Protein 5LC9 (pdb70)

Nearest PDB structures (foldseek):
  5lc9-assembly1_A  TM=1.003E+00  e=2.385E-48  Meiothermus ruber H328
  5o6m-assembly1_A  TM=1.001E+00  e=2.424E-47  Meiothermus ruber H328
  5o6k-assembly1_C  TM=9.969E-01  e=7.536E-45  Meiothermus ruber H328
  3rhf-assembly1_A  TM=9.622E-01  e=7.262E-26  Paenarthrobacter aurescens TC1
  5llb-assembly1_A  TM=9.296E-01  e=1.478E-17  Francisella tularensis subsp. tularensis SCHU S4

Solvent-accessible surface area: 44249 Å² total; per-residue (Å²): 88,136,110,2,89,8,95,73,94,37,179,14,82,12,209,173,36,84,18,75,38,36,70,19,32,179,42,35,124,157,44,1,88,129,29,17,63,99,10,20,124,92,0,27,120,13,2,58,36,0,91,8,40,20,105,49,7,0,1,0,0,0,0,0,10,31,16,0,12,18,40,16,0,0,72,53,0,3,66,22,8,15,19,28,1,8,50,30,8,75,12,51,142,44,18,130,60,23,94,8,38,6,22,2,52,22,0,3,75,60,2,0,68,67,3,26,0,0,0,0,12,62,0,0,1,18,10,0,3,36,14,58,17,72,118,111,37,90,110,134,44,22,88,87,13,7,89,4,0,59,8,16,1,66,4,1,24,47,28,31,8,25,6,2,0,0,0,0,8,1,32,89,78,35,3,110,84,42,11,87,109,24,77,96,46,85,98,71,95,41,48,16,147,140,32,23,90,82,36,42,184,29,14,78,112,18,32,86,0,6,42,15,1,0,79,65,0,4,17,150,56,0,17,2,12,0,0,1,0,16,76,68,38,1,5,10,14,0,0,0,30,12,0,0,106,37,0,84,66,41,85,14,139,55,60,195,87,194,108,2,84,8,127,77,85,37,192,14,64,12,168,188,37,85,19,73,39,34,70,17,32,178,41,34,126,150,45,0,88,120,30,16,61,97,11,19,121,92,0,35,121,19,2,39,29,0,82,7,38,22,106,50,6,0,1,0,0,0,0,1,9,23,15,0,11,19,49,17,0,0,73,52,0,2,68,15,10,7,13,27,0,5,48,25,9,69,12,50,140,45,34,111,74,35,106,1,47,6,21,2,18,18,0,3,60,66,2,0,77,81,2,22,0,0,0,0,14,53,0,0,1,22,12,0,2,35,13,62,18,88,118,109,40,70,106,116,34,19,83,91,13,8,88,3,0,62,8,15,1,65,5,1,25,52,27,30,8,25,7,2,0,0,0,0,9,0,34,82,101,33,1,118,94,42,7,87,113,41,75,88,45,82,88,71,88,65,42,28,175,137,44,21,83,72,28,40,163,36,15,85,113,16,30,80,0,5,41,16,1,0,80,65,0,4,16,134,57,0,10,1,17,0,0,1,0,17,80,68,38,1,5,10,14,0,0,0,36,10,0,1,112,37,0,81,66,47,72,10,127,52,46,100,60,222,95,179,176,5,92,10,116,79,86,41,190,16,71,11,153,166,40,82,20,70,40,40,98,27,35,186,47,30,112,126,36,0,73,127,29,17,61,96,12,19,132,99,0,31,128,16,1,38,28,0,85,7,37,22,102,50,5,0,0,0,0,0,0,0,9,28,17,0,11,19,46,16,0,0,71,52,0,2,67,16,10,11,13,30,1,5,50,26,9,67,14,50,140,48,19,132,59,23,93,10,39,5,22,2,52,22,0,3,74,61,2,0,76,59,2,25,0,0,0,0,13,60,0,0,1,21,12,0,1,40,15,43,4,83,111,111,38,93,125,130,45,23,92,90,13,5,89,4,0,62,8,15,0,64,5,2,25,53,28,33,8,26,6,2,0,0,0,0,10,1,25,88,86,33,1,116,70,34,9,89,113,27,57,99,61,88,96,67,92,52,43,26,172,142,30,20,81,92,35,43,208,50,15,102,86,12,29,93,0,6,44,4,1,0,89,53,0,4,18,130,49,0,11,2,23,0,0,2,0,17,68,67,40,2,5,9,13,0,0,1,38,9,0,1,107,37,1,82,66,43,72,10,126,54,50,211,41,174,110,2,80,8,111,82,96,37,187,16,61,10,176,172,36,83,20,72,38,34,67,43,36,171,53,28,113,125,36,0,75,128,29,16,63,98,11,21,119,95,0,32,121,19,2,37,28,0,83,7,37,32,104,32,5,0,0,0,0,0,0,0,12,32,13,0,11,20,41,13,0,0,106,37,0,2,71,16,10,8,17,30,0,8,50,26,9,72,13,51,144,54,34,144,79,28,109,2,40,6,23,2,21,18,0,3,58,67,2,0,77,94,2,21,0,0,0,0,24,61,0,0,1,29,21,0,2,42,25,46,3,81,96,115,37,76,114,116,40,12,74,97,19,4,87,4,0,61,8,17,0,65,5,1,25,51,28,30,8,25,6,2,0,0,1,0,8,2,34,87,85,34,5,111,89,43,9,89,111,35,79,97,43,111,99,88,125,67,61,27,158,141,38,27,92,112,43,44,195,19,15,100,95,19,32,95,0,6,45,3,1,0,84,47,0,5,17,147,50,0,18,1,7,0,0,1,0,18,71,68,40,0,4,10,23,1,0,0,55,0,0,1,87,30,0,86,66,44,74,10,132,49,46,97,87

Sequence (1027 aa):
MKKYRVQPDGRFELKRFDPDDTSAFEGGKQAALEALAVLNRRLEKLQELLYAEGQHKVLVVLQAMDAGGKDGTIRVVFDGVNPSGVRVASFGVVPTEQELARDYLWRVHQQVPRKGELVIFNRRSHYEDVLVVRVKNLVPQQVWQQKRYRHIREFERMLADEGTTILKFFLHISKDDEQRQRLQERLDNPEKRWKFRMGDLEDRRLWDRYQEAYEAAIRETSTEYAPWYVIPANKNWYRNWLVSHILVETLEGLAMQYPQMKKYRVQPDGRFELKRFDPDDTSAFEGGKQAALEALAVLNRRLEKLQELLYAEGQHKVLVVLQAMDDAGGKDGTIRVVFDGVNPSGVVRVASFGVPTEQELARDYLWRVHQQQVPRKGELVIFNRSHYEDVLVVRVKNLVPQQQVWQKRYRHIREFERMLADEGTTILKFFLHISKDEQRQRLQERLDNPEKRWKFRMGDLEDRRLWDRYQEAYEAAIRETSTEYAPWYVIPANKNWYRNWLVSHILVETLEGLAMQYPQPEMKKYRVQPDGRFELKRFDPDDTSAFEGGKQAALEALAVLNRRLEKLQELLYAEGQHKVLVVLQAMDAGGKDGTIRVVFDGVNPSGVVRVASFGVPTEQELARDYLWRVHQQQVPRKGELVIFNRSHYEDVLVVVRVKNLVPQQVWQKRYRHIREFERMLADEGTTILKFFLHISKDEQRQRLQERRLDNPEKRWKFRMGDLEDRRLWDRYQEAYEAAIRETSTEYAPWYVIPANKNWYRNWLVSHILVETLEGLAMQYPQMKKYRVQPDGRFELKRFDPDDTSAFEGGKQAALEALAVLNRRLEKLQELLYAEGQHKVLVVLQAMDAGGKDGTIRVVFDGVNPSGVVRVASFGVPTEQELARDYLWRVHQQQVPRKGELVIFNRSHYEDVLVVRVKNLVPQQVWQKRYRHIREFERMLADEGTTILKFFLHISKDEQRQRLQERLDNPEKRWKFRMGDLEDRRLWDRYQEAYEAAIRETSTEYAPWYVIPANKNWYRNWLVSHILVETLEGLAMQYPQP

Foldseek 3Di:
DCVQWDELPLPFDPVVDALPDLVVDPDDLVVLVVLLVVLLVLVQVLLVLQQQLQAAFEEEEEAEQVLLQLVVLCCRLNPPRPPVAEEEDEDDDDDPVCVVDPVCVVQVVQGGGGSHHYYYSHGSLVLLAVCVLVVVDPPVPSVVVLVVQQVVLVVCLVRHYQAEYEYRDEDLVLVVVSLVVLCVDPVNVVVDDPVSVVSSVSVVVRSVSVRNSQSSRAYPRHIYGYQSRSPVSSRNSVVSVVVSVSSVVVVGDRDD/DCVQWDELPLPDDPVVDALPDLVVDPDDLVVLVVLLVVLLVLVLVLLVLQQLLQFAFEEEEEAEQVLLQLVVLCCRLCPPRDPVAEEEDEDDDDDPVCVVDPVCVVQVVPGGGGSHHYYYSHGSLVLLAVCVLVVVDPCVPSVVVLVVQQVVLVVCLVRHYQAEYEYRDEDLVLVVVSLVVQCVDPVRVVVDDPCSVVSSVSVVSRSVSVRNSQSSRAYPRHIYGYQSRSPVSSRNSVVSVVVSVSSVVVVRDRDDDD/DCVFWDELPLPFDCVVDALPDLVVDDDDLVVLVVLLVVLLVLVLVLLVLQQQLQAAFEEEEEAEQVLLQLVVLCCRLNPPRDPVAEEEDEDDDDDPVCVVDPVCVVQVVQGGGGSHHYYYSHGSLVLLAVCVLVVVDPPVVSVVVLVVQQVVLVVCLVRHYQAEYEYRDDDLVLVVVSLVVLCVDPVRVVVDDPVSVVSSVSVVVRSVSVRNSQSSRAYPRHIYGYQSRSPVSSSNSVVSVVVSVSSVVVVRDRDD/DVVQWDELPLPFDPVVDALPDLVVDDDPLVVLVVLLVVLLVLVLVLLVLQQLLQFAFEEEEEAEQVLLQLVVLCCRLNPPRDPVAEEEAEDDDDDPVCVVDPVCVVQVVPGGGGSHHYYYSHGSLVLLFVCQLVVVDPCVPSVVVLVVQQVVLVVCLVRHYQAEYEYRDDDLVLNVVSLVVLCVDPVRNVVDDPVSVVCSVSVVSRSVSVRNSQSSRAYPRHIYGYQSRSPVSSSNSVVSVVVSVSSVVVVRDRDDD

Secondary structure (DSSP, 8-state):
-GGGB--TTS---GGGS-TT--TTSSS-HHHHHHHHHHHHHHHHHHHHHHHHH---EEEEEEEESTTSSHHHHHHHHTTTS-TTTEEEEE--SPPHHHHTS-TTHHHHTTPPPTT-EEEEES-GGGGGTHHHHTTSS-HHHHTTHHHHHHHHHHHHHHTTEEEEEEEEE--HHHHHHHHHHHHH-TTTGGG--THHHHHHHTHHHHHHHHHHHHHHH--SSS-EEEEE-SSHHHHHHHHHHHHHHHHHTT------/-GGGB--TTS---GGG--TT--TTSSS-HHHHHHHHHHHHHHHHHHHHHHHHH---EEEEEEEESTTSSHHHHHHHHTTT--TTTEEEEE--S--HHHHTS-TTHHHHTTPPPTT-EEEEES-GGGGGTHHHHTTSS-HHHHHTHHHHHHHHHHHHHHTTEEEEEEEEE--HHHHHHHHHHHHH-TTTGGG--THHHHHHHTHHHHHHHHHHHHHHH--SSS-EEEEE-SSHHHHHHHHHHHHHHHHHHT--------/--TTB--TTS---GGG--TT--TT--SHHHHHHHHHHHHHHHHHHHHHHHHHH---EEEEEEEESTTSSHHHHHHHHTTT--TTTEEEEE--SPPHHHHTS-TTHHHHTT---TT-EEEEES-GGGGGTHHHHTTSS-HHHHHTHHHHHHHHHHHHHHTTEEEEEEEEE--HHHHHHHHHHHHH-TTTGGG--TTHHHHHHTHHHHHHHHHHHHHHH--SSS-EEEEE-SSHHHHHHHHHHHHHHHHHTT------/-TTTB--TTS---GGG--TT--TT--S-HHHHHHHHHHHHHHHHHHHHHHHHH---EEEEEEEESTTSSHHHHHHHHTTT--TTTEEEEE--SPPHHHHTS-TTHHHHTTPPPTT-EEEEES-GGGGGTHHHHTT-S-HHHHTHHHHHHHHHHHHHHHTTEEEEEEEEE--HHHHHHHHHHHHH-TTTGGG--THHHHHHHTHHHHHHHHHHHHHHH--SSS-EEEEE-SSHHHHHHHHHHHHHHHHHHT-------

CATH classification: 3.40.50.300

Structure (mmCIF, N/CA/C/O backbone):
data_5LC9
#
_entry.id   5LC9
#
_cell.length_a   164.783
_cell.length_b   164.783
_cell.length_c   94.983
_cell.angle_alpha   90.00
_cell.angle_beta   90.00
_cell.angle_gamma   90.00
#
_symmetry.space_group_name_H-M   'P 43 21 2'
#
loop_
_entity.id
_entity.type
_entity.pdbx_description
1 polymer 'Polyphosphate:AMP phosphotransferase'
2 non-polymer 'PHOSPHATE ION'
3 non-polymer 'SULFATE ION'
4 water water
#
loop_
_atom_site.group_PDB
_atom_site.id
_atom_site.type_symbol
_atom_site.label_atom_id
_atom_site.label_alt_id
_atom_site.label_comp_id
_atom_site.label_asym_id
_atom_site.label_entity_id
_atom_site.label_seq_id
_atom_site.pdbx_PDB_ins_code
_atom_site.Cartn_x
_atom_site.Cartn_y
_atom_site.Cartn_z
_atom_site.occupancy
_atom_site.B_iso_or_equiv
_atom_site.auth_seq_id
_atom_site.auth_comp_id
_atom_site.auth_asym_id
_atom_site.auth_atom_id
_atom_site.pdbx_PDB_model_num
ATOM 1 N N . MET A 1 21 ? 67.656 -4.971 40.637 1.00 56.01 1 MET A N 1
ATOM 2 C CA . MET A 1 21 ? 66.862 -5.860 39.782 1.00 54.55 1 MET A CA 1
ATOM 3 C C . MET A 1 21 ? 67.304 -5.777 38.306 1.00 57.16 1 MET A C 1
ATOM 4 O O . MET A 1 21 ? 66.685 -6.424 37.458 1.00 54.72 1 MET A O 1
ATOM 9 N N . LYS A 1 22 ? 68.414 -5.016 38.016 1.00 54.70 2 LYS A N 1
ATOM 10 C CA . LYS A 1 22 ? 69.003 -4.795 36.675 1.00 53.02 2 LYS A CA 1
ATOM 11 C C . LYS A 1 22 ? 69.766 -6.033 36.135 1.00 52.03 2 LYS A C 1
ATOM 12 O O . LYS A 1 22 ? 70.185 -6.033 34.974 1.00 50.97 2 LYS A O 1
ATOM 18 N N . LYS A 1 23 ? 69.911 -7.095 36.967 1.00 44.48 3 LYS A N 1
ATOM 19 C CA . LYS A 1 23 ? 70.490 -8.383 36.555 1.00 42.31 3 LYS A CA 1
ATOM 20 C C . LYS A 1 23 ? 69.603 -9.040 35.451 1.00 40.69 3 LYS A C 1
ATOM 21 O O . LYS A 1 23 ? 70.091 -9.860 34.667 1.00 41.92 3 LYS A O 1
ATOM 27 N N . TYR A 1 24 ? 68.318 -8.638 35.376 1.00 30.88 4 TYR A N 1
ATOM 28 C CA . TYR A 1 24 ? 67.365 -9.207 34.411 1.00 27.72 4 TYR A CA 1
ATOM 29 C C . TYR A 1 24 ? 67.307 -8.471 33.078 1.00 29.61 4 TYR A C 1
ATOM 30 O O . TYR A 1 24 ? 66.774 -9.025 32.118 1.00 28.24 4 TYR A O 1
ATOM 39 N N . ARG A 1 25 ? 67.894 -7.257 33.003 1.00 26.46 5 ARG A N 1
ATOM 40 C CA . ARG A 1 25 ? 67.937 -6.493 31.755 1.00 26.57 5 ARG A CA 1
ATOM 41 C C . ARG A 1 25 ? 69.052 -7.069 30.884 1.00 32.00 5 ARG A C 1
ATOM 42 O O . ARG A 1 25 ? 70.193 -7.137 31.325 1.00 32.55 5 ARG A O 1
ATOM 50 N N . VAL A 1 26 ? 68.723 -7.458 29.646 1.00 28.53 6 VAL A N 1
ATOM 51 C CA . VAL A 1 26 ? 69.695 -7.996 28.707 1.00 28.21 6 VAL A CA 1
ATOM 52 C C . VAL A 1 26 ? 70.483 -6.832 28.096 1.00 32.85 6 VAL A C 1
ATOM 53 O O . VAL A 1 26 ? 69.909 -6.014 27.377 1.00 29.66 6 VAL A O 1
ATOM 57 N N . GLN A 1 27 ? 71.790 -6.739 28.422 1.00 32.61 7 GLN A N 1
ATOM 58 C CA . GLN A 1 27 ? 72.672 -5.674 27.911 1.00 34.21 7 GLN A CA 1
ATOM 59 C C . GLN A 1 27 ? 72.821 -5.752 26.403 1.00 38.89 7 GLN A C 1
ATOM 60 O O . GLN A 1 27 ? 72.842 -6.856 25.863 1.00 38.81 7 GLN A O 1
ATOM 66 N N . PRO A 1 28 ? 72.916 -4.599 25.695 1.00 37.97 8 PRO A N 1
ATOM 67 C CA . PRO A 1 28 ? 73.012 -4.646 24.228 1.00 38.90 8 PRO A CA 1
ATOM 68 C C . PRO A 1 28 ? 74.417 -4.939 23.686 1.00 46.72 8 PRO A C 1
ATOM 69 O O . PRO A 1 28 ? 74.894 -4.245 22.785 1.00 48.53 8 PRO A O 1
ATOM 73 N N . ASP A 1 29 ? 75.075 -5.977 24.216 1.00 43.25 9 ASP A N 1
ATOM 74 C CA . ASP A 1 29 ? 76.428 -6.359 23.801 1.00 43.87 9 ASP A CA 1
ATOM 75 C C . ASP A 1 29 ? 76.436 -7.594 22.883 1.00 49.04 9 ASP A C 1
ATOM 76 O O . ASP A 1 29 ? 77.502 -8.063 22.499 1.00 50.66 9 ASP A O 1
ATOM 81 N N . GLY A 1 30 ? 75.247 -8.114 22.565 1.00 46.42 10 GLY A N 1
ATOM 82 C CA . GLY A 1 30 ? 75.061 -9.294 21.721 1.00 46.48 10 GLY A CA 1
ATOM 83 C C . GLY A 1 30 ? 75.736 -10.554 22.243 1.00 51.57 10 GLY A C 1
ATOM 84 O O . GLY A 1 30 ? 76.088 -11.430 21.454 1.00 53.72 10 GLY A O 1
ATOM 85 N N . ARG A 1 31 ? 75.911 -10.661 23.573 1.00 46.41 11 ARG A N 1
ATOM 86 C CA . ARG A 1 31 ? 76.563 -11.790 24.242 1.00 46.65 11 ARG A CA 1
ATOM 87 C C . ARG A 1 31 ? 75.595 -12.582 25.149 1.00 45.86 11 ARG A C 1
ATOM 88 O O . ARG A 1 31 ? 76.040 -13.437 25.914 1.00 45.82 11 ARG A O 1
ATOM 96 N N . PHE A 1 32 ? 74.279 -12.321 25.038 1.00 37.33 12 PHE A N 1
ATOM 97 C CA . PHE A 1 32 ? 73.252 -12.986 25.840 1.00 34.37 12 PHE A CA 1
ATOM 98 C C . PHE A 1 32 ? 73.266 -14.512 25.686 1.00 37.26 12 PHE A C 1
ATOM 99 O O . PHE A 1 32 ? 73.289 -15.028 24.566 1.00 36.65 12 PHE A O 1
ATOM 107 N N . GLU A 1 33 ? 73.211 -15.218 26.814 1.00 33.03 13 GLU A N 1
ATOM 108 C CA . GLU A 1 33 ? 73.122 -16.667 26.871 1.00 33.06 13 GLU A CA 1
ATOM 109 C C . GLU A 1 33 ? 71.956 -16.990 27.810 1.00 36.93 13 GLU A C 1
ATOM 110 O O . GLU A 1 33 ? 72.000 -16.637 29.005 1.00 37.87 13 GLU A O 1
ATOM 116 N N . LEU A 1 34 ? 70.918 -17.643 27.267 1.00 31.80 14 LEU A N 1
ATOM 117 C CA . LEU A 1 34 ? 69.718 -18.034 28.006 1.00 31.10 14 LEU A CA 1
ATOM 118 C C . LEU A 1 34 ? 70.020 -18.987 29.172 1.00 34.15 14 LEU A C 1
ATOM 119 O O . LEU A 1 34 ? 69.347 -18.890 30.199 1.00 32.27 14 LEU A O 1
ATOM 124 N N . LYS A 1 35 ? 71.050 -19.859 29.039 1.00 33.52 15 LYS A N 1
ATOM 125 C CA . LYS A 1 35 ? 71.456 -20.785 30.107 1.00 34.79 15 LYS A CA 1
ATOM 126 C C . LYS A 1 35 ? 71.859 -20.092 31.412 1.00 38.15 15 LYS A C 1
ATOM 127 O O . LYS A 1 35 ? 71.862 -20.735 32.457 1.00 37.35 15 LYS A O 1
ATOM 133 N N . ARG A 1 36 ? 72.168 -18.785 31.357 1.00 34.42 16 ARG A N 1
ATOM 134 C CA . ARG A 1 36 ? 72.570 -17.998 32.532 1.00 35.66 16 ARG A CA 1
ATOM 135 C C . ARG A 1 36 ? 71.370 -17.537 33.362 1.00 36.00 16 ARG A C 1
ATOM 136 O O . ARG A 1 36 ? 71.550 -16.983 34.441 1.00 36.65 16 ARG A O 1
ATOM 144 N N . PHE A 1 37 ? 70.149 -17.776 32.867 1.00 29.38 17 PHE A N 1
ATOM 145 C CA . PHE A 1 37 ? 68.919 -17.417 33.575 1.00 28.17 17 PHE A CA 1
ATOM 146 C C . PHE A 1 37 ? 68.165 -18.675 33.944 1.00 31.78 17 PHE A C 1
ATOM 147 O O . PHE A 1 37 ? 67.826 -19.490 33.075 1.00 34.66 17 PHE A O 1
ATOM 155 N N . ASP A 1 38 ? 67.902 -18.834 35.219 1.00 24.81 18 ASP A N 1
ATOM 156 C CA . ASP A 1 38 ? 67.240 -20.023 35.756 1.00 24.01 18 ASP A CA 1
ATOM 157 C C . ASP A 1 38 ? 65.755 -19.708 35.997 1.00 27.75 18 ASP A C 1
ATOM 158 O O . ASP A 1 38 ? 65.468 -18.804 36.780 1.00 26.93 18 ASP A O 1
ATOM 163 N N . PRO A 1 39 ? 64.801 -20.471 35.385 1.00 25.00 19 PRO A N 1
ATOM 164 C CA . PRO A 1 39 ? 63.364 -20.196 35.602 1.00 23.59 19 PRO A CA 1
ATOM 165 C C . PRO A 1 39 ? 62.901 -20.255 37.062 1.00 28.37 19 PRO A C 1
ATOM 166 O O . PRO A 1 39 ? 61.846 -19.715 37.374 1.00 27.17 19 PRO A O 1
ATOM 170 N N . ASP A 1 40 ? 63.668 -20.926 37.935 1.00 25.91 20 ASP A N 1
ATOM 171 C CA . ASP A 1 40 ? 63.368 -21.068 39.371 1.00 26.44 20 ASP A CA 1
ATOM 172 C C . ASP A 1 40 ? 64.034 -20.022 40.266 1.00 29.39 20 ASP A C 1
ATOM 173 O O . ASP A 1 40 ? 63.864 -20.050 41.479 1.00 29.95 20 ASP A O 1
ATOM 178 N N . ASP A 1 41 ? 64.752 -19.085 39.666 1.00 26.44 21 ASP A N 1
ATOM 179 C CA . ASP A 1 41 ? 65.445 -18.031 40.394 1.00 26.21 21 ASP A CA 1
ATOM 180 C C . ASP A 1 41 ? 64.455 -17.032 41.015 1.00 30.89 21 ASP A C 1
ATOM 181 O O . ASP A 1 41 ? 63.544 -16.554 40.331 1.00 29.47 21 ASP A O 1
ATOM 186 N N . THR A 1 42 ? 64.587 -16.767 42.337 1.00 28.04 22 THR A N 1
ATOM 187 C CA . THR A 1 42 ? 63.727 -15.781 43.010 1.00 27.86 22 THR A CA 1
ATOM 188 C C . THR A 1 42 ? 64.617 -14.825 43.831 1.00 31.26 22 THR A C 1
ATOM 189 O O . THR A 1 42 ? 64.138 -14.187 44.766 1.00 31.68 22 THR A O 1
ATOM 193 N N . SER A 1 43 ? 65.906 -14.717 43.458 1.00 27.59 23 SER A N 1
ATOM 194 C CA . SER A 1 43 ? 66.938 -14.003 44.232 1.00 27.95 23 SER A CA 1
ATOM 195 C C . SER A 1 43 ? 66.761 -12.472 44.387 1.00 32.27 23 SER A C 1
ATOM 196 O O . SER A 1 43 ? 67.349 -11.901 45.316 1.00 34.91 23 SER A O 1
ATOM 199 N N . ALA A 1 44 ? 65.974 -11.807 43.532 1.00 25.08 24 ALA A N 1
ATOM 200 C CA . ALA A 1 44 ? 65.767 -10.356 43.683 1.00 24.82 24 ALA A CA 1
ATOM 201 C C . ALA A 1 44 ? 64.741 -10.044 44.779 1.00 30.23 24 ALA A C 1
ATOM 202 O O . ALA A 1 44 ? 64.631 -8.891 45.184 1.00 32.33 24 ALA A O 1
ATOM 204 N N . PHE A 1 45 ? 63.990 -11.061 45.257 1.00 26.06 25 PHE A N 1
ATOM 205 C CA . PHE A 1 45 ? 63.006 -10.861 46.321 1.00 25.87 25 PHE A CA 1
ATOM 206 C C . PHE A 1 45 ? 63.421 -11.619 47.582 1.00 30.67 25 PHE A C 1
ATOM 207 O O . PHE A 1 45 ? 63.566 -12.848 47.542 1.00 29.62 25 PHE A O 1
ATOM 215 N N . GLU A 1 46 ? 63.690 -10.858 48.667 1.00 28.72 26 GLU A N 1
ATOM 216 C CA . GLU A 1 46 ? 64.127 -11.372 49.956 1.00 29.95 26 GLU A CA 1
ATOM 217 C C . GLU A 1 46 ? 62.915 -11.788 50.779 1.00 37.94 26 GLU A C 1
ATOM 218 O O . GLU A 1 46 ? 62.525 -11.137 51.747 1.00 41.99 26 GLU A O 1
ATOM 224 N N . GLY A 1 47 ? 62.344 -12.897 50.387 1.00 32.43 27 GLY A N 1
ATOM 225 C CA . GLY A 1 47 ? 61.159 -13.458 51.004 1.00 31.12 27 GLY A CA 1
ATOM 226 C C . GLY A 1 47 ? 60.486 -14.420 50.062 1.00 32.78 27 GLY A C 1
ATOM 227 O O . GLY A 1 47 ? 61.034 -14.795 49.017 1.00 31.67 27 GLY A O 1
ATOM 228 N N . GLY A 1 48 ? 59.305 -14.831 50.450 1.00 29.92 28 GLY A N 1
ATOM 229 C CA . GLY A 1 48 ? 58.551 -15.782 49.664 1.00 28.80 28 GLY A CA 1
ATOM 230 C C . GLY A 1 48 ? 57.263 -15.234 49.122 1.00 31.84 28 GLY A C 1
ATOM 231 O O . GLY A 1 48 ? 57.041 -14.021 49.066 1.00 29.65 28 GLY A O 1
ATOM 232 N N . LYS A 1 49 ? 56.396 -16.160 48.786 1.00 28.91 29 LYS A N 1
ATOM 233 C CA . LYS A 1 49 ? 55.108 -15.901 48.175 1.00 29.06 29 LYS A CA 1
ATOM 234 C C . LYS A 1 49 ? 54.238 -14.920 48.962 1.00 32.43 29 LYS A C 1
ATOM 235 O O . LYS A 1 49 ? 53.807 -13.938 48.387 1.00 31.22 29 LYS A O 1
ATOM 241 N N . GLN A 1 50 ? 54.013 -15.150 50.262 1.00 27.92 30 GLN A N 1
ATOM 242 C CA . GLN A 1 50 ? 53.153 -14.262 51.070 1.00 28.83 30 GLN A CA 1
ATOM 243 C C . GLN A 1 50 ? 53.643 -12.809 51.096 1.00 33.44 30 GLN A C 1
ATOM 244 O O . GLN A 1 50 ? 52.850 -11.900 50.857 1.00 33.20 30 GLN A O 1
ATOM 250 N N . ALA A 1 51 ? 54.952 -12.592 51.354 1.00 29.18 31 ALA A N 1
ATOM 251 C CA . ALA A 1 51 ? 55.528 -11.240 51.359 1.00 28.78 31 ALA A CA 1
ATOM 252 C C . ALA A 1 51 ? 55.455 -10.619 49.958 1.00 30.47 31 ALA A C 1
ATOM 253 O O . ALA A 1 51 ? 55.204 -9.414 49.837 1.00 29.88 31 ALA A O 1
ATOM 255 N N . ALA A 1 52 ? 55.656 -11.440 48.896 1.00 25.10 32 ALA A N 1
ATOM 256 C CA . ALA A 1 52 ? 55.610 -10.931 47.527 1.00 24.74 32 ALA A CA 1
ATOM 257 C C . ALA A 1 52 ? 54.204 -10.486 47.110 1.00 29.80 32 ALA A C 1
ATOM 258 O O . ALA A 1 52 ? 54.079 -9.581 46.290 1.00 27.67 32 ALA A O 1
ATOM 260 N N . LEU A 1 53 ? 53.155 -11.122 47.665 1.00 29.50 33 LEU A N 1
ATOM 261 C CA . LEU A 1 53 ? 51.773 -10.754 47.345 1.00 31.16 33 LEU A CA 1
ATOM 262 C C . LEU A 1 53 ? 51.465 -9.367 47.900 1.00 33.32 33 LEU A C 1
ATOM 263 O O . LEU A 1 53 ? 50.807 -8.571 47.226 1.00 32.58 33 LEU A O 1
ATOM 268 N N . GLU A 1 54 ? 51.996 -9.058 49.106 1.00 28.37 34 GLU A N 1
ATOM 269 C CA . GLU A 1 54 ? 51.841 -7.744 49.740 1.00 28.48 34 GLU A CA 1
ATOM 270 C C . GLU A 1 54 ? 52.624 -6.690 48.952 1.00 29.43 34 GLU A C 1
ATOM 271 O O . GLU A 1 54 ? 52.103 -5.619 48.703 1.00 28.14 34 GLU A O 1
ATOM 277 N N . ALA A 1 55 ? 53.874 -7.001 48.569 1.00 26.87 35 ALA A N 1
ATOM 278 C CA . ALA A 1 55 ? 54.733 -6.116 47.771 1.00 26.40 35 ALA A CA 1
ATOM 279 C C . ALA A 1 55 ? 54.078 -5.842 46.393 1.00 27.24 35 ALA A C 1
ATOM 280 O O . ALA A 1 55 ? 54.106 -4.710 45.903 1.00 25.48 35 ALA A O 1
ATOM 282 N N . LEU A 1 56 ? 53.480 -6.877 45.787 1.00 24.29 36 LEU A N 1
ATOM 283 C CA . LEU A 1 56 ? 52.793 -6.753 44.507 1.00 23.64 36 LEU A CA 1
ATOM 284 C C . LEU A 1 56 ? 51.595 -5.820 44.631 1.00 27.17 36 LEU A C 1
ATOM 285 O O . LEU A 1 56 ? 51.424 -4.987 43.750 1.00 24.80 36 LEU A O 1
ATOM 290 N N . ALA A 1 57 ? 50.797 -5.920 45.726 1.00 26.09 37 ALA A N 1
ATOM 291 C CA . ALA A 1 57 ? 49.630 -5.028 45.929 1.00 27.48 37 ALA A CA 1
ATOM 292 C C . ALA A 1 57 ? 50.052 -3.543 45.982 1.00 30.48 37 ALA A C 1
ATOM 293 O O . ALA A 1 57 ? 49.376 -2.689 45.410 1.00 30.31 37 ALA A O 1
ATOM 295 N N . VAL A 1 58 ? 51.184 -3.247 46.649 1.00 26.51 38 VAL A N 1
ATOM 296 C CA . VAL A 1 58 ? 51.744 -1.892 46.743 1.00 26.17 38 VAL A CA 1
ATOM 297 C C . VAL A 1 58 ? 52.180 -1.420 45.321 1.00 29.61 38 VAL A C 1
ATOM 298 O O . VAL A 1 58 ? 51.831 -0.310 44.895 1.00 26.71 38 VAL A O 1
ATOM 302 N N . LEU A 1 59 ? 52.900 -2.288 44.565 1.00 25.82 39 LEU A N 1
ATOM 303 C CA . LEU A 1 59 ? 53.325 -1.927 43.203 1.00 24.82 39 LEU A CA 1
ATOM 304 C C . LEU A 1 59 ? 52.120 -1.721 42.297 1.00 28.15 39 LEU A C 1
ATOM 305 O O . LEU A 1 59 ? 52.132 -0.817 41.455 1.00 28.57 39 LEU A O 1
ATOM 310 N N . ASN A 1 60 ? 51.063 -2.529 42.493 1.00 24.30 40 ASN A N 1
ATOM 311 C CA . ASN A 1 60 ? 49.859 -2.457 41.668 1.00 24.51 40 ASN A CA 1
ATOM 312 C C . ASN A 1 60 ? 49.122 -1.137 41.869 1.00 29.38 40 ASN A C 1
ATOM 313 O O . ASN A 1 60 ? 48.676 -0.525 40.900 1.00 28.63 40 ASN A O 1
ATOM 318 N N . ARG A 1 61 ? 49.033 -0.674 43.115 1.00 28.98 41 ARG A N 1
ATOM 319 C CA . ARG A 1 61 ? 48.436 0.624 43.401 1.00 29.97 41 ARG A CA 1
ATOM 320 C C . ARG A 1 61 ? 49.276 1.755 42.760 1.00 32.47 41 ARG A C 1
ATOM 321 O O . ARG A 1 61 ? 48.696 2.709 42.231 1.00 32.15 41 ARG A O 1
ATOM 329 N N . ARG A 1 62 ? 50.634 1.645 42.807 1.00 28.15 42 ARG A N 1
ATOM 330 C CA . ARG A 1 62 ? 51.536 2.636 42.192 1.00 28.77 42 ARG A CA 1
ATOM 331 C C . ARG A 1 62 ? 51.318 2.649 40.680 1.00 29.80 42 ARG A C 1
ATOM 332 O O . ARG A 1 62 ? 51.273 3.719 40.062 1.00 28.40 42 ARG A O 1
ATOM 340 N N . LEU A 1 63 ? 51.157 1.454 40.088 1.00 25.68 43 LEU A N 1
ATOM 341 C CA . LEU A 1 63 ? 50.903 1.321 38.653 1.00 24.66 43 LEU A CA 1
ATOM 342 C C . LEU A 1 63 ? 49.597 2.016 38.239 1.00 27.99 43 LEU A C 1
ATOM 343 O O . LEU A 1 63 ? 49.564 2.695 37.211 1.00 28.68 43 LEU A O 1
ATOM 348 N N . GLU A 1 64 ? 48.531 1.848 39.029 1.00 26.01 44 GLU A N 1
ATOM 349 C CA . GLU A 1 64 ? 47.243 2.484 38.717 1.00 28.45 44 GLU A CA 1
ATOM 350 C C . GLU A 1 64 ? 47.413 4.000 38.682 1.00 33.32 44 GLU A C 1
ATOM 351 O O . GLU A 1 64 ? 46.944 4.640 37.745 1.00 34.01 44 GLU A O 1
ATOM 357 N N . LYS A 1 65 ? 48.143 4.567 39.666 1.00 31.03 45 LYS A N 1
ATOM 358 C CA . LYS A 1 65 ? 48.383 6.017 39.724 1.00 31.86 45 LYS A CA 1
ATOM 359 C C . LYS A 1 65 ? 49.276 6.507 38.566 1.00 35.42 45 LYS A C 1
ATOM 360 O O . LYS A 1 65 ? 49.026 7.591 38.027 1.00 34.97 45 LYS A O 1
ATOM 366 N N . LEU A 1 66 ? 50.300 5.703 38.182 1.00 32.55 46 LEU A N 1
ATOM 367 C CA . LEU A 1 66 ? 51.201 6.021 37.063 1.00 31.75 46 LEU A CA 1
ATOM 368 C C . LEU A 1 66 ? 50.464 5.995 35.737 1.00 33.82 46 LEU A C 1
ATOM 369 O O . LEU A 1 66 ? 50.734 6.836 34.863 1.00 33.30 46 LEU A O 1
ATOM 374 N N . GLN A 1 67 ? 49.511 5.051 35.585 1.00 28.71 47 GLN A N 1
ATOM 375 C CA . GLN A 1 67 ? 48.679 4.984 34.376 1.00 26.77 47 GLN A CA 1
ATOM 376 C C . GLN A 1 67 ? 47.801 6.232 34.326 1.00 30.72 47 GLN A C 1
ATOM 377 O O . GLN A 1 67 ? 47.598 6.797 33.246 1.00 30.36 47 GLN A O 1
ATOM 383 N N . GLU A 1 68 ? 47.266 6.658 35.499 1.00 28.19 48 GLU A N 1
ATOM 384 C CA . GLU A 1 68 ? 46.404 7.839 35.575 1.00 29.52 48 GLU A CA 1
ATOM 385 C C . GLU A 1 68 ? 47.162 9.085 35.093 1.00 35.02 48 GLU A C 1
ATOM 386 O O . GLU A 1 68 ? 46.621 9.896 34.326 1.00 36.59 48 GLU A O 1
ATOM 392 N N . LEU A 1 69 ? 48.436 9.196 35.498 1.00 32.53 49 LEU A N 1
ATOM 393 C CA . LEU A 1 69 ? 49.362 10.259 35.109 1.00 33.37 49 LEU A CA 1
ATOM 394 C C . LEU A 1 69 ? 49.627 10.163 33.586 1.00 33.63 49 LEU A C 1
ATOM 395 O O . LEU A 1 69 ? 49.574 11.166 32.868 1.00 33.01 49 LEU A O 1
ATOM 400 N N . LEU A 1 70 ? 49.861 8.939 33.096 1.00 27.08 50 LEU A N 1
ATOM 401 C CA . LEU A 1 70 ? 50.153 8.707 31.675 1.00 25.96 50 LEU A CA 1
ATOM 402 C C . LEU A 1 70 ? 49.015 9.184 30.787 1.00 30.40 50 LEU A C 1
ATOM 403 O O . LEU A 1 70 ? 49.256 9.910 29.810 1.00 27.94 50 LEU A O 1
ATOM 408 N N . TYR A 1 71 ? 47.781 8.776 31.134 1.00 28.77 51 TYR A N 1
ATOM 409 C CA . TYR A 1 71 ? 46.584 9.083 30.359 1.00 30.55 51 TYR A CA 1
ATOM 410 C C . TYR A 1 71 ? 46.256 10.581 30.390 1.00 34.61 51 TYR A C 1
ATOM 411 O O . TYR A 1 71 ? 45.949 11.152 29.345 1.00 32.72 51 TYR A O 1
ATOM 420 N N . ALA A 1 72 ? 46.342 11.219 31.576 1.00 32.47 52 ALA A N 1
ATOM 421 C CA . ALA A 1 72 ? 46.038 12.649 31.713 1.00 34.04 52 ALA A CA 1
ATOM 422 C C . ALA A 1 72 ? 47.084 13.519 31.043 1.00 37.21 52 ALA A C 1
ATOM 423 O O . ALA A 1 72 ? 46.713 14.463 30.361 1.00 37.09 52 ALA A O 1
ATOM 425 N N . GLU A 1 73 ? 48.379 13.197 31.209 1.00 33.35 53 GLU A N 1
ATOM 426 C CA . GLU A 1 73 ? 49.452 13.952 30.551 1.00 33.67 53 GLU A CA 1
ATOM 427 C C . GLU A 1 73 ? 49.327 13.820 29.010 1.00 36.74 53 GLU A C 1
ATOM 428 O O . GLU A 1 73 ? 49.553 14.786 28.301 1.00 35.97 53 GLU A O 1
ATOM 434 N N . GLY A 1 74 ? 48.923 12.646 28.531 1.00 32.66 54 GLY A N 1
ATOM 435 C CA . GLY A 1 74 ? 48.676 12.392 27.116 1.00 31.74 54 GLY A CA 1
ATOM 436 C C . GLY A 1 74 ? 49.840 12.627 26.168 1.00 35.49 54 GLY A C 1
ATOM 437 O O . GLY A 1 74 ? 49.624 13.022 25.018 1.00 35.72 54 GLY A O 1
ATOM 438 N N . GLN A 1 75 ? 51.076 12.366 26.614 1.00 30.70 55 GLN A N 1
ATOM 439 C CA . GLN A 1 75 ? 52.240 12.584 25.764 1.00 30.75 55 GLN A CA 1
ATOM 440 C C . GLN A 1 75 ? 53.002 11.305 25.428 1.00 32.88 55 GLN A C 1
ATOM 441 O O . GLN A 1 75 ? 53.295 11.071 24.257 1.00 31.81 55 GLN A O 1
ATOM 447 N N . HIS A 1 76 ? 53.307 10.479 26.443 1.00 28.18 56 HIS A N 1
ATOM 448 C CA . HIS A 1 76 ? 54.060 9.234 26.256 1.00 26.69 56 HIS A CA 1
ATOM 449 C C . HIS A 1 76 ? 53.167 8.108 25.747 1.00 27.92 56 HIS A C 1
ATOM 450 O O . HIS A 1 76 ? 51.956 8.117 25.981 1.00 25.33 56 HIS A O 1
ATOM 457 N N . LYS A 1 77 ? 53.761 7.153 25.005 1.00 24.41 57 LYS A N 1
ATOM 458 C CA . LYS A 1 77 ? 53.082 5.952 24.514 1.00 21.65 57 LYS A CA 1
ATOM 459 C C . LYS A 1 77 ? 53.849 4.826 25.213 1.00 25.86 57 LYS A C 1
ATOM 460 O O . LYS A 1 77 ? 55.078 4.895 25.301 1.00 25.34 57 LYS A O 1
ATOM 466 N N . VAL A 1 78 ? 53.153 3.832 25.772 1.00 21.53 58 VAL A N 1
ATOM 467 C CA . VAL A 1 78 ? 53.849 2.766 26.486 1.00 19.50 58 VAL A CA 1
ATOM 468 C C . VAL A 1 78 ? 53.486 1.433 25.862 1.00 21.86 58 VAL A C 1
ATOM 469 O O . VAL A 1 78 ? 52.303 1.087 25.781 1.00 19.58 58 VAL A O 1
ATOM 473 N N . LEU A 1 79 ? 54.505 0.699 25.420 1.00 18.67 59 LEU A N 1
ATOM 474 C CA . LEU A 1 79 ? 54.322 -0.607 24.808 1.00 17.41 59 LEU A CA 1
ATOM 475 C C . LEU A 1 79 ? 54.981 -1.672 25.660 1.00 20.96 59 LEU A C 1
ATOM 476 O O . LEU A 1 79 ? 56.188 -1.636 25.877 1.00 20.99 59 LEU A O 1
ATOM 481 N N . VAL A 1 80 ? 54.178 -2.642 26.117 1.00 17.23 60 VAL A N 1
ATOM 482 C CA . VAL A 1 80 ? 54.665 -3.772 26.886 1.00 15.95 60 VAL A CA 1
ATOM 483 C C . VAL A 1 80 ? 54.538 -5.007 25.987 1.00 18.81 60 VAL A C 1
ATOM 484 O O . VAL A 1 80 ? 53.441 -5.359 25.594 1.00 18.97 60 VAL A O 1
ATOM 488 N N . VAL A 1 81 ? 55.661 -5.677 25.692 1.00 15.62 61 VAL A N 1
ATOM 489 C CA . VAL A 1 81 ? 55.645 -6.865 24.857 1.00 15.10 61 VAL A CA 1
ATOM 490 C C . VAL A 1 81 ? 55.795 -8.092 25.778 1.00 19.78 61 VAL A C 1
ATOM 491 O O . VAL A 1 81 ? 56.727 -8.155 26.560 1.00 18.35 61 VAL A O 1
ATOM 495 N N . LEU A 1 82 ? 54.912 -9.080 25.626 1.00 17.64 62 LEU A N 1
ATOM 496 C CA . LEU A 1 82 ? 55.017 -10.321 26.380 1.00 18.50 62 LEU A CA 1
ATOM 497 C C . LEU A 1 82 ? 55.280 -11.469 25.420 1.00 21.78 62 LEU A C 1
ATOM 498 O O . LEU A 1 82 ? 54.515 -11.679 24.479 1.00 18.17 62 LEU A O 1
ATOM 503 N N . GLN A 1 83 ? 56.359 -12.217 25.674 1.00 18.63 63 GLN A N 1
ATOM 504 C CA . GLN A 1 83 ? 56.677 -13.420 24.903 1.00 19.40 63 GLN A CA 1
ATOM 505 C C . GLN A 1 83 ? 57.000 -14.501 25.912 1.00 22.46 63 GLN A C 1
ATOM 506 O O . GLN A 1 83 ? 57.522 -14.203 26.981 1.00 21.60 63 GLN A O 1
ATOM 512 N N . ALA A 1 84 ? 56.617 -15.745 25.611 1.00 20.35 64 ALA A N 1
ATOM 513 C CA . ALA A 1 84 ? 56.863 -16.914 26.450 1.00 21.37 64 ALA A CA 1
ATOM 514 C C . ALA A 1 84 ? 56.511 -18.158 25.695 1.00 24.95 64 ALA A C 1
ATOM 515 O O . ALA A 1 84 ? 55.720 -18.109 24.750 1.00 22.41 64 ALA A O 1
ATOM 517 N N . MET A 1 85 ? 57.029 -19.303 26.158 1.00 21.99 65 MET A N 1
ATOM 518 C CA . MET A 1 85 ? 56.621 -20.601 25.632 1.00 22.50 65 MET A CA 1
ATOM 519 C C . MET A 1 85 ? 55.147 -20.755 26.036 1.00 27.67 65 MET A C 1
ATOM 520 O O . MET A 1 85 ? 54.702 -20.073 26.969 1.00 24.63 65 MET A O 1
ATOM 525 N N . ASP A 1 86 ? 54.393 -21.627 25.352 1.00 25.49 66 ASP A N 1
ATOM 526 C CA . ASP A 1 86 ? 53.002 -21.891 25.725 1.00 25.84 66 ASP A CA 1
ATOM 527 C C . ASP A 1 86 ? 52.941 -22.285 27.222 1.00 28.77 66 ASP A C 1
ATOM 528 O O . ASP A 1 86 ? 53.792 -23.054 27.705 1.00 28.57 66 ASP A O 1
ATOM 533 N N . ALA A 1 87 ? 51.945 -21.734 27.948 1.00 25.26 67 ALA A N 1
ATOM 534 C CA . ALA A 1 87 ? 51.736 -21.896 29.408 1.00 24.24 67 ALA A CA 1
ATOM 535 C C . ALA A 1 87 ? 52.799 -21.122 30.242 1.00 25.74 67 ALA A C 1
ATOM 536 O O . ALA A 1 87 ? 52.850 -21.249 31.468 1.00 25.31 67 ALA A O 1
ATOM 538 N N . GLY A 1 88 ? 53.614 -20.306 29.579 1.00 22.61 68 GLY A N 1
ATOM 539 C CA . GLY A 1 88 ? 54.681 -19.516 30.201 1.00 21.28 68 GLY A CA 1
ATOM 540 C C . GLY A 1 88 ? 54.234 -18.321 31.025 1.00 24.51 68 GLY A C 1
ATOM 541 O O . GLY A 1 88 ? 55.068 -17.698 31.701 1.00 22.88 68 GLY A O 1
ATOM 542 N N . GLY A 1 89 ? 52.937 -18.004 30.982 1.00 21.14 69 GLY A N 1
ATOM 543 C CA . GLY A 1 89 ? 52.363 -16.963 31.828 1.00 22.13 69 GLY A CA 1
ATOM 544 C C . GLY A 1 89 ? 51.943 -15.644 31.206 1.00 25.56 69 GLY A C 1
ATOM 545 O O . GLY A 1 89 ? 51.732 -14.678 31.941 1.00 25.15 69 GLY A O 1
ATOM 546 N N . LYS A 1 90 ? 51.794 -15.583 29.871 1.00 21.74 70 LYS A N 1
ATOM 547 C CA . LYS A 1 90 ? 51.388 -14.323 29.205 1.00 20.45 70 LYS A CA 1
ATOM 548 C C . LYS A 1 90 ? 49.995 -13.859 29.675 1.00 25.03 70 LYS A C 1
ATOM 549 O O . LYS A 1 90 ? 49.853 -12.720 30.132 1.00 23.79 70 LYS A O 1
ATOM 555 N N . ASP A 1 91 ? 48.987 -14.752 29.608 1.00 20.78 71 ASP A N 1
ATOM 556 C CA . ASP A 1 91 ? 47.609 -14.430 30.026 1.00 21.16 71 ASP A CA 1
ATOM 557 C C . ASP A 1 91 ? 47.519 -14.047 31.513 1.00 24.17 71 ASP A C 1
ATOM 558 O O . ASP A 1 91 ? 46.848 -13.061 31.860 1.00 22.95 71 ASP A O 1
ATOM 563 N N . GLY A 1 92 ? 48.204 -14.818 32.368 1.00 21.12 72 GLY A N 1
ATOM 564 C CA . GLY A 1 92 ? 48.246 -14.601 33.821 1.00 21.08 72 GLY A CA 1
ATOM 565 C C . GLY A 1 92 ? 48.916 -13.292 34.212 1.00 23.49 72 GLY A C 1
ATOM 566 O O . GLY A 1 92 ? 48.449 -12.606 35.112 1.00 23.29 72 GLY A O 1
ATOM 567 N N . THR A 1 93 ? 50.009 -12.920 33.526 1.00 21.85 73 THR A N 1
ATOM 568 C CA . THR A 1 93 ? 50.726 -11.651 33.767 1.00 21.73 73 THR A CA 1
ATOM 569 C C . THR A 1 93 ? 49.789 -10.475 33.443 1.00 25.50 73 THR A C 1
ATOM 570 O O . THR A 1 93 ? 49.697 -9.551 34.238 1.00 24.68 73 THR A O 1
ATOM 574 N N . ILE A 1 94 ? 49.084 -10.520 32.300 1.00 20.73 74 ILE A N 1
ATOM 575 C CA . ILE A 1 94 ? 48.130 -9.438 31.959 1.00 20.93 74 ILE A CA 1
ATOM 576 C C . ILE A 1 94 ? 47.065 -9.315 33.050 1.00 22.21 74 ILE A C 1
ATOM 577 O O . ILE A 1 94 ? 46.796 -8.222 33.555 1.00 21.46 74 ILE A O 1
ATOM 582 N N . ARG A 1 95 ? 46.464 -10.455 33.410 1.00 19.14 75 ARG A N 1
ATOM 583 C CA . ARG A 1 95 ? 45.392 -10.518 34.388 1.00 21.14 75 ARG A CA 1
ATOM 584 C C . ARG A 1 95 ? 45.807 -9.942 35.740 1.00 24.64 75 ARG A C 1
ATOM 585 O O . ARG A 1 95 ? 45.073 -9.133 36.314 1.00 24.95 75 ARG A O 1
ATOM 593 N N . VAL A 1 96 ? 46.994 -10.341 36.244 1.00 20.95 76 VAL A N 1
ATOM 594 C CA . VAL A 1 96 ? 47.421 -9.946 37.594 1.00 21.28 76 VAL A CA 1
ATOM 595 C C . VAL A 1 96 ? 48.114 -8.577 37.615 1.00 26.10 76 VAL A C 1
ATOM 596 O O . VAL A 1 96 ? 47.763 -7.719 38.431 1.00 26.78 76 VAL A O 1
ATOM 600 N N . VAL A 1 97 ? 49.111 -8.380 36.751 1.00 21.23 77 VAL A N 1
ATOM 601 C CA . VAL A 1 97 ? 49.868 -7.119 36.752 1.00 21.82 77 VAL A CA 1
ATOM 602 C C . VAL A 1 97 ? 48.967 -5.896 36.484 1.00 26.06 77 VAL A C 1
ATOM 603 O O . VAL A 1 97 ? 49.148 -4.861 37.125 1.00 24.83 77 VAL A O 1
ATOM 607 N N . PHE A 1 98 ? 47.988 -6.027 35.573 1.00 24.34 78 PHE A N 1
ATOM 608 C CA . PHE A 1 98 ? 47.141 -4.897 35.203 1.00 23.51 78 PHE A CA 1
ATOM 609 C C . PHE A 1 98 ? 45.792 -4.880 35.919 1.00 27.90 78 PHE A C 1
ATOM 610 O O . PHE A 1 98 ? 44.928 -4.060 35.592 1.00 28.00 78 PHE A O 1
ATOM 618 N N . ASP A 1 99 ? 45.659 -5.702 36.959 1.00 24.84 79 ASP A N 1
ATOM 619 C CA . ASP A 1 99 ? 44.465 -5.778 37.792 1.00 24.56 79 ASP A CA 1
ATOM 620 C C . ASP A 1 99 ? 44.131 -4.385 38.379 1.00 29.98 79 ASP A C 1
ATOM 621 O O . ASP A 1 99 ? 44.936 -3.795 39.109 1.00 30.02 79 ASP A O 1
ATOM 626 N N . GLY A 1 100 ? 42.953 -3.859 38.027 1.00 27.31 80 GLY A N 1
ATOM 627 C CA . GLY A 1 100 ? 42.504 -2.571 38.547 1.00 27.41 80 GLY A CA 1
ATOM 628 C C . GLY A 1 100 ? 42.887 -1.364 37.699 1.00 30.61 80 GLY A C 1
ATOM 629 O O . GLY A 1 100 ? 42.418 -0.263 37.964 1.00 31.16 80 GLY A O 1
ATOM 630 N N . VAL A 1 101 ? 43.777 -1.522 36.725 1.00 26.59 81 VAL A N 1
ATOM 631 C CA . VAL A 1 101 ? 44.198 -0.403 35.871 1.00 26.80 81 VAL A CA 1
ATOM 632 C C . VAL A 1 101 ? 43.001 0.043 35.017 1.00 31.58 81 VAL A C 1
ATOM 633 O O . VAL A 1 101 ? 42.278 -0.799 34.478 1.00 31.15 81 VAL A O 1
ATOM 637 N N . ASN A 1 102 ? 42.760 1.360 34.943 1.00 28.63 82 ASN A N 1
ATOM 638 C CA . ASN A 1 102 ? 41.630 1.892 34.190 1.00 28.61 82 ASN A CA 1
ATOM 639 C C . ASN A 1 102 ? 41.527 1.285 32.758 1.00 29.25 82 ASN A C 1
ATOM 640 O O . ASN A 1 102 ? 42.441 1.470 31.950 1.00 27.69 82 ASN A O 1
ATOM 645 N N . PRO A 1 103 ? 40.407 0.554 32.471 1.00 27.67 83 PRO A N 1
ATOM 646 C CA . PRO A 1 103 ? 40.213 -0.051 31.129 1.00 27.64 83 PRO A CA 1
ATOM 647 C C . PRO A 1 103 ? 40.359 0.934 29.985 1.00 31.44 83 PRO A C 1
ATOM 648 O O . PRO A 1 103 ? 40.695 0.518 28.885 1.00 30.72 83 PRO A O 1
ATOM 652 N N . SER A 1 104 ? 40.041 2.227 30.225 1.00 29.52 84 SER A N 1
ATOM 653 C CA . SER A 1 104 ? 40.128 3.263 29.201 1.00 30.32 84 SER A CA 1
ATOM 654 C C . SER A 1 104 ? 41.560 3.566 28.715 1.00 32.88 84 SER A C 1
ATOM 655 O O . SER A 1 104 ? 41.717 4.096 27.627 1.00 33.35 84 SER A O 1
ATOM 658 N N . GLY A 1 105 ? 42.574 3.297 29.546 1.00 29.19 85 GLY A N 1
ATOM 659 C CA . GLY A 1 105 ? 43.957 3.606 29.183 1.00 28.81 85 GLY A CA 1
ATOM 660 C C . GLY A 1 105 ? 44.866 2.429 28.933 1.00 30.45 85 GLY A C 1
ATOM 661 O O . GLY A 1 105 ? 46.061 2.618 28.669 1.00 29.80 85 GLY A O 1
ATOM 662 N N . VAL A 1 106 ? 44.316 1.209 29.061 1.00 26.16 86 VAL A N 1
ATOM 663 C CA . VAL A 1 106 ? 45.055 -0.038 28.848 1.00 23.99 86 VAL A CA 1
ATOM 664 C C . VAL A 1 106 ? 44.339 -0.887 27.792 1.00 26.93 86 VAL A C 1
ATOM 665 O O . VAL A 1 106 ? 43.125 -1.098 27.864 1.00 27.12 86 VAL A O 1
ATOM 669 N N . ARG A 1 107 ? 45.094 -1.345 26.806 1.00 21.84 87 ARG A N 1
ATOM 670 C CA . ARG A 1 107 ? 44.553 -2.135 25.713 1.00 21.27 87 ARG A CA 1
ATOM 671 C C . ARG A 1 107 ? 45.490 -3.323 25.431 1.00 22.28 87 ARG A C 1
ATOM 672 O O . ARG A 1 107 ? 46.710 -3.179 25.433 1.00 21.62 87 ARG A O 1
ATOM 680 N N . VAL A 1 108 ? 44.904 -4.483 25.185 1.00 18.57 88 VAL A N 1
ATOM 681 C CA . VAL A 1 108 ? 45.678 -5.677 24.839 1.00 17.74 88 VAL A CA 1
ATOM 682 C C . VAL A 1 108 ? 45.510 -5.923 23.348 1.00 21.94 88 VAL A C 1
ATOM 683 O O . VAL A 1 108 ? 44.379 -5.912 22.840 1.00 20.63 88 VAL A O 1
ATOM 687 N N . ALA A 1 109 ? 46.619 -6.193 22.654 1.00 19.49 89 ALA A N 1
ATOM 688 C CA . ALA A 1 109 ? 46.595 -6.623 21.255 1.00 18.91 89 ALA A CA 1
ATOM 689 C C . ALA A 1 109 ? 47.219 -8.017 21.276 1.00 23.80 89 ALA A C 1
ATOM 690 O O . ALA A 1 109 ? 48.356 -8.185 21.717 1.00 22.48 89 ALA A O 1
ATOM 692 N N . SER A 1 110 ? 46.459 -9.026 20.882 1.00 21.02 90 SER A N 1
ATOM 693 C CA . SER A 1 110 ? 46.950 -10.402 20.888 1.00 22.39 90 SER A CA 1
ATOM 694 C C . SER A 1 110 ? 47.240 -10.793 19.452 1.00 26.60 90 SER A C 1
ATOM 695 O O . SER A 1 110 ? 46.446 -10.465 18.581 1.00 29.18 90 SER A O 1
ATOM 698 N N . PHE A 1 111 ? 48.383 -11.430 19.192 1.00 21.34 91 PHE A N 1
ATOM 699 C CA . PHE A 1 111 ? 48.744 -11.793 17.823 1.00 20.86 91 PHE A CA 1
ATOM 700 C C . PHE A 1 111 ? 48.772 -13.307 17.664 1.00 26.59 91 PHE A C 1
ATOM 701 O O . PHE A 1 111 ? 49.654 -13.971 18.220 1.00 26.24 91 PHE A O 1
ATOM 709 N N . GLY A 1 112 ? 47.793 -13.835 16.949 1.00 23.86 92 GLY A N 1
ATOM 710 C CA . GLY A 1 112 ? 47.720 -15.275 16.701 1.00 24.01 92 GLY A CA 1
ATOM 711 C C . GLY A 1 112 ? 48.181 -15.578 15.287 1.00 27.08 92 GLY A C 1
ATOM 712 O O . GLY A 1 112 ? 48.926 -14.786 14.680 1.00 24.91 92 GLY A O 1
ATOM 713 N N . VAL A 1 113 ? 47.734 -16.727 14.767 1.00 24.11 93 VAL A N 1
ATOM 714 C CA A VAL A 1 113 ? 48.041 -17.202 13.413 0.50 24.54 93 VAL A CA 1
ATOM 715 C CA B VAL A 1 113 ? 48.082 -17.183 13.421 0.50 24.92 93 VAL A CA 1
ATOM 716 C C . VAL A 1 113 ? 47.658 -16.113 12.386 1.00 26.67 93 VAL A C 1
ATOM 717 O O . VAL A 1 113 ? 46.509 -15.654 12.402 1.00 25.68 93 VAL A O 1
ATOM 724 N N . PRO A 1 114 ? 48.592 -15.652 11.509 1.00 24.30 94 PRO A N 1
ATOM 725 C CA . PRO A 1 114 ? 48.211 -14.616 10.527 1.00 22.91 94 PRO A CA 1
ATOM 726 C C . PRO A 1 114 ? 47.131 -15.076 9.543 1.00 25.44 94 PRO A C 1
ATOM 727 O O . PRO A 1 114 ? 47.114 -16.231 9.118 1.00 24.81 94 PRO A O 1
ATOM 731 N N . THR A 1 115 ? 46.250 -14.163 9.172 1.00 20.94 95 THR A N 1
ATOM 732 C CA . THR A 1 115 ? 45.209 -14.429 8.186 1.00 21.99 95 THR A CA 1
ATOM 733 C C . THR A 1 115 ? 45.800 -14.169 6.799 1.00 26.49 95 THR A C 1
ATOM 734 O O . THR A 1 115 ? 46.913 -13.629 6.690 1.00 24.70 95 THR A O 1
ATOM 738 N N . GLU A 1 116 ? 45.037 -14.498 5.739 1.00 24.81 96 GLU A N 1
ATOM 739 C CA . GLU A 1 116 ? 45.452 -14.224 4.364 1.00 24.49 96 GLU A CA 1
ATOM 740 C C . GLU A 1 116 ? 45.671 -12.723 4.123 1.00 25.31 96 GLU A C 1
ATOM 741 O O . GLU A 1 116 ? 46.630 -12.355 3.437 1.00 22.45 96 GLU A O 1
ATOM 747 N N . GLN A 1 117 ? 44.819 -11.862 4.708 1.00 24.50 97 GLN A N 1
ATOM 748 C CA . GLN A 1 117 ? 44.939 -10.391 4.571 1.00 23.58 97 GLN A CA 1
ATOM 749 C C . GLN A 1 117 ? 46.249 -9.909 5.209 1.00 24.14 97 GLN A C 1
ATOM 750 O O . GLN A 1 117 ? 46.948 -9.071 4.637 1.00 22.10 97 GLN A O 1
ATOM 756 N N . GLU A 1 118 ? 46.560 -10.428 6.408 1.00 19.70 98 GLU A N 1
ATOM 757 C CA . GLU A 1 118 ? 47.782 -10.047 7.127 1.00 18.71 98 GLU A CA 1
ATOM 758 C C . GLU A 1 118 ? 49.042 -10.528 6.413 1.00 21.22 98 GLU A C 1
ATOM 759 O O . GLU A 1 118 ? 50.037 -9.790 6.337 1.00 21.06 98 GLU A O 1
ATOM 765 N N . LEU A 1 119 ? 48.984 -11.752 5.853 1.00 17.85 99 LEU A N 1
ATOM 766 C CA . LEU A 1 119 ? 50.108 -12.344 5.107 1.00 18.24 99 LEU A CA 1
ATOM 767 C C . LEU A 1 119 ? 50.293 -11.646 3.738 1.00 23.38 99 LEU A C 1
ATOM 768 O O . LEU A 1 119 ? 51.353 -11.782 3.132 1.00 23.85 99 LEU A O 1
ATOM 773 N N . ALA A 1 120 ? 49.260 -10.919 3.250 1.00 19.15 100 ALA A N 1
ATOM 774 C CA . ALA A 1 120 ? 49.328 -10.194 1.975 1.00 19.16 100 ALA A CA 1
ATOM 775 C C . ALA A 1 120 ? 50.178 -8.916 2.082 1.00 19.87 100 ALA A C 1
ATOM 776 O O . ALA A 1 120 ? 50.511 -8.325 1.059 1.00 19.07 100 ALA A O 1
ATOM 778 N N . ARG A 1 121 ? 50.536 -8.489 3.314 1.00 16.95 101 ARG A N 1
ATOM 779 C CA . ARG A 1 121 ? 51.427 -7.338 3.530 1.00 17.32 101 ARG A CA 1
ATOM 780 C C . ARG A 1 121 ? 52.638 -7.855 4.293 1.00 21.65 101 ARG A C 1
ATOM 781 O O . ARG A 1 121 ? 52.604 -9.000 4.768 1.00 22.47 101 ARG A O 1
ATOM 789 N N . ASP A 1 122 ? 53.676 -7.021 4.488 1.00 16.92 102 ASP A N 1
ATOM 790 C CA . ASP A 1 122 ? 54.836 -7.434 5.297 1.00 16.68 102 ASP A CA 1
ATOM 791 C C . ASP A 1 122 ? 54.369 -7.828 6.721 1.00 20.77 102 ASP A C 1
ATOM 792 O O . ASP A 1 122 ? 53.338 -7.329 7.199 1.00 20.71 102 ASP A O 1
ATOM 797 N N . TYR A 1 123 ? 55.150 -8.662 7.415 1.00 16.97 103 TYR A N 1
ATOM 798 C CA . TYR A 1 123 ? 54.811 -9.145 8.777 1.00 15.67 103 TYR A CA 1
ATOM 799 C C . TYR A 1 123 ? 54.657 -8.017 9.805 1.00 18.77 103 TYR A C 1
ATOM 800 O O . TYR A 1 123 ? 53.971 -8.205 10.801 1.00 18.68 103 TYR A O 1
ATOM 809 N N . LEU A 1 124 ? 55.286 -6.849 9.573 1.00 16.28 104 LEU A N 1
ATOM 810 C CA . LEU A 1 124 ? 55.146 -5.746 10.525 1.00 15.26 104 LEU A CA 1
ATOM 811 C C . LEU A 1 124 ? 53.839 -4.948 10.370 1.00 19.38 104 LEU A C 1
ATOM 812 O O . LEU A 1 124 ? 53.461 -4.226 11.296 1.00 19.76 104 LEU A O 1
ATOM 817 N N . TRP A 1 125 ? 53.168 -5.065 9.224 1.00 16.18 105 TRP A N 1
ATOM 818 C CA . TRP A 1 125 ? 51.931 -4.308 8.937 1.00 15.09 105 TRP A CA 1
ATOM 819 C C . TRP A 1 125 ? 50.870 -4.504 10.032 1.00 18.88 105 TRP A C 1
ATOM 820 O O . TRP A 1 125 ? 50.398 -3.522 10.603 1.00 16.41 105 TRP A O 1
ATOM 831 N N . ARG A 1 126 ? 50.525 -5.770 10.360 1.00 16.51 106 ARG A N 1
ATOM 832 C CA . ARG A 1 126 ? 49.471 -6.029 11.361 1.00 16.50 106 ARG A CA 1
ATOM 833 C C . ARG A 1 126 ? 49.907 -5.586 12.760 1.00 18.33 106 ARG A C 1
ATOM 834 O O . ARG A 1 126 ? 49.069 -5.291 13.604 1.00 19.00 106 ARG A O 1
ATOM 842 N N . VAL A 1 127 ? 51.224 -5.566 13.005 1.00 15.28 107 VAL A N 1
ATOM 843 C CA . VAL A 1 127 ? 51.761 -5.202 14.309 1.00 14.73 107 VAL A CA 1
ATOM 844 C C . VAL A 1 127 ? 51.779 -3.697 14.484 1.00 17.99 107 VAL A C 1
ATOM 845 O O . VAL A 1 127 ? 51.343 -3.199 15.520 1.00 16.99 107 VAL A O 1
ATOM 849 N N . HIS A 1 128 ? 52.276 -2.970 13.479 1.00 15.41 108 HIS A N 1
ATOM 850 C CA . HIS A 1 128 ? 52.356 -1.514 13.530 1.00 14.37 108 HIS A CA 1
ATOM 851 C C . HIS A 1 128 ? 50.966 -0.921 13.732 1.00 18.95 108 HIS A C 1
ATOM 852 O O . HIS A 1 128 ? 50.827 0.067 14.442 1.00 17.71 108 HIS A O 1
ATOM 859 N N . GLN A 1 129 ? 49.927 -1.533 13.131 1.00 15.51 109 GLN A N 1
ATOM 860 C CA . GLN A 1 129 ? 48.556 -1.053 13.293 1.00 17.04 109 GLN A CA 1
ATOM 861 C C . GLN A 1 129 ? 48.135 -0.906 14.788 1.00 21.33 109 GLN A C 1
ATOM 862 O O . GLN A 1 129 ? 47.356 -0.021 15.135 1.00 20.70 109 GLN A O 1
ATOM 868 N N . GLN A 1 130 ? 48.621 -1.805 15.634 1.00 17.58 110 GLN A N 1
ATOM 869 C CA . GLN A 1 130 ? 48.236 -1.893 17.048 1.00 17.69 110 GLN A CA 1
ATOM 870 C C . GLN A 1 130 ? 49.073 -1.105 18.043 1.00 21.31 110 GLN A C 1
ATOM 871 O O . GLN A 1 130 ? 48.785 -1.163 19.245 1.00 19.90 110 GLN A O 1
ATOM 877 N N . VAL A 1 131 ? 50.075 -0.355 17.580 1.00 17.46 111 VAL A N 1
ATOM 878 C CA . VAL A 1 131 ? 50.949 0.353 18.525 1.00 16.00 111 VAL A CA 1
ATOM 879 C C . VAL A 1 131 ? 50.189 1.329 19.442 1.00 19.56 111 VAL A C 1
ATOM 880 O O . VAL A 1 131 ? 49.173 1.895 19.032 1.00 20.17 111 VAL A O 1
ATOM 884 N N . PRO A 1 132 ? 50.688 1.595 20.672 1.00 18.93 112 PRO A N 1
ATOM 885 C CA . PRO A 1 132 ? 49.971 2.552 21.532 1.00 18.25 112 PRO A CA 1
ATOM 886 C C . PRO A 1 132 ? 49.998 3.961 20.968 1.00 23.67 112 PRO A C 1
ATOM 887 O O . PRO A 1 132 ? 50.973 4.375 20.326 1.00 23.56 112 PRO A O 1
ATOM 891 N N . ARG A 1 133 ? 48.919 4.688 21.209 1.00 20.35 113 ARG A N 1
ATOM 892 C CA . ARG A 1 133 ? 48.846 6.087 20.887 1.00 22.51 113 ARG A CA 1
ATOM 893 C C . ARG A 1 133 ? 49.284 6.887 22.136 1.00 24.68 113 ARG A C 1
ATOM 894 O O . ARG A 1 133 ? 49.505 6.308 23.204 1.00 23.27 113 ARG A O 1
ATOM 902 N N . LYS A 1 134 ? 49.423 8.214 22.006 1.00 24.14 114 LYS A N 1
ATOM 903 C CA . LYS A 1 134 ? 49.795 9.087 23.116 1.00 24.33 114 LYS A CA 1
ATOM 904 C C . LYS A 1 134 ? 48.793 8.928 24.274 1.00 27.46 114 LYS A C 1
ATOM 905 O O . LYS A 1 134 ? 47.580 8.889 24.040 1.00 25.77 114 LYS A O 1
ATOM 911 N N . GLY A 1 135 ? 49.326 8.763 25.489 1.00 23.19 115 GLY A N 1
ATOM 912 C CA . GLY A 1 135 ? 48.565 8.560 26.722 1.00 22.94 115 GLY A CA 1
ATOM 913 C C . GLY A 1 135 ? 48.069 7.148 26.959 1.00 26.13 115 GLY A C 1
ATOM 914 O O . GLY A 1 135 ? 47.389 6.893 27.957 1.00 25.01 115 GLY A O 1
ATOM 915 N N . GLU A 1 136 ? 48.404 6.210 26.061 1.00 21.61 116 GLU A N 1
ATOM 916 C CA . GLU A 1 136 ? 47.916 4.840 26.142 1.00 21.35 116 GLU A CA 1
ATOM 917 C C . GLU A 1 136 ? 49.007 3.837 26.507 1.00 24.46 116 GLU A C 1
ATOM 918 O O . GLU A 1 136 ? 50.178 3.996 26.124 1.00 21.77 116 GLU A O 1
ATOM 924 N N . LEU A 1 137 ? 48.603 2.783 27.230 1.00 20.91 117 LEU A N 1
ATOM 925 C CA . LEU A 1 137 ? 49.473 1.668 27.563 1.00 20.41 117 LEU A CA 1
ATOM 926 C C . LEU A 1 137 ? 48.936 0.460 26.791 1.00 22.76 117 LEU A C 1
ATOM 927 O O . LEU A 1 137 ? 47.785 0.064 26.975 1.00 22.06 117 LEU A O 1
ATOM 932 N N . VAL A 1 138 ? 49.752 -0.111 25.904 1.00 18.38 118 VAL A N 1
ATOM 933 C CA . VAL A 1 138 ? 49.331 -1.283 25.134 1.00 17.35 118 VAL A CA 1
ATOM 934 C C . VAL A 1 138 ? 50.182 -2.474 25.531 1.00 22.26 118 VAL A C 1
ATOM 935 O O . VAL A 1 138 ? 51.398 -2.346 25.674 1.00 20.71 118 VAL A O 1
ATOM 939 N N . ILE A 1 139 ? 49.531 -3.637 25.681 1.00 19.01 119 ILE A N 1
ATOM 940 C CA . ILE A 1 139 ? 50.227 -4.897 25.928 1.00 17.46 119 ILE A CA 1
ATOM 941 C C . ILE A 1 139 ? 50.106 -5.758 24.669 1.00 20.54 119 ILE A C 1
ATOM 942 O O . ILE A 1 139 ? 48.988 -5.999 24.187 1.00 20.06 119 ILE A O 1
ATOM 947 N N . PHE A 1 140 ? 51.252 -6.214 24.144 1.00 16.29 120 PHE A N 1
ATOM 948 C CA . PHE A 1 140 ? 51.273 -7.147 23.018 1.00 16.75 120 PHE A CA 1
ATOM 949 C C . PHE A 1 140 ? 51.369 -8.544 23.623 1.00 18.15 120 PHE A C 1
ATOM 950 O O . PHE A 1 140 ? 52.398 -8.870 24.226 1.00 18.85 120 PHE A O 1
ATOM 958 N N . ASN A 1 141 ? 50.291 -9.350 23.502 1.00 16.88 121 ASN A N 1
ATOM 959 C CA . ASN A 1 141 ? 50.271 -10.754 23.985 1.00 17.86 121 ASN A CA 1
ATOM 960 C C . ASN A 1 141 ? 50.718 -11.506 22.720 1.00 20.22 121 ASN A C 1
ATOM 961 O O . ASN A 1 141 ? 49.915 -11.764 21.812 1.00 20.45 121 ASN A O 1
ATOM 966 N N . ARG A 1 142 ? 52.029 -11.804 22.658 1.00 17.72 122 ARG A N 1
ATOM 967 C CA A ARG A 1 142 ? 52.777 -12.275 21.478 0.50 18.06 122 ARG A CA 1
ATOM 968 C CA B ARG A 1 142 ? 52.758 -12.291 21.468 0.50 18.20 122 ARG A CA 1
ATOM 969 C C . ARG A 1 142 ? 52.914 -11.010 20.627 1.00 22.05 122 ARG A C 1
ATOM 970 O O . ARG A 1 142 ? 52.319 -9.975 20.978 1.00 19.72 122 ARG A O 1
ATOM 985 N N . SER A 1 143 ? 53.749 -11.017 19.586 1.00 18.66 123 SER A N 1
ATOM 986 C CA . SER A 1 143 ? 54.033 -9.768 18.879 1.00 17.12 123 SER A CA 1
ATOM 987 C C . SER A 1 143 ? 54.734 -10.047 17.563 1.00 19.05 123 SER A C 1
ATOM 988 O O . SER A 1 143 ? 54.723 -11.173 17.075 1.00 19.58 123 SER A O 1
ATOM 991 N N . HIS A 1 144 ? 55.433 -9.029 17.038 1.00 15.46 124 HIS A N 1
ATOM 992 C CA . HIS A 1 144 ? 56.271 -9.142 15.829 1.00 14.84 124 HIS A CA 1
ATOM 993 C C . HIS A 1 144 ? 57.390 -10.168 16.041 1.00 20.83 124 HIS A C 1
ATOM 994 O O . HIS A 1 144 ? 57.927 -10.695 15.059 1.00 20.08 124 HIS A O 1
ATOM 1001 N N . TYR A 1 145 ? 57.727 -10.504 17.326 1.00 16.82 125 TYR A N 1
ATOM 1002 C CA . TYR A 1 145 ? 58.768 -11.526 17.571 1.00 16.09 125 TYR A CA 1
ATOM 1003 C C . TYR A 1 145 ? 58.362 -12.903 17.065 1.00 20.53 125 TYR A C 1
ATOM 1004 O O . TYR A 1 145 ? 59.229 -13.705 16.766 1.00 19.99 125 TYR A O 1
ATOM 1013 N N . GLU A 1 146 ? 57.060 -13.163 16.897 1.00 18.23 126 GLU A N 1
ATOM 1014 C CA . GLU A 1 146 ? 56.618 -14.466 16.376 1.00 19.56 126 GLU A CA 1
ATOM 1015 C C . GLU A 1 146 ? 57.210 -14.714 14.971 1.00 23.33 126 GLU A C 1
ATOM 1016 O O . GLU A 1 146 ? 57.459 -15.863 14.602 1.00 21.95 126 GLU A O 1
ATOM 1022 N N . ASP A 1 147 ? 57.521 -13.620 14.234 1.00 19.60 127 ASP A N 1
ATOM 1023 C CA . ASP A 1 147 ? 58.071 -13.688 12.874 1.00 18.90 127 ASP A CA 1
ATOM 1024 C C . ASP A 1 147 ? 59.571 -14.056 12.823 1.00 21.96 127 ASP A C 1
ATOM 1025 O O . ASP A 1 147 ? 60.118 -14.236 11.736 1.00 22.34 127 ASP A O 1
ATOM 1030 N N . VAL A 1 148 ? 60.201 -14.276 13.997 1.00 20.04 128 VAL A N 1
ATOM 1031 C CA . VAL A 1 148 ? 61.584 -14.813 14.120 1.00 20.11 128 VAL A CA 1
ATOM 1032 C C . VAL A 1 148 ? 61.567 -16.003 15.107 1.00 25.69 128 VAL A C 1
ATOM 1033 O O . VAL A 1 148 ? 62.624 -16.452 15.554 1.00 25.01 128 VAL A O 1
ATOM 1037 N N . LEU A 1 149 ? 60.361 -16.493 15.477 1.00 22.75 129 LEU A N 1
ATOM 1038 C CA . LEU A 1 149 ? 60.229 -17.597 16.449 1.00 22.11 129 LEU A CA 1
ATOM 1039 C C . LEU A 1 149 ? 59.569 -18.794 15.803 1.00 28.19 129 LEU A C 1
ATOM 1040 O O . LEU A 1 149 ? 60.264 -19.588 15.186 1.00 27.46 129 LEU A O 1
ATOM 1045 N N . VAL A 1 150 ? 58.221 -18.904 15.874 1.00 28.66 130 VAL A N 1
ATOM 1046 C CA . VAL A 1 150 ? 57.473 -19.983 15.191 1.00 30.34 130 VAL A CA 1
ATOM 1047 C C . VAL A 1 150 ? 57.862 -20.044 13.691 1.00 32.46 130 VAL A C 1
ATOM 1048 O O . VAL A 1 150 ? 58.042 -21.133 13.141 1.00 32.32 130 VAL A O 1
ATOM 1052 N N . VAL A 1 151 ? 58.110 -18.866 13.072 1.00 28.23 131 VAL A N 1
ATOM 1053 C CA . VAL A 1 151 ? 58.520 -18.761 11.667 1.00 26.27 131 VAL A CA 1
ATOM 1054 C C . VAL A 1 151 ? 59.861 -19.461 11.415 1.00 30.17 131 VAL A C 1
ATOM 1055 O O . VAL A 1 151 ? 59.998 -20.213 10.444 1.00 30.35 131 VAL A O 1
ATOM 1059 N N . ARG A 1 152 ? 60.833 -19.245 12.318 1.00 26.52 132 ARG A N 1
ATOM 1060 C CA . ARG A 1 152 ? 62.152 -19.877 12.216 1.00 26.56 132 ARG A CA 1
ATOM 1061 C C . ARG A 1 152 ? 62.057 -21.393 12.554 1.00 31.30 132 ARG A C 1
ATOM 1062 O O . ARG A 1 152 ? 62.586 -22.230 11.818 1.00 33.21 132 ARG A O 1
ATOM 1070 N N . VAL A 1 153 ? 61.407 -21.734 13.686 1.00 27.11 133 VAL A N 1
ATOM 1071 C CA . VAL A 1 153 ? 61.297 -23.121 14.180 1.00 27.84 133 VAL A CA 1
ATOM 1072 C C . VAL A 1 153 ? 60.602 -24.060 13.168 1.00 35.91 133 VAL A C 1
ATOM 1073 O O . VAL A 1 153 ? 61.113 -25.148 12.895 1.00 38.45 133 VAL A O 1
ATOM 1077 N N . LYS A 1 154 ? 59.458 -23.637 12.630 1.00 33.18 134 LYS A N 1
ATOM 1078 C CA . LYS A 1 154 ? 58.643 -24.406 11.691 1.00 34.43 134 LYS A CA 1
ATOM 1079 C C . LYS A 1 154 ? 59.033 -24.194 10.219 1.00 41.10 134 LYS A C 1
ATOM 1080 O O . LYS A 1 154 ? 58.351 -24.709 9.325 1.00 42.80 134 LYS A O 1
ATOM 1086 N N . ASN A 1 155 ? 60.133 -23.453 9.967 1.00 36.83 135 ASN A N 1
ATOM 1087 C CA . ASN A 1 155 ? 60.668 -23.168 8.625 1.00 37.05 135 ASN A CA 1
ATOM 1088 C C . ASN A 1 155 ? 59.590 -22.621 7.671 1.00 38.40 135 ASN A C 1
ATOM 1089 O O . ASN A 1 155 ? 59.493 -23.069 6.522 1.00 38.35 135 ASN A O 1
ATOM 1094 N N . LEU A 1 156 ? 58.785 -21.657 8.154 1.00 32.42 136 LEU A N 1
ATOM 1095 C CA . LEU A 1 156 ? 57.703 -21.051 7.380 1.00 32.25 136 LEU A CA 1
ATOM 1096 C C . LEU A 1 156 ? 58.232 -20.138 6.265 1.00 39.49 136 LEU A C 1
ATOM 1097 O O . LEU A 1 156 ? 57.525 -19.902 5.276 1.00 40.48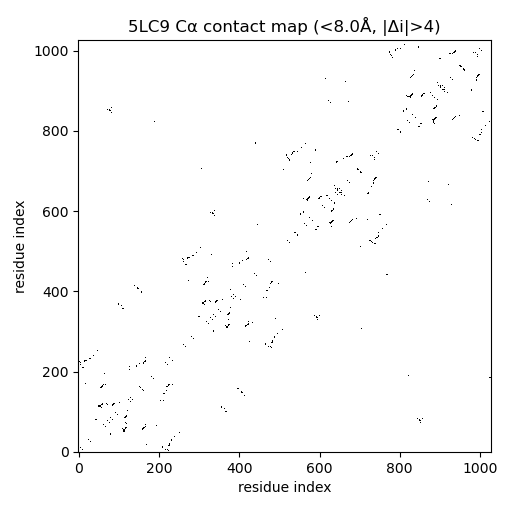 136 LEU A O 1
ATOM 1102 N N . VAL A 1 157 ? 59.475 -19.627 6.432 1.00 35.73 137 VAL A N 1
ATOM 1103 C CA . VAL A 1 157 ? 60.260 -18.855 5.448 1.00 36.00 137 VAL A CA 1
ATOM 1104 C C . VAL A 1 157 ? 61.711 -19.367 5.577 1.00 39.35 137 VAL A C 1
ATOM 1105 O O . VAL A 1 157 ? 62.072 -19.830 6.663 1.00 39.96 137 VAL A O 1
ATOM 1109 N N . PRO A 1 158 ? 62.545 -19.351 4.523 1.00 35.83 138 PRO A N 1
ATOM 1110 C CA . PRO A 1 158 ? 63.940 -19.818 4.685 1.00 36.05 138 PRO A CA 1
ATOM 1111 C C . PRO A 1 158 ? 64.751 -18.922 5.633 1.00 36.99 138 PRO A C 1
ATOM 1112 O O . PRO A 1 158 ? 64.363 -17.774 5.860 1.00 34.29 138 PRO A O 1
ATOM 1116 N N . GLN A 1 159 ? 65.896 -19.434 6.155 1.00 33.49 139 GLN A N 1
ATOM 1117 C CA . GLN A 1 159 ? 66.812 -18.678 7.010 1.00 32.49 139 GLN A CA 1
ATOM 1118 C C . GLN A 1 159 ? 67.219 -17.332 6.384 1.00 35.23 139 GLN A C 1
ATOM 1119 O O . GLN A 1 159 ? 67.256 -16.342 7.089 1.00 33.31 139 GLN A O 1
ATOM 1125 N N . GLN A 1 160 ? 67.523 -17.300 5.072 1.00 34.71 140 GLN A N 1
ATOM 1126 C CA . GLN A 1 160 ? 67.916 -16.077 4.348 1.00 35.27 140 GLN A CA 1
ATOM 1127 C C . GLN A 1 160 ? 66.910 -14.941 4.603 1.00 37.58 140 GLN A C 1
ATOM 1128 O O . GLN A 1 160 ? 67.313 -13.787 4.766 1.00 38.80 140 GLN A O 1
ATOM 1134 N N . VAL A 1 161 ? 65.621 -15.291 4.686 1.00 30.66 141 VAL A N 1
ATOM 1135 C CA . VAL A 1 161 ? 64.530 -14.354 4.943 1.00 27.73 141 VAL A CA 1
ATOM 1136 C C . VAL A 1 161 ? 64.422 -13.955 6.426 1.00 29.14 141 VAL A C 1
ATOM 1137 O O . VAL A 1 161 ? 64.462 -12.755 6.715 1.00 25.97 141 VAL A O 1
ATOM 1141 N N . TRP A 1 162 ? 64.261 -14.933 7.373 1.00 26.23 142 TRP A N 1
ATOM 1142 C CA . TRP A 1 162 ? 64.058 -14.543 8.770 1.00 24.56 142 TRP A CA 1
ATOM 1143 C C . TRP A 1 162 ? 65.300 -13.909 9.415 1.00 25.47 142 TRP A C 1
ATOM 1144 O O . TRP A 1 162 ? 65.128 -13.108 10.325 1.00 24.07 142 TRP A O 1
ATOM 1155 N N . GLN A 1 163 ? 66.533 -14.212 8.931 1.00 23.42 143 GLN A N 1
ATOM 1156 C CA A GLN A 1 163 ? 67.756 -13.628 9.499 0.50 23.58 143 GLN A CA 1
ATOM 1157 C CA B GLN A 1 163 ? 67.758 -13.625 9.502 0.50 23.76 143 GLN A CA 1
ATOM 1158 C C . GLN A 1 163 ? 67.766 -12.106 9.315 1.00 25.55 143 GLN A C 1
ATOM 1159 O O . GLN A 1 163 ? 68.295 -11.386 10.150 1.00 25.73 143 GLN A O 1
ATOM 1170 N N . LYS A 1 164 ? 67.184 -11.613 8.214 1.00 22.74 144 LYS A N 1
ATOM 1171 C CA . LYS A 1 164 ? 67.142 -10.162 7.943 1.00 22.16 144 LYS A CA 1
ATOM 1172 C C . LYS A 1 164 ? 66.198 -9.408 8.880 1.00 22.77 144 LYS A C 1
ATOM 1173 O O . LYS A 1 164 ? 66.299 -8.191 9.012 1.00 20.86 144 LYS A O 1
ATOM 1179 N N . ARG A 1 165 ? 65.258 -10.133 9.497 1.00 19.89 145 ARG A N 1
ATOM 1180 C CA . ARG A 1 165 ? 64.219 -9.555 10.345 1.00 20.03 145 ARG A CA 1
ATOM 1181 C C . ARG A 1 165 ? 64.720 -9.036 11.676 1.00 22.00 145 ARG A C 1
ATOM 1182 O O . ARG A 1 165 ? 64.063 -8.175 12.259 1.00 20.80 145 ARG A O 1
ATOM 1190 N N . TYR A 1 166 ? 65.874 -9.501 12.151 1.00 20.77 146 TYR A N 1
ATOM 1191 C CA . TYR A 1 166 ? 66.406 -8.979 13.426 1.00 21.22 146 TYR A CA 1
ATOM 1192 C C . TYR A 1 166 ? 66.726 -7.472 13.245 1.00 24.14 146 TYR A C 1
ATOM 1193 O O . TYR A 1 166 ? 66.376 -6.663 14.100 1.00 21.82 146 TYR A O 1
ATOM 1202 N N . ARG A 1 167 ? 67.366 -7.111 12.121 1.00 21.07 147 ARG A N 1
ATOM 1203 C CA . ARG A 1 167 ? 67.645 -5.709 11.820 1.00 20.58 147 ARG A CA 1
ATOM 1204 C C . ARG A 1 167 ? 66.325 -4.950 11.626 1.00 21.44 147 ARG A C 1
ATOM 1205 O O . ARG A 1 167 ? 66.181 -3.871 12.192 1.00 21.06 147 ARG A O 1
ATOM 1213 N N . HIS A 1 168 ? 65.348 -5.516 10.874 1.00 19.07 148 HIS A N 1
ATOM 1214 C CA . HIS A 1 168 ? 64.052 -4.821 10.666 1.00 17.23 148 HIS A CA 1
ATOM 1215 C C . HIS A 1 168 ? 63.431 -4.465 12.035 1.00 20.50 148 HIS A C 1
ATOM 1216 O O . HIS A 1 168 ? 62.936 -3.350 12.226 1.00 19.97 148 HIS A O 1
ATOM 1223 N N . ILE A 1 169 ? 63.417 -5.439 12.951 1.00 18.88 149 ILE A N 1
ATOM 1224 C CA . ILE A 1 169 ? 62.843 -5.303 14.302 1.00 17.10 149 ILE A CA 1
ATOM 1225 C C . ILE A 1 169 ? 63.592 -4.236 15.115 1.00 22.10 149 ILE A C 1
ATOM 1226 O O . ILE A 1 169 ? 62.945 -3.350 15.666 1.00 20.74 149 ILE A O 1
ATOM 1231 N N . ARG A 1 170 ? 64.939 -4.296 15.164 1.00 19.92 150 ARG A N 1
ATOM 1232 C CA . ARG A 1 170 ? 65.723 -3.261 15.871 1.00 19.51 150 ARG A CA 1
ATOM 1233 C C . ARG A 1 170 ? 65.381 -1.860 15.350 1.00 21.34 150 ARG A C 1
ATOM 1234 O O . ARG A 1 170 ? 65.231 -0.920 16.133 1.00 21.73 150 ARG A O 1
ATOM 1242 N N . GLU A 1 171 ? 65.263 -1.722 14.026 1.00 17.08 151 GLU A N 1
ATOM 1243 C CA . GLU A 1 171 ? 65.025 -0.429 13.408 1.00 18.23 151 GLU A CA 1
ATOM 1244 C C . GLU A 1 171 ? 63.589 0.067 13.541 1.00 21.39 151 GLU A C 1
ATOM 1245 O O . GLU A 1 171 ? 63.368 1.271 13.633 1.00 22.67 151 GLU A O 1
ATOM 1251 N N . PHE A 1 172 ? 62.627 -0.845 13.544 1.00 18.50 152 PHE A N 1
ATOM 1252 C CA . PHE A 1 172 ? 61.206 -0.515 13.754 1.00 17.71 152 PHE A CA 1
ATOM 1253 C C . PHE A 1 172 ? 61.062 -0.004 15.202 1.00 20.81 152 PHE A C 1
ATOM 1254 O O . PHE A 1 172 ? 60.450 1.042 15.443 1.00 17.79 152 PHE A O 1
ATOM 1262 N N . GLU A 1 173 ? 61.658 -0.729 16.160 1.00 17.37 153 GLU A N 1
ATOM 1263 C CA . GLU A 1 173 ? 61.619 -0.328 17.568 1.00 16.61 153 GLU A CA 1
ATOM 1264 C C . GLU A 1 173 ? 62.384 0.977 17.808 1.00 21.79 153 GLU A C 1
ATOM 1265 O O . GLU A 1 173 ? 61.962 1.780 18.653 1.00 21.94 153 GLU A O 1
ATOM 1271 N N . ARG A 1 174 ? 63.490 1.206 17.057 1.00 19.70 154 ARG A N 1
ATOM 1272 C CA . ARG A 1 174 ? 64.253 2.461 17.190 1.00 20.90 154 ARG A CA 1
ATOM 1273 C C . ARG A 1 174 ? 63.357 3.624 16.763 1.00 23.14 154 ARG A C 1
ATOM 1274 O O . ARG A 1 174 ? 63.297 4.636 17.469 1.00 21.60 154 ARG A O 1
ATOM 1282 N N . MET A 1 175 ? 62.622 3.453 15.645 1.00 18.93 155 MET A N 1
ATOM 1283 C CA . MET A 1 175 ? 61.709 4.481 15.125 1.00 18.56 155 MET A CA 1
ATOM 1284 C C . MET A 1 175 ? 60.627 4.752 16.178 1.00 20.58 155 MET A C 1
ATOM 1285 O O . MET A 1 175 ? 60.426 5.905 16.540 1.00 19.84 155 MET A O 1
ATOM 1290 N N . LEU A 1 176 ? 59.962 3.701 16.704 1.00 18.10 156 LEU A N 1
ATOM 1291 C CA . LEU A 1 176 ? 58.935 3.861 17.745 1.00 18.58 156 LEU A CA 1
ATOM 1292 C C . LEU A 1 176 ? 59.459 4.615 18.953 1.00 22.15 156 LEU A C 1
ATOM 1293 O O . LEU A 1 176 ? 58.797 5.544 19.416 1.00 22.66 156 LEU A O 1
ATOM 1298 N N . ALA A 1 177 ? 60.645 4.226 19.471 1.00 21.68 157 ALA A N 1
ATOM 1299 C CA . ALA A 1 177 ? 61.256 4.876 20.646 1.00 21.31 157 ALA A CA 1
ATOM 1300 C C . ALA A 1 177 ? 61.603 6.317 20.359 1.00 24.16 157 ALA A C 1
AT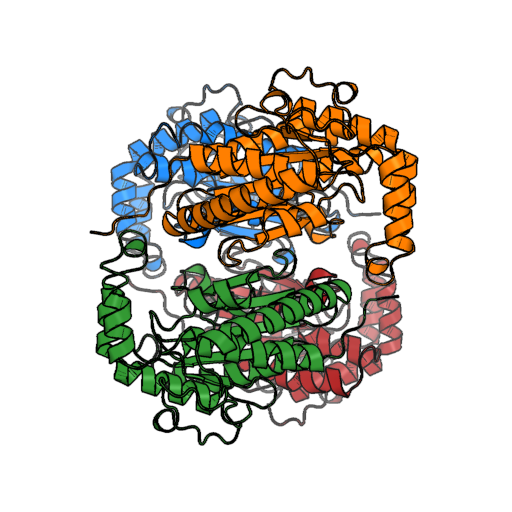OM 1301 O O . ALA A 1 177 ? 61.294 7.185 21.173 1.00 23.79 157 ALA A O 1
ATOM 1303 N N . ASP A 1 178 ? 62.252 6.597 19.206 1.00 20.56 158 ASP A N 1
ATOM 1304 C CA . ASP A 1 178 ? 62.634 7.968 18.843 1.00 21.78 158 ASP A CA 1
ATOM 1305 C C . ASP A 1 178 ? 61.404 8.858 18.763 1.00 25.37 158 ASP A C 1
ATOM 1306 O O . ASP A 1 178 ? 61.461 10.012 19.160 1.00 24.39 158 ASP A O 1
ATOM 1311 N N . GLU A 1 179 ? 60.278 8.288 18.321 1.00 20.58 159 GLU A N 1
ATOM 1312 C CA . GLU A 1 179 ? 59.040 9.040 18.147 1.00 21.40 159 GLU A CA 1
ATOM 1313 C C . GLU A 1 179 ? 58.149 9.080 19.423 1.00 27.50 159 GLU A C 1
ATOM 1314 O O . GLU A 1 179 ? 57.027 9.560 19.350 1.00 27.72 159 GLU A O 1
ATOM 1320 N N . GLY A 1 180 ? 58.659 8.626 20.564 1.00 26.02 160 GLY A N 1
ATOM 1321 C CA . GLY A 1 180 ? 57.937 8.770 21.825 1.00 25.93 160 GLY A CA 1
ATOM 1322 C C . GLY A 1 180 ? 57.396 7.547 22.532 1.00 27.78 160 GLY A C 1
ATOM 1323 O O . GLY A 1 180 ? 56.736 7.708 23.568 1.00 26.30 160 GLY A O 1
ATOM 1324 N N . THR A 1 181 ? 57.679 6.333 22.029 1.00 22.57 161 THR A N 1
ATOM 1325 C CA . THR A 1 181 ? 57.203 5.117 22.705 1.00 20.46 161 THR A CA 1
ATOM 1326 C C . THR A 1 181 ? 58.238 4.556 23.671 1.00 23.06 161 THR A C 1
ATOM 1327 O O . THR A 1 181 ? 59.386 4.328 23.278 1.00 21.35 161 THR A O 1
ATOM 1331 N N . THR A 1 182 ? 57.824 4.317 24.936 1.00 20.17 162 THR A N 1
ATOM 1332 C CA . THR A 1 182 ? 58.641 3.629 25.942 1.00 19.69 162 THR A CA 1
ATOM 1333 C C . THR A 1 182 ? 58.356 2.154 25.712 1.00 22.25 162 THR A C 1
ATOM 1334 O O . THR A 1 182 ? 57.205 1.729 25.815 1.00 20.34 162 THR A O 1
ATOM 1338 N N . ILE A 1 183 ? 59.388 1.375 25.383 1.00 20.59 163 ILE A N 1
ATOM 1339 C CA . ILE A 1 183 ? 59.194 -0.047 25.057 1.00 19.10 163 ILE A CA 1
ATOM 1340 C C . ILE A 1 183 ? 59.787 -0.935 26.139 1.00 22.18 163 ILE A C 1
ATOM 1341 O O . ILE A 1 183 ? 60.953 -0.777 26.472 1.00 22.16 163 ILE A O 1
ATOM 1346 N N . LEU A 1 184 ? 59.002 -1.898 26.629 1.00 19.93 164 LEU A N 1
ATOM 1347 C CA . LEU A 1 184 ? 59.463 -2.890 27.596 1.00 20.61 164 LEU A CA 1
ATOM 1348 C C . LEU A 1 184 ? 59.121 -4.244 27.013 1.00 22.78 164 LEU A C 1
ATOM 1349 O O . LEU A 1 184 ? 57.956 -4.503 26.692 1.00 23.89 164 LEU A O 1
ATOM 1354 N N . LYS A 1 185 ? 60.122 -5.101 26.872 1.00 18.77 165 LYS A N 1
ATOM 1355 C CA . LYS A 1 185 ? 59.918 -6.450 26.346 1.00 18.15 165 LYS A CA 1
ATOM 1356 C C . LYS A 1 185 ? 60.251 -7.455 27.426 1.00 21.54 165 LYS A C 1
ATOM 1357 O O . LYS A 1 185 ? 61.357 -7.439 27.989 1.00 20.38 165 LYS A O 1
ATOM 1363 N N . PHE A 1 186 ? 59.271 -8.298 27.755 1.00 17.66 166 PHE A N 1
ATOM 1364 C CA . PHE A 1 186 ? 59.450 -9.301 28.798 1.00 17.44 166 PHE A CA 1
ATOM 1365 C C . PHE A 1 186 ? 59.415 -10.698 28.231 1.00 22.65 166 PHE A C 1
ATOM 1366 O O . PHE A 1 186 ? 58.438 -11.074 27.578 1.00 22.08 166 PHE A O 1
ATOM 1374 N N . PHE A 1 187 ? 60.475 -11.470 28.487 1.00 19.04 167 PHE A N 1
ATOM 1375 C CA . PHE A 1 187 ? 60.484 -12.881 28.115 1.00 19.42 167 PHE A CA 1
ATOM 1376 C C . PHE A 1 187 ? 60.205 -13.641 29.410 1.00 23.27 167 PHE A C 1
ATOM 1377 O O . PHE A 1 187 ? 61.038 -13.636 30.329 1.00 23.59 167 PHE A O 1
ATOM 1385 N N . LEU A 1 188 ? 59.029 -14.261 29.501 1.00 19.41 168 LEU A N 1
ATOM 1386 C CA . LEU A 1 188 ? 58.626 -15.004 30.700 1.00 20.20 168 LEU A CA 1
ATOM 1387 C C . LEU A 1 188 ? 59.198 -16.392 30.560 1.00 22.94 168 LEU A C 1
ATOM 1388 O O . LEU A 1 188 ? 58.766 -17.176 29.720 1.00 21.19 168 LEU A O 1
ATOM 1393 N N . HIS A 1 189 ? 60.257 -16.648 31.325 1.00 20.48 169 HIS A N 1
ATOM 1394 C CA . HIS A 1 189 ? 61.079 -17.836 31.180 1.00 20.63 169 HIS A CA 1
ATOM 1395 C C . HIS A 1 189 ? 60.701 -18.978 32.135 1.00 24.10 169 HIS A C 1
ATOM 1396 O O . HIS A 1 189 ? 60.942 -18.900 33.337 1.00 23.39 169 HIS A O 1
ATOM 1403 N N . ILE A 1 190 ? 60.126 -20.047 31.581 1.00 21.63 170 ILE A N 1
ATOM 1404 C CA . ILE A 1 190 ? 59.745 -21.240 32.339 1.00 20.88 170 ILE A CA 1
ATOM 1405 C C . ILE A 1 190 ? 60.613 -22.432 31.879 1.00 26.65 170 ILE A C 1
ATOM 1406 O O . ILE A 1 190 ? 61.101 -22.439 30.737 1.00 25.33 170 ILE A O 1
ATOM 1411 N N . SER A 1 191 ? 60.790 -23.429 32.763 1.00 24.05 171 SER A N 1
ATOM 1412 C CA . SER A 1 191 ? 61.563 -24.614 32.432 1.00 24.86 171 SER A CA 1
ATOM 1413 C C . SER A 1 191 ? 60.669 -25.603 31.679 1.00 28.94 171 SER A C 1
ATOM 1414 O O . SER A 1 191 ? 59.444 -25.492 31.727 1.00 26.45 171 SER A O 1
ATOM 1417 N N . LYS A 1 192 ? 61.283 -26.593 31.029 1.00 28.29 172 LYS A N 1
ATOM 1418 C CA . LYS A 1 192 ? 60.581 -27.617 30.262 1.00 28.33 172 LYS A CA 1
ATOM 1419 C C . LYS A 1 192 ? 59.671 -28.440 31.176 1.00 30.36 172 LYS A C 1
ATOM 1420 O O . LYS A 1 192 ? 58.523 -28.698 30.794 1.00 28.83 172 LYS A O 1
ATOM 1426 N N . ASP A 1 193 ? 60.171 -28.824 32.381 1.00 28.31 173 ASP A N 1
ATOM 1427 C CA A ASP A 1 193 ? 59.369 -29.613 33.312 0.50 28.62 173 ASP A CA 1
ATOM 1428 C CA B ASP A 1 193 ? 59.400 -29.601 33.358 0.50 28.99 173 ASP A CA 1
ATOM 1429 C C . ASP A 1 193 ? 58.197 -28.804 33.843 1.00 30.86 173 ASP A C 1
ATOM 1430 O O . ASP A 1 193 ? 57.115 -29.371 34.027 1.00 31.48 173 ASP A O 1
ATOM 1439 N N . GLU A 1 194 ? 58.389 -27.486 34.065 1.00 25.56 174 GLU A N 1
ATOM 1440 C CA . GLU A 1 194 ? 57.285 -26.645 34.524 1.00 25.91 174 GLU A CA 1
ATOM 1441 C C . GLU A 1 194 ? 56.194 -26.597 33.424 1.00 29.15 174 GLU A C 1
ATOM 1442 O O . GLU A 1 194 ? 55.001 -26.723 33.734 1.00 29.27 174 GLU A O 1
ATOM 1448 N N . GLN A 1 195 ? 56.602 -26.452 32.150 1.00 25.73 175 GLN A N 1
ATOM 1449 C CA . GLN A 1 195 ? 55.623 -26.414 31.046 1.00 25.55 175 GLN A CA 1
ATOM 1450 C C . GLN A 1 195 ? 54.816 -27.714 31.025 1.00 30.88 175 GLN A C 1
ATOM 1451 O O . GLN A 1 195 ? 53.594 -27.663 30.893 1.00 30.30 175 GLN A O 1
ATOM 1457 N N . ARG A 1 196 ? 55.499 -28.865 31.199 1.00 29.17 176 ARG A N 1
ATOM 1458 C CA . ARG A 1 196 ? 54.843 -30.174 31.233 1.00 30.36 176 ARG A CA 1
ATOM 1459 C C . ARG A 1 196 ? 53.734 -30.212 32.299 1.00 34.08 176 ARG A C 1
ATOM 1460 O O . ARG A 1 196 ? 52.623 -30.628 31.990 1.00 36.21 176 ARG A O 1
ATOM 1468 N N . GLN A 1 197 ? 54.026 -29.748 33.520 1.00 30.80 177 GLN A N 1
ATOM 1469 C CA . GLN A 1 197 ? 53.072 -29.723 34.639 1.00 31.22 177 GLN A CA 1
ATOM 1470 C C . GLN A 1 197 ? 51.895 -28.798 34.323 1.00 34.31 177 GLN A C 1
ATOM 1471 O O . GLN A 1 197 ? 50.747 -29.142 34.599 1.00 34.37 177 GLN A O 1
ATOM 1477 N N . ARG A 1 198 ? 52.180 -27.633 33.733 1.00 29.72 178 ARG A N 1
ATOM 1478 C CA . ARG A 1 198 ? 51.149 -26.666 33.372 1.00 28.97 178 ARG A CA 1
ATOM 1479 C C . ARG A 1 198 ? 50.236 -27.163 32.261 1.00 32.43 178 ARG A C 1
ATOM 1480 O O . ARG A 1 198 ? 49.031 -26.948 32.340 1.00 32.29 178 ARG A O 1
ATOM 1488 N N . LEU A 1 199 ? 50.794 -27.834 31.245 1.00 29.61 179 LEU A N 1
ATOM 1489 C CA . LEU A 1 199 ? 49.984 -28.367 30.140 1.00 30.26 179 LEU A CA 1
ATOM 1490 C C . LEU A 1 199 ? 49.093 -29.494 30.605 1.00 38.62 179 LEU A C 1
ATOM 1491 O O . LEU A 1 199 ? 47.934 -29.565 30.191 1.00 40.16 179 LEU A O 1
ATOM 1496 N N . GLN A 1 200 ? 49.604 -30.319 31.537 1.00 36.08 180 GLN A N 1
ATOM 1497 C CA . GLN A 1 200 ? 48.847 -31.399 32.157 1.00 39.00 180 GLN A CA 1
ATOM 1498 C C . GLN A 1 200 ? 47.701 -30.816 33.009 1.00 47.29 180 GLN A C 1
ATOM 1499 O O . GLN A 1 200 ? 46.580 -31.321 32.927 1.00 49.67 180 GLN A O 1
ATOM 1505 N N . GLU A 1 201 ? 47.973 -29.749 33.794 1.00 43.39 181 GLU A N 1
ATOM 1506 C CA . GLU A 1 201 ? 46.981 -29.068 34.630 1.00 44.09 181 GLU A CA 1
ATOM 1507 C C . GLU A 1 201 ? 45.886 -28.431 33.748 1.00 50.05 181 GLU A C 1
ATOM 1508 O O . GLU A 1 201 ? 44.710 -28.479 34.110 1.00 50.90 181 GLU A O 1
ATOM 1514 N N . ARG A 1 202 ? 46.278 -27.873 32.586 1.00 46.40 182 ARG A N 1
ATOM 1515 C CA . ARG A 1 202 ? 45.378 -27.261 31.603 1.00 47.60 182 ARG A CA 1
ATOM 1516 C C . ARG A 1 202 ? 44.384 -28.310 31.090 1.00 55.91 182 ARG A C 1
ATOM 1517 O O . ARG A 1 202 ? 43.185 -28.035 31.009 1.00 55.47 182 ARG A O 1
ATOM 1525 N N . LEU A 1 203 ? 44.890 -29.520 30.804 1.00 55.34 183 LEU A N 1
ATOM 1526 C CA . LEU A 1 203 ? 44.126 -30.670 30.333 1.00 57.55 183 LEU A CA 1
ATOM 1527 C C . LEU A 1 203 ? 43.155 -31.187 31.408 1.00 61.63 183 LEU A C 1
ATOM 1528 O O . LEU A 1 203 ? 42.006 -31.495 31.084 1.00 62.39 183 LEU A O 1
ATOM 1533 N N . ASP A 1 204 ? 43.613 -31.269 32.678 1.00 56.50 184 ASP A N 1
ATOM 1534 C CA . ASP A 1 204 ? 42.840 -31.798 33.809 1.00 56.64 184 ASP A CA 1
ATOM 1535 C C . ASP A 1 204 ? 41.843 -30.799 34.439 1.00 58.26 184 ASP A C 1
ATOM 1536 O O . ASP A 1 204 ? 41.015 -31.202 35.258 1.00 58.36 184 ASP A O 1
ATOM 1541 N N . ASN A 1 205 ? 41.912 -29.513 34.058 1.00 51.99 185 ASN A N 1
ATOM 1542 C CA . ASN A 1 205 ? 41.009 -28.489 34.585 1.00 50.51 185 ASN A CA 1
ATOM 1543 C C . ASN A 1 205 ? 39.890 -28.252 33.560 1.00 51.99 185 ASN A C 1
ATOM 1544 O O . ASN A 1 205 ? 40.175 -27.852 32.427 1.00 49.15 185 ASN A O 1
ATOM 1549 N N . PRO A 1 206 ? 38.610 -28.515 33.937 1.00 49.47 186 PRO A N 1
ATOM 1550 C CA . PRO A 1 206 ? 37.506 -28.329 32.975 1.00 49.40 186 PRO A CA 1
ATOM 1551 C C . PRO A 1 206 ? 37.281 -26.867 32.562 1.00 51.10 186 PRO A C 1
ATOM 1552 O O . PRO A 1 206 ? 36.686 -26.626 31.513 1.00 50.87 186 PRO A O 1
ATOM 1556 N N . GLU A 1 207 ? 37.778 -25.904 33.371 1.00 45.41 187 GLU A N 1
ATOM 1557 C CA . GLU A 1 207 ? 37.673 -24.478 33.082 1.00 44.21 187 GLU A CA 1
ATOM 1558 C C . GLU A 1 207 ? 38.904 -23.953 32.305 1.00 47.21 187 GLU A C 1
ATOM 1559 O O . GLU A 1 207 ? 38.929 -22.781 31.919 1.00 46.52 187 GLU A O 1
ATOM 1565 N N . LYS A 1 208 ? 39.902 -24.821 32.050 1.00 43.84 188 LYS A N 1
ATOM 1566 C CA . LYS A 1 208 ? 41.123 -24.443 31.318 1.00 42.95 188 LYS A CA 1
ATOM 1567 C C . LYS A 1 208 ? 41.370 -25.275 30.061 1.00 48.58 188 LYS A C 1
ATOM 1568 O O . LYS A 1 208 ? 42.124 -24.838 29.183 1.00 47.88 188 LYS A O 1
ATOM 1574 N N . ARG A 1 209 ? 40.705 -26.449 29.968 1.00 46.29 189 ARG A N 1
ATOM 1575 C CA . ARG A 1 209 ? 40.781 -27.420 28.866 1.00 47.72 189 ARG A CA 1
ATOM 1576 C C . ARG A 1 209 ? 40.632 -26.777 27.475 1.00 50.91 189 ARG A C 1
ATOM 1577 O O . ARG A 1 209 ? 41.269 -27.225 26.523 1.00 50.82 189 ARG A O 1
ATOM 1585 N N . TRP A 1 210 ? 39.831 -25.708 27.376 1.00 47.00 190 TRP A N 1
ATOM 1586 C CA . TRP A 1 210 ? 39.589 -24.956 26.136 1.00 46.44 190 TRP A CA 1
ATOM 1587 C C . TRP A 1 210 ? 40.857 -24.317 25.537 1.00 53.97 190 TRP A C 1
ATOM 1588 O O . TRP A 1 210 ? 40.896 -24.080 24.327 1.00 54.33 190 TRP A O 1
ATOM 1599 N N . LYS A 1 211 ? 41.861 -23.992 26.384 1.00 52.23 191 LYS A N 1
ATOM 1600 C CA . LYS A 1 211 ? 43.127 -23.378 25.958 1.00 52.54 191 LYS A CA 1
ATOM 1601 C C . LYS A 1 211 ? 44.008 -24.413 25.256 1.00 62.53 191 LYS A C 1
ATOM 1602 O O . LYS A 1 211 ? 44.881 -24.036 24.466 1.00 62.13 191 LYS A O 1
ATOM 1608 N N . PHE A 1 212 ? 43.822 -25.708 25.590 1.00 63.29 192 PHE A N 1
ATOM 1609 C CA . PHE A 1 212 ? 44.620 -26.775 25.008 1.00 65.41 192 PHE A CA 1
ATOM 1610 C C . PHE A 1 212 ? 44.163 -27.161 23.622 1.00 72.75 192 PHE A C 1
ATOM 1611 O O . PHE A 1 212 ? 42.980 -27.414 23.388 1.00 74.11 192 PHE A O 1
ATOM 1619 N N . ARG A 1 213 ? 45.131 -27.194 22.708 1.00 70.24 193 ARG A N 1
ATOM 1620 C CA . ARG A 1 213 ? 45.024 -27.592 21.308 1.00 71.53 193 ARG A CA 1
ATOM 1621 C C . ARG A 1 213 ? 46.039 -28.719 21.074 1.00 77.63 193 ARG A C 1
ATOM 1622 O O . ARG A 1 213 ? 47.047 -28.791 21.785 1.00 76.40 193 ARG A O 1
ATOM 1630 N N . MET A 1 214 ? 45.774 -29.602 20.088 1.00 77.01 194 MET A N 1
ATOM 1631 C CA . MET A 1 214 ? 46.666 -30.722 19.751 1.00 78.42 194 MET A CA 1
ATOM 1632 C C . MET A 1 214 ? 48.040 -30.246 19.271 1.00 80.36 194 MET A C 1
ATOM 1633 O O . MET A 1 214 ? 49.048 -30.888 19.578 1.00 81.06 194 MET A O 1
ATOM 1638 N N . GLY A 1 215 ? 48.057 -29.103 18.579 1.00 73.74 195 GLY A N 1
ATOM 1639 C CA . GLY A 1 215 ? 49.256 -28.453 18.055 1.00 71.71 195 GLY A CA 1
ATOM 1640 C C . GLY A 1 215 ? 50.252 -28.006 19.109 1.00 71.48 195 GLY A C 1
ATOM 1641 O O . GLY A 1 215 ? 51.417 -27.766 18.789 1.00 70.19 195 GLY A O 1
ATOM 1642 N N . ASP A 1 216 ? 49.801 -27.898 20.378 1.00 66.22 196 ASP A N 1
ATOM 1643 C CA . ASP A 1 216 ? 50.643 -27.521 21.515 1.00 64.65 196 ASP A CA 1
ATOM 1644 C C . ASP A 1 216 ? 51.621 -28.651 21.876 1.00 67.26 196 ASP A C 1
ATOM 1645 O O . ASP A 1 216 ? 52.675 -28.383 22.444 1.00 66.25 196 ASP A O 1
ATOM 1650 N N . LEU A 1 217 ? 51.291 -29.909 21.519 1.00 63.46 197 LEU A N 1
ATOM 1651 C CA . LEU A 1 217 ? 52.181 -31.044 21.760 1.00 63.46 197 LEU A CA 1
ATOM 1652 C C . LEU A 1 217 ? 53.330 -31.013 20.755 1.00 63.74 197 LEU A C 1
ATOM 1653 O O . LEU A 1 217 ? 54.465 -31.315 21.119 1.00 64.34 197 LEU A O 1
ATOM 1658 N N . GLU A 1 218 ? 53.043 -30.606 19.505 1.00 57.29 198 GLU A N 1
ATOM 1659 C CA . GLU A 1 218 ? 54.037 -30.462 18.441 1.00 55.84 198 GLU A CA 1
ATOM 1660 C C . GLU A 1 218 ? 54.997 -29.307 18.803 1.00 54.05 198 GLU A C 1
ATOM 1661 O O . GLU A 1 218 ? 56.206 -29.455 18.641 1.00 53.56 198 GLU A O 1
ATOM 1667 N N . ASP A 1 219 ? 54.463 -28.210 19.388 1.00 46.79 199 ASP A N 1
ATOM 1668 C CA . ASP A 1 219 ? 55.263 -27.066 19.836 1.00 44.91 199 ASP A CA 1
ATOM 1669 C C . ASP A 1 219 ? 56.167 -27.451 21.013 1.00 46.73 199 ASP A C 1
ATOM 1670 O O . ASP A 1 219 ? 57.288 -26.955 21.136 1.00 45.72 199 ASP A O 1
ATOM 1675 N N . ARG A 1 220 ? 55.684 -28.364 21.852 1.00 43.80 200 ARG A N 1
ATOM 1676 C CA . ARG A 1 220 ? 56.409 -28.893 23.013 1.00 43.07 200 ARG A CA 1
ATOM 1677 C C . ARG A 1 220 ? 57.546 -29.839 22.541 1.00 45.28 200 ARG A C 1
ATOM 1678 O O . ARG A 1 220 ? 58.652 -29.796 23.085 1.00 43.81 200 ARG A O 1
ATOM 1686 N N . ARG A 1 221 ? 57.288 -30.645 21.489 1.00 41.97 201 ARG A N 1
ATOM 1687 C CA . ARG A 1 221 ? 58.297 -31.543 20.890 1.00 42.44 201 ARG A CA 1
ATOM 1688 C C . ARG A 1 221 ? 59.523 -30.713 20.398 1.00 43.12 201 ARG A C 1
ATOM 1689 O O . ARG A 1 221 ? 60.664 -31.173 20.481 1.00 43.61 201 ARG A O 1
ATOM 1697 N N . LEU A 1 222 ? 59.259 -29.487 19.930 1.00 36.64 202 LEU A N 1
ATOM 1698 C CA . LEU A 1 222 ? 60.227 -28.516 19.415 1.00 35.00 202 LEU A CA 1
ATOM 1699 C C . LEU A 1 222 ? 60.796 -27.561 20.496 1.00 34.64 202 LEU A C 1
ATOM 1700 O O . LEU A 1 222 ? 61.399 -26.549 20.139 1.00 32.39 202 LEU A O 1
ATOM 1705 N N . TRP A 1 223 ? 60.628 -27.892 21.799 1.00 30.38 203 TRP A N 1
ATOM 1706 C CA . TRP A 1 223 ? 61.102 -27.093 22.937 1.00 28.75 203 TRP A CA 1
ATOM 1707 C C . TRP A 1 223 ? 62.510 -26.510 22.711 1.00 30.53 203 TRP A C 1
ATOM 1708 O O . TRP A 1 223 ? 62.671 -25.302 22.748 1.00 28.04 203 TRP A O 1
ATOM 1719 N N . ASP A 1 224 ? 63.511 -27.371 22.481 1.00 28.58 204 ASP A N 1
ATOM 1720 C CA . ASP A 1 224 ? 64.906 -26.961 22.264 1.00 29.57 204 ASP A CA 1
ATOM 1721 C C . ASP A 1 224 ? 65.070 -25.976 21.114 1.00 32.04 204 ASP A C 1
ATOM 1722 O O . ASP A 1 224 ? 65.823 -25.013 21.257 1.00 31.54 204 ASP A O 1
ATOM 1727 N N . ARG A 1 225 ? 64.341 -26.185 19.996 1.00 28.80 205 ARG A N 1
ATOM 1728 C CA . ARG A 1 225 ? 64.421 -25.276 18.850 1.00 27.61 205 ARG A CA 1
ATOM 1729 C C . ARG A 1 225 ? 63.864 -23.906 19.216 1.00 29.38 205 ARG A C 1
ATOM 1730 O O . ARG A 1 225 ? 64.414 -22.890 18.799 1.00 27.15 205 ARG A O 1
ATOM 1738 N N . TYR A 1 226 ? 62.793 -23.875 20.020 1.00 28.43 206 TYR A N 1
ATOM 1739 C CA . TYR A 1 226 ? 62.205 -22.601 20.462 1.00 26.83 206 TYR A CA 1
ATOM 1740 C C . TYR A 1 226 ? 63.132 -21.847 21.400 1.00 28.45 206 TYR A C 1
ATOM 1741 O O . TYR A 1 226 ? 63.206 -20.624 21.303 1.00 27.18 206 TYR A O 1
ATOM 1750 N N . GLN A 1 227 ? 63.804 -22.563 22.323 1.00 25.75 207 GLN A N 1
ATOM 1751 C CA . GLN A 1 227 ? 64.739 -21.948 23.288 1.00 25.92 207 GLN A CA 1
ATOM 1752 C C . GLN A 1 227 ? 65.893 -21.292 22.499 1.00 28.47 207 GLN A C 1
ATOM 1753 O O . GLN A 1 227 ? 66.249 -20.146 22.777 1.00 27.38 207 GLN A O 1
ATOM 1759 N N . GLU A 1 228 ? 66.431 -22.003 21.498 1.00 26.40 208 GLU A N 1
ATOM 1760 C CA . GLU A 1 228 ? 67.479 -21.468 20.615 1.00 27.27 208 GLU A CA 1
ATOM 1761 C C . GLU A 1 228 ? 66.965 -20.215 19.889 1.00 26.50 208 GLU A C 1
ATOM 1762 O O . GLU A 1 228 ? 67.683 -19.210 19.805 1.00 26.51 208 GLU A O 1
ATOM 1768 N N . ALA A 1 229 ? 65.705 -20.267 19.380 1.00 23.20 209 ALA A N 1
ATOM 1769 C CA . ALA A 1 229 ? 65.104 -19.153 18.619 1.00 24.13 209 ALA A CA 1
ATOM 1770 C C . ALA A 1 229 ? 64.917 -17.929 19.531 1.00 26.68 209 ALA A C 1
ATOM 1771 O O . ALA A 1 229 ? 65.171 -16.805 19.117 1.00 25.38 209 ALA A O 1
ATOM 1773 N N . TYR A 1 230 ? 64.526 -18.166 20.787 1.00 22.15 210 TYR A N 1
ATOM 1774 C CA . TYR A 1 230 ? 64.361 -17.099 21.771 1.00 20.91 210 TYR A CA 1
ATOM 1775 C C . TYR A 1 230 ? 65.706 -16.482 22.112 1.00 25.74 210 TYR A C 1
ATOM 1776 O O . TYR A 1 230 ? 65.832 -15.262 22.132 1.00 23.67 210 TYR A O 1
ATOM 1785 N N . GLU A 1 231 ? 66.731 -17.331 22.343 1.00 24.01 211 GLU A N 1
ATOM 1786 C CA . GLU A 1 231 ? 68.044 -16.826 22.687 1.00 24.47 211 GLU A CA 1
ATOM 1787 C C . GLU A 1 231 ? 68.573 -15.928 21.554 1.00 27.13 211 GLU A C 1
ATOM 1788 O O . GLU A 1 231 ? 69.060 -14.826 21.825 1.00 27.77 211 GLU A O 1
ATOM 1794 N N . ALA A 1 232 ? 68.464 -16.389 20.293 1.00 23.87 212 ALA A N 1
ATOM 1795 C CA . ALA A 1 232 ? 68.929 -15.602 19.152 1.00 24.59 212 ALA A CA 1
ATOM 1796 C C . ALA A 1 232 ? 68.136 -14.297 19.020 1.00 28.47 212 ALA A C 1
ATOM 1797 O O . ALA A 1 232 ? 68.758 -13.246 18.847 1.00 27.18 212 ALA A O 1
ATOM 1799 N N . ALA A 1 233 ? 66.767 -14.336 19.180 1.00 24.83 213 ALA A N 1
ATOM 1800 C CA . ALA A 1 233 ? 65.957 -13.115 19.050 1.00 24.54 213 ALA A CA 1
ATOM 1801 C C . ALA A 1 233 ? 66.329 -12.091 20.140 1.00 27.35 213 ALA A C 1
ATOM 1802 O O . ALA A 1 233 ? 66.490 -10.908 19.854 1.00 25.25 213 ALA A O 1
ATOM 1804 N N . ILE A 1 234 ? 66.509 -12.561 21.386 1.00 24.68 214 ILE A N 1
ATOM 1805 C CA . ILE A 1 234 ? 66.838 -11.660 22.495 1.00 22.81 214 ILE A CA 1
ATOM 1806 C C . ILE A 1 234 ? 68.214 -11.052 22.308 1.00 27.71 214 ILE A C 1
ATOM 1807 O O . ILE A 1 234 ? 68.375 -9.848 22.490 1.00 27.11 214 ILE A O 1
ATOM 1812 N N . ARG A 1 235 ? 69.206 -11.884 21.955 1.00 25.26 215 ARG A N 1
ATOM 1813 C CA . ARG A 1 235 ? 70.577 -11.439 21.741 1.00 26.19 215 ARG A CA 1
ATOM 1814 C C . ARG A 1 235 ? 70.618 -10.362 20.634 1.00 30.52 215 ARG A C 1
ATOM 1815 O O . ARG A 1 235 ? 71.305 -9.344 20.763 1.00 30.20 215 ARG A O 1
ATOM 1823 N N . GLU A 1 236 ? 69.861 -10.587 19.557 1.00 25.99 216 GLU A N 1
ATOM 1824 C CA . GLU A 1 236 ? 69.869 -9.683 18.407 1.00 25.72 216 GLU A CA 1
ATOM 1825 C C . GLU A 1 236 ? 69.116 -8.386 18.609 1.00 30.18 216 GLU A C 1
ATOM 1826 O O . GLU A 1 236 ? 69.392 -7.421 17.891 1.00 31.74 216 GLU A O 1
ATOM 1832 N N . THR A 1 237 ? 68.086 -8.379 19.475 1.00 24.81 217 THR A N 1
ATOM 1833 C CA . THR A 1 237 ? 67.188 -7.220 19.552 1.00 22.98 217 THR A CA 1
ATOM 1834 C C . THR A 1 237 ? 67.123 -6.503 20.897 1.00 25.36 217 THR A C 1
ATOM 1835 O O . THR A 1 237 ? 66.395 -5.504 21.012 1.00 24.64 217 THR A O 1
ATOM 1839 N N . SER A 1 238 ? 67.860 -6.981 21.914 1.00 21.79 218 SER A N 1
ATOM 1840 C CA . SER A 1 238 ? 67.846 -6.245 23.174 1.00 21.17 218 SER A CA 1
ATOM 1841 C C . SER A 1 238 ? 68.767 -5.043 22.988 1.00 26.65 218 SER A C 1
ATOM 1842 O O . SER A 1 238 ? 69.970 -5.210 22.762 1.00 28.84 218 SER A O 1
ATOM 1845 N N . THR A 1 239 ? 68.181 -3.831 23.001 1.00 23.22 219 THR A N 1
ATOM 1846 C CA . THR A 1 239 ? 68.923 -2.586 22.784 1.00 23.49 219 THR A CA 1
ATOM 1847 C C . THR A 1 239 ? 68.680 -1.646 23.958 1.00 29.28 219 THR A C 1
ATOM 1848 O O . THR A 1 239 ? 67.849 -1.942 24.817 1.00 26.02 219 THR A O 1
ATOM 1852 N N . GLU A 1 240 ? 69.372 -0.498 23.978 1.00 28.92 220 GLU A N 1
ATOM 1853 C CA . GLU A 1 240 ? 69.213 0.499 25.050 1.00 31.00 220 GLU A CA 1
ATOM 1854 C C . GLU A 1 240 ? 67.814 1.128 24.997 1.00 33.51 220 GLU A C 1
ATOM 1855 O O . GLU A 1 240 ? 67.212 1.355 26.041 1.00 34.14 220 GLU A O 1
ATOM 1861 N N . TYR A 1 241 ? 67.280 1.358 23.784 1.00 27.98 221 TYR A N 1
ATOM 1862 C CA . TYR A 1 241 ? 65.968 1.972 23.590 1.00 26.32 221 TYR A CA 1
ATOM 1863 C C . TYR A 1 241 ? 64.815 0.952 23.649 1.00 28.94 221 TYR A C 1
ATOM 1864 O O . TYR A 1 241 ? 63.654 1.346 23.689 1.00 29.86 221 TYR A O 1
ATOM 1873 N N . ALA A 1 242 ? 65.112 -0.348 23.548 1.00 23.65 222 ALA A N 1
ATOM 1874 C CA . ALA A 1 242 ? 64.065 -1.375 23.602 1.00 21.61 222 ALA A CA 1
ATOM 1875 C C . ALA A 1 242 ? 64.677 -2.616 24.270 1.00 26.08 222 ALA A C 1
ATOM 1876 O O . ALA A 1 242 ? 65.086 -3.582 23.605 1.00 23.49 222 ALA A O 1
ATOM 1878 N N . PRO A 1 243 ? 64.841 -2.559 25.614 1.00 23.55 223 PRO A N 1
ATOM 1879 C CA . PRO A 1 243 ? 65.479 -3.696 26.298 1.00 22.54 223 PRO A CA 1
ATOM 1880 C C . PRO A 1 243 ? 64.580 -4.908 26.442 1.00 24.11 223 PRO A C 1
ATOM 1881 O O . PRO A 1 243 ? 63.353 -4.794 26.546 1.00 22.24 223 PRO A O 1
ATOM 1885 N N . TRP A 1 244 ? 65.207 -6.073 26.464 1.00 21.63 224 TRP A N 1
ATOM 1886 C CA . TRP A 1 244 ? 64.543 -7.314 26.832 1.00 20.00 224 TRP A CA 1
ATOM 1887 C C . TRP A 1 244 ? 64.864 -7.508 28.310 1.00 23.39 224 TRP A C 1
ATOM 1888 O O . TRP A 1 244 ? 65.987 -7.223 28.744 1.00 22.89 224 TRP A O 1
ATOM 1899 N N . TYR A 1 245 ? 63.889 -8.019 29.061 1.00 19.68 225 TYR A N 1
ATOM 1900 C CA . TYR A 1 245 ? 64.028 -8.442 30.444 1.00 20.70 225 TYR A CA 1
ATOM 1901 C C . TYR A 1 245 ? 63.673 -9.908 30.459 1.00 23.28 225 TYR A C 1
ATOM 1902 O O . TYR A 1 245 ? 62.604 -10.286 29.939 1.00 20.70 225 TYR A O 1
ATOM 1911 N N . VAL A 1 246 ? 64.565 -10.730 31.016 1.00 20.49 226 VAL A N 1
ATOM 1912 C CA . VAL A 1 246 ? 64.320 -12.173 31.151 1.00 20.86 226 VAL A CA 1
ATOM 1913 C C . VAL A 1 246 ? 63.743 -12.360 32.538 1.00 24.17 226 VAL A C 1
ATOM 1914 O O . VAL A 1 246 ? 64.385 -12.001 33.530 1.00 25.76 226 VAL A O 1
ATOM 1918 N N . ILE A 1 247 ? 62.510 -12.852 32.598 1.00 19.28 227 ILE A N 1
ATOM 1919 C CA . ILE A 1 247 ? 61.783 -13.013 33.861 1.00 19.53 227 ILE A CA 1
ATOM 1920 C C . ILE A 1 247 ? 61.728 -14.483 34.281 1.00 22.70 227 ILE A C 1
ATOM 1921 O O . ILE A 1 247 ? 60.990 -15.237 33.648 1.00 22.77 227 ILE A O 1
ATOM 1926 N N . PRO A 1 248 ? 62.429 -14.912 35.363 1.00 20.36 228 PRO A N 1
ATOM 1927 C CA . PRO A 1 248 ? 62.251 -16.291 35.860 1.00 21.13 228 PRO A CA 1
ATOM 1928 C C . PRO A 1 248 ? 60.771 -16.437 36.207 1.00 25.97 228 PRO A C 1
ATOM 1929 O O . PRO A 1 248 ? 60.238 -15.617 36.956 1.00 24.92 228 PRO A O 1
ATOM 1933 N N . ALA A 1 249 ? 60.070 -17.366 35.536 1.00 21.93 229 ALA A N 1
ATOM 1934 C CA . ALA A 1 249 ? 58.620 -17.381 35.627 1.00 20.31 229 ALA A CA 1
ATOM 1935 C C . ALA A 1 249 ? 58.006 -18.695 36.063 1.00 23.30 229 ALA A C 1
ATOM 1936 O O . ALA A 1 249 ? 56.790 -18.860 35.948 1.00 21.39 229 ALA A O 1
ATOM 1938 N N . ASN A 1 250 ? 58.812 -19.612 36.636 1.00 22.04 230 ASN A N 1
ATOM 1939 C CA . ASN A 1 250 ? 58.255 -20.854 37.196 1.00 22.77 230 ASN A CA 1
ATOM 1940 C C . ASN A 1 250 ? 57.366 -20.556 38.408 1.00 27.32 230 ASN A C 1
ATOM 1941 O O . ASN A 1 250 ? 56.408 -21.291 38.650 1.00 25.90 230 ASN A O 1
ATOM 1946 N N . LYS A 1 251 ? 57.668 -19.459 39.144 1.00 25.60 231 LYS A N 1
ATOM 1947 C CA . LYS A 1 251 ? 56.869 -19.009 40.295 1.00 25.69 231 LYS A CA 1
ATOM 1948 C C . LYS A 1 251 ? 56.088 -17.798 39.832 1.00 28.19 231 LYS A C 1
ATOM 1949 O O . LYS A 1 251 ? 56.684 -16.751 39.576 1.00 27.37 231 LYS A O 1
ATOM 1955 N N . ASN A 1 252 ? 54.763 -17.945 39.703 1.00 25.31 232 ASN A N 1
ATOM 1956 C CA . ASN A 1 252 ? 53.889 -16.857 39.251 1.00 25.03 232 ASN A CA 1
ATOM 1957 C C . ASN A 1 252 ? 53.957 -15.647 40.170 1.00 26.97 232 ASN A C 1
ATOM 1958 O O . ASN A 1 252 ? 54.016 -14.509 39.688 1.00 24.53 232 ASN A O 1
ATOM 1963 N N . TRP A 1 253 ? 54.035 -15.891 41.481 1.00 23.94 233 TRP A N 1
ATOM 1964 C CA . TRP A 1 253 ? 54.158 -14.786 42.444 1.00 24.62 233 TRP A CA 1
ATOM 1965 C C . TRP A 1 253 ? 55.404 -13.940 42.158 1.00 25.32 233 TRP A C 1
ATOM 1966 O O . TRP A 1 253 ? 55.342 -12.721 42.236 1.00 24.43 233 TRP A O 1
ATOM 1977 N N . TYR A 1 254 ? 56.516 -14.593 41.788 1.00 21.15 234 TYR A N 1
ATOM 1978 C CA . TYR A 1 254 ? 57.769 -13.892 41.507 1.00 21.16 234 TYR A CA 1
ATOM 1979 C C . TYR A 1 254 ? 57.693 -13.173 40.167 1.00 24.50 234 TYR A C 1
ATOM 1980 O O . TYR A 1 254 ? 58.106 -12.011 40.056 1.00 24.52 234 TYR A O 1
ATOM 1989 N N . ARG A 1 255 ? 57.158 -13.867 39.161 1.00 20.48 235 ARG A N 1
ATOM 1990 C CA . ARG A 1 255 ? 56.953 -13.315 37.826 1.00 20.06 235 ARG A CA 1
ATOM 1991 C C . ARG A 1 255 ? 56.122 -12.029 37.893 1.00 23.28 235 ARG A C 1
ATOM 1992 O O . ARG A 1 255 ? 56.526 -10.983 37.358 1.00 22.00 235 ARG A O 1
ATOM 2000 N N . ASN A 1 256 ? 54.971 -12.084 38.578 1.00 21.53 236 ASN A N 1
ATOM 2001 C CA . ASN A 1 256 ? 54.072 -10.928 38.676 1.00 21.65 236 ASN A CA 1
ATOM 2002 C C . ASN A 1 256 ? 54.717 -9.762 39.420 1.00 24.86 236 ASN A C 1
ATOM 2003 O O . ASN A 1 256 ? 54.574 -8.607 38.987 1.00 23.06 236 ASN A O 1
ATOM 2008 N N . TRP A 1 257 ? 55.414 -10.065 40.541 1.00 21.65 237 TRP A N 1
ATOM 2009 C CA . TRP A 1 257 ? 56.093 -9.036 41.325 1.00 21.97 237 TRP A CA 1
ATOM 2010 C C . TRP A 1 257 ? 57.201 -8.359 40.491 1.00 24.17 237 TRP A C 1
ATOM 2011 O O . TRP A 1 257 ? 57.267 -7.133 40.447 1.00 24.23 237 TRP A O 1
ATOM 2022 N N . LEU A 1 258 ? 58.065 -9.155 39.841 1.00 20.56 238 LEU A N 1
ATOM 2023 C CA . LEU A 1 258 ? 59.202 -8.634 39.071 1.00 20.91 238 LEU A CA 1
ATOM 2024 C C . LEU A 1 258 ? 58.776 -7.809 37.862 1.00 23.59 238 LEU A C 1
ATOM 2025 O O . LEU A 1 258 ? 59.339 -6.733 37.633 1.00 22.81 238 LEU A O 1
ATOM 2030 N N . VAL A 1 259 ? 57.773 -8.281 37.121 1.00 20.21 239 VAL A N 1
ATOM 2031 C CA . VAL A 1 259 ? 57.233 -7.536 35.960 1.00 19.56 239 VAL A CA 1
ATOM 2032 C C . VAL A 1 259 ? 56.686 -6.188 36.463 1.00 23.27 239 VAL A C 1
ATOM 2033 O O . VAL A 1 259 ? 57.016 -5.144 35.889 1.00 21.62 239 VAL A O 1
ATOM 2037 N N . SER A 1 260 ? 55.878 -6.221 37.550 1.00 19.74 240 SER A N 1
ATOM 2038 C CA . SER A 1 260 ? 55.285 -4.996 38.118 1.00 19.89 240 SER A CA 1
ATOM 2039 C C . SER A 1 260 ? 56.401 -4.046 38.566 1.00 25.15 240 SER A C 1
ATOM 2040 O O . SER A 1 260 ? 56.326 -2.867 38.267 1.00 24.66 240 SER A O 1
ATOM 2043 N N . HIS A 1 261 ? 57.434 -4.562 39.272 1.00 21.71 241 HIS A N 1
ATOM 2044 C CA . HIS A 1 261 ? 58.561 -3.741 39.731 1.00 23.08 241 HIS A CA 1
ATOM 2045 C C . HIS A 1 261 ? 59.241 -2.994 38.555 1.00 24.73 241 HIS A C 1
ATOM 2046 O O . HIS A 1 261 ? 59.426 -1.777 38.629 1.00 24.79 241 HIS A O 1
ATOM 2053 N N . ILE A 1 262 ? 59.614 -3.723 37.493 1.00 20.45 242 ILE A N 1
ATOM 2054 C CA . ILE A 1 262 ? 60.291 -3.142 36.325 1.00 20.10 242 ILE A CA 1
ATOM 2055 C C . ILE A 1 262 ? 59.396 -2.121 35.633 1.00 24.22 242 ILE A C 1
ATOM 2056 O O . ILE A 1 262 ? 59.859 -1.022 35.305 1.00 24.51 242 ILE A O 1
ATOM 2061 N N . LEU A 1 263 ? 58.105 -2.462 35.433 1.00 22.27 243 LEU A N 1
ATOM 2062 C CA . LEU A 1 263 ? 57.161 -1.559 34.760 1.00 21.92 243 LEU A CA 1
ATOM 2063 C C . LEU A 1 263 ? 56.986 -0.252 35.569 1.00 25.31 243 LEU A C 1
ATOM 2064 O O . LEU A 1 263 ? 57.032 0.844 35.012 1.00 23.59 243 LEU A O 1
ATOM 2069 N N . VAL A 1 264 ? 56.776 -0.376 36.879 1.00 23.63 244 VAL A N 1
ATOM 2070 C CA . VAL A 1 264 ? 56.592 0.795 37.744 1.00 24.23 244 VAL A CA 1
ATOM 2071 C C . VAL A 1 264 ? 57.831 1.689 37.724 1.00 28.01 244 VAL A C 1
ATOM 2072 O O . VAL A 1 264 ? 57.702 2.899 37.564 1.00 28.06 244 VAL A O 1
ATOM 2076 N N . GLU A 1 265 ? 59.018 1.090 37.854 1.00 26.26 245 GLU A N 1
ATOM 2077 C CA . GLU A 1 265 ? 60.282 1.834 37.851 1.00 28.37 245 GLU A CA 1
ATOM 2078 C C . GLU A 1 265 ? 60.460 2.571 36.512 1.00 29.55 245 GLU A C 1
ATOM 2079 O O . GLU A 1 265 ? 60.849 3.730 36.499 1.00 29.77 245 GLU A O 1
ATOM 2085 N N . THR A 1 266 ? 60.120 1.912 35.400 1.00 24.86 246 THR A N 1
ATOM 2086 C CA . THR A 1 266 ? 60.227 2.547 34.094 1.00 25.08 246 THR A CA 1
ATOM 2087 C C . THR A 1 266 ? 59.281 3.748 33.990 1.00 30.89 246 THR A C 1
ATOM 2088 O O . THR A 1 266 ? 59.710 4.819 33.568 1.00 32.55 246 THR A O 1
ATOM 2092 N N . LEU A 1 267 ? 58.007 3.577 34.382 1.00 28.17 247 LEU A N 1
ATOM 2093 C CA . LEU A 1 267 ? 57.014 4.650 34.333 1.00 28.85 247 LEU A CA 1
ATOM 2094 C C . LEU A 1 267 ? 57.380 5.805 35.253 1.00 32.78 247 LEU A C 1
ATOM 2095 O O . LEU A 1 267 ? 57.202 6.961 34.864 1.00 32.19 247 LEU A O 1
ATOM 2100 N N . GLU A 1 268 ? 57.928 5.510 36.456 1.00 29.97 248 GLU A N 1
ATOM 2101 C CA . GLU A 1 268 ? 58.383 6.562 37.390 1.00 30.94 248 GLU A CA 1
ATOM 2102 C C . GLU A 1 268 ? 59.506 7.398 36.755 1.00 37.44 248 GLU A C 1
ATOM 2103 O O . GLU A 1 268 ? 59.513 8.618 36.915 1.00 39.88 248 GLU A O 1
ATOM 2109 N N . GLY A 1 269 ? 60.404 6.744 36.018 1.00 34.26 249 GLY A N 1
ATOM 2110 C CA . GLY A 1 269 ? 61.521 7.399 35.334 1.00 35.58 249 GLY A CA 1
ATOM 2111 C C . GLY A 1 269 ? 61.117 8.383 34.241 1.00 40.29 249 GLY A C 1
ATOM 2112 O O . GLY A 1 269 ? 61.935 9.202 33.806 1.00 42.00 249 GLY A O 1
ATOM 2113 N N . LEU A 1 270 ? 59.852 8.336 33.799 1.00 34.38 250 LEU A N 1
ATOM 2114 C CA . LEU A 1 270 ? 59.350 9.257 32.778 1.00 34.26 250 LEU A CA 1
ATOM 2115 C C . LEU A 1 270 ? 59.048 10.645 33.357 1.00 42.27 250 LEU A C 1
ATOM 2116 O O . LEU A 1 270 ? 58.922 11.604 32.586 1.00 42.64 250 LEU A O 1
ATOM 2121 N N . ALA A 1 271 ? 58.924 10.752 34.697 1.00 39.98 251 ALA A N 1
ATOM 2122 C CA . ALA A 1 271 ? 58.667 12.005 35.433 1.00 41.50 251 ALA A CA 1
ATOM 2123 C C . ALA A 1 271 ? 57.437 12.737 34.884 1.00 43.74 251 ALA A C 1
ATOM 2124 O O . ALA A 1 271 ? 57.501 13.919 34.545 1.00 44.18 251 ALA A O 1
ATOM 2126 N N . MET A 1 272 ? 56.325 12.002 34.746 1.00 38.53 252 MET A N 1
ATOM 2127 C CA . MET A 1 272 ? 55.073 12.527 34.174 1.00 37.06 252 MET A CA 1
ATOM 2128 C C . MET A 1 272 ? 54.382 13.473 35.145 1.00 42.04 252 MET A C 1
ATOM 2129 O O . MET A 1 272 ? 54.616 13.391 36.348 1.00 41.82 252 MET A O 1
ATOM 2134 N N . GLN A 1 273 ? 53.527 14.368 34.650 1.00 38.29 253 GLN A N 1
ATOM 2135 C CA . GLN A 1 273 ? 52.799 15.322 35.498 1.00 40.55 253 GLN A CA 1
ATOM 2136 C C . GLN A 1 273 ? 51.430 15.584 34.909 1.00 44.44 253 GLN A C 1
ATOM 2137 O O . GLN A 1 273 ? 51.279 15.586 33.691 1.00 41.75 253 GLN A O 1
ATOM 2143 N N . TYR A 1 274 ? 50.440 15.822 35.772 1.00 45.19 254 TYR A N 1
ATOM 2144 C CA . TYR A 1 274 ? 49.090 16.194 35.342 1.00 46.87 254 TYR A CA 1
ATOM 2145 C C . TYR A 1 274 ? 49.182 17.550 34.634 1.00 54.85 254 TYR A C 1
ATOM 2146 O O . TYR A 1 274 ? 49.858 18.435 35.160 1.00 57.47 254 TYR A O 1
ATOM 2155 N N . PRO A 1 275 ? 48.527 17.741 33.463 1.00 52.58 255 PRO A N 1
ATOM 2156 C CA . PRO A 1 275 ? 48.615 19.036 32.765 1.00 55.06 255 PRO A CA 1
ATOM 2157 C C . PRO A 1 275 ? 48.149 20.218 33.598 1.00 65.96 255 PRO A C 1
ATOM 2158 O O . PRO A 1 275 ? 47.258 20.077 34.443 1.00 66.54 255 PRO A O 1
ATOM 2162 N N . GLN A 1 276 ? 48.777 21.390 33.336 1.00 66.16 256 GLN A N 1
ATOM 2163 C CA . GLN A 1 276 ? 48.575 22.701 33.968 1.00 99.91 256 GLN A CA 1
ATOM 2164 C C . GLN A 1 276 ? 47.111 23.091 34.118 1.00 131.79 256 GLN A C 1
ATOM 2165 O O . GLN A 1 276 ? 46.728 23.599 35.167 1.00 99.83 256 GLN A O 1
ATOM 2171 N N . MET B 1 21 ? 69.015 6.854 -19.832 1.00 59.74 1 MET B N 1
ATOM 2172 C CA . MET B 1 21 ? 67.925 6.913 -18.861 1.00 58.04 1 MET B CA 1
ATOM 2173 C C . MET B 1 21 ? 68.394 6.666 -17.411 1.00 59.88 1 MET B C 1
ATOM 2174 O O . MET B 1 21 ? 67.675 7.064 -16.492 1.00 58.80 1 MET B O 1
ATOM 2179 N N . LYS B 1 22 ? 69.619 6.057 -17.214 1.00 54.65 2 LYS B N 1
ATOM 2180 C CA . LYS B 1 22 ? 70.255 5.744 -15.902 1.00 52.39 2 LYS B CA 1
ATOM 2181 C C . LYS B 1 22 ? 70.750 7.019 -15.228 1.00 46.79 2 LYS B C 1
ATOM 2182 O O . LYS B 1 22 ? 71.028 7.028 -14.029 1.00 44.24 2 LYS B O 1
ATOM 2188 N N . LYS B 1 23 ? 70.883 8.089 -16.017 1.00 38.61 3 LYS B N 1
ATOM 2189 C CA . LYS B 1 23 ? 71.288 9.414 -15.567 1.00 37.02 3 LYS B CA 1
ATOM 2190 C C . LYS B 1 23 ? 70.312 9.984 -14.520 1.00 34.30 3 LYS B C 1
ATOM 2191 O O . LYS B 1 23 ? 70.724 10.805 -13.715 1.00 36.65 3 LYS B O 1
ATOM 2197 N N . TYR B 1 24 ? 69.058 9.494 -14.485 1.00 25.68 4 TYR B N 1
ATOM 2198 C CA . TYR B 1 24 ? 68.034 9.996 -13.563 1.00 22.83 4 TYR B CA 1
ATOM 2199 C C . TYR B 1 24 ? 67.962 9.255 -12.231 1.00 25.99 4 TYR B C 1
ATOM 2200 O O . TYR B 1 24 ? 67.374 9.787 -11.276 1.00 23.43 4 TYR B O 1
ATOM 2209 N N . ARG B 1 25 ? 68.583 8.067 -12.147 1.00 25.12 5 ARG B N 1
ATOM 2210 C CA . ARG B 1 25 ? 68.618 7.292 -10.900 1.00 24.60 5 ARG B CA 1
ATOM 2211 C C . ARG B 1 25 ? 69.662 7.897 -9.969 1.00 28.34 5 ARG B C 1
ATOM 2212 O O . ARG B 1 25 ? 70.821 8.043 -10.349 1.00 27.33 5 ARG B O 1
ATOM 2220 N N . VAL B 1 26 ? 69.259 8.238 -8.735 1.00 24.48 6 VAL B N 1
ATOM 2221 C CA . VAL B 1 26 ? 70.187 8.819 -7.760 1.00 24.38 6 VAL B CA 1
ATOM 2222 C C . VAL B 1 26 ? 70.993 7.682 -7.113 1.00 30.39 6 VAL B C 1
ATOM 2223 O O . VAL B 1 26 ? 70.411 6.824 -6.435 1.00 29.05 6 VAL B O 1
ATOM 2227 N N . GLN B 1 27 ? 72.313 7.624 -7.389 1.00 28.51 7 GLN B N 1
ATOM 2228 C CA . GLN B 1 27 ? 73.171 6.558 -6.852 1.00 30.85 7 GLN B CA 1
ATOM 2229 C C . GLN B 1 27 ? 73.251 6.628 -5.327 1.00 36.21 7 GLN B C 1
ATOM 2230 O O . GLN B 1 27 ? 73.204 7.725 -4.767 1.00 36.68 7 GLN B O 1
ATOM 2236 N N . PRO B 1 28 ? 73.356 5.482 -4.620 1.00 34.55 8 PRO B N 1
ATOM 2237 C CA . PRO B 1 28 ? 73.399 5.539 -3.147 1.00 35.66 8 PRO B CA 1
ATOM 2238 C C . PRO B 1 28 ? 74.760 5.894 -2.553 1.00 44.57 8 PRO B C 1
ATOM 2239 O O . PRO B 1 28 ? 75.210 5.226 -1.615 1.00 47.11 8 PRO B O 1
ATOM 2243 N N . ASP B 1 29 ? 75.407 6.952 -3.072 1.00 40.43 9 ASP B N 1
ATOM 2244 C CA . ASP B 1 29 ? 76.727 7.389 -2.606 1.00 41.28 9 ASP B CA 1
ATOM 2245 C C . ASP B 1 29 ? 76.663 8.624 -1.681 1.00 48.30 9 ASP B C 1
ATOM 2246 O O . ASP B 1 29 ? 77.704 9.128 -1.264 1.00 48.24 9 ASP B O 1
ATOM 2251 N N . GLY B 1 30 ? 75.445 9.109 -1.410 1.00 46.64 10 GLY B N 1
ATOM 2252 C CA . GLY B 1 30 ? 75.194 10.284 -0.577 1.00 47.09 10 GLY B CA 1
ATOM 2253 C C . GLY B 1 30 ? 75.822 11.572 -1.090 1.00 52.54 10 GLY B C 1
ATOM 2254 O O . GLY B 1 30 ? 76.103 12.468 -0.292 1.00 54.63 10 GLY B O 1
ATOM 2255 N N . ARG B 1 31 ? 76.041 11.681 -2.420 1.00 46.55 11 ARG B N 1
ATOM 2256 C CA . ARG B 1 31 ? 76.678 12.839 -3.057 1.00 46.77 11 ARG B CA 1
ATOM 2257 C C . ARG B 1 31 ? 75.732 13.607 -4.007 1.00 45.73 11 ARG B C 1
ATOM 2258 O O . ARG B 1 31 ? 76.187 14.485 -4.733 1.00 45.95 11 ARG B O 1
ATOM 2266 N N . PHE B 1 32 ? 74.427 13.296 -3.978 1.00 38.00 12 PHE B N 1
ATOM 2267 C CA . PHE B 1 32 ? 73.411 13.928 -4.831 1.00 34.80 12 PHE B CA 1
ATOM 2268 C C . PHE B 1 32 ? 73.361 15.443 -4.697 1.00 36.47 12 PHE B C 1
ATOM 2269 O O . PHE B 1 32 ? 73.312 15.959 -3.584 1.00 34.45 12 PHE B O 1
ATOM 2277 N N . GLU B 1 33 ? 73.319 16.142 -5.848 1.00 32.81 13 GLU B N 1
ATOM 2278 C CA . GLU B 1 33 ? 73.186 17.590 -5.927 1.00 32.58 13 GLU B CA 1
ATOM 2279 C C . GLU B 1 33 ? 72.039 17.897 -6.876 1.00 35.53 13 GLU B C 1
ATOM 2280 O O . GLU B 1 33 ? 72.123 17.566 -8.072 1.00 34.80 13 GLU B O 1
ATOM 2286 N N . LEU B 1 34 ? 70.963 18.508 -6.350 1.00 31.10 14 LEU B N 1
ATOM 2287 C CA . LEU B 1 34 ? 69.768 18.858 -7.133 1.00 30.74 14 LEU B CA 1
ATOM 2288 C C . LEU B 1 34 ? 70.060 19.826 -8.273 1.00 34.24 14 LEU B C 1
ATOM 2289 O O . LEU B 1 34 ? 69.406 19.746 -9.320 1.00 32.43 14 LEU B O 1
ATOM 2294 N N . LYS B 1 35 ? 71.054 20.725 -8.089 1.00 33.13 15 LYS B N 1
ATOM 2295 C CA . LYS B 1 35 ? 71.442 21.714 -9.123 1.00 33.86 15 LYS B CA 1
ATOM 2296 C C . LYS B 1 35 ? 71.905 21.075 -10.438 1.00 37.94 15 LYS B C 1
ATOM 2297 O O . LYS B 1 35 ? 71.887 21.738 -11.471 1.00 38.14 15 LYS B O 1
ATOM 2303 N N . ARG B 1 36 ? 72.296 19.790 -10.399 1.00 34.00 16 ARG B N 1
ATOM 2304 C CA . ARG B 1 36 ? 72.758 19.057 -11.587 1.00 34.57 16 ARG B CA 1
ATOM 2305 C C . ARG B 1 36 ? 71.597 18.569 -12.470 1.00 36.49 16 ARG B C 1
ATOM 2306 O O . ARG B 1 36 ? 71.841 18.049 -13.556 1.00 37.43 16 ARG B O 1
ATOM 2314 N N . PHE B 1 37 ? 7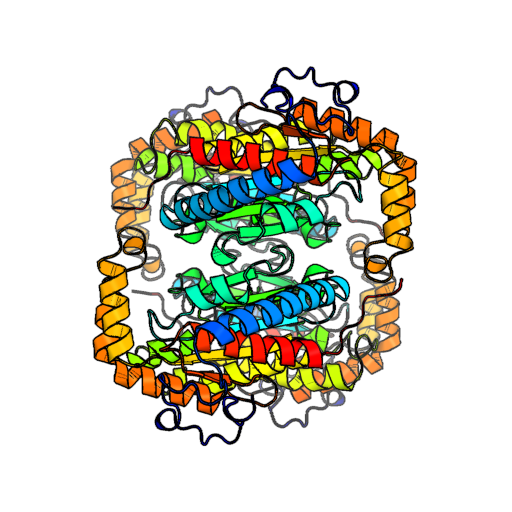0.348 18.722 -11.998 1.00 29.07 17 PHE B N 1
ATOM 2315 C CA . PHE B 1 37 ? 69.168 18.320 -12.759 1.00 28.26 17 PHE B CA 1
ATOM 2316 C C . PHE B 1 37 ? 68.382 19.558 -13.159 1.00 31.48 17 PHE B C 1
ATOM 2317 O O . PHE B 1 37 ? 67.967 20.343 -12.301 1.00 33.23 17 PHE B O 1
ATOM 2325 N N . ASP B 1 38 ? 68.196 19.735 -14.459 1.00 25.08 18 ASP B N 1
ATOM 2326 C CA . ASP B 1 38 ? 67.475 20.868 -15.032 1.00 23.81 18 ASP B CA 1
ATOM 2327 C C . ASP B 1 38 ? 66.006 20.450 -15.312 1.00 26.15 18 ASP B C 1
ATOM 2328 O O . ASP B 1 38 ? 65.788 19.531 -16.108 1.00 24.89 18 ASP B O 1
ATOM 2333 N N . PRO B 1 39 ? 64.990 21.136 -14.710 1.00 22.63 19 PRO B N 1
ATOM 2334 C CA . PRO B 1 39 ? 63.575 20.819 -15.022 1.00 22.21 19 PRO B CA 1
ATOM 2335 C C . PRO B 1 39 ? 63.181 20.830 -16.507 1.00 25.67 19 PRO B C 1
ATOM 2336 O O . PRO B 1 39 ? 62.207 20.185 -16.882 1.00 25.41 19 PRO B O 1
ATOM 2340 N N . ASP B 1 40 ? 63.931 21.559 -17.342 1.00 24.47 20 ASP B N 1
ATOM 2341 C CA . ASP B 1 40 ? 63.664 21.659 -18.796 1.00 24.95 20 ASP B CA 1
ATOM 2342 C C . ASP B 1 40 ? 64.416 20.641 -19.650 1.00 28.73 20 ASP B C 1
ATOM 2343 O O . ASP B 1 40 ? 64.247 20.631 -20.875 1.00 28.61 20 ASP B O 1
ATOM 2348 N N . ASP B 1 41 ? 65.192 19.767 -19.014 1.00 24.74 21 ASP B N 1
ATOM 2349 C CA . ASP B 1 41 ? 65.965 18.726 -19.699 1.00 24.98 21 ASP B CA 1
ATOM 2350 C C . ASP B 1 41 ? 65.044 17.653 -20.330 1.00 29.60 21 ASP B C 1
ATOM 2351 O O . ASP B 1 41 ? 64.166 17.126 -19.649 1.00 29.22 21 ASP B O 1
ATOM 2356 N N . THR B 1 42 ? 65.207 17.386 -21.654 1.00 23.25 22 THR B N 1
ATOM 2357 C CA . THR B 1 42 ? 64.422 16.340 -22.323 1.00 21.41 22 THR B CA 1
ATOM 2358 C C . THR B 1 42 ? 65.378 15.416 -23.111 1.00 27.23 22 THR B C 1
ATOM 2359 O O . THR B 1 42 ? 64.954 14.743 -24.061 1.00 27.37 22 THR B O 1
ATOM 2363 N N . SER B 1 43 ? 66.657 15.373 -22.702 1.00 25.42 23 SER B N 1
ATOM 2364 C CA . SER B 1 43 ? 67.745 14.696 -23.445 1.00 26.24 23 SER B CA 1
ATOM 2365 C C . SER B 1 43 ? 67.634 13.163 -23.580 1.00 29.80 23 SER B C 1
ATOM 2366 O O . SER B 1 43 ? 68.254 12.623 -24.489 1.00 30.89 23 SER B O 1
ATOM 2369 N N . ALA B 1 44 ? 66.824 12.469 -22.745 1.00 25.33 24 ALA B N 1
ATOM 2370 C CA . ALA B 1 44 ? 66.683 11.011 -22.889 1.00 25.20 24 ALA B CA 1
ATOM 2371 C C . ALA B 1 44 ? 65.708 10.640 -24.033 1.00 27.87 24 ALA B C 1
ATOM 2372 O O . ALA B 1 44 ? 65.650 9.478 -24.422 1.00 26.63 24 ALA B O 1
ATOM 2374 N N . PHE B 1 45 ? 64.945 11.619 -24.559 1.00 24.31 25 PHE B N 1
ATOM 2375 C CA . PHE B 1 45 ? 63.988 11.383 -25.636 1.00 23.92 25 PHE B CA 1
ATOM 2376 C C . PHE B 1 45 ? 64.383 12.159 -26.886 1.00 27.67 25 PHE B C 1
ATOM 2377 O O . PHE B 1 45 ? 64.514 13.386 -26.848 1.00 25.73 25 PHE B O 1
ATOM 2385 N N . GLU B 1 46 ? 64.648 11.414 -27.971 1.00 26.10 26 GLU B N 1
ATOM 2386 C CA . GLU B 1 46 ? 65.092 11.969 -29.248 1.00 27.43 26 GLU B CA 1
ATOM 2387 C C . GLU B 1 46 ? 63.880 12.371 -30.063 1.00 33.57 26 GLU B C 1
ATOM 2388 O O . GLU B 1 46 ? 63.518 11.714 -31.044 1.00 37.08 26 GLU B O 1
ATOM 2394 N N . GLY B 1 47 ? 63.258 13.455 -29.635 1.00 27.94 27 GLY B N 1
ATOM 2395 C CA . GLY B 1 47 ? 62.057 13.985 -30.265 1.00 28.39 27 GLY B CA 1
ATOM 2396 C C . GLY B 1 47 ? 61.305 14.924 -29.349 1.00 29.50 27 GLY B C 1
ATOM 2397 O O . GLY B 1 47 ? 61.822 15.338 -28.306 1.00 28.19 27 GLY B O 1
ATOM 2398 N N . GLY B 1 48 ? 60.097 15.270 -29.750 1.00 26.33 28 GLY B N 1
ATOM 2399 C CA . GLY B 1 48 ? 59.268 16.183 -28.969 1.00 26.32 28 GLY B CA 1
ATOM 2400 C C . GLY B 1 48 ? 57.965 15.559 -28.543 1.00 27.76 28 GLY B C 1
ATOM 2401 O O . GLY B 1 48 ? 57.834 14.333 -28.552 1.00 25.18 28 GLY B O 1
ATOM 2402 N N . LYS B 1 49 ? 57.002 16.421 -28.177 1.00 24.83 29 LYS B N 1
ATOM 2403 C CA . LYS B 1 49 ? 55.680 16.087 -27.672 1.00 24.78 29 LYS B CA 1
ATOM 2404 C C . LYS B 1 49 ? 54.949 15.063 -28.525 1.00 28.04 29 LYS B C 1
ATOM 2405 O O . LYS B 1 49 ? 54.515 14.044 -27.997 1.00 26.23 29 LYS B O 1
ATOM 2411 N N . GLN B 1 50 ? 54.828 15.311 -29.837 1.00 24.07 30 GLN B N 1
ATOM 2412 C CA . GLN B 1 50 ? 54.068 14.402 -30.698 1.00 25.59 30 GLN B CA 1
ATOM 2413 C C . GLN B 1 50 ? 54.627 12.973 -30.716 1.00 30.78 30 GLN B C 1
ATOM 2414 O O . GLN B 1 50 ? 53.857 12.039 -30.492 1.00 30.61 30 GLN B O 1
ATOM 2420 N N . ALA B 1 51 ? 55.960 12.809 -30.919 1.00 26.78 31 ALA B N 1
ATOM 2421 C CA . ALA B 1 51 ? 56.602 11.498 -30.919 1.00 26.34 31 ALA B CA 1
ATOM 2422 C C . ALA B 1 51 ? 56.513 10.872 -29.524 1.00 27.80 31 ALA B C 1
ATOM 2423 O O . ALA B 1 51 ? 56.317 9.663 -29.417 1.00 28.56 31 ALA B O 1
ATOM 2425 N N . ALA B 1 52 ? 56.656 11.687 -28.459 1.00 22.65 32 ALA B N 1
ATOM 2426 C CA . ALA B 1 52 ? 56.595 11.169 -27.086 1.00 22.14 32 ALA B CA 1
ATOM 2427 C C . ALA B 1 52 ? 55.200 10.654 -26.717 1.00 27.94 32 ALA B C 1
ATOM 2428 O O . ALA B 1 52 ? 55.107 9.722 -25.925 1.00 27.16 32 ALA B O 1
ATOM 2430 N N . LEU B 1 53 ? 54.127 11.245 -27.303 1.00 26.78 33 LEU B N 1
ATOM 2431 C CA . LEU B 1 53 ? 52.760 10.801 -27.043 1.00 28.01 33 LEU B CA 1
ATOM 2432 C C . LEU B 1 53 ? 52.557 9.396 -27.588 1.00 29.05 33 LEU B C 1
ATOM 2433 O O . LEU B 1 53 ? 51.937 8.570 -26.914 1.00 26.15 33 LEU B O 1
ATOM 2438 N N . GLU B 1 54 ? 53.110 9.120 -28.788 1.00 24.16 34 GLU B N 1
ATOM 2439 C CA . GLU B 1 54 ? 53.041 7.807 -29.430 1.00 24.02 34 GLU B CA 1
ATOM 2440 C C . GLU B 1 54 ? 53.875 6.789 -28.631 1.00 27.46 34 GLU B C 1
ATOM 2441 O O . GLU B 1 54 ? 53.410 5.671 -28.412 1.00 26.21 34 GLU B O 1
ATOM 2447 N N . ALA B 1 55 ? 55.112 7.179 -28.207 1.00 23.18 35 ALA B N 1
ATOM 2448 C CA . ALA B 1 55 ? 55.986 6.317 -27.406 1.00 22.48 35 ALA B CA 1
ATOM 2449 C C . ALA B 1 55 ? 55.329 5.990 -26.050 1.00 23.23 35 ALA B C 1
ATOM 2450 O O . ALA B 1 55 ? 55.422 4.864 -25.559 1.00 21.06 35 ALA B O 1
ATOM 2452 N N . LEU B 1 56 ? 54.664 6.985 -25.458 1.00 20.78 36 LEU B N 1
ATOM 2453 C CA . LEU B 1 56 ? 53.951 6.829 -24.176 1.00 18.56 36 LEU B CA 1
ATOM 2454 C C . LEU B 1 56 ? 52.812 5.830 -24.345 1.00 22.39 36 LEU B C 1
ATOM 2455 O O . LEU B 1 56 ? 52.650 4.993 -23.468 1.00 20.26 36 LEU B O 1
ATOM 2460 N N . ALA B 1 57 ? 52.042 5.892 -25.470 1.00 20.51 37 ALA B N 1
ATOM 2461 C CA . ALA B 1 57 ? 50.930 4.953 -25.685 1.00 22.58 37 ALA B CA 1
ATOM 2462 C C . ALA B 1 57 ? 51.420 3.495 -25.741 1.00 26.06 37 ALA B C 1
ATOM 2463 O O . ALA B 1 57 ? 50.762 2.604 -25.204 1.00 24.87 37 ALA B O 1
ATOM 2465 N N . VAL B 1 58 ? 52.587 3.260 -26.361 1.00 21.45 38 VAL B N 1
ATOM 2466 C CA . VAL B 1 58 ? 53.200 1.929 -26.461 1.00 20.58 38 VAL B CA 1
ATOM 2467 C C . VAL B 1 58 ? 53.619 1.454 -25.039 1.00 22.82 38 VAL B C 1
ATOM 2468 O O . VAL B 1 58 ? 53.312 0.324 -24.653 1.00 22.10 38 VAL B O 1
ATOM 2472 N N . LEU B 1 59 ? 54.269 2.327 -24.262 1.00 19.60 39 LEU B N 1
ATOM 2473 C CA . LEU B 1 59 ? 54.656 2.000 -22.875 1.00 19.22 39 LEU B CA 1
ATOM 2474 C C . LEU B 1 59 ? 53.426 1.751 -22.006 1.00 23.61 39 LEU B C 1
ATOM 2475 O O . LEU B 1 59 ? 53.422 0.840 -21.173 1.00 23.08 39 LEU B O 1
ATOM 2480 N N . ASN B 1 60 ? 52.380 2.572 -22.206 1.00 20.12 40 ASN B N 1
ATOM 2481 C CA . ASN B 1 60 ? 51.144 2.449 -21.432 1.00 20.36 40 ASN B CA 1
ATOM 2482 C C . ASN B 1 60 ? 50.471 1.075 -21.677 1.00 22.23 40 ASN B C 1
ATOM 2483 O O . ASN B 1 60 ? 50.072 0.417 -20.731 1.00 20.26 40 ASN B O 1
ATOM 2488 N N . ARG B 1 61 ? 50.436 0.607 -22.928 1.00 20.94 41 ARG B N 1
ATOM 2489 C CA . ARG B 1 61 ? 49.860 -0.706 -23.230 1.00 21.26 41 ARG B CA 1
ATOM 2490 C C . ARG B 1 61 ? 50.707 -1.807 -22.567 1.00 23.49 41 ARG B C 1
ATOM 2491 O O . ARG B 1 61 ? 50.141 -2.767 -22.045 1.00 22.40 41 ARG B O 1
ATOM 2499 N N . ARG B 1 62 ? 52.060 -1.663 -22.582 1.00 20.31 42 ARG B N 1
ATOM 2500 C CA . ARG B 1 62 ? 52.964 -2.610 -21.904 1.00 20.24 42 ARG B CA 1
ATOM 2501 C C . ARG B 1 62 ? 52.688 -2.618 -20.390 1.00 22.98 42 ARG B C 1
ATOM 2502 O O . ARG B 1 62 ? 52.685 -3.692 -19.769 1.00 21.05 42 ARG B O 1
ATOM 2510 N N . LEU B 1 63 ? 52.459 -1.426 -19.802 1.00 18.59 43 LEU B N 1
ATOM 2511 C CA . LEU B 1 63 ? 52.163 -1.309 -18.370 1.00 17.81 43 LEU B CA 1
ATOM 2512 C C . LEU B 1 63 ? 50.848 -2.013 -18.013 1.00 21.68 43 LEU B C 1
ATOM 2513 O O . LEU B 1 63 ? 50.768 -2.696 -16.995 1.00 19.41 43 LEU B O 1
ATOM 2518 N N . GLU B 1 64 ? 49.809 -1.830 -18.853 1.00 20.34 44 GLU B N 1
ATOM 2519 C CA . GLU B 1 64 ? 48.524 -2.498 -18.654 1.00 20.29 44 GLU B CA 1
ATOM 2520 C C . GLU B 1 64 ? 48.697 -4.015 -18.600 1.00 23.21 44 GLU B C 1
ATOM 2521 O O . GLU B 1 64 ? 48.149 -4.641 -17.692 1.00 22.61 44 GLU B O 1
ATOM 2527 N N . LYS B 1 65 ? 49.498 -4.590 -19.511 1.00 21.36 45 LYS B N 1
ATOM 2528 C CA . LYS B 1 65 ? 49.776 -6.042 -19.533 1.00 21.62 45 LYS B CA 1
ATOM 2529 C C . LYS B 1 65 ? 50.616 -6.482 -18.318 1.00 23.89 45 LYS B C 1
ATOM 2530 O O . LYS B 1 65 ? 50.365 -7.544 -17.749 1.00 22.84 45 LYS B O 1
ATOM 2536 N N . LEU B 1 66 ? 51.627 -5.689 -17.931 1.00 19.86 46 LEU B N 1
ATOM 2537 C CA . LEU B 1 66 ? 52.450 -6.002 -16.746 1.00 20.30 46 LEU B CA 1
ATOM 2538 C C . LEU B 1 66 ? 51.613 -5.955 -15.472 1.00 21.85 46 LEU B C 1
ATOM 2539 O O . LEU B 1 66 ? 51.825 -6.774 -14.581 1.00 20.31 46 LEU B O 1
ATOM 2544 N N . GLN B 1 67 ? 50.636 -5.023 -15.381 1.00 19.59 47 GLN B N 1
ATOM 2545 C CA . GLN B 1 67 ? 49.786 -4.975 -14.182 1.00 19.25 47 GLN B CA 1
ATOM 2546 C C . GLN B 1 67 ? 48.911 -6.244 -14.109 1.00 21.41 47 GLN B C 1
ATOM 2547 O O . GLN B 1 67 ? 48.742 -6.808 -13.032 1.00 20.00 47 GLN B O 1
ATOM 2553 N N . GLU B 1 68 ? 48.335 -6.670 -15.243 1.00 19.05 48 GLU B N 1
ATOM 2554 C CA . GLU B 1 68 ? 47.482 -7.862 -15.266 1.00 19.56 48 GLU B CA 1
ATOM 2555 C C . GLU B 1 68 ? 48.279 -9.104 -14.797 1.00 23.76 48 GLU B C 1
ATOM 2556 O O . GLU B 1 68 ? 47.771 -9.921 -14.044 1.00 23.70 48 GLU B O 1
ATOM 2562 N N . LEU B 1 69 ? 49.541 -9.168 -15.175 1.00 19.06 49 LEU B N 1
ATOM 2563 C CA . LEU B 1 69 ? 50.488 -10.213 -14.793 1.00 20.37 49 LEU B CA 1
ATOM 2564 C C . LEU B 1 69 ? 50.870 -10.107 -13.298 1.00 21.75 49 LEU B C 1
ATOM 2565 O O . LEU B 1 69 ? 50.871 -11.115 -12.595 1.00 20.00 49 LEU B O 1
ATOM 2570 N N . LEU B 1 70 ? 51.172 -8.896 -12.820 1.00 16.22 50 LEU B N 1
ATOM 2571 C CA . LEU B 1 70 ? 51.458 -8.661 -11.395 1.00 17.25 50 LEU B CA 1
ATOM 2572 C C . LEU B 1 70 ? 50.303 -9.193 -10.527 1.00 20.37 50 LEU B C 1
ATOM 2573 O O . LEU B 1 70 ? 50.523 -9.903 -9.536 1.00 19.97 50 LEU B O 1
ATOM 2578 N N . TYR B 1 71 ? 49.069 -8.849 -10.915 1.00 19.52 51 TYR B N 1
ATOM 2579 C CA . TYR B 1 71 ? 47.858 -9.245 -10.214 1.00 19.04 51 TYR B CA 1
ATOM 2580 C C . TYR B 1 71 ? 47.636 -10.762 -10.271 1.00 22.26 51 TYR B C 1
ATOM 2581 O O . TYR B 1 71 ? 47.336 -11.364 -9.236 1.00 21.69 51 TYR B O 1
ATOM 2590 N N . ALA B 1 72 ? 47.789 -11.383 -11.467 1.00 19.94 52 ALA B N 1
ATOM 2591 C CA . ALA B 1 72 ? 47.621 -12.834 -11.671 1.00 19.88 52 ALA B CA 1
ATOM 2592 C C . ALA B 1 72 ? 48.643 -13.629 -10.857 1.00 24.43 52 ALA B C 1
ATOM 2593 O O . ALA B 1 72 ? 48.274 -14.608 -10.201 1.00 23.97 52 ALA B O 1
ATOM 2595 N N . GLU B 1 73 ? 49.934 -13.226 -10.917 1.00 20.06 53 GLU B N 1
ATOM 2596 C CA . GLU B 1 73 ? 50.988 -13.922 -10.176 1.00 20.78 53 GLU B CA 1
ATOM 2597 C C . GLU B 1 73 ? 50.757 -13.782 -8.644 1.00 22.62 53 GLU B C 1
ATOM 2598 O O . GLU B 1 73 ? 50.964 -14.732 -7.895 1.00 20.90 53 GLU B O 1
ATOM 2604 N N . GLY B 1 74 ? 50.268 -12.627 -8.221 1.00 20.30 54 GLY B N 1
ATOM 2605 C CA . GLY B 1 74 ? 49.902 -12.367 -6.828 1.00 20.78 54 GLY B CA 1
ATOM 2606 C C . GLY B 1 74 ? 50.999 -12.543 -5.805 1.00 24.83 54 GLY B C 1
ATOM 2607 O O . GLY B 1 74 ? 50.713 -12.940 -4.685 1.00 24.50 54 GLY B O 1
ATOM 2608 N N . GLN B 1 75 ? 52.257 -12.255 -6.171 1.00 22.01 55 GLN B N 1
ATOM 2609 C CA . GLN B 1 75 ? 53.388 -12.396 -5.256 1.00 22.18 55 GLN B CA 1
ATOM 2610 C C . GLN B 1 75 ? 54.068 -11.078 -4.940 1.00 26.05 55 GLN B C 1
ATOM 2611 O O . GLN B 1 75 ? 54.275 -10.791 -3.766 1.00 25.56 55 GLN B O 1
ATOM 2617 N N . HIS B 1 76 ? 54.415 -10.289 -5.960 1.00 20.24 56 HIS B N 1
ATOM 2618 C CA . HIS B 1 76 ? 55.102 -9.006 -5.792 1.00 20.58 56 HIS B CA 1
ATOM 2619 C C . HIS B 1 76 ? 54.129 -7.918 -5.324 1.00 20.93 56 HIS B C 1
ATOM 2620 O O . HIS B 1 76 ? 52.929 -7.982 -5.596 1.00 19.43 56 HIS B O 1
ATOM 2627 N N . LYS B 1 77 ? 54.644 -6.943 -4.590 1.00 18.82 57 LYS B N 1
ATOM 2628 C CA . LYS B 1 77 ? 53.906 -5.747 -4.145 1.00 17.86 57 LYS B CA 1
ATOM 2629 C C . LYS B 1 77 ? 54.690 -4.598 -4.836 1.00 21.02 57 LYS B C 1
ATOM 2630 O O . LYS B 1 77 ? 55.920 -4.653 -4.906 1.00 19.59 57 LYS B O 1
ATOM 2636 N N . VAL B 1 78 ? 53.992 -3.620 -5.408 1.00 16.71 58 VAL B N 1
ATOM 2637 C CA . VAL B 1 78 ? 54.702 -2.538 -6.103 1.00 15.42 58 VAL B CA 1
ATOM 2638 C C . VAL B 1 78 ? 54.283 -1.207 -5.499 1.00 17.80 58 VAL B C 1
ATOM 2639 O O . VAL B 1 78 ? 53.106 -0.882 -5.490 1.00 15.74 58 VAL B O 1
ATOM 2643 N N . LEU B 1 79 ? 55.269 -0.432 -5.030 1.00 15.35 59 LEU B N 1
ATOM 2644 C CA . LEU B 1 79 ? 55.001 0.879 -4.443 1.00 14.41 59 LEU B CA 1
ATOM 2645 C C . LEU B 1 79 ? 55.653 1.950 -5.256 1.00 18.45 59 LEU B C 1
ATOM 2646 O O . LEU B 1 79 ? 56.880 1.953 -5.419 1.00 17.10 59 LEU B O 1
ATOM 2651 N N . VAL B 1 80 ? 54.836 2.882 -5.756 1.00 15.64 60 VAL B N 1
ATOM 2652 C CA . VAL B 1 80 ? 55.315 4.031 -6.515 1.00 15.33 60 VAL B CA 1
ATOM 2653 C C . VAL B 1 80 ? 55.088 5.270 -5.639 1.00 17.94 60 VAL B C 1
ATOM 2654 O O . VAL B 1 80 ? 53.960 5.564 -5.288 1.00 17.66 60 VAL B O 1
ATOM 2658 N N . VAL B 1 81 ? 56.153 5.982 -5.290 1.00 15.35 61 VAL B N 1
ATOM 2659 C CA . VAL B 1 81 ? 56.047 7.175 -4.462 1.00 14.47 61 VAL B CA 1
ATOM 2660 C C . VAL B 1 81 ? 56.190 8.395 -5.381 1.00 19.79 61 VAL B C 1
ATOM 2661 O O . VAL B 1 81 ? 57.155 8.480 -6.128 1.00 18.88 61 VAL B O 1
ATOM 2665 N N . LEU B 1 82 ? 55.277 9.363 -5.261 1.00 17.12 62 LEU B N 1
ATOM 2666 C CA . LEU B 1 82 ? 55.349 10.606 -6.025 1.00 16.87 62 LEU B CA 1
ATOM 2667 C C . LEU B 1 82 ? 55.510 11.773 -5.065 1.00 20.87 62 LEU B C 1
ATOM 2668 O O . LEU B 1 82 ? 54.679 11.957 -4.158 1.00 17.65 62 LEU B O 1
ATOM 2673 N N . GLN B 1 83 ? 56.593 12.540 -5.248 1.00 18.54 63 GLN B N 1
ATOM 2674 C CA . GLN B 1 83 ? 56.831 13.759 -4.473 1.00 18.95 63 GLN B CA 1
ATOM 2675 C C . GLN B 1 83 ? 57.137 14.857 -5.485 1.00 21.59 63 GLN B C 1
ATOM 2676 O O . GLN B 1 83 ? 57.704 14.588 -6.547 1.00 20.76 63 GLN B O 1
ATOM 2682 N N . ALA B 1 84 ? 56.705 16.083 -5.185 1.00 18.74 64 ALA B N 1
ATOM 2683 C CA . ALA B 1 84 ? 56.935 17.258 -6.027 1.00 18.75 64 ALA B CA 1
ATOM 2684 C C . ALA B 1 84 ? 56.488 18.493 -5.274 1.00 22.47 64 ALA B C 1
ATOM 2685 O O . ALA B 1 84 ? 55.671 18.405 -4.359 1.00 21.25 64 ALA B O 1
ATOM 2687 N N . MET B 1 85 ? 56.948 19.652 -5.726 1.00 20.90 65 MET B N 1
ATOM 2688 C CA . MET B 1 85 ? 56.454 20.926 -5.203 1.00 22.14 65 MET B CA 1
ATOM 2689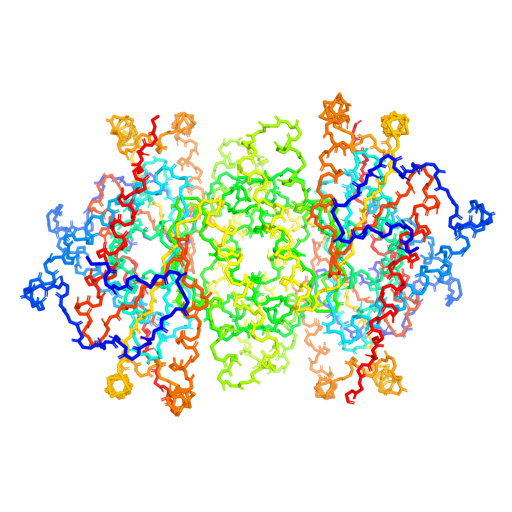 C C . MET B 1 85 ? 55.007 21.018 -5.678 1.00 27.16 65 MET B C 1
ATOM 2690 O O . MET B 1 85 ? 54.641 20.302 -6.623 1.00 26.69 65 MET B O 1
ATOM 2695 N N . ASP B 1 86 ? 54.181 21.877 -5.038 1.00 24.56 66 ASP B N 1
ATOM 2696 C CA A ASP B 1 86 ? 52.792 22.101 -5.450 0.50 24.02 66 ASP B CA 1
ATOM 2697 C CA B ASP B 1 86 ? 52.793 22.061 -5.478 0.50 24.14 66 ASP B CA 1
ATOM 2698 C C . ASP B 1 86 ? 52.761 22.419 -6.956 1.00 27.76 66 ASP B C 1
ATOM 2699 O O . ASP B 1 86 ? 53.601 23.208 -7.429 1.00 26.12 66 ASP B O 1
ATOM 2708 N N . ALA B 1 87 ? 51.820 21.786 -7.717 1.00 24.56 67 ALA B N 1
ATOM 2709 C CA . ALA B 1 87 ? 51.651 21.932 -9.177 1.00 24.96 67 ALA B CA 1
ATOM 2710 C C . ALA B 1 87 ? 52.770 21.231 -9.978 1.00 26.66 67 ALA B C 1
ATOM 2711 O O . ALA B 1 87 ? 52.803 21.340 -11.203 1.00 26.40 67 ALA B O 1
ATOM 2713 N N . GLY B 1 88 ? 53.628 20.475 -9.286 1.00 22.36 68 GLY B N 1
ATOM 2714 C CA . GLY B 1 88 ? 54.754 19.746 -9.869 1.00 21.22 68 GLY B CA 1
ATOM 2715 C C . GLY B 1 88 ? 54.404 18.535 -10.720 1.00 25.35 68 GLY B C 1
ATOM 2716 O O . GLY B 1 88 ? 55.295 17.961 -11.357 1.00 22.65 68 GLY B O 1
ATOM 2717 N N . GLY B 1 89 ? 53.127 18.136 -10.719 1.00 22.16 69 GLY B N 1
ATOM 2718 C CA . GLY B 1 89 ? 52.620 17.086 -11.597 1.00 22.24 69 GLY B CA 1
ATOM 2719 C C . GLY B 1 89 ? 52.225 15.760 -10.988 1.00 24.37 69 GLY B C 1
ATOM 2720 O O . GLY B 1 89 ? 52.061 14.793 -11.728 1.00 23.78 69 GLY B O 1
ATOM 2721 N N . LYS B 1 90 ? 52.051 15.690 -9.661 1.00 20.99 70 LYS B N 1
ATOM 2722 C CA . LYS B 1 90 ? 51.659 14.429 -9.000 1.00 19.71 70 LYS B CA 1
ATOM 2723 C C . LYS B 1 90 ? 50.305 13.910 -9.519 1.00 21.36 70 LYS B C 1
ATOM 2724 O O . LYS B 1 90 ? 50.223 12.759 -9.967 1.00 19.14 70 LYS B O 1
ATOM 2730 N N . ASP B 1 91 ? 49.266 14.766 -9.518 1.00 20.58 71 ASP B N 1
ATOM 2731 C CA . ASP B 1 91 ? 47.918 14.365 -9.971 1.00 20.58 71 ASP B CA 1
ATOM 2732 C C . ASP B 1 91 ? 47.900 13.952 -11.446 1.00 23.48 71 ASP B C 1
ATOM 2733 O O . ASP B 1 91 ? 47.292 12.927 -11.788 1.00 23.11 71 ASP B O 1
ATOM 2738 N N . GLY B 1 92 ? 48.563 14.751 -12.292 1.00 21.02 72 GLY B N 1
ATOM 2739 C CA . GLY B 1 92 ? 48.662 14.518 -13.736 1.00 19.51 72 GLY B CA 1
ATOM 2740 C C . GLY B 1 92 ? 49.415 13.239 -14.091 1.00 22.09 72 GLY B C 1
ATOM 2741 O O . GLY B 1 92 ? 49.036 12.531 -15.024 1.00 20.13 72 GLY B O 1
ATOM 2742 N N . THR B 1 93 ? 50.497 12.920 -13.345 1.00 18.69 73 THR B N 1
ATOM 2743 C CA . THR B 1 93 ? 51.285 11.704 -13.563 1.00 17.72 73 THR B CA 1
ATOM 2744 C C . THR B 1 93 ? 50.404 10.483 -13.269 1.00 20.35 73 THR B C 1
ATOM 2745 O O . THR B 1 93 ? 50.409 9.546 -14.053 1.00 19.91 73 THR B O 1
ATOM 2749 N N . ILE B 1 94 ? 49.645 10.501 -12.155 1.00 17.28 74 ILE B N 1
ATOM 2750 C CA . ILE B 1 94 ? 48.753 9.370 -11.834 1.00 16.68 74 ILE B CA 1
ATOM 2751 C C . ILE B 1 94 ? 47.728 9.197 -12.970 1.00 20.51 74 ILE B C 1
ATOM 2752 O O . ILE B 1 94 ? 47.543 8.093 -13.481 1.00 19.62 74 ILE B O 1
ATOM 2757 N N . ARG B 1 95 ? 47.079 10.299 -13.349 1.00 17.32 75 ARG B N 1
ATOM 2758 C CA . ARG B 1 95 ? 46.055 10.292 -14.392 1.00 18.38 75 ARG B CA 1
ATOM 2759 C C . ARG B 1 95 ? 46.577 9.748 -15.722 1.00 21.63 75 ARG B C 1
ATOM 2760 O O . ARG B 1 95 ? 45.914 8.925 -16.348 1.00 21.02 75 ARG B O 1
ATOM 2768 N N . VAL B 1 96 ? 47.757 10.205 -16.173 1.00 19.16 76 VAL B N 1
ATOM 2769 C CA . VAL B 1 96 ? 48.254 9.824 -17.502 1.00 18.61 76 VAL B CA 1
ATOM 2770 C C . VAL B 1 96 ? 48.993 8.491 -17.485 1.00 21.42 76 VAL B C 1
ATOM 2771 O O . VAL B 1 96 ? 48.715 7.623 -18.323 1.00 20.30 76 VAL B O 1
ATOM 2775 N N . VAL B 1 97 ? 49.977 8.342 -16.602 1.00 17.47 77 VAL B N 1
ATOM 2776 C CA . VAL B 1 97 ? 50.777 7.116 -16.555 1.00 17.62 77 VAL B CA 1
ATOM 2777 C C . VAL B 1 97 ? 49.915 5.864 -16.311 1.00 20.56 77 VAL B C 1
ATOM 2778 O O . VAL B 1 97 ? 50.151 4.834 -16.943 1.00 20.59 77 VAL B O 1
ATOM 2782 N N . PHE B 1 98 ? 48.895 5.968 -15.456 1.00 17.44 78 PHE B N 1
ATOM 2783 C CA . PHE B 1 98 ? 48.070 4.799 -15.111 1.00 17.65 78 PHE B CA 1
ATOM 2784 C C . PHE B 1 98 ? 46.753 4.743 -15.894 1.00 22.48 78 PHE B C 1
ATOM 2785 O O . PHE B 1 98 ? 45.884 3.934 -15.595 1.00 20.86 78 PHE B O 1
ATOM 2793 N N . ASP B 1 99 ? 46.643 5.563 -16.948 1.00 20.25 79 ASP B N 1
ATOM 2794 C CA . ASP B 1 99 ? 45.462 5.588 -17.827 1.00 21.06 79 ASP B CA 1
ATOM 2795 C C . ASP B 1 99 ? 45.231 4.189 -18.418 1.00 24.28 79 ASP B C 1
ATOM 2796 O O . ASP B 1 99 ? 46.101 3.648 -19.098 1.00 23.51 79 ASP B O 1
ATOM 2801 N N . GLY B 1 100 ? 44.059 3.621 -18.129 1.00 21.36 80 GLY B N 1
ATOM 2802 C CA . GLY B 1 100 ? 43.663 2.313 -18.631 1.00 21.64 80 GLY B CA 1
ATOM 2803 C C . GLY B 1 100 ? 44.138 1.132 -17.805 1.00 25.41 80 GLY B C 1
ATOM 2804 O O . GLY B 1 100 ? 43.780 -0.009 -18.103 1.00 25.79 80 GLY B O 1
ATOM 2805 N N . VAL B 1 101 ? 44.955 1.377 -16.769 1.00 21.49 81 VAL B N 1
ATOM 2806 C CA . VAL B 1 101 ? 45.431 0.289 -15.910 1.00 21.39 81 VAL B CA 1
ATOM 2807 C C . VAL B 1 101 ? 44.260 -0.159 -15.043 1.00 24.95 81 VAL B C 1
ATOM 2808 O O . VAL B 1 101 ? 43.538 0.679 -14.504 1.00 26.25 81 VAL B O 1
ATOM 2812 N N . ASN B 1 102 ? 44.006 -1.471 -14.999 1.00 21.63 82 ASN B N 1
ATOM 2813 C CA . ASN B 1 102 ? 42.872 -2.052 -14.306 1.00 21.13 82 ASN B CA 1
ATOM 2814 C C . ASN B 1 102 ? 42.727 -1.546 -12.844 1.00 23.44 82 ASN B C 1
ATOM 2815 O O . ASN B 1 102 ? 43.629 -1.777 -12.050 1.00 21.31 82 ASN B O 1
ATOM 2820 N N . PRO B 1 103 ? 41.590 -0.875 -12.499 1.00 21.43 83 PRO B N 1
ATOM 2821 C CA . PRO B 1 103 ? 41.385 -0.374 -11.122 1.00 21.55 83 PRO B CA 1
ATOM 2822 C C . PRO B 1 103 ? 41.455 -1.472 -10.062 1.00 24.24 83 PRO B C 1
ATOM 2823 O O . PRO B 1 103 ? 41.730 -1.186 -8.899 1.00 22.90 83 PRO B O 1
ATOM 2827 N N . SER B 1 104 ? 41.187 -2.746 -10.457 1.00 21.01 84 SER B N 1
ATOM 2828 C CA . SER B 1 104 ? 41.260 -3.859 -9.515 1.00 21.42 84 SER B CA 1
ATOM 2829 C C . SER B 1 104 ? 42.666 -4.054 -8.938 1.00 25.57 84 SER B C 1
ATOM 2830 O O . SER B 1 104 ? 42.792 -4.624 -7.869 1.00 27.19 84 SER B O 1
ATOM 2833 N N . GLY B 1 105 ? 43.697 -3.661 -9.672 1.00 21.33 85 GLY B N 1
ATOM 2834 C CA . GLY B 1 105 ? 45.068 -3.863 -9.209 1.00 20.76 85 GLY B CA 1
ATOM 2835 C C . GLY B 1 105 ? 45.876 -2.603 -8.943 1.00 23.20 85 GLY B C 1
ATOM 2836 O O . GLY B 1 105 ? 47.059 -2.698 -8.617 1.00 22.21 85 GLY B O 1
ATOM 2837 N N . VAL B 1 106 ? 45.265 -1.419 -9.086 1.00 18.97 86 VAL B N 1
ATOM 2838 C CA A VAL B 1 106 ? 45.929 -0.120 -8.864 0.50 17.73 86 VAL B CA 1
ATOM 2839 C CA B VAL B 1 106 ? 45.948 -0.138 -8.858 0.50 17.38 86 VAL B CA 1
ATOM 2840 C C . VAL B 1 106 ? 45.150 0.709 -7.860 1.00 21.94 86 VAL B C 1
ATOM 2841 O O . VAL B 1 106 ? 43.942 0.858 -8.002 1.00 21.97 86 VAL B O 1
ATOM 2848 N N . ARG B 1 107 ? 45.845 1.227 -6.832 1.00 17.86 87 ARG B N 1
ATOM 2849 C CA . ARG B 1 107 ? 45.239 2.019 -5.772 1.00 17.33 87 ARG B CA 1
ATOM 2850 C C . ARG B 1 107 ? 46.114 3.227 -5.454 1.00 20.08 87 ARG B C 1
ATOM 2851 O O . ARG B 1 107 ? 47.333 3.115 -5.391 1.00 20.89 87 ARG B O 1
ATOM 2859 N N . VAL B 1 108 ? 45.493 4.351 -5.211 1.00 16.62 88 VAL B N 1
ATOM 2860 C CA . VAL B 1 108 ? 46.207 5.568 -4.833 1.00 16.77 88 VAL B CA 1
ATOM 2861 C C . VAL B 1 108 ? 45.956 5.822 -3.345 1.00 19.29 88 VAL B C 1
ATOM 2862 O O . VAL B 1 108 ? 44.813 5.753 -2.886 1.00 16.82 88 VAL B O 1
ATOM 2866 N N . ALA B 1 109 ? 47.015 6.144 -2.605 1.00 16.45 89 ALA B N 1
ATOM 2867 C CA . ALA B 1 109 ? 46.893 6.576 -1.208 1.00 17.55 89 ALA B CA 1
ATOM 2868 C C . ALA B 1 109 ? 47.472 7.992 -1.200 1.00 21.06 89 ALA B C 1
ATOM 2869 O O . ALA B 1 109 ? 48.620 8.188 -1.593 1.00 20.04 89 ALA B O 1
ATOM 2871 N N . SER B 1 110 ? 46.662 8.979 -0.861 1.00 19.49 90 SER B N 1
ATOM 2872 C CA . SER B 1 110 ? 47.110 10.377 -0.823 1.00 21.82 90 SER B CA 1
ATOM 2873 C C . SER B 1 110 ? 47.322 10.762 0.634 1.00 27.53 90 SER B C 1
ATOM 2874 O O . SER B 1 110 ? 46.521 10.394 1.497 1.00 29.66 90 SER B O 1
ATOM 2877 N N . PHE B 1 111 ? 48.413 11.456 0.924 1.00 22.91 91 PHE B N 1
ATOM 2878 C CA . PHE B 1 111 ? 48.714 11.833 2.308 1.00 22.24 91 PHE B CA 1
ATOM 2879 C C . PHE B 1 111 ? 48.690 13.344 2.443 1.00 31.46 91 PHE B C 1
ATOM 2880 O O . PHE B 1 111 ? 49.554 14.036 1.881 1.00 32.03 91 PHE B O 1
ATOM 2888 N N . GLY B 1 112 ? 47.677 13.845 3.144 1.00 27.97 92 GLY B N 1
ATOM 2889 C CA . GLY B 1 112 ? 47.549 15.281 3.375 1.00 28.10 92 GLY B CA 1
ATOM 2890 C C . GLY B 1 112 ? 47.955 15.611 4.794 1.00 33.29 92 GLY B C 1
ATOM 2891 O O . GLY B 1 112 ? 48.712 14.862 5.427 1.00 32.63 92 GLY B O 1
ATOM 2892 N N . VAL B 1 113 ? 47.439 16.731 5.300 1.00 29.71 93 VAL B N 1
ATOM 2893 C CA . VAL B 1 113 ? 47.689 17.208 6.663 1.00 31.03 93 VAL B CA 1
ATOM 2894 C C . VAL B 1 113 ? 47.316 16.113 7.692 1.00 32.21 93 VAL B C 1
ATOM 2895 O O . VAL B 1 113 ? 46.200 15.595 7.644 1.00 30.74 93 VAL B O 1
ATOM 2899 N N . PRO B 1 114 ? 48.236 15.702 8.594 1.00 30.49 94 PRO B N 1
ATOM 2900 C CA . PRO B 1 114 ? 47.877 14.655 9.572 1.00 29.81 94 PRO B CA 1
ATOM 2901 C C . PRO B 1 114 ? 46.753 15.064 10.516 1.00 35.15 94 PRO B C 1
ATOM 2902 O O . PRO B 1 114 ? 46.684 16.222 10.955 1.00 35.42 94 PRO B O 1
ATOM 2906 N N . THR B 1 115 ? 45.881 14.110 10.842 1.00 30.17 95 THR B N 1
ATOM 2907 C CA . THR B 1 115 ? 44.793 14.344 11.784 1.00 30.52 95 THR B CA 1
ATOM 2908 C C . THR B 1 115 ? 45.351 14.140 13.206 1.00 34.43 95 THR B C 1
ATOM 2909 O O . THR B 1 115 ? 46.493 13.676 13.356 1.00 31.39 95 THR B O 1
ATOM 2913 N N . GLU B 1 116 ? 44.535 14.424 14.236 1.00 33.23 96 GLU B N 1
ATOM 2914 C CA . GLU B 1 116 ? 44.926 14.221 15.636 1.00 32.96 96 GLU B CA 1
ATOM 2915 C C . GLU B 1 116 ? 45.186 12.725 15.906 1.00 35.52 96 GLU B C 1
ATOM 2916 O O . GLU B 1 116 ? 46.146 12.410 16.599 1.00 34.00 96 GLU B O 1
ATOM 2922 N N . GLN B 1 117 ? 44.367 11.811 15.335 1.00 33.03 97 GLN B N 1
ATOM 2923 C CA . GLN B 1 117 ? 44.551 10.367 15.489 1.00 32.86 97 GLN B CA 1
ATOM 2924 C C . GLN B 1 117 ? 45.896 9.920 14.880 1.00 33.17 97 GLN B C 1
ATOM 2925 O O . GLN B 1 117 ? 46.596 9.092 15.465 1.00 32.12 97 GLN B O 1
ATOM 2931 N N . GLU B 1 118 ? 46.242 10.460 13.703 1.00 27.10 98 GLU B N 1
ATOM 2932 C CA . GLU B 1 118 ? 47.492 10.106 13.021 1.00 24.48 98 GLU B CA 1
ATOM 2933 C C . GLU B 1 118 ? 48.688 10.639 13.777 1.00 28.08 98 GLU B C 1
ATOM 2934 O O . GLU B 1 118 ? 49.680 9.922 13.905 1.00 25.31 98 GLU B O 1
ATOM 2940 N N . LEU B 1 119 ? 48.581 11.886 14.313 1.00 25.25 99 LEU B N 1
ATOM 2941 C CA . LEU B 1 119 ? 49.642 12.514 15.110 1.00 26.25 99 LEU B CA 1
ATOM 2942 C C . LEU B 1 119 ? 49.818 11.841 16.476 1.00 30.14 99 LEU B C 1
ATOM 2943 O O . LEU B 1 119 ? 50.861 12.023 17.104 1.00 30.87 99 LEU B O 1
ATOM 2948 N N . ALA B 1 120 ? 48.816 11.067 16.928 1.00 25.29 100 ALA B N 1
ATOM 2949 C CA . ALA B 1 120 ? 48.863 10.365 18.223 1.00 26.71 100 ALA B CA 1
ATOM 2950 C C . ALA B 1 120 ? 49.723 9.093 18.146 1.00 28.34 100 ALA B C 1
ATOM 2951 O O . ALA B 1 120 ? 50.041 8.528 19.179 1.00 26.76 100 ALA B O 1
ATOM 2953 N N . ARG B 1 121 ? 50.120 8.664 16.921 1.00 25.67 101 ARG B N 1
ATOM 2954 C CA . ARG B 1 121 ? 51.018 7.524 16.710 1.00 23.37 101 ARG B CA 1
ATOM 2955 C C . ARG B 1 121 ? 52.230 8.072 15.977 1.00 27.01 101 ARG B C 1
ATOM 2956 O O . ARG B 1 121 ? 52.202 9.218 15.527 1.00 29.18 101 ARG B O 1
ATOM 2964 N N . ASP B 1 122 ? 53.289 7.271 15.819 1.00 23.50 102 ASP B N 1
ATOM 2965 C CA . ASP B 1 122 ? 54.472 7.703 15.061 1.00 22.04 102 ASP B CA 1
ATOM 2966 C C . ASP B 1 122 ? 54.034 8.084 13.622 1.00 23.90 102 ASP B C 1
ATOM 2967 O O . ASP B 1 122 ? 53.040 7.547 13.103 1.00 22.26 102 ASP B O 1
ATOM 2972 N N . TYR B 1 123 ? 54.799 8.951 12.964 1.00 20.21 103 TYR B N 1
ATOM 2973 C CA . TYR B 1 123 ? 54.494 9.418 11.602 1.00 19.67 103 TYR B CA 1
ATOM 2974 C C . TYR B 1 123 ? 54.414 8.276 10.559 1.00 21.55 103 TYR B C 1
ATOM 2975 O O . TYR B 1 123 ? 53.767 8.450 9.540 1.00 20.43 103 TYR B O 1
ATOM 2984 N N . LEU B 1 124 ? 55.056 7.115 10.822 1.00 19.92 104 LEU B N 1
ATOM 2985 C CA . LEU B 1 124 ? 54.991 6.006 9.861 1.00 18.79 104 LEU B CA 1
ATOM 2986 C C . LEU B 1 124 ? 53.709 5.165 9.975 1.00 22.80 104 LEU B C 1
ATOM 2987 O O . LEU B 1 124 ? 53.385 4.422 9.052 1.00 22.12 104 LEU B O 1
ATOM 2992 N N . TRP B 1 125 ? 52.987 5.284 11.087 1.00 20.41 105 TRP B N 1
ATOM 2993 C CA . TRP B 1 125 ? 51.762 4.510 11.322 1.00 18.95 105 TRP B CA 1
ATOM 2994 C C . TRP B 1 125 ? 50.744 4.655 10.181 1.00 20.36 105 TRP B C 1
ATOM 2995 O O . TRP B 1 125 ? 50.318 3.656 9.612 1.00 18.31 105 TRP B O 1
ATOM 3006 N N . ARG B 1 126 ? 50.369 5.887 9.841 1.00 17.14 106 ARG B N 1
ATOM 3007 C CA . ARG B 1 126 ? 49.361 6.117 8.794 1.00 17.49 106 ARG B CA 1
ATOM 3008 C C . ARG B 1 126 ? 49.868 5.703 7.414 1.00 18.92 106 ARG B C 1
ATOM 3009 O O . ARG B 1 126 ? 49.087 5.380 6.529 1.00 17.99 106 ARG B O 1
ATOM 3017 N N . VAL B 1 127 ? 51.195 5.719 7.229 1.00 16.02 107 VAL B N 1
ATOM 3018 C CA . VAL B 1 127 ? 51.794 5.365 5.947 1.00 15.47 107 VAL B CA 1
ATOM 3019 C C . VAL B 1 127 ? 51.854 3.866 5.779 1.00 18.46 107 VAL B C 1
ATOM 3020 O O . VAL B 1 127 ? 51.506 3.364 4.712 1.00 16.55 107 VAL B O 1
ATOM 3024 N N . HIS B 1 128 ? 52.336 3.149 6.813 1.00 17.39 108 HIS B N 1
ATOM 3025 C CA . HIS B 1 128 ? 52.480 1.707 6.760 1.00 15.71 108 HIS B CA 1
ATOM 3026 C C . HIS B 1 128 ? 51.110 1.067 6.496 1.00 19.24 108 HIS B C 1
ATOM 3027 O O . HIS B 1 128 ? 51.057 0.090 5.784 1.00 17.59 108 HIS B O 1
ATOM 3034 N N . GLN B 1 129 ? 50.010 1.630 7.066 1.00 17.65 109 GLN B N 1
ATOM 3035 C CA A GLN B 1 129 ? 48.640 1.148 6.853 0.50 17.25 109 GLN B CA 1
ATOM 3036 C CA B GLN B 1 129 ? 48.662 1.098 6.847 0.50 17.45 109 GLN B CA 1
ATOM 3037 C C . GLN B 1 129 ? 48.328 0.952 5.346 1.00 19.97 109 GLN B C 1
ATOM 3038 O O . GLN B 1 129 ? 47.621 0.017 4.972 1.00 19.59 109 GLN B O 1
ATOM 3049 N N . GLN B 1 130 ? 48.830 1.856 4.507 1.00 15.05 110 GLN B N 1
ATOM 3050 C CA . GLN B 1 130 ? 48.522 1.936 3.075 1.00 14.60 110 GLN B CA 1
ATOM 3051 C C . GLN B 1 130 ? 49.443 1.206 2.113 1.00 19.81 110 GLN B C 1
ATOM 3052 O O . GLN B 1 130 ? 49.194 1.246 0.915 1.00 17.20 110 GLN B O 1
ATOM 3058 N N . VAL B 1 131 ? 50.446 0.477 2.614 1.00 16.02 111 VAL B N 1
ATOM 3059 C CA . VAL B 1 131 ? 51.379 -0.182 1.706 1.00 14.52 111 VAL B CA 1
ATOM 3060 C C . VAL B 1 131 ? 50.695 -1.173 0.761 1.00 16.93 111 VAL B C 1
ATOM 3061 O O . VAL B 1 131 ? 49.669 -1.751 1.132 1.00 17.22 111 VAL B O 1
ATOM 3065 N N . PRO B 1 132 ? 51.247 -1.414 -0.448 1.00 16.01 112 PRO B N 1
ATOM 3066 C CA . PRO B 1 132 ? 50.595 -2.400 -1.340 1.00 16.11 112 PRO B CA 1
ATOM 3067 C C . PRO B 1 132 ? 50.614 -3.799 -0.771 1.00 19.57 112 PRO B C 1
ATOM 3068 O O . PRO B 1 132 ? 51.581 -4.194 -0.119 1.00 19.81 112 PRO B O 1
ATOM 3072 N N . ARG B 1 133 ? 49.551 -4.543 -1.028 1.00 16.09 113 ARG B N 1
ATOM 3073 C CA . ARG B 1 133 ? 49.471 -5.952 -0.692 1.00 16.52 113 ARG B CA 1
ATOM 3074 C C . ARG B 1 133 ? 50.003 -6.766 -1.918 1.00 19.84 113 ARG B C 1
ATOM 3075 O O . ARG B 1 133 ? 50.278 -6.198 -2.981 1.00 16.82 113 ARG B O 1
ATOM 3083 N N . LYS B 1 134 ? 50.157 -8.080 -1.756 1.00 17.36 114 LYS B N 1
ATOM 3084 C CA . LYS B 1 134 ? 50.627 -8.959 -2.847 1.00 18.39 114 LYS B CA 1
ATOM 3085 C C . LYS B 1 134 ? 49.698 -8.847 -4.060 1.00 21.29 114 LYS B C 1
ATOM 3086 O O . LYS B 1 134 ? 48.469 -8.825 -3.899 1.00 21.54 114 LYS B O 1
ATOM 3092 N N . GLY B 1 135 ? 50.300 -8.684 -5.230 1.00 18.73 115 GLY B N 1
ATOM 3093 C CA . GLY B 1 135 ? 49.605 -8.532 -6.509 1.00 18.37 115 GLY B CA 1
ATOM 3094 C C . GLY B 1 135 ? 49.061 -7.142 -6.789 1.00 21.22 115 GLY B C 1
ATOM 3095 O O . GLY B 1 135 ? 48.430 -6.916 -7.832 1.00 19.97 115 GLY B O 1
ATOM 3096 N N . GLU B 1 136 ? 49.346 -6.175 -5.900 1.00 15.72 116 GLU B N 1
ATOM 3097 C CA . GLU B 1 136 ? 48.816 -4.815 -6.015 1.00 14.32 116 GLU B CA 1
ATOM 3098 C C . GLU B 1 136 ? 49.903 -3.783 -6.332 1.00 19.73 116 GLU B C 1
ATOM 3099 O O . GLU B 1 136 ? 51.046 -3.895 -5.878 1.00 18.13 116 GLU B O 1
ATOM 3105 N N . LEU B 1 137 ? 49.509 -2.743 -7.078 1.00 15.35 117 LEU B N 1
ATOM 3106 C CA . LEU B 1 137 ? 50.358 -1.602 -7.380 1.00 16.30 117 LEU B CA 1
ATOM 3107 C C . LEU B 1 137 ? 49.751 -0.404 -6.651 1.00 20.31 117 LEU B C 1
ATOM 3108 O O . LEU B 1 137 ? 48.592 -0.056 -6.888 1.00 19.79 117 LEU B O 1
ATOM 3113 N N . VAL B 1 138 ? 50.512 0.199 -5.725 1.00 16.68 118 VAL B N 1
ATOM 3114 C CA . VAL B 1 138 ? 50.002 1.357 -4.985 1.00 15.61 118 VAL B CA 1
ATOM 3115 C C . VAL B 1 138 ? 50.830 2.569 -5.347 1.00 19.93 118 VAL B C 1
ATOM 3116 O O . VAL B 1 138 ? 52.064 2.481 -5.430 1.00 18.79 118 VAL B O 1
ATOM 3120 N N . ILE B 1 139 ? 50.144 3.704 -5.554 1.00 16.31 119 ILE B N 1
ATOM 3121 C CA . ILE B 1 139 ? 50.802 4.983 -5.758 1.00 15.52 119 ILE B CA 1
ATOM 3122 C C . ILE B 1 139 ? 50.594 5.847 -4.499 1.00 19.73 119 ILE B C 1
ATOM 3123 O O . ILE B 1 139 ? 49.445 6.057 -4.068 1.00 18.50 119 ILE B O 1
ATOM 3128 N N . PHE B 1 140 ? 51.707 6.349 -3.918 1.00 13.92 120 PHE B N 1
ATOM 3129 C CA . PHE B 1 140 ? 51.621 7.278 -2.797 1.00 14.51 120 PHE B CA 1
ATOM 3130 C C . PHE B 1 140 ? 51.681 8.679 -3.414 1.00 19.60 120 PHE B C 1
ATOM 3131 O O . PHE B 1 140 ? 52.713 9.051 -3.965 1.00 18.96 120 PHE B O 1
ATOM 3139 N N . ASN B 1 141 ? 50.578 9.424 -3.341 1.00 17.73 121 ASN B N 1
ATOM 3140 C CA . ASN B 1 141 ? 50.513 10.820 -3.794 1.00 19.13 121 ASN B CA 1
ATOM 3141 C C . ASN B 1 141 ? 50.875 11.628 -2.535 1.00 20.98 121 ASN B C 1
ATOM 3142 O O . ASN B 1 141 ? 50.038 11.852 -1.664 1.00 20.86 121 ASN B O 1
ATOM 3147 N N . ARG B 1 142 ? 52.155 11.990 -2.415 1.00 18.05 122 ARG B N 1
ATOM 3148 C CA . ARG B 1 142 ? 52.805 12.485 -1.186 1.00 18.97 122 ARG B CA 1
ATOM 3149 C C . ARG B 1 142 ? 52.980 11.215 -0.339 1.00 23.26 122 ARG B C 1
ATOM 3150 O O . ARG B 1 142 ? 52.442 10.172 -0.705 1.00 20.19 122 ARG B O 1
ATOM 3158 N N . SER B 1 143 ? 53.763 11.259 0.745 1.00 20.51 123 SER B N 1
ATOM 3159 C CA . SER B 1 143 ? 54.099 10.017 1.445 1.00 19.12 123 SER B CA 1
ATOM 3160 C C . SER B 1 143 ? 54.736 10.332 2.793 1.00 22.59 123 SER B C 1
ATOM 3161 O O . SER B 1 143 ? 54.662 11.464 3.270 1.00 20.84 123 SER B O 1
ATOM 3164 N N . HIS B 1 144 ? 55.441 9.337 3.352 1.00 17.39 124 HIS B N 1
ATOM 3165 C CA . HIS B 1 144 ? 56.218 9.470 4.576 1.00 17.54 124 HIS B CA 1
ATOM 3166 C C . HIS B 1 144 ? 57.322 10.545 4.415 1.00 23.06 124 HIS B C 1
ATOM 3167 O O . HIS B 1 144 ? 57.795 11.078 5.419 1.00 23.04 124 HIS B O 1
ATOM 3174 N N . TYR B 1 145 ? 57.709 10.892 3.159 1.00 19.35 125 TYR B N 1
ATOM 3175 C CA . TYR B 1 145 ? 58.717 11.945 2.939 1.00 18.63 125 TYR B CA 1
ATOM 3176 C C . TYR B 1 145 ? 58.253 13.299 3.414 1.00 22.65 125 TYR B C 1
ATOM 3177 O O . TYR B 1 145 ? 59.095 14.127 3.741 1.00 21.92 125 TYR B O 1
ATOM 3186 N N . GLU B 1 146 ? 56.930 13.520 3.531 1.00 20.47 126 GLU B N 1
ATOM 3187 C CA . GLU B 1 146 ? 56.425 14.804 4.043 1.00 21.64 126 GLU B CA 1
ATOM 3188 C C . GLU B 1 146 ? 56.955 15.067 5.471 1.00 26.24 126 GLU B C 1
ATOM 3189 O O . GLU B 1 146 ? 57.167 16.218 5.847 1.00 24.47 126 GLU B O 1
ATOM 3195 N N . ASP B 1 147 ? 57.249 13.996 6.221 1.00 22.54 127 ASP B N 1
ATOM 3196 C CA . ASP B 1 147 ? 57.744 14.092 7.597 1.00 22.96 127 ASP B CA 1
ATOM 3197 C C . ASP B 1 147 ? 59.241 14.498 7.705 1.00 25.68 127 ASP B C 1
ATOM 3198 O O . ASP B 1 147 ? 59.757 14.634 8.813 1.00 25.42 127 ASP B O 1
ATOM 3203 N N . VAL B 1 148 ? 59.913 14.744 6.558 1.00 22.01 128 VAL B N 1
ATOM 3204 C CA . VAL B 1 148 ? 61.282 15.304 6.498 1.00 21.77 128 VAL B CA 1
ATOM 3205 C C . VAL B 1 148 ? 61.278 16.490 5.498 1.00 26.57 128 VAL B C 1
ATOM 3206 O O . VAL B 1 148 ? 62.342 16.983 5.105 1.00 26.99 128 VAL B O 1
ATOM 3210 N N . LEU B 1 149 ? 60.078 16.929 5.078 1.00 21.80 129 LEU B N 1
ATOM 3211 C CA . LEU B 1 149 ? 59.931 18.036 4.118 1.00 22.54 129 LEU B CA 1
ATOM 3212 C C . LEU B 1 149 ? 59.236 19.221 4.762 1.00 28.72 129 LEU B C 1
ATOM 3213 O O . LEU B 1 149 ? 59.906 20.062 5.342 1.00 28.17 129 LEU B O 1
ATOM 3218 N N . VAL B 1 150 ? 57.894 19.280 4.690 1.00 28.10 130 VAL B N 1
ATOM 3219 C CA . VAL B 1 150 ? 57.106 20.338 5.346 1.00 28.62 130 VAL B CA 1
ATOM 3220 C C . VAL B 1 150 ? 57.459 20.394 6.836 1.00 31.31 130 VAL B C 1
ATOM 3221 O O . VAL B 1 150 ? 57.587 21.477 7.397 1.00 28.67 130 VAL B O 1
ATOM 3225 N N . VAL B 1 151 ? 57.737 19.227 7.460 1.00 29.01 131 VAL B N 1
ATOM 3226 C CA . VAL B 1 151 ? 58.117 19.201 8.869 1.00 28.34 131 VAL B CA 1
ATOM 3227 C C . VAL B 1 151 ? 59.448 19.944 9.123 1.00 31.72 131 VAL B C 1
ATOM 3228 O O . VAL B 1 151 ? 59.569 20.679 10.114 1.00 32.16 131 VAL B O 1
ATOM 3232 N N . ARG B 1 152 ? 60.433 19.745 8.237 1.00 27.49 132 ARG B N 1
ATOM 3233 C CA . ARG B 1 152 ? 61.751 20.380 8.320 1.00 28.67 132 ARG B CA 1
ATOM 3234 C C . ARG B 1 152 ? 61.641 21.893 8.002 1.00 32.33 132 ARG B C 1
ATOM 3235 O O . ARG B 1 152 ? 62.226 22.704 8.716 1.00 34.26 132 ARG B O 1
ATOM 3243 N N . VAL B 1 153 ? 60.931 22.245 6.907 1.00 27.84 133 VAL B N 1
ATOM 3244 C CA . VAL B 1 153 ? 60.774 23.632 6.428 1.00 28.32 133 VAL B CA 1
ATOM 3245 C C . VAL B 1 153 ? 60.010 24.512 7.449 1.00 34.98 133 VAL B C 1
ATOM 3246 O O . VAL B 1 153 ? 60.449 25.634 7.753 1.00 34.49 133 VAL B O 1
ATOM 3250 N N . LYS B 1 154 ? 58.873 24.000 7.964 1.00 32.68 134 LYS B N 1
ATOM 3251 C CA . LYS B 1 154 ? 58.008 24.732 8.899 1.00 35.23 134 LYS B CA 1
ATOM 3252 C C . LYS B 1 154 ? 58.374 24.518 10.381 1.00 42.83 134 LYS B C 1
ATOM 3253 O O . LYS B 1 154 ? 57.670 25.022 11.272 1.00 44.28 134 LYS B O 1
ATOM 3259 N N . ASN B 1 155 ? 59.493 23.799 10.638 1.00 39.47 135 ASN B N 1
ATOM 3260 C CA . ASN B 1 155 ? 60.019 23.482 11.974 1.00 40.75 135 ASN B CA 1
ATOM 3261 C C . ASN B 1 155 ? 58.922 22.902 12.893 1.00 43.91 135 ASN B C 1
ATOM 3262 O O . ASN B 1 155 ? 58.769 23.346 14.029 1.00 44.81 135 ASN B O 1
ATOM 3267 N N . LEU B 1 156 ? 58.153 21.928 12.378 1.00 38.52 136 LEU B N 1
ATOM 3268 C CA . LEU B 1 156 ? 57.050 21.304 13.110 1.00 39.47 136 LEU B CA 1
ATOM 3269 C C . LEU B 1 156 ? 57.540 20.413 14.265 1.00 45.63 136 LEU B C 1
ATOM 3270 O O . LEU B 1 156 ? 56.788 20.187 15.222 1.00 47.31 136 LEU B O 1
ATOM 3275 N N . VAL B 1 157 ? 58.817 19.955 14.185 1.00 40.22 137 VAL B N 1
ATOM 3276 C CA . VAL B 1 157 ? 59.569 19.209 15.218 1.00 40.32 137 VAL B CA 1
ATOM 3277 C C . VAL B 1 157 ? 61.038 19.733 15.122 1.00 44.58 137 VAL B C 1
ATOM 3278 O O . VAL B 1 157 ? 61.415 20.190 14.036 1.00 44.03 137 VAL B O 1
ATOM 3282 N N . PRO B 1 158 ? 61.886 19.704 16.186 1.00 40.87 138 PRO B N 1
ATOM 3283 C CA . PRO B 1 158 ? 63.269 20.209 16.026 1.00 40.77 138 PRO B CA 1
ATOM 3284 C C . PRO B 1 158 ? 64.162 19.341 15.134 1.00 41.51 138 PRO B C 1
ATOM 3285 O O . PRO B 1 158 ? 63.870 18.149 14.948 1.00 39.25 138 PRO B O 1
ATOM 3289 N N . GLN B 1 159 ? 65.262 19.944 14.593 1.00 37.88 139 GLN B N 1
ATOM 3290 C CA A GLN B 1 159 ? 66.250 19.253 13.750 0.50 36.46 139 GLN B CA 1
ATOM 3291 C CA B GLN B 1 159 ? 66.274 19.275 13.764 0.50 36.97 139 GLN B CA 1
ATOM 3292 C C . GLN B 1 159 ? 66.622 17.924 14.418 1.00 41.42 139 GLN B C 1
ATOM 3293 O O . GLN B 1 159 ? 66.741 16.917 13.728 1.00 41.42 139 GLN B O 1
ATOM 3304 N N . GLN B 1 160 ? 66.754 17.918 15.776 1.00 38.30 140 GLN B N 1
ATOM 3305 C CA . GLN B 1 160 ? 67.071 16.751 16.622 1.00 38.32 140 GLN B CA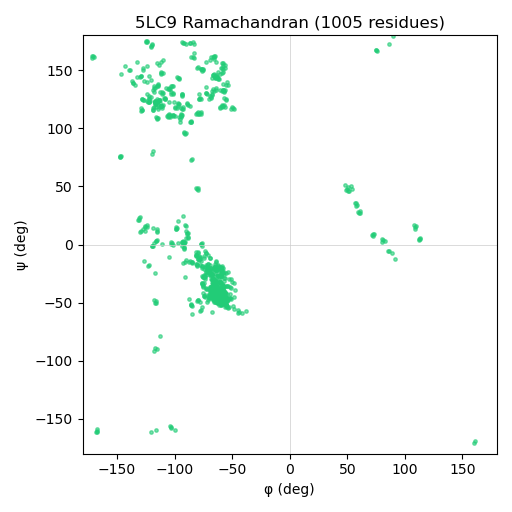 1
ATOM 3306 C C . GLN B 1 160 ? 66.137 15.554 16.327 1.00 40.80 140 GLN B C 1
ATOM 3307 O O . GLN B 1 160 ? 66.623 14.441 16.106 1.00 41.22 140 GLN B O 1
ATOM 3313 N N . VAL B 1 161 ? 64.815 15.812 16.246 1.00 34.71 141 VAL B N 1
ATOM 3314 C CA . VAL B 1 161 ? 63.788 14.812 15.957 1.00 32.31 141 VAL B CA 1
ATOM 3315 C C . VAL B 1 161 ? 63.732 14.438 14.443 1.00 32.43 141 VAL B C 1
ATOM 3316 O O . VAL B 1 161 ? 63.886 13.261 14.118 1.00 28.79 141 VAL B O 1
ATOM 3320 N N . TRP B 1 162 ? 63.541 15.401 13.515 1.00 29.88 142 TRP B N 1
ATOM 3321 C CA . TRP B 1 162 ? 63.399 14.990 12.111 1.00 27.22 142 TRP B CA 1
ATOM 3322 C C . TRP B 1 162 ? 64.699 14.467 11.471 1.00 28.85 142 TRP B C 1
ATOM 3323 O O . TRP B 1 162 ? 64.595 13.661 10.551 1.00 25.27 142 TRP B O 1
ATOM 3334 N N . GLN B 1 163 ? 65.913 14.827 11.982 1.00 26.52 143 GLN B N 1
ATOM 3335 C CA . GLN B 1 163 ? 67.159 14.304 11.377 1.00 27.29 143 GLN B CA 1
ATOM 3336 C C . GLN B 1 163 ? 67.285 12.775 11.560 1.00 29.04 143 GLN B C 1
ATOM 3337 O O . GLN B 1 163 ? 67.865 12.081 10.716 1.00 28.50 143 GLN B O 1
ATOM 3343 N N . LYS B 1 164 ? 66.704 12.246 12.648 1.00 24.30 144 LYS B N 1
ATOM 3344 C CA . LYS B 1 164 ? 66.709 10.808 12.922 1.00 23.16 144 LYS B CA 1
ATOM 3345 C C . LYS B 1 164 ? 65.831 10.028 11.938 1.00 24.95 144 LYS B C 1
ATOM 3346 O O . LYS B 1 164 ? 65.989 8.811 11.794 1.00 23.21 144 LYS B O 1
ATOM 3352 N N . ARG B 1 165 ? 64.899 10.723 11.275 1.00 22.21 145 ARG B N 1
ATOM 3353 C CA . ARG B 1 165 ? 63.924 10.110 10.367 1.00 21.38 145 ARG B CA 1
ATOM 3354 C C . ARG B 1 165 ? 64.510 9.624 9.041 1.00 25.24 145 ARG B C 1
ATOM 3355 O O . ARG B 1 165 ? 63.904 8.752 8.432 1.00 22.73 145 ARG B O 1
ATOM 3363 N N . TYR B 1 166 ? 65.705 10.119 8.618 1.00 22.22 146 TYR B N 1
ATOM 3364 C CA . TYR B 1 166 ? 66.319 9.616 7.377 1.00 22.58 146 TYR B CA 1
ATOM 3365 C C . TYR B 1 166 ? 66.685 8.136 7.571 1.00 24.23 146 TYR B C 1
ATOM 3366 O O . TYR B 1 166 ? 66.392 7.307 6.710 1.00 22.06 146 TYR B O 1
ATOM 3375 N N . ARG B 1 167 ? 67.231 7.797 8.749 1.00 22.36 147 ARG B N 1
ATOM 3376 C CA . ARG B 1 167 ? 67.520 6.402 9.053 1.00 22.08 147 ARG B CA 1
ATOM 3377 C C . ARG B 1 167 ? 66.216 5.603 9.160 1.00 22.88 147 ARG B C 1
ATOM 3378 O O . ARG B 1 167 ? 66.152 4.514 8.604 1.00 21.10 147 ARG B O 1
ATOM 3386 N N . HIS B 1 168 ? 65.191 6.123 9.876 1.00 19.96 148 HIS B N 1
ATOM 3387 C CA . HIS B 1 168 ? 63.933 5.379 10.047 1.00 18.61 148 HIS B CA 1
ATOM 3388 C C . HIS B 1 168 ? 63.374 5.019 8.656 1.00 21.14 148 HIS B C 1
ATOM 3389 O O . HIS B 1 168 ? 62.919 3.898 8.447 1.00 19.06 148 HIS B O 1
ATOM 3396 N N . ILE B 1 169 ? 63.377 6.004 7.731 1.00 18.54 149 ILE B N 1
ATOM 3397 C CA . ILE B 1 169 ? 62.857 5.827 6.361 1.00 17.92 149 ILE B CA 1
ATOM 3398 C C . ILE B 1 169 ? 63.669 4.792 5.585 1.00 21.29 149 ILE B C 1
ATOM 3399 O O . ILE B 1 169 ? 63.076 3.885 4.997 1.00 21.69 149 ILE B O 1
ATOM 3404 N N . ARG B 1 170 ? 65.014 4.895 5.601 1.00 19.99 150 ARG B N 1
ATOM 3405 C CA . ARG B 1 170 ? 65.859 3.892 4.908 1.00 20.86 150 ARG B CA 1
ATOM 3406 C C . ARG B 1 170 ? 65.542 2.470 5.421 1.00 21.34 150 ARG B C 1
ATOM 3407 O O . ARG B 1 170 ? 65.455 1.523 4.636 1.00 20.35 150 ARG B O 1
ATOM 3415 N N . GLU B 1 171 ? 65.370 2.336 6.724 1.00 17.65 151 GLU B N 1
ATOM 3416 C CA . GLU B 1 171 ? 65.144 1.036 7.351 1.00 17.03 151 GLU B CA 1
ATOM 3417 C C . GLU B 1 171 ? 63.736 0.491 7.165 1.00 20.10 151 GLU B C 1
ATOM 3418 O O . GLU B 1 171 ? 63.559 -0.730 7.071 1.00 19.06 151 GLU B O 1
ATOM 3424 N N . PHE B 1 172 ? 62.741 1.378 7.132 1.00 17.64 152 PHE B N 1
ATOM 3425 C CA . PHE B 1 172 ? 61.349 0.994 6.866 1.00 17.72 152 PHE B CA 1
ATOM 3426 C C . PHE B 1 172 ? 61.272 0.484 5.412 1.00 19.93 152 PHE B C 1
ATOM 3427 O O . PHE B 1 172 ? 60.700 -0.579 5.141 1.00 17.68 152 PHE B O 1
ATOM 3435 N N . GLU B 1 173 ? 61.892 1.226 4.472 1.00 16.81 153 GLU B N 1
ATOM 3436 C CA . GLU B 1 173 ? 61.919 0.817 3.073 1.00 16.10 153 GLU B CA 1
ATOM 3437 C C . GLU B 1 173 ? 62.748 -0.467 2.870 1.00 19.67 153 GLU B C 1
ATOM 3438 O O . GLU B 1 173 ? 62.401 -1.288 2.025 1.00 20.05 153 GLU B O 1
ATOM 3444 N N . ARG B 1 174 ? 63.826 -0.649 3.656 1.00 18.14 154 ARG B N 1
ATOM 3445 C CA . ARG B 1 174 ? 64.617 -1.893 3.567 1.00 17.96 154 ARG B CA 1
ATOM 3446 C C . ARG B 1 174 ? 63.734 -3.091 3.970 1.00 20.32 154 ARG B C 1
ATOM 3447 O O . ARG B 1 174 ? 63.724 -4.105 3.273 1.00 18.34 154 ARG B O 1
ATOM 3455 N N . MET B 1 175 ? 62.961 -2.948 5.063 1.00 18.24 155 MET B N 1
ATOM 3456 C CA . MET B 1 175 ? 62.048 -3.990 5.536 1.00 16.78 155 MET B CA 1
ATOM 3457 C C . MET B 1 175 ? 61.018 -4.300 4.442 1.00 20.03 155 MET B C 1
ATOM 3458 O O . MET B 1 175 ? 60.844 -5.463 4.088 1.00 18.62 155 MET B O 1
ATOM 3463 N N . LEU B 1 176 ? 60.362 -3.269 3.880 1.00 17.16 156 LEU B N 1
ATOM 3464 C CA . LEU B 1 176 ? 59.380 -3.452 2.809 1.00 16.44 156 LEU B CA 1
ATOM 3465 C C . LEU B 1 176 ? 59.979 -4.200 1.623 1.00 16.91 156 LEU B C 1
ATOM 3466 O O . LEU B 1 176 ? 59.361 -5.148 1.139 1.00 15.80 156 LEU B O 1
ATOM 3471 N N . ALA B 1 177 ? 61.165 -3.787 1.163 1.00 17.99 157 ALA B N 1
ATOM 3472 C CA . ALA B 1 177 ? 61.844 -4.404 -0.001 1.00 17.64 157 ALA B CA 1
ATOM 3473 C C . ALA B 1 177 ? 62.233 -5.841 0.298 1.00 21.03 157 ALA B C 1
ATOM 3474 O O . ALA B 1 177 ? 61.939 -6.717 -0.501 1.00 18.85 157 ALA B O 1
ATOM 3476 N N . ASP B 1 178 ? 62.843 -6.096 1.468 1.00 17.90 158 ASP B N 1
ATOM 3477 C CA . ASP B 1 178 ? 63.221 -7.473 1.865 1.00 17.89 158 ASP B CA 1
ATOM 3478 C C . ASP B 1 178 ? 62.009 -8.389 1.893 1.00 22.40 158 ASP B C 1
ATOM 3479 O O . ASP B 1 178 ? 62.112 -9.555 1.531 1.00 21.45 158 ASP B O 1
ATOM 3484 N N . GLU B 1 179 ? 60.847 -7.846 2.297 1.00 18.05 159 GLU B N 1
ATOM 3485 C CA . GLU B 1 179 ? 59.642 -8.635 2.422 1.00 17.19 159 GLU B CA 1
ATOM 3486 C C . GLU B 1 179 ? 58.805 -8.724 1.115 1.00 20.84 159 GLU B C 1
ATOM 3487 O O . GLU B 1 179 ? 57.697 -9.273 1.140 1.00 20.89 159 GLU B O 1
ATOM 3493 N N . GLY B 1 180 ? 59.343 -8.259 0.000 1.00 18.85 160 GLY B N 1
ATOM 3494 C CA . GLY B 1 180 ? 58.683 -8.414 -1.292 1.00 17.68 160 GLY B CA 1
ATOM 3495 C C . GLY B 1 180 ? 58.162 -7.184 -2.007 1.00 21.63 160 GLY B C 1
ATOM 3496 O O . GLY B 1 180 ? 57.529 -7.336 -3.045 1.00 21.28 160 GLY B O 1
ATOM 3497 N N . THR B 1 181 ? 58.392 -5.972 -1.497 1.00 16.72 161 THR B N 1
ATOM 3498 C CA . THR B 1 181 ? 57.914 -4.773 -2.208 1.00 16.85 161 THR B CA 1
ATOM 3499 C C . THR B 1 181 ? 58.985 -4.184 -3.142 1.00 18.90 161 THR B C 1
ATOM 3500 O O . THR B 1 181 ? 60.108 -3.937 -2.706 1.00 18.22 161 THR B O 1
ATOM 3504 N N . THR B 1 182 ? 58.628 -3.944 -4.409 1.00 15.82 162 THR B N 1
ATOM 3505 C CA . THR B 1 182 ? 59.505 -3.235 -5.373 1.00 15.04 162 THR B CA 1
ATOM 3506 C C . THR B 1 182 ? 59.152 -1.770 -5.183 1.00 18.81 162 THR B C 1
ATOM 3507 O O . THR B 1 182 ? 57.990 -1.388 -5.337 1.00 18.34 162 THR B O 1
ATOM 3511 N N . ILE B 1 183 ? 60.126 -0.948 -4.820 1.00 16.91 163 ILE B N 1
ATOM 3512 C CA . ILE B 1 183 ? 59.856 0.471 -4.521 1.00 15.25 163 ILE B CA 1
ATOM 3513 C C . ILE B 1 183 ? 60.466 1.381 -5.569 1.00 18.29 163 ILE B C 1
ATOM 3514 O O . ILE B 1 183 ? 61.650 1.251 -5.849 1.00 18.47 163 ILE B O 1
ATOM 3519 N N . LEU B 1 184 ? 59.683 2.341 -6.087 1.00 15.74 164 LEU B N 1
ATOM 3520 C CA . LEU B 1 184 ? 60.145 3.353 -7.037 1.00 16.51 164 LEU B CA 1
ATOM 3521 C C . LEU B 1 184 ? 59.725 4.675 -6.476 1.00 19.58 164 LEU B C 1
ATOM 3522 O O . LEU B 1 184 ? 58.544 4.894 -6.211 1.00 21.01 164 LEU B O 1
ATOM 3527 N N . LYS B 1 185 ? 60.673 5.580 -6.311 1.00 16.73 165 LYS B N 1
ATOM 3528 C CA . LYS B 1 185 ? 60.384 6.922 -5.795 1.00 14.87 165 LYS B CA 1
ATOM 3529 C C . LYS B 1 185 ? 60.731 7.937 -6.860 1.00 19.43 165 LYS B C 1
ATOM 3530 O O . LYS B 1 185 ? 61.863 7.960 -7.364 1.00 19.82 165 LYS B O 1
ATOM 3536 N N . PHE B 1 186 ? 59.735 8.750 -7.231 1.00 15.73 166 PHE B N 1
ATOM 3537 C CA . PHE B 1 186 ? 59.920 9.756 -8.268 1.00 15.79 166 PHE B CA 1
ATOM 3538 C C . PHE B 1 186 ? 59.793 11.151 -7.699 1.00 18.66 166 PHE B C 1
ATOM 3539 O O . PHE B 1 186 ? 58.762 11.480 -7.105 1.00 19.10 166 PHE B O 1
ATOM 3547 N N . PHE B 1 187 ? 60.832 11.964 -7.890 1.00 16.44 167 PHE B N 1
ATOM 3548 C CA . PHE B 1 187 ? 60.781 13.383 -7.554 1.00 16.99 167 PHE B CA 1
ATOM 3549 C C . PHE B 1 187 ? 60.511 14.115 -8.861 1.00 21.16 167 PHE B C 1
ATOM 3550 O O . PHE B 1 187 ? 61.376 14.139 -9.749 1.00 22.28 167 PHE B O 1
ATOM 3558 N N . LEU B 1 188 ? 59.307 14.688 -8.994 1.00 17.45 168 LEU B N 1
ATOM 3559 C CA . LEU B 1 188 ? 58.914 15.409 -10.218 1.00 17.78 168 LEU B CA 1
ATOM 3560 C C . LEU B 1 188 ? 59.424 16.826 -10.060 1.00 22.47 168 LEU B C 1
ATOM 3561 O O . LEU B 1 188 ? 58.929 17.595 -9.228 1.00 22.37 168 LEU B O 1
ATOM 3566 N N . HIS B 1 189 ? 60.479 17.130 -10.789 1.00 19.51 169 HIS B N 1
ATOM 3567 C CA . HIS B 1 189 ? 61.247 18.361 -10.624 1.00 19.81 169 HIS B CA 1
ATOM 3568 C C . HIS B 1 189 ? 60.845 19.493 -11.573 1.00 22.90 169 HIS B C 1
ATOM 3569 O O . HIS B 1 189 ? 61.113 19.438 -12.774 1.00 21.06 169 HIS B O 1
ATOM 3576 N N . ILE B 1 190 ? 60.175 20.527 -11.017 1.00 19.64 170 ILE B N 1
ATOM 3577 C CA . ILE B 1 190 ? 59.802 21.711 -11.815 1.00 19.87 170 ILE B CA 1
ATOM 3578 C C . ILE B 1 190 ? 60.588 22.940 -11.367 1.00 23.50 170 ILE B C 1
ATOM 3579 O O . ILE B 1 190 ? 61.019 22.978 -10.217 1.00 23.01 170 ILE B O 1
ATOM 3584 N N . SER B 1 191 ? 60.732 23.941 -12.240 1.00 21.58 171 SER B N 1
ATOM 3585 C CA . SER B 1 191 ? 61.430 25.197 -11.893 1.00 21.61 171 SER B CA 1
ATOM 3586 C C . SER B 1 191 ? 60.434 26.114 -11.169 1.00 26.59 171 SER B C 1
ATOM 3587 O O . SER B 1 191 ? 59.219 25.914 -11.274 1.00 23.47 171 SER B O 1
ATOM 3590 N N . LYS B 1 192 ? 60.947 27.106 -10.434 1.00 26.02 172 LYS B N 1
ATOM 3591 C CA . LYS B 1 192 ? 60.140 28.081 -9.688 1.00 26.31 172 LYS B CA 1
ATOM 3592 C C . LYS B 1 192 ? 59.227 28.881 -10.647 1.00 28.09 172 LYS B C 1
ATOM 3593 O O . LYS B 1 192 ? 58.067 29.125 -10.313 1.00 26.24 172 LYS B O 1
ATOM 3599 N N . ASP B 1 193 ? 59.734 29.267 -11.836 1.00 27.76 173 ASP B N 1
ATOM 3600 C CA . ASP B 1 193 ? 58.950 30.020 -12.836 1.00 28.11 173 ASP B CA 1
ATOM 3601 C C . ASP B 1 193 ? 57.818 29.157 -13.432 1.00 29.58 173 ASP B C 1
ATOM 3602 O O . ASP B 1 193 ? 56.710 29.654 -13.673 1.00 28.86 173 ASP B O 1
ATOM 3607 N N . GLU B 1 194 ? 58.092 27.861 -13.637 1.00 25.36 174 GLU B N 1
ATOM 3608 C CA . GLU B 1 194 ? 57.076 26.927 -14.132 1.00 25.22 174 GLU B CA 1
ATOM 3609 C C . GLU B 1 194 ? 55.944 26.800 -13.089 1.00 27.43 174 GLU B C 1
ATOM 3610 O O . GLU B 1 194 ? 54.771 26.816 -13.459 1.00 27.19 174 GLU B O 1
ATOM 3616 N N . GLN B 1 195 ? 56.297 26.703 -11.806 1.00 24.04 175 GLN B N 1
ATOM 3617 C CA . GLN B 1 195 ? 55.298 26.610 -10.733 1.00 23.99 175 GLN B CA 1
ATOM 3618 C C . GLN B 1 195 ? 54.395 27.873 -10.753 1.00 29.78 175 GLN B C 1
ATOM 3619 O O . GLN B 1 195 ? 53.174 27.747 -10.665 1.00 28.08 175 GLN B O 1
ATOM 3625 N N . ARG B 1 196 ? 55.006 29.064 -10.915 1.00 27.91 176 ARG B N 1
ATOM 3626 C CA . ARG B 1 196 ? 54.262 30.324 -10.978 1.00 29.83 176 ARG B CA 1
ATOM 3627 C C . ARG B 1 196 ? 53.185 30.291 -12.090 1.00 34.66 176 ARG B C 1
ATOM 3628 O O . ARG B 1 196 ? 52.034 30.637 -11.832 1.00 35.51 176 ARG B O 1
ATOM 3636 N N . GLN B 1 197 ? 53.556 29.831 -13.299 1.00 30.77 177 GLN B N 1
ATOM 3637 C CA . GLN B 1 197 ? 52.641 29.749 -14.451 1.00 30.15 177 GLN B CA 1
ATOM 3638 C C . GLN B 1 197 ? 51.506 28.760 -14.176 1.00 34.27 177 GLN B C 1
ATOM 3639 O O . GLN B 1 197 ? 50.348 29.038 -14.487 1.00 33.43 177 GLN B O 1
ATOM 3645 N N . ARG B 1 198 ? 51.849 27.612 -13.570 1.00 30.11 178 ARG B N 1
ATOM 3646 C CA . ARG B 1 198 ? 50.884 26.578 -13.238 1.00 30.15 178 ARG B CA 1
ATOM 3647 C C . ARG B 1 198 ? 49.902 26.996 -12.165 1.00 35.82 178 ARG B C 1
ATOM 3648 O O . ARG B 1 198 ? 48.713 26.673 -12.278 1.00 35.61 178 ARG B O 1
ATOM 3656 N N . LEU B 1 199 ? 50.379 27.704 -11.126 1.00 32.99 179 LEU B N 1
ATOM 3657 C CA . LEU B 1 199 ? 49.500 28.155 -10.031 1.00 32.22 179 LEU B CA 1
ATOM 3658 C C . LEU B 1 199 ? 48.536 29.210 -10.536 1.00 39.80 179 LEU B C 1
ATOM 3659 O O . LEU B 1 199 ? 47.366 29.202 -10.150 1.00 40.11 179 LEU B O 1
ATOM 3664 N N . GLN B 1 200 ? 49.013 30.064 -11.453 1.00 37.49 180 GLN B N 1
ATOM 3665 C CA . GLN B 1 200 ? 48.193 31.085 -12.094 1.00 40.29 180 GLN B CA 1
ATOM 3666 C C . GLN B 1 200 ? 47.109 30.422 -12.969 1.00 46.57 180 GLN B C 1
ATOM 3667 O O . GLN B 1 200 ? 45.949 30.833 -12.909 1.00 47.52 180 GLN B O 1
ATOM 3673 N N . GLU B 1 201 ? 47.487 29.383 -13.742 1.00 42.70 181 GLU B N 1
ATOM 3674 C CA . GLU B 1 201 ? 46.571 28.628 -14.600 1.00 42.82 181 GLU B CA 1
ATOM 3675 C C . GLU B 1 201 ? 45.505 27.902 -13.745 1.00 48.21 181 GLU B C 1
ATOM 3676 O O . GLU B 1 201 ? 44.334 27.848 -14.131 1.00 48.12 181 GLU B O 1
ATOM 3682 N N . ARG B 1 202 ? 45.919 27.367 -12.574 1.00 45.30 182 ARG B N 1
ATOM 3683 C CA . ARG B 1 202 ? 45.045 26.673 -11.623 1.00 45.42 182 ARG B CA 1
ATOM 3684 C C . ARG B 1 202 ? 43.954 27.634 -11.132 1.00 53.58 182 ARG B C 1
ATOM 3685 O O . ARG B 1 202 ? 42.779 27.263 -11.083 1.00 54.06 182 ARG B O 1
ATOM 3693 N N . LEU B 1 203 ? 44.354 28.879 -10.829 1.00 52.82 183 LEU B N 1
ATOM 3694 C CA . LEU B 1 203 ? 43.483 29.956 -10.374 1.00 54.68 183 LEU B CA 1
ATOM 3695 C C . LEU B 1 203 ? 42.495 30.393 -11.472 1.00 59.97 183 LEU B C 1
ATOM 3696 O O . LEU B 1 203 ? 41.317 30.594 -11.178 1.00 61.50 183 LEU B O 1
ATOM 3701 N N . ASP B 1 204 ? 42.974 30.526 -12.726 1.00 55.50 184 ASP B N 1
ATOM 3702 C CA . ASP B 1 204 ? 42.192 30.996 -13.878 1.00 55.36 184 ASP B CA 1
ATOM 3703 C C . ASP B 1 204 ? 41.297 29.918 -14.538 1.00 57.90 184 ASP B C 1
ATOM 3704 O O . ASP B 1 204 ? 40.471 30.261 -15.381 1.00 58.39 184 ASP B O 1
ATOM 3709 N N . ASN B 1 205 ? 41.453 28.641 -14.163 1.00 53.02 185 ASN B N 1
ATOM 3710 C CA . ASN B 1 205 ? 40.656 27.543 -14.708 1.00 52.26 185 ASN B CA 1
ATOM 3711 C C . ASN B 1 205 ? 39.513 27.225 -13.734 1.00 54.83 185 ASN B C 1
ATOM 3712 O O . ASN B 1 205 ? 39.778 26.841 -12.586 1.00 52.14 185 ASN B O 1
ATOM 3717 N N . PRO B 1 206 ? 38.235 27.402 -14.178 1.00 51.80 186 PRO B N 1
ATOM 3718 C CA . PRO B 1 206 ? 37.095 27.140 -13.274 1.00 51.69 186 PRO B CA 1
ATOM 3719 C C . PRO B 1 206 ? 36.942 25.674 -12.873 1.00 53.60 186 PRO B C 1
ATOM 3720 O O . PRO B 1 206 ? 36.305 25.394 -11.856 1.00 52.38 186 PRO B O 1
ATOM 3724 N N . GLU B 1 207 ? 37.544 24.747 -13.651 1.00 48.82 187 GLU B N 1
ATOM 3725 C CA . GLU B 1 207 ? 37.505 23.314 -13.362 1.00 47.89 187 GLU B CA 1
ATOM 3726 C C . GLU B 1 207 ? 38.710 22.856 -12.512 1.00 49.43 187 GLU B C 1
ATOM 3727 O O . GLU B 1 207 ? 38.781 21.686 -12.133 1.00 48.11 187 GLU B O 1
ATOM 3733 N N . LYS B 1 208 ? 39.633 23.774 -12.185 1.00 45.81 188 LYS B N 1
ATOM 3734 C CA . LYS B 1 208 ? 40.816 23.440 -11.394 1.00 4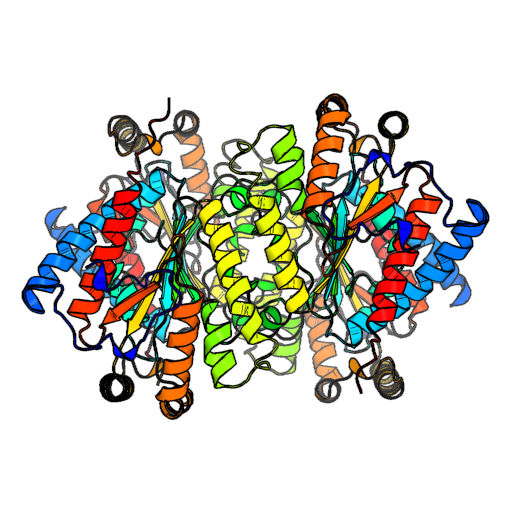4.73 188 LYS B CA 1
ATOM 3735 C C . LYS B 1 208 ? 41.017 24.326 -10.160 1.00 49.04 188 LYS B C 1
ATOM 3736 O O . LYS B 1 208 ? 41.772 23.929 -9.268 1.00 48.29 188 LYS B O 1
ATOM 3742 N N . ARG B 1 209 ? 40.312 25.479 -10.068 1.00 45.79 189 ARG B N 1
ATOM 3743 C CA . ARG B 1 209 ? 40.440 26.411 -8.929 1.00 46.26 189 ARG B CA 1
ATOM 3744 C C . ARG B 1 209 ? 40.077 25.795 -7.557 1.00 49.45 189 ARG B C 1
ATOM 3745 O O . ARG B 1 209 ? 40.547 26.290 -6.532 1.00 49.04 189 ARG B O 1
ATOM 3753 N N . TRP B 1 210 ? 39.305 24.690 -7.543 1.00 45.37 190 TRP B N 1
ATOM 3754 C CA . TRP B 1 210 ? 38.937 23.957 -6.321 1.00 44.46 190 TRP B CA 1
ATOM 3755 C C . TRP B 1 210 ? 40.204 23.376 -5.645 1.00 51.85 190 TRP B C 1
ATOM 3756 O O . TRP B 1 210 ? 40.219 23.174 -4.432 1.00 52.46 190 TRP B O 1
ATOM 3767 N N . LYS B 1 211 ? 41.255 23.101 -6.454 1.00 50.25 191 LYS B N 1
ATOM 3768 C CA . LYS B 1 211 ? 42.556 22.564 -6.032 1.00 50.23 191 LYS B CA 1
ATOM 3769 C C . LYS B 1 211 ? 43.387 23.654 -5.384 1.00 57.10 191 LYS B C 1
ATOM 3770 O O . LYS B 1 211 ? 44.285 23.342 -4.602 1.00 56.40 191 LYS B O 1
ATOM 3776 N N . PHE B 1 212 ? 43.144 24.922 -5.773 1.00 56.63 192 PHE B N 1
ATOM 3777 C CA . PHE B 1 212 ? 43.896 26.060 -5.261 1.00 58.42 192 PHE B CA 1
ATOM 3778 C C . PHE B 1 212 ? 43.596 26.367 -3.804 1.00 65.01 192 PHE B C 1
ATOM 3779 O O . PHE B 1 212 ? 42.436 26.583 -3.439 1.00 65.71 192 PHE B O 1
ATOM 3787 N N . ARG B 1 213 ? 44.658 26.416 -2.983 1.00 62.60 193 ARG B N 1
ATOM 3788 C CA . ARG B 1 213 ? 44.564 26.798 -1.575 1.00 64.01 193 ARG B CA 1
ATOM 3789 C C . ARG B 1 213 ? 45.481 27.993 -1.339 1.00 68.93 193 ARG B C 1
ATOM 3790 O O . ARG B 1 213 ? 46.532 28.081 -1.978 1.00 67.89 193 ARG B O 1
ATOM 3798 N N . MET B 1 214 ? 45.080 28.918 -0.444 1.00 67.20 194 MET B N 1
ATOM 3799 C CA . MET B 1 214 ? 45.861 30.116 -0.109 1.00 67.71 194 MET B CA 1
ATOM 3800 C C . MET B 1 214 ? 47.217 29.769 0.505 1.00 66.85 194 MET B C 1
ATOM 3801 O O . MET B 1 214 ? 48.197 30.471 0.243 1.00 67.14 194 MET B O 1
ATOM 3806 N N . GLY B 1 215 ? 47.260 28.665 1.260 1.00 58.73 195 GLY B N 1
ATOM 3807 C CA . GLY B 1 215 ? 48.455 28.134 1.916 1.00 56.44 195 GLY B CA 1
ATOM 3808 C C . GLY B 1 215 ? 49.567 27.712 0.973 1.00 55.33 195 GLY B C 1
ATOM 3809 O O . GLY B 1 215 ? 50.719 27.605 1.393 1.00 53.15 195 GLY B O 1
ATOM 3810 N N . ASP B 1 216 ? 49.231 27.478 -0.314 1.00 50.94 196 ASP B N 1
ATOM 3811 C CA . ASP B 1 216 ? 50.184 27.118 -1.362 1.00 50.28 196 ASP B CA 1
ATOM 3812 C C . ASP B 1 216 ? 51.105 28.303 -1.719 1.00 51.48 196 ASP B C 1
ATOM 3813 O O . ASP B 1 216 ? 52.216 28.091 -2.204 1.00 50.81 196 ASP B O 1
ATOM 3818 N N . LEU B 1 217 ? 50.653 29.539 -1.470 1.00 47.15 197 LEU B N 1
ATOM 3819 C CA . LEU B 1 217 ? 51.458 30.731 -1.711 1.00 47.28 197 LEU B CA 1
ATOM 3820 C C . LEU B 1 217 ? 52.542 30.859 -0.613 1.00 46.79 197 LEU B C 1
ATOM 3821 O O . LEU B 1 217 ? 53.656 31.291 -0.915 1.00 45.29 197 LEU B O 1
ATOM 3826 N N . GLU B 1 218 ? 52.240 30.419 0.631 1.00 41.14 198 GLU B N 1
ATOM 3827 C CA . GLU B 1 218 ? 53.217 30.374 1.734 1.00 40.35 198 GLU B CA 1
ATOM 3828 C C . GLU B 1 218 ? 54.323 29.324 1.439 1.00 41.03 198 GLU B C 1
ATOM 3829 O O . GLU B 1 218 ? 55.500 29.637 1.591 1.00 39.96 198 GLU B O 1
ATOM 3835 N N . ASP B 1 219 ? 53.947 28.110 0.979 1.00 35.83 199 ASP B N 1
ATOM 3836 C CA . ASP B 1 219 ? 54.920 27.069 0.574 1.00 34.38 199 ASP B CA 1
ATOM 3837 C C . ASP B 1 219 ? 55.789 27.561 -0.601 1.00 37.43 199 ASP B C 1
ATOM 3838 O O . ASP B 1 219 ? 56.986 27.267 -0.650 1.00 35.58 199 ASP B O 1
ATOM 3843 N N . ARG B 1 220 ? 55.189 28.346 -1.513 1.00 34.82 200 ARG B N 1
ATOM 3844 C CA . ARG B 1 220 ? 55.893 28.948 -2.655 1.00 34.32 200 ARG B CA 1
ATOM 3845 C C . ARG B 1 220 ? 56.927 29.992 -2.172 1.00 37.92 200 ARG B C 1
ATOM 3846 O O . ARG B 1 220 ? 58.043 30.018 -2.689 1.00 36.50 200 ARG B O 1
ATOM 3854 N N . ARG B 1 221 ? 56.568 30.821 -1.164 1.00 35.27 201 ARG B N 1
ATOM 3855 C CA . ARG B 1 221 ? 57.475 31.814 -0.576 1.00 35.36 201 ARG B CA 1
ATOM 3856 C C . ARG B 1 221 ? 58.755 31.120 -0.030 1.00 36.24 201 ARG B C 1
ATOM 3857 O O . ARG B 1 221 ? 59.846 31.684 -0.116 1.00 34.92 201 ARG B O 1
ATOM 3865 N N . LEU B 1 222 ? 58.618 29.865 0.439 1.00 30.88 202 LEU B N 1
ATOM 3866 C CA . LEU B 1 222 ? 59.704 29.070 1.005 1.00 29.61 202 LEU B CA 1
ATOM 3867 C C . LEU B 1 222 ? 60.343 28.093 0.009 1.00 31.51 202 LEU B C 1
ATOM 3868 O O . LEU B 1 222 ? 61.059 27.171 0.407 1.00 28.92 202 LEU B O 1
ATOM 3873 N N . TRP B 1 223 ? 60.156 28.365 -1.301 1.00 28.66 203 TRP B N 1
ATOM 3874 C CA . TRP B 1 223 ? 60.680 27.559 -2.402 1.00 27.45 203 TRP B CA 1
ATOM 3875 C C . TRP B 1 223 ? 62.092 27.015 -2.126 1.00 29.94 203 TRP B C 1
ATOM 3876 O O . TRP B 1 223 ? 62.298 25.815 -2.174 1.00 28.45 203 TRP B O 1
ATOM 3887 N N . ASP B 1 224 ? 63.057 27.907 -1.847 1.00 27.07 204 ASP B N 1
ATOM 3888 C CA . ASP B 1 224 ? 64.460 27.536 -1.596 1.00 27.63 204 ASP B CA 1
ATOM 3889 C C . ASP B 1 224 ? 64.641 26.563 -0.452 1.00 32.02 204 ASP B C 1
ATOM 3890 O O . ASP B 1 224 ? 65.441 25.631 -0.569 1.00 31.95 204 ASP B O 1
ATOM 3895 N N . ARG B 1 225 ? 63.878 26.753 0.639 1.00 28.18 205 ARG B N 1
ATOM 3896 C CA . ARG B 1 225 ? 63.939 25.856 1.803 1.00 27.68 205 ARG B CA 1
ATOM 3897 C C . ARG B 1 225 ? 63.439 24.465 1.431 1.00 29.24 205 ARG B C 1
ATOM 3898 O O . ARG B 1 225 ? 64.016 23.469 1.869 1.00 27.30 205 ARG B O 1
ATOM 3906 N N . TYR B 1 226 ? 62.393 24.393 0.598 1.00 26.97 206 TYR B N 1
ATOM 3907 C CA . TYR B 1 226 ? 61.860 23.099 0.149 1.00 25.99 206 TYR B CA 1
ATOM 3908 C C . TYR B 1 226 ? 62.825 22.374 -0.775 1.00 26.90 206 TYR B C 1
ATOM 3909 O O . TYR B 1 226 ? 62.943 21.165 -0.687 1.00 24.82 206 TYR B O 1
ATOM 3918 N N . GLN B 1 227 ? 63.506 23.108 -1.679 1.00 25.83 207 GLN B N 1
ATOM 3919 C CA . GLN B 1 227 ? 64.480 22.525 -2.617 1.00 25.39 207 GLN B CA 1
ATOM 3920 C C . GLN B 1 227 ? 65.640 21.922 -1.790 1.00 28.25 207 GLN B C 1
ATOM 3921 O O . GLN B 1 227 ? 66.053 20.796 -2.045 1.00 27.26 207 GLN B O 1
ATOM 3927 N N . GLU B 1 228 ? 66.113 22.647 -0.754 1.00 26.82 208 GLU B N 1
ATOM 3928 C CA . GLU B 1 228 ? 67.163 22.144 0.151 1.00 26.62 208 GLU B CA 1
ATOM 3929 C C . GLU B 1 228 ? 66.671 20.875 0.882 1.00 28.25 208 GLU B C 1
ATOM 3930 O O . GLU B 1 228 ? 67.434 19.906 1.022 1.00 26.51 208 GLU B O 1
ATOM 3936 N N . ALA B 1 229 ? 65.397 20.880 1.329 1.00 24.03 209 ALA B N 1
ATOM 3937 C CA . ALA B 1 229 ? 64.807 19.752 2.070 1.00 23.38 209 ALA B CA 1
ATOM 3938 C C . ALA B 1 229 ? 64.698 18.521 1.152 1.00 25.21 209 ALA B C 1
ATOM 3939 O O . ALA B 1 229 ? 64.974 17.386 1.584 1.00 24.30 209 ALA B O 1
ATOM 3941 N N . TYR B 1 230 ? 64.340 18.750 -0.118 1.00 21.56 210 TYR B N 1
ATOM 3942 C CA . TYR B 1 230 ? 64.257 17.680 -1.104 1.00 21.77 210 TYR B CA 1
ATOM 3943 C C . TYR B 1 230 ? 65.636 17.111 -1.399 1.00 24.47 210 TYR B C 1
ATOM 3944 O O . TYR B 1 230 ? 65.820 15.901 -1.376 1.00 23.49 210 TYR B O 1
ATOM 3953 N N . GLU B 1 231 ? 66.622 17.992 -1.596 1.00 23.19 211 GLU B N 1
ATOM 3954 C CA . GLU B 1 231 ? 67.979 17.548 -1.864 1.00 24.24 211 GLU B CA 1
ATOM 3955 C C . GLU B 1 231 ? 68.506 16.670 -0.710 1.00 26.94 211 GLU B C 1
ATOM 3956 O O . GLU B 1 231 ? 69.038 15.590 -0.958 1.00 26.48 211 GLU B O 1
ATOM 3962 N N . ALA B 1 232 ? 68.329 17.115 0.527 1.00 25.03 212 ALA B N 1
ATOM 3963 C CA . ALA B 1 232 ? 68.781 16.362 1.691 1.00 25.54 212 ALA B CA 1
ATOM 3964 C C . ALA B 1 232 ? 68.031 15.025 1.803 1.00 27.69 212 ALA B C 1
ATOM 3965 O O . ALA B 1 232 ? 68.683 13.994 1.991 1.00 25.24 212 ALA B O 1
ATOM 3967 N N . ALA B 1 233 ? 66.685 15.024 1.627 1.00 23.24 213 ALA B N 1
ATOM 3968 C CA . ALA B 1 233 ? 65.905 13.774 1.740 1.00 23.33 213 ALA B CA 1
ATOM 3969 C C . ALA B 1 233 ? 66.330 12.756 0.664 1.00 25.54 213 ALA B C 1
ATOM 3970 O O . ALA B 1 233 ? 66.510 11.581 0.977 1.00 23.90 213 ALA B O 1
ATOM 3972 N N . ILE B 1 234 ? 66.533 13.213 -0.576 1.00 20.62 214 ILE B N 1
ATOM 3973 C CA . ILE B 1 234 ? 66.908 12.299 -1.670 1.00 20.06 214 ILE B CA 1
ATOM 3974 C C . ILE B 1 234 ? 68.341 11.761 -1.439 1.00 23.81 214 ILE B C 1
ATOM 3975 O O . ILE B 1 234 ? 68.592 10.568 -1.575 1.00 22.56 214 ILE B O 1
ATOM 3980 N N . ARG B 1 235 ? 69.265 12.642 -1.070 1.00 23.19 215 ARG B N 1
ATOM 3981 C CA . ARG B 1 235 ? 70.642 12.265 -0.786 1.00 24.76 215 ARG B CA 1
ATOM 3982 C C . ARG B 1 235 ? 70.695 11.177 0.334 1.00 28.17 215 ARG B C 1
ATOM 3983 O O . ARG B 1 235 ? 71.418 10.186 0.213 1.00 27.07 215 ARG B O 1
ATOM 3991 N N . GLU B 1 236 ? 69.903 11.354 1.391 1.00 24.66 216 GLU B N 1
ATOM 3992 C CA . GLU B 1 236 ? 69.884 10.444 2.549 1.00 24.75 216 GLU B CA 1
ATOM 3993 C C . GLU B 1 236 ? 69.168 9.132 2.314 1.00 27.11 216 GLU B C 1
ATOM 3994 O O . GLU B 1 236 ? 69.421 8.168 3.030 1.00 27.21 216 GLU B O 1
ATOM 4000 N N . THR B 1 237 ? 68.182 9.113 1.407 1.00 22.64 217 THR B N 1
ATOM 4001 C CA . THR B 1 237 ? 67.328 7.921 1.295 1.00 21.67 217 THR B CA 1
ATOM 4002 C C . THR B 1 237 ? 67.358 7.218 -0.059 1.00 23.24 217 THR B C 1
ATOM 4003 O O . THR B 1 237 ? 66.676 6.209 -0.204 1.00 23.41 217 THR B O 1
ATOM 4007 N N . SER B 1 238 ? 68.116 7.724 -1.056 1.00 19.96 218 SER B N 1
ATOM 4008 C CA . SER B 1 238 ? 68.174 6.973 -2.303 1.00 19.67 218 SER B CA 1
ATOM 4009 C C . SER B 1 238 ? 69.120 5.785 -2.062 1.00 24.53 218 SER B C 1
ATOM 4010 O O . SER B 1 238 ? 70.299 5.977 -1.794 1.00 25.49 218 SER B O 1
ATOM 4013 N N . THR B 1 239 ? 68.578 4.567 -2.097 1.00 22.73 219 THR B N 1
ATOM 4014 C CA . THR B 1 239 ? 69.356 3.349 -1.845 1.00 23.77 219 THR B CA 1
ATOM 4015 C C . THR B 1 239 ? 69.189 2.390 -3.027 1.00 27.40 219 THR B C 1
ATOM 4016 O O . THR B 1 239 ? 68.388 2.648 -3.922 1.00 23.76 219 THR B O 1
ATOM 4020 N N . GLU B 1 240 ? 69.914 1.264 -3.004 1.00 27.45 220 GLU B N 1
ATOM 4021 C CA . GLU B 1 240 ? 69.834 0.257 -4.077 1.00 28.99 220 GLU B CA 1
ATOM 4022 C C . GLU B 1 240 ? 68.447 -0.406 -4.094 1.00 29.39 220 GLU B C 1
ATOM 4023 O O . GLU B 1 240 ? 67.900 -0.664 -5.161 1.00 28.47 220 GLU B O 1
ATOM 4029 N N . TYR B 1 241 ? 67.862 -0.649 -2.905 1.00 24.08 221 TYR B N 1
ATOM 4030 C CA . TYR B 1 241 ? 66.574 -1.309 -2.773 1.00 22.65 221 TYR B CA 1
ATOM 4031 C C . TYR B 1 241 ? 65.397 -0.319 -2.873 1.00 25.36 221 TYR B C 1
ATOM 4032 O O . TYR B 1 241 ? 64.256 -0.750 -2.968 1.00 26.47 221 TYR B O 1
ATOM 4041 N N . ALA B 1 242 ? 65.650 0.977 -2.764 1.00 19.61 222 ALA B N 1
ATOM 4042 C CA . ALA B 1 242 ? 64.587 1.991 -2.858 1.00 18.65 222 ALA B CA 1
ATOM 4043 C C . ALA B 1 242 ? 65.194 3.243 -3.516 1.00 24.49 222 ALA B C 1
ATOM 4044 O O . ALA B 1 242 ? 65.532 4.230 -2.835 1.00 22.30 222 ALA B O 1
ATOM 4046 N N . PRO B 1 243 ? 65.394 3.197 -4.857 1.00 21.88 223 PRO B N 1
ATOM 4047 C CA . PRO B 1 243 ? 66.029 4.342 -5.524 1.00 21.70 223 PRO B CA 1
ATOM 4048 C C . PRO B 1 243 ? 65.096 5.525 -5.711 1.00 22.90 223 PRO B C 1
ATOM 4049 O O . PRO B 1 243 ? 63.883 5.367 -5.870 1.00 20.42 223 PRO B O 1
ATOM 4053 N N . TRP B 1 244 ? 65.684 6.710 -5.724 1.00 20.55 224 TRP B N 1
ATOM 4054 C CA . TRP B 1 244 ? 64.988 7.925 -6.100 1.00 19.09 224 TRP B CA 1
ATOM 4055 C C . TRP B 1 244 ? 65.359 8.150 -7.558 1.00 21.28 224 TRP B C 1
ATOM 4056 O O . TRP B 1 244 ? 66.511 7.916 -7.952 1.00 20.85 224 TRP B O 1
ATOM 4067 N N . TYR B 1 245 ? 64.400 8.656 -8.333 1.00 18.63 225 TYR B N 1
ATOM 4068 C CA . TYR B 1 245 ? 64.591 9.079 -9.723 1.00 18.81 225 TYR B CA 1
ATOM 4069 C C . TYR B 1 245 ? 64.181 10.542 -9.761 1.00 22.06 225 TYR B C 1
ATOM 4070 O O . TYR B 1 245 ? 63.083 10.887 -9.299 1.00 20.77 225 TYR B O 1
ATOM 4079 N N . VAL B 1 246 ? 65.053 11.392 -10.289 1.00 19.26 226 VAL B N 1
ATOM 4080 C CA . VAL B 1 246 ? 64.746 12.822 -10.459 1.00 19.17 226 VAL B CA 1
ATOM 4081 C C . VAL B 1 246 ? 64.199 12.988 -11.862 1.00 21.66 226 VAL B C 1
ATOM 4082 O O . VAL B 1 246 ? 64.891 12.667 -12.834 1.00 21.52 226 VAL B O 1
ATOM 4086 N N . ILE B 1 247 ? 62.936 13.409 -11.965 1.00 17.62 227 ILE B N 1
ATOM 4087 C CA . ILE B 1 247 ? 62.254 13.535 -13.256 1.00 16.83 227 ILE B CA 1
ATOM 4088 C C . ILE B 1 247 ? 62.149 15.008 -13.680 1.00 21.40 227 ILE B C 1
ATOM 4089 O O . ILE B 1 247 ? 61.364 15.730 -13.050 1.00 18.62 227 ILE B O 1
ATOM 4094 N N . PRO B 1 248 ? 62.886 15.471 -14.726 1.00 21.09 228 PRO B N 1
ATOM 4095 C CA . PRO B 1 248 ? 62.673 16.853 -15.237 1.00 20.62 228 PRO B CA 1
ATOM 4096 C C . PRO B 1 248 ? 61.207 16.932 -15.655 1.00 23.21 228 PRO B C 1
ATOM 4097 O O . PRO B 1 248 ? 60.739 16.078 -16.414 1.00 21.27 228 PRO B O 1
ATOM 4101 N N . ALA B 1 249 ? 60.440 17.816 -15.019 1.00 19.02 229 ALA B N 1
ATOM 4102 C CA . ALA B 1 249 ? 58.992 17.763 -15.161 1.00 17.76 229 ALA B CA 1
ATOM 4103 C C . ALA B 1 249 ? 58.325 19.049 -15.621 1.00 22.30 229 ALA B C 1
ATOM 4104 O O . ALA B 1 249 ? 57.091 19.157 -15.553 1.00 20.78 229 ALA B O 1
ATOM 4106 N N . ASN B 1 250 ? 59.109 20.014 -16.154 1.00 20.14 230 ASN B N 1
ATOM 4107 C CA . ASN B 1 250 ? 58.499 21.224 -16.719 1.00 20.53 230 ASN B CA 1
ATOM 4108 C C . ASN B 1 250 ? 57.676 20.876 -17.970 1.00 24.46 230 ASN B C 1
ATOM 4109 O O . ASN B 1 250 ? 56.699 21.551 -18.257 1.00 23.14 230 ASN B O 1
ATOM 4114 N N . LYS B 1 251 ? 58.061 19.803 -18.695 1.00 22.66 231 LYS B N 1
ATOM 4115 C CA . LYS B 1 251 ? 57.329 19.345 -19.872 1.00 22.26 231 LYS B CA 1
ATOM 4116 C C . LYS B 1 251 ? 56.592 18.083 -19.447 1.00 26.08 231 LYS B C 1
ATOM 4117 O O . LYS B 1 251 ? 57.217 17.068 -19.138 1.00 23.94 231 LYS B O 1
ATOM 4123 N N . ASN B 1 252 ? 55.252 18.151 -19.380 1.00 23.36 232 ASN B N 1
ATOM 4124 C CA . ASN B 1 252 ? 54.425 17.014 -18.954 1.00 22.32 232 ASN B CA 1
ATOM 4125 C C . ASN B 1 252 ? 54.596 15.804 -19.847 1.00 23.91 232 ASN B C 1
ATOM 4126 O O . ASN B 1 252 ? 54.682 14.684 -19.346 1.00 21.67 232 ASN B O 1
ATOM 4131 N N . TRP B 1 253 ? 54.719 16.035 -21.160 1.00 20.43 233 TRP B N 1
ATOM 4132 C CA . TRP B 1 253 ? 54.917 14.948 -22.108 1.00 20.75 233 TRP B CA 1
ATOM 4133 C C . TRP B 1 253 ? 56.179 14.152 -21.772 1.00 22.76 233 TRP B C 1
ATOM 4134 O O . TRP B 1 253 ? 56.165 12.924 -21.845 1.00 21.86 233 TRP B O 1
ATOM 4145 N N . TYR B 1 254 ? 57.252 14.856 -21.360 1.00 18.23 234 TYR B N 1
ATOM 4146 C CA . TYR B 1 254 ? 58.512 14.201 -21.035 1.00 18.70 234 TYR B CA 1
ATOM 4147 C C . TYR B 1 254 ? 58.419 13.481 -19.703 1.00 21.71 234 TYR B C 1
ATOM 4148 O O . TYR B 1 254 ? 58.869 12.340 -19.582 1.00 21.40 234 TYR B O 1
ATOM 4157 N N . ARG B 1 255 ? 57.822 14.152 -18.714 1.00 18.56 235 ARG B N 1
ATOM 4158 C CA . ARG B 1 255 ? 57.595 13.609 -17.375 1.00 17.65 235 ARG B CA 1
ATOM 4159 C C . ARG B 1 255 ? 56.818 12.283 -17.473 1.00 20.41 235 ARG B C 1
ATOM 4160 O O . ARG B 1 255 ? 57.258 11.267 -16.919 1.00 17.72 235 ARG B O 1
ATOM 4168 N N . ASN B 1 256 ? 55.696 12.286 -18.208 1.00 17.97 236 ASN B N 1
ATOM 4169 C CA . ASN B 1 256 ? 54.847 11.075 -18.335 1.00 18.13 236 ASN B CA 1
ATOM 4170 C C . ASN B 1 256 ? 55.565 9.946 -19.038 1.00 20.47 236 ASN B C 1
ATOM 4171 O O . ASN B 1 256 ? 55.463 8.797 -18.614 1.00 20.38 236 ASN B O 1
ATOM 4176 N N . TRP B 1 257 ? 56.273 10.268 -20.133 1.00 18.21 237 TRP B N 1
ATOM 4177 C CA . TRP B 1 257 ? 57.024 9.273 -20.894 1.00 18.60 237 TRP B CA 1
ATOM 4178 C C . TRP B 1 257 ? 58.141 8.652 -20.024 1.00 19.54 237 TRP B C 1
ATOM 4179 O O . TRP B 1 257 ? 58.267 7.437 -19.989 1.00 18.35 237 TRP B O 1
ATOM 4190 N N . LEU B 1 258 ? 58.950 9.492 -19.333 1.00 16.66 238 LEU B N 1
ATOM 4191 C CA . LEU B 1 258 ? 60.081 9.020 -18.534 1.00 17.14 238 LEU B CA 1
ATOM 4192 C C . LEU B 1 258 ? 59.649 8.174 -17.325 1.00 19.53 238 LEU B C 1
ATOM 4193 O O . LEU B 1 258 ? 60.242 7.132 -17.087 1.00 18.08 238 LEU B O 1
ATOM 4198 N N . VAL B 1 259 ? 58.622 8.609 -16.575 1.00 17.55 239 VAL B N 1
ATOM 4199 C CA . VAL B 1 259 ? 58.108 7.813 -15.445 1.00 16.64 239 VAL B CA 1
ATOM 4200 C C . VAL B 1 259 ? 57.593 6.458 -15.995 1.00 19.09 239 VAL B C 1
ATOM 4201 O O . VAL B 1 259 ? 57.901 5.409 -15.422 1.00 18.34 239 VAL B O 1
ATOM 4205 N N . SER B 1 260 ? 56.831 6.478 -17.116 1.00 17.26 240 SER B N 1
ATOM 4206 C CA . SER B 1 260 ? 56.306 5.218 -17.714 1.00 16.36 240 SER B CA 1
ATOM 4207 C C . SER B 1 260 ? 57.462 4.290 -18.116 1.00 20.86 240 SER B C 1
ATOM 4208 O O . SER B 1 260 ? 57.407 3.098 -17.828 1.00 20.42 240 SER B O 1
ATOM 4211 N N . HIS B 1 261 ? 58.493 4.836 -18.796 1.00 17.49 241 HIS B N 1
ATOM 4212 C CA . HIS B 1 261 ? 59.677 4.069 -19.214 1.00 19.23 241 HIS B CA 1
ATOM 4213 C C . HIS B 1 261 ? 60.348 3.367 -17.999 1.00 21.30 241 HIS B C 1
ATOM 4214 O O . HIS B 1 261 ? 60.599 2.170 -18.052 1.00 20.07 241 HIS B O 1
ATOM 4221 N N . ILE B 1 262 ? 60.650 4.124 -16.930 1.00 16.44 242 ILE B N 1
ATOM 4222 C CA . ILE B 1 262 ? 61.307 3.586 -15.726 1.00 16.42 242 ILE B CA 1
ATOM 4223 C C . ILE B 1 262 ? 60.440 2.533 -15.046 1.00 20.37 242 ILE B C 1
ATOM 4224 O O . ILE B 1 262 ? 60.955 1.468 -14.677 1.00 19.75 242 ILE B O 1
ATOM 4229 N N . LEU B 1 263 ? 59.124 2.813 -14.909 1.00 16.45 243 LEU B N 1
ATOM 4230 C CA . LEU B 1 263 ? 58.213 1.871 -14.268 1.00 16.55 243 LEU B CA 1
ATOM 4231 C C . LEU B 1 263 ? 58.126 0.553 -15.064 1.00 19.42 243 LEU B C 1
ATOM 4232 O O . LEU B 1 263 ? 58.197 -0.542 -14.476 1.00 18.69 243 LEU B O 1
ATOM 4237 N N . VAL B 1 264 ? 57.929 0.653 -16.373 1.00 16.47 244 VAL B N 1
ATOM 4238 C CA . VAL B 1 264 ? 57.824 -0.522 -17.240 1.00 16.14 244 VAL B CA 1
ATOM 4239 C C . VAL B 1 264 ? 59.096 -1.355 -17.175 1.00 20.47 244 VAL B C 1
ATOM 4240 O O . VAL B 1 264 ? 59.014 -2.563 -17.003 1.00 21.62 244 VAL B O 1
ATOM 4244 N N . GLU B 1 265 ? 60.252 -0.715 -17.293 1.00 19.36 245 GLU B N 1
ATOM 4245 C CA . GLU B 1 265 ? 61.555 -1.396 -17.237 1.00 21.06 245 GLU B CA 1
ATOM 4246 C C . GLU B 1 265 ? 61.713 -2.126 -15.906 1.00 21.76 245 GLU B C 1
ATOM 4247 O O . GLU B 1 265 ? 62.149 -3.280 -15.878 1.00 19.97 245 GLU B O 1
ATOM 4253 N N . THR B 1 266 ? 61.329 -1.478 -14.811 1.00 20.16 246 THR B N 1
ATOM 4254 C CA . THR B 1 266 ? 61.421 -2.109 -13.492 1.00 18.60 246 THR B CA 1
ATOM 4255 C C . THR B 1 266 ? 60.519 -3.353 -13.400 1.00 22.20 246 THR B C 1
ATOM 4256 O O . THR B 1 266 ? 60.967 -4.409 -12.963 1.00 22.40 246 THR B O 1
ATOM 4260 N N . LEU B 1 267 ? 59.264 -3.230 -13.818 1.00 20.03 247 LEU B N 1
ATOM 4261 C CA . LEU B 1 267 ? 58.315 -4.346 -13.773 1.00 20.07 247 LEU B CA 1
ATOM 4262 C C . LEU B 1 267 ? 58.744 -5.490 -14.696 1.00 22.60 247 LEU B C 1
ATOM 4263 O O . LEU B 1 267 ? 58.591 -6.663 -14.329 1.00 22.25 247 LEU B O 1
ATOM 4268 N N . GLU B 1 268 ? 59.300 -5.158 -15.879 1.00 20.63 248 GLU B N 1
ATOM 4269 C CA . GLU B 1 268 ? 59.794 -6.193 -16.808 1.00 22.42 248 GLU B CA 1
ATOM 4270 C C . GLU B 1 268 ? 60.960 -6.973 -16.181 1.00 26.60 248 GLU B C 1
ATOM 4271 O O . GLU B 1 268 ? 61.055 -8.180 -16.375 1.00 23.97 248 GLU B O 1
ATOM 4277 N N . GLY B 1 269 ? 61.799 -6.291 -15.392 1.00 24.34 249 GLY B N 1
ATOM 4278 C CA . GLY B 1 269 ? 62.930 -6.913 -14.701 1.00 24.65 249 GLY B CA 1
ATOM 4279 C C . GLY B 1 269 ? 62.531 -7.945 -13.650 1.00 27.54 249 GLY B C 1
ATOM 4280 O O . GLY B 1 269 ? 63.347 -8.781 -13.266 1.00 27.09 249 GLY B O 1
ATOM 4281 N N . LEU B 1 270 ? 61.258 -7.946 -13.217 1.00 23.27 250 LEU B N 1
ATOM 4282 C CA . LEU B 1 270 ? 60.764 -8.918 -12.229 1.00 22.73 250 LEU B CA 1
ATOM 4283 C C . LEU B 1 270 ? 60.541 -10.299 -12.858 1.00 27.97 250 LEU B C 1
ATOM 4284 O O . LEU B 1 270 ? 60.492 -11.278 -12.131 1.00 28.50 250 LEU B O 1
ATOM 4289 N N . ALA B 1 271 ? 60.395 -10.362 -14.217 1.00 24.65 251 ALA B N 1
ATOM 4290 C CA . ALA B 1 271 ? 60.159 -11.556 -15.046 1.00 24.67 251 ALA B CA 1
ATOM 4291 C C . ALA B 1 271 ? 59.012 -12.411 -14.438 1.00 28.16 251 ALA B C 1
ATOM 4292 O O . ALA B 1 271 ? 59.154 -13.610 -14.238 1.00 26.52 251 ALA B O 1
ATOM 4294 N N . MET B 1 272 ? 57.879 -11.765 -14.158 1.00 23.83 252 MET B N 1
ATOM 4295 C CA . MET B 1 272 ? 56.686 -12.391 -13.564 1.00 23.76 252 MET B CA 1
ATOM 4296 C C . MET B 1 272 ? 56.108 -13.430 -14.490 1.00 27.61 252 MET B C 1
ATOM 4297 O O . MET B 1 272 ? 56.186 -13.274 -15.707 1.00 25.28 252 MET B O 1
ATOM 4302 N N . GLN B 1 273 ? 55.605 -14.535 -13.925 1.00 27.72 253 GLN B N 1
ATOM 4303 C CA . GLN B 1 273 ? 55.018 -15.624 -14.722 1.00 29.21 253 GLN B CA 1
ATOM 4304 C C . GLN B 1 273 ? 53.566 -15.836 -14.304 1.00 33.00 253 GLN B C 1
ATOM 4305 O O . GLN B 1 273 ? 53.256 -15.750 -13.107 1.00 31.74 253 GLN B O 1
ATOM 4311 N N . TYR B 1 274 ? 52.678 -16.112 -15.279 1.00 30.51 254 TYR B N 1
ATOM 4312 C CA . TYR B 1 274 ? 51.284 -16.412 -14.969 1.00 31.06 254 TYR B CA 1
ATOM 4313 C C . TYR B 1 274 ? 51.279 -17.755 -14.229 1.00 35.22 254 TYR B C 1
ATOM 4314 O O . TYR B 1 274 ? 51.932 -18.690 -14.708 1.00 36.47 254 TYR B O 1
ATOM 4323 N N . PRO B 1 275 ? 50.609 -17.888 -13.055 1.00 31.01 255 PRO B N 1
ATOM 4324 C CA . PRO B 1 275 ? 50.596 -19.203 -12.381 1.00 31.19 255 PRO B CA 1
ATOM 4325 C C . PRO B 1 275 ? 49.954 -20.281 -13.253 1.00 35.55 255 PRO B C 1
ATOM 4326 O O . PRO B 1 275 ? 49.032 -20.019 -14.055 1.00 34.67 255 PRO B O 1
ATOM 4330 N N . GLN B 1 276 ? 50.450 -21.486 -13.112 1.00 34.35 256 GLN B N 1
ATOM 4331 C CA . GLN B 1 276 ? 49.894 -22.629 -13.821 1.00 37.72 256 GLN B CA 1
ATOM 4332 C C . GLN B 1 276 ? 49.387 -23.652 -12.781 1.00 49.61 256 GLN B C 1
ATOM 4333 O O . GLN B 1 276 ? 50.120 -24.582 -12.462 1.00 51.08 256 GLN B O 1
ATOM 4339 N N . PRO B 1 277 ? 48.164 -23.445 -12.195 1.00 50.50 257 PRO B N 1
ATOM 4340 C CA . PRO B 1 277 ? 47.636 -24.419 -11.204 1.00 52.19 257 PRO B CA 1
ATOM 4341 C C . PRO B 1 277 ? 47.591 -25.852 -11.722 1.00 57.51 257 PRO B C 1
ATOM 4342 O O . PRO B 1 277 ? 47.289 -26.074 -12.898 1.00 56.71 257 PRO B O 1
ATOM 4346 N N . GLU B 1 278 ? 47.941 -26.810 -10.848 1.00 56.31 258 GLU B N 1
ATOM 4347 C CA . GLU B 1 278 ? 47.977 -28.243 -11.152 1.00 95.33 258 GLU B CA 1
ATOM 4348 C C . GLU B 1 278 ? 46.663 -28.904 -10.765 1.00 109.90 258 GLU B C 1
ATOM 4349 O O . GLU B 1 278 ? 45.614 -28.517 -11.276 1.00 68.52 258 GLU B O 1
ATOM 4355 N N . MET C 1 21 ? 16.007 2.696 -21.242 1.00 72.89 1 MET C N 1
ATOM 4356 C CA . MET C 1 21 ? 16.478 1.416 -20.705 1.00 71.56 1 MET C CA 1
ATOM 4357 C C . MET C 1 21 ? 15.988 1.269 -19.252 1.00 73.76 1 MET C C 1
ATOM 4358 O O . MET C 1 21 ? 16.785 1.309 -18.308 1.00 72.83 1 MET C O 1
ATOM 4363 N N . LYS C 1 22 ? 14.646 1.143 -19.090 1.00 68.97 2 LYS C N 1
ATOM 4364 C CA . LYS C 1 22 ? 13.954 1.031 -17.793 1.00 66.93 2 LYS C CA 1
ATOM 4365 C C . LYS C 1 22 ? 13.476 -0.404 -17.501 1.00 65.26 2 LYS C C 1
ATOM 4366 O O . LYS C 1 22 ? 13.085 -0.705 -16.371 1.00 63.31 2 LYS C O 1
ATOM 4372 N N . LYS C 1 23 ? 13.538 -1.287 -18.518 1.00 58.62 3 LYS C N 1
ATOM 4373 C CA . LYS C 1 23 ? 13.140 -2.700 -18.444 1.00 56.72 3 LYS C CA 1
ATOM 4374 C C . LYS C 1 23 ? 14.085 -3.523 -17.537 1.00 53.20 3 LYS C C 1
ATOM 4375 O O . LYS C 1 23 ? 13.706 -4.597 -17.060 1.00 54.36 3 LYS C O 1
ATOM 4381 N N . TYR C 1 24 ? 15.304 -3.017 -17.302 1.00 41.77 4 TYR C N 1
ATOM 4382 C CA . TYR C 1 24 ? 16.328 -3.708 -16.522 1.00 37.24 4 TYR C CA 1
ATOM 4383 C C . TYR C 1 24 ? 16.339 -3.355 -15.030 1.00 36.78 4 TYR C C 1
ATOM 4384 O O . TYR C 1 24 ? 16.923 -4.102 -14.239 1.00 33.53 4 TYR C O 1
ATOM 4393 N N . ARG C 1 25 ? 15.667 -2.257 -14.644 1.00 31.66 5 ARG C N 1
ATOM 4394 C CA . ARG C 1 25 ? 15.574 -1.883 -13.242 1.00 31.63 5 ARG C CA 1
ATOM 4395 C C . ARG C 1 25 ? 14.509 -2.762 -12.591 1.00 35.66 5 ARG C C 1
ATOM 4396 O O . ARG C 1 25 ? 13.383 -2.804 -13.073 1.00 35.32 5 ARG C O 1
ATOM 4404 N N . VAL C 1 26 ? 14.868 -3.465 -11.512 1.00 30.33 6 VAL C N 1
ATOM 4405 C CA . VAL C 1 26 ? 13.935 -4.329 -10.796 1.00 29.28 6 VAL C CA 1
ATOM 4406 C C . VAL C 1 26 ? 13.070 -3.432 -9.876 1.00 34.59 6 VAL C C 1
ATOM 4407 O O . VAL C 1 26 ? 13.586 -2.785 -8.957 1.00 32.27 6 VAL C O 1
ATOM 4411 N N . GLN C 1 27 ? 11.770 -3.354 -10.170 1.00 34.96 7 GLN C N 1
ATOM 4412 C CA . GLN C 1 27 ? 10.824 -2.534 -9.402 1.00 37.00 7 GLN C CA 1
ATOM 4413 C C . GLN C 1 27 ? 10.693 -3.055 -7.973 1.00 42.48 7 GLN C C 1
ATOM 4414 O O . GLN C 1 27 ? 10.765 -4.271 -7.774 1.00 41.91 7 GLN C O 1
ATOM 4420 N N . PRO C 1 28 ? 10.526 -2.173 -6.961 1.00 42.01 8 PRO C N 1
ATOM 4421 C CA . PRO C 1 28 ? 10.444 -2.663 -5.575 1.00 42.88 8 PRO C CA 1
ATOM 4422 C C . PRO C 1 28 ? 9.091 -3.236 -5.166 1.00 50.58 8 PRO C C 1
ATOM 4423 O O . PRO C 1 28 ? 8.606 -2.923 -4.083 1.00 52.96 8 PRO C O 1
ATOM 4427 N N . ASP C 1 29 ? 8.501 -4.101 -5.998 1.00 47.73 9 ASP C N 1
ATOM 4428 C CA . ASP C 1 29 ? 7.195 -4.706 -5.729 1.00 48.62 9 ASP C CA 1
ATOM 4429 C C . ASP C 1 29 ? 7.291 -6.153 -5.199 1.00 53.63 9 ASP C C 1
ATOM 4430 O O . ASP C 1 29 ? 6.270 -6.789 -4.961 1.00 55.23 9 ASP C O 1
ATOM 4435 N N . GLY C 1 30 ? 8.515 -6.659 -5.057 1.00 50.79 10 GLY C N 1
ATOM 4436 C CA . GLY C 1 30 ? 8.788 -8.018 -4.591 1.00 50.95 10 GLY C CA 1
ATOM 4437 C C . GLY C 1 30 ? 8.210 -9.113 -5.470 1.00 55.14 10 GLY C C 1
ATOM 4438 O O . GLY C 1 30 ? 7.932 -10.209 -4.977 1.00 56.57 10 GLY C O 1
ATOM 4439 N N . ARG C 1 31 ? 8.034 -8.830 -6.780 1.00 50.10 11 ARG C N 1
ATOM 4440 C CA . ARG C 1 31 ? 7.453 -9.760 -7.757 1.00 49.96 11 ARG C CA 1
ATOM 4441 C C . ARG C 1 31 ? 8.462 -10.178 -8.841 1.00 50.77 11 ARG C C 1
ATOM 4442 O O . ARG C 1 31 ? 8.074 -10.766 -9.850 1.00 51.77 11 ARG C O 1
ATOM 4450 N N . PHE C 1 32 ? 9.758 -9.891 -8.625 1.00 43.35 12 PHE C N 1
ATOM 4451 C CA . PHE C 1 32 ? 10.824 -10.217 -9.573 1.00 40.79 12 PHE C CA 1
ATOM 4452 C C . PHE C 1 32 ? 10.913 -11.714 -9.876 1.00 45.42 12 PHE C C 1
ATOM 4453 O O . PHE C 1 32 ? 10.928 -12.534 -8.954 1.00 45.07 12 PHE C O 1
ATOM 4461 N N . GLU C 1 33 ? 11.000 -12.052 -11.165 1.00 42.04 13 GLU C N 1
ATOM 4462 C CA . GLU C 1 33 ? 11.171 -13.420 -11.642 1.00 43.41 13 GLU C CA 1
ATOM 4463 C C . GLU C 1 33 ? 12.352 -13.414 -12.597 1.00 48.54 13 GLU C C 1
ATOM 4464 O O . GLU C 1 33 ? 12.284 -12.760 -13.642 1.00 50.45 13 GLU C O 1
ATOM 4470 N N . LEU C 1 34 ? 13.434 -14.119 -12.238 1.00 41.99 14 LEU C N 1
ATOM 4471 C CA . LEU C 1 34 ? 14.640 -14.199 -13.047 1.00 40.75 14 LEU C CA 1
ATOM 4472 C C . LEU C 1 34 ? 14.404 -14.821 -14.441 1.00 45.51 14 LEU C C 1
ATOM 4473 O O . LEU C 1 34 ? 15.059 -14.416 -15.403 1.00 45.40 14 LEU C O 1
ATOM 4478 N N . LYS C 1 35 ? 13.449 -15.768 -14.552 1.00 43.52 15 LYS C N 1
ATOM 4479 C CA . LYS C 1 35 ? 13.101 -16.430 -15.826 1.00 44.54 15 LYS C CA 1
ATOM 4480 C C . LYS C 1 35 ? 12.622 -15.454 -16.926 1.00 50.85 15 LYS C C 1
ATOM 4481 O O . LYS C 1 35 ? 12.686 -15.799 -18.110 1.00 51.05 15 LYS C O 1
ATOM 4487 N N . ARG C 1 36 ? 12.153 -14.257 -16.539 1.00 48.57 16 ARG C N 1
ATOM 4488 C CA . ARG C 1 36 ? 11.677 -13.232 -17.473 1.00 50.08 16 ARG C CA 1
ATOM 4489 C C . ARG C 1 36 ? 12.833 -12.495 -18.167 1.00 53.39 16 ARG C C 1
ATOM 4490 O O . ARG C 1 36 ? 12.591 -11.800 -19.156 1.00 54.89 16 ARG C O 1
ATOM 4498 N N . PHE C 1 37 ? 14.080 -12.642 -17.653 1.00 46.84 17 PHE C N 1
ATOM 4499 C CA . PHE C 1 37 ? 15.283 -12.003 -18.194 1.00 44.94 17 PHE C CA 1
ATOM 4500 C C . PHE C 1 37 ? 16.123 -13.014 -18.951 1.00 47.03 17 PHE C C 1
ATOM 4501 O O . PHE C 1 37 ? 16.544 -14.033 -18.392 1.00 47.70 17 PHE C O 1
ATOM 4509 N N . ASP C 1 38 ? 16.368 -12.710 -20.226 1.00 39.71 18 ASP C N 1
ATOM 4510 C CA . ASP C 1 38 ? 17.118 -13.551 -21.134 1.00 38.45 18 ASP C CA 1
ATOM 4511 C C . ASP C 1 38 ? 18.569 -13.049 -21.187 1.00 39.29 18 ASP C C 1
ATOM 4512 O O . ASP C 1 38 ? 18.802 -11.901 -21.592 1.00 37.13 18 ASP C O 1
ATOM 4517 N N . PRO C 1 39 ? 19.559 -13.914 -20.837 1.00 36.22 19 PRO C N 1
ATOM 4518 C CA . PRO C 1 39 ? 20.976 -13.481 -20.884 1.00 34.98 19 PRO C CA 1
ATOM 4519 C C . PRO C 1 39 ? 21.469 -13.036 -22.260 1.00 38.29 19 PRO C C 1
ATOM 4520 O O . PRO C 1 39 ? 22.483 -12.352 -22.338 1.00 35.97 19 PRO C O 1
ATOM 4524 N N . ASP C 1 40 ? 20.763 -13.452 -23.347 1.00 35.50 20 ASP C N 1
ATOM 4525 C CA . ASP C 1 40 ? 21.102 -13.116 -24.736 1.00 36.41 20 ASP C CA 1
ATOM 4526 C C . ASP C 1 40 ? 20.372 -11.880 -25.278 1.00 41.49 20 ASP C C 1
ATOM 4527 O O . ASP C 1 40 ? 20.564 -11.512 -26.436 1.00 39.79 20 ASP C O 1
ATOM 4532 N N . ASP C 1 41 ? 19.557 -11.237 -24.437 1.00 40.79 21 ASP C N 1
ATOM 4533 C CA . ASP C 1 41 ? 18.775 -10.052 -24.809 1.00 42.41 21 ASP C CA 1
ATOM 4534 C C . ASP C 1 41 ? 19.663 -8.850 -25.086 1.00 45.40 21 ASP C C 1
ATOM 4535 O O . ASP C 1 41 ? 20.514 -8.523 -24.271 1.00 44.31 21 ASP C O 1
ATOM 4540 N N . THR C 1 42 ? 19.473 -8.203 -26.234 1.00 42.75 22 THR C N 1
ATOM 4541 C CA . THR C 1 42 ? 20.250 -7.003 -26.592 1.00 43.72 22 THR C CA 1
ATOM 4542 C C . THR C 1 42 ? 19.295 -5.898 -27.085 1.00 48.62 22 THR C C 1
ATOM 4543 O O . THR C 1 42 ? 19.722 -4.966 -27.769 1.00 48.84 22 THR C O 1
ATOM 4547 N N . SER C 1 43 ? 18.011 -6.001 -26.717 1.00 45.56 23 SER C N 1
ATOM 4548 C CA . SER C 1 43 ? 16.924 -5.158 -27.241 1.00 46.99 23 SER C CA 1
ATOM 4549 C C . SER C 1 43 ? 17.009 -3.642 -26.932 1.00 50.54 23 SER C C 1
ATOM 4550 O O . SER C 1 43 ? 16.387 -2.868 -27.664 1.00 51.30 23 SER C O 1
ATOM 4553 N N . ALA C 1 44 ? 17.764 -3.213 -25.897 1.00 43.74 24 ALA C N 1
ATOM 4554 C CA . ALA C 1 44 ? 17.892 -1.775 -25.608 1.00 43.13 24 ALA C CA 1
ATOM 4555 C C . ALA C 1 44 ? 18.880 -1.062 -26.562 1.00 47.61 24 ALA C C 1
ATOM 4556 O O . ALA C 1 44 ? 18.913 0.169 -26.599 1.00 48.01 24 ALA C O 1
ATOM 4558 N N . PHE C 1 45 ? 19.666 -1.826 -27.336 1.00 43.39 25 PHE C N 1
ATOM 4559 C CA . PHE C 1 45 ? 20.633 -1.257 -28.279 1.00 44.07 25 PHE C CA 1
ATOM 4560 C C . PHE C 1 45 ? 20.324 -1.753 -29.702 1.00 54.65 25 PHE C C 1
ATOM 4561 O O . PHE C 1 45 ? 20.303 -2.956 -29.918 1.00 54.72 25 PHE C O 1
ATOM 4569 N N . GLU C 1 46 ? 20.104 -0.871 -30.688 1.00 56.25 26 GLU C N 1
ATOM 4570 C CA . GLU C 1 46 ? 19.727 -1.406 -32.005 1.00 58.58 26 GLU C CA 1
ATOM 4571 C C . GLU C 1 46 ? 20.874 -1.713 -33.011 1.00 63.00 26 GLU C C 1
ATOM 4572 O O . GLU C 1 46 ? 20.682 -2.570 -33.881 1.00 66.14 26 GLU C O 1
ATOM 4578 N N . GLY C 1 47 ? 22.002 -1.016 -32.922 1.00 56.16 27 GLY C N 1
ATOM 4579 C CA . GLY C 1 47 ? 23.082 -1.116 -33.902 1.00 55.80 27 GLY C CA 1
ATOM 4580 C C . GLY C 1 47 ? 24.045 -2.289 -34.014 1.00 58.23 27 GLY C C 1
ATOM 4581 O O . GLY C 1 47 ? 24.823 -2.315 -34.969 1.00 58.40 27 GLY C O 1
ATOM 4582 N N . GLY C 1 48 ? 24.054 -3.227 -33.064 1.00 53.43 28 GLY C N 1
ATOM 4583 C CA . GLY C 1 48 ? 25.010 -4.344 -33.089 1.00 52.40 28 GLY C CA 1
ATOM 4584 C C . GLY C 1 48 ? 26.343 -4.004 -32.434 1.00 54.58 28 GLY C C 1
ATOM 4585 O O . GLY C 1 48 ? 26.554 -2.840 -32.083 1.00 53.62 28 GLY C O 1
ATOM 4586 N N . LYS C 1 49 ? 27.261 -5.018 -32.267 1.00 50.67 29 LYS C N 1
ATOM 4587 C CA . LYS C 1 49 ? 28.577 -4.931 -31.604 1.00 49.31 29 LYS C CA 1
ATOM 4588 C C . LYS C 1 49 ? 29.405 -3.704 -31.998 1.00 53.78 29 LYS C C 1
ATOM 4589 O O . LYS C 1 49 ? 29.784 -2.941 -31.115 1.00 52.62 29 LYS C O 1
ATOM 4595 N N . GLN C 1 50 ? 29.671 -3.496 -33.298 1.00 50.98 30 GLN C N 1
ATOM 4596 C CA . GLN C 1 50 ? 30.503 -2.375 -33.744 1.00 50.81 30 GLN C CA 1
ATOM 4597 C C . GLN C 1 50 ? 29.949 -1.007 -33.338 1.00 54.09 30 GLN C C 1
ATOM 4598 O O . GLN C 1 50 ? 30.708 -0.199 -32.804 1.00 54.06 30 GLN C O 1
ATOM 4604 N N . ALA C 1 51 ? 28.641 -0.766 -33.528 1.00 49.59 31 ALA C N 1
ATOM 4605 C CA . ALA C 1 51 ? 28.013 0.495 -33.119 1.00 48.30 31 ALA C CA 1
ATOM 4606 C C . ALA C 1 51 ? 28.068 0.651 -31.588 1.00 49.70 31 ALA C C 1
ATOM 4607 O O . ALA C 1 51 ? 28.273 1.765 -31.106 1.00 48.49 31 ALA C O 1
ATOM 4609 N N . ALA C 1 52 ? 27.893 -0.461 -30.832 1.00 45.20 32 ALA C N 1
ATOM 4610 C CA . ALA C 1 52 ? 27.937 -0.443 -29.361 1.00 43.26 32 ALA C CA 1
ATOM 4611 C C . ALA C 1 52 ? 29.308 -0.079 -28.825 1.00 46.76 32 ALA C C 1
ATOM 4612 O O . ALA C 1 52 ? 29.388 0.557 -27.774 1.00 44.93 32 ALA C O 1
ATOM 4614 N N . LEU C 1 53 ? 30.383 -0.478 -29.530 1.00 44.54 33 LEU C N 1
ATOM 4615 C CA . LEU C 1 53 ? 31.751 -0.166 -29.110 1.00 44.36 33 LEU C CA 1
ATOM 4616 C C . LEU C 1 53 ? 31.990 1.341 -29.190 1.00 45.30 33 LEU C C 1
ATOM 4617 O O . LEU C 1 53 ? 32.609 1.906 -28.288 1.00 42.68 33 LEU C O 1
ATOM 4622 N N . GLU C 1 54 ? 31.454 1.992 -30.243 1.00 41.28 34 GLU C N 1
ATOM 4623 C CA . GLU C 1 54 ? 31.557 3.443 -30.445 1.00 40.32 34 GLU C CA 1
ATOM 4624 C C . GLU C 1 54 ? 30.716 4.176 -29.399 1.00 41.32 34 GLU C C 1
ATOM 4625 O O . GLU C 1 54 ? 31.178 5.166 -28.832 1.00 38.53 34 GLU C O 1
ATOM 4631 N N . ALA C 1 55 ? 29.485 3.690 -29.133 1.00 38.18 35 ALA C N 1
ATOM 4632 C CA . ALA C 1 55 ? 28.582 4.267 -28.121 1.00 36.20 35 ALA C CA 1
ATOM 4633 C C . ALA C 1 55 ? 29.232 4.143 -26.729 1.00 37.61 35 ALA C C 1
ATOM 4634 O O . ALA C 1 55 ? 29.152 5.073 -25.920 1.00 35.21 35 ALA C O 1
ATOM 4636 N N . LEU C 1 56 ? 29.893 3.003 -26.471 1.00 32.02 36 LEU C N 1
ATOM 4637 C CA . LEU C 1 56 ? 30.575 2.759 -25.202 1.00 29.95 36 LEU C CA 1
ATOM 4638 C C . LEU C 1 56 ? 31.735 3.753 -25.027 1.00 32.97 36 LEU C C 1
ATOM 4639 O O . LEU C 1 56 ? 31.888 4.289 -23.938 1.00 31.51 36 LEU C O 1
ATOM 4644 N N . ALA C 1 57 ? 32.522 4.020 -26.089 1.00 32.64 37 ALA C N 1
ATOM 4645 C CA . ALA C 1 57 ? 33.647 4.971 -26.011 1.00 32.83 37 ALA C CA 1
ATOM 4646 C C . ALA C 1 57 ? 33.179 6.388 -25.623 1.00 36.92 37 ALA C C 1
ATOM 4647 O O . ALA C 1 57 ? 33.825 7.050 -24.809 1.00 35.88 37 ALA C O 1
ATOM 4649 N N . VAL C 1 58 ? 32.027 6.819 -26.164 1.00 33.32 38 VAL C N 1
ATOM 4650 C CA . VAL C 1 58 ? 31.406 8.112 -25.862 1.00 32.51 38 VAL C CA 1
ATOM 4651 C C . VAL C 1 58 ? 30.950 8.123 -24.379 1.00 33.51 38 VAL C C 1
ATOM 4652 O O . VAL C 1 58 ? 31.241 9.082 -23.655 1.00 32.88 38 VAL C O 1
ATOM 4656 N N . LEU C 1 59 ? 30.259 7.056 -23.928 1.00 29.16 39 LEU C N 1
ATOM 4657 C CA . LEU C 1 59 ? 29.835 6.962 -22.512 1.00 28.17 39 LEU C CA 1
ATOM 4658 C C . LEU C 1 59 ? 31.043 6.946 -21.583 1.00 31.34 39 LEU C C 1
ATOM 4659 O O . LEU C 1 59 ? 31.016 7.577 -20.513 1.00 29.61 39 LEU C O 1
ATOM 4664 N N . ASN C 1 60 ? 32.114 6.250 -22.005 1.00 27.09 40 ASN C N 1
ATOM 4665 C CA . ASN C 1 60 ? 33.333 6.138 -21.200 1.00 26.81 40 ASN C CA 1
ATOM 4666 C C . ASN C 1 60 ? 33.974 7.510 -20.968 1.00 31.01 40 ASN C C 1
ATOM 4667 O O . ASN C 1 60 ? 34.305 7.837 -19.830 1.00 29.89 40 ASN C O 1
ATOM 4672 N N . ARG C 1 61 ? 34.064 8.331 -22.022 1.00 29.56 41 ARG C N 1
ATOM 4673 C CA . ARG C 1 61 ? 34.597 9.687 -21.913 1.00 31.16 41 ARG C CA 1
ATOM 4674 C C . ARG C 1 61 ? 33.717 10.553 -20.982 1.00 34.26 41 ARG C C 1
ATOM 4675 O O . ARG C 1 61 ? 34.255 11.322 -20.191 1.00 33.39 41 ARG C O 1
ATOM 4683 N N . ARG C 1 62 ? 32.378 10.399 -21.058 1.00 31.84 42 ARG C N 1
ATOM 4684 C CA . ARG C 1 62 ? 31.438 11.114 -20.183 1.00 30.81 42 ARG C CA 1
ATOM 4685 C C . ARG C 1 62 ? 31.674 10.676 -18.725 1.00 32.16 42 ARG C C 1
ATOM 4686 O O . ARG C 1 62 ? 31.701 11.516 -17.820 1.00 29.91 42 ARG C O 1
ATOM 4694 N N . LEU C 1 63 ? 31.853 9.359 -18.505 1.00 27.69 43 LEU C N 1
ATOM 4695 C CA . LEU C 1 63 ? 32.144 8.811 -17.185 1.00 26.46 43 LEU C CA 1
ATOM 4696 C C . LEU C 1 63 ? 33.441 9.362 -16.582 1.00 29.68 43 LEU C C 1
ATOM 4697 O O . LEU C 1 63 ? 33.490 9.660 -15.376 1.00 28.76 43 LEU C O 1
ATOM 4702 N N . GLU C 1 64 ? 34.491 9.481 -17.404 1.00 27.74 44 GLU C N 1
ATOM 4703 C CA . GLU C 1 64 ? 35.770 10.045 -16.948 1.00 27.75 44 GLU C CA 1
ATOM 4704 C C . GLU C 1 64 ? 35.569 11.479 -16.431 1.00 30.99 44 GLU C C 1
ATOM 4705 O O . GLU C 1 64 ? 36.085 11.821 -15.364 1.00 28.49 44 GLU C O 1
ATOM 4711 N N . LYS C 1 65 ? 34.799 12.303 -17.174 1.00 29.27 45 LYS C N 1
ATOM 4712 C CA . LYS C 1 65 ? 34.510 13.694 -16.785 1.00 29.88 45 LYS C CA 1
ATOM 4713 C C . LYS C 1 65 ? 33.601 13.782 -15.551 1.00 34.08 45 LYS C C 1
ATOM 4714 O O . LYS C 1 65 ? 33.803 14.645 -14.696 1.00 33.15 45 LYS C O 1
ATOM 4720 N N . LEU C 1 66 ? 32.595 12.890 -15.451 1.00 30.22 46 LEU C N 1
ATOM 4721 C CA . LEU C 1 66 ? 31.722 12.857 -14.276 1.00 28.21 46 LEU C CA 1
ATOM 4722 C C . LEU C 1 66 ? 32.503 12.440 -13.016 1.00 30.79 46 LEU C C 1
ATOM 4723 O O . LEU C 1 66 ? 32.230 12.969 -11.938 1.00 28.43 46 LEU C O 1
ATOM 4728 N N . GLN C 1 67 ? 33.484 11.508 -13.145 1.00 28.32 47 GLN C N 1
ATOM 4729 C CA . GLN C 1 67 ? 34.278 11.106 -11.981 1.00 27.29 47 GLN C CA 1
ATOM 4730 C C . GLN C 1 67 ? 35.136 12.280 -11.514 1.00 31.83 47 GLN C C 1
ATOM 4731 O O . GLN C 1 67 ? 35.269 12.487 -10.304 1.00 29.07 47 GLN C O 1
ATOM 4737 N N . GLU C 1 68 ? 35.746 13.040 -12.469 1.00 29.46 48 GLU C N 1
ATOM 4738 C CA . GLU C 1 68 ? 36.600 14.180 -12.086 1.00 30.21 48 GLU C CA 1
ATOM 4739 C C . GLU C 1 68 ? 35.797 15.217 -11.302 1.00 33.31 48 GLU C C 1
ATOM 4740 O O . GLU C 1 68 ? 36.273 15.764 -10.309 1.00 33.71 48 GLU C O 1
ATOM 4746 N N . LEU C 1 69 ? 34.547 15.400 -11.700 1.00 29.70 49 LEU C N 1
ATOM 4747 C CA . LEU C 1 69 ? 33.588 16.301 -11.078 1.00 29.70 49 LEU C CA 1
ATOM 4748 C C . LEU C 1 69 ? 33.152 15.763 -9.698 1.00 31.16 49 LEU C C 1
ATOM 4749 O O . LEU C 1 69 ? 33.110 16.531 -8.746 1.00 30.41 49 LEU C O 1
ATOM 4754 N N . LEU C 1 70 ? 32.849 14.457 -9.593 1.00 26.46 50 LEU C N 1
ATOM 4755 C CA . LEU C 1 70 ? 32.497 13.808 -8.322 1.00 24.52 50 LEU C CA 1
ATOM 4756 C C . LEU C 1 70 ? 33.596 14.064 -7.286 1.00 28.46 50 LEU C C 1
ATOM 4757 O O . LEU C 1 70 ? 33.316 14.466 -6.148 1.00 27.57 50 LEU C O 1
ATOM 4762 N N . TYR C 1 71 ? 34.848 13.832 -7.700 1.00 25.38 51 TYR C N 1
ATOM 4763 C CA . TYR C 1 71 ? 36.021 14.004 -6.851 1.00 25.74 51 TYR C CA 1
ATOM 4764 C C . TYR C 1 71 ? 36.241 15.460 -6.437 1.00 29.16 51 TYR C C 1
ATOM 4765 O O . TYR C 1 71 ? 36.480 15.716 -5.249 1.00 26.57 51 TYR C O 1
ATOM 4774 N N . ALA C 1 72 ? 36.144 16.405 -7.409 1.00 28.15 52 ALA C N 1
ATOM 4775 C CA . ALA C 1 72 ? 36.335 17.837 -7.173 1.00 29.16 52 ALA C CA 1
ATOM 4776 C C . ALA C 1 72 ? 35.265 18.391 -6.228 1.00 31.53 52 ALA C C 1
ATOM 4777 O O . ALA C 1 72 ? 35.587 19.121 -5.288 1.00 30.17 52 ALA C O 1
ATOM 4779 N N . GLU C 1 73 ? 33.990 18.062 -6.483 1.00 28.12 53 GLU C N 1
ATOM 4780 C CA . GLU C 1 73 ? 32.883 18.508 -5.634 1.00 27.62 53 GLU C CA 1
ATOM 4781 C C . GLU C 1 73 ? 33.020 17.953 -4.195 1.00 30.37 53 GLU C C 1
ATOM 4782 O O . GLU C 1 73 ? 32.745 18.669 -3.230 1.00 29.70 53 GLU C O 1
ATOM 4788 N N . GLY C 1 74 ? 33.478 16.712 -4.081 1.00 27.79 54 GLY C N 1
ATOM 4789 C CA . GLY C 1 74 ? 33.720 16.058 -2.797 1.00 27.08 54 GLY C CA 1
ATOM 4790 C C . GLY C 1 74 ? 32.546 15.956 -1.848 1.00 31.23 54 GLY C C 1
ATOM 4791 O O . GLY C 1 74 ? 32.739 16.043 -0.625 1.00 30.93 54 GLY C O 1
ATOM 4792 N N . GLN C 1 75 ? 31.326 15.748 -2.380 1.00 26.63 55 GLN C N 1
ATOM 4793 C CA . GLN C 1 75 ? 30.143 15.652 -1.534 1.00 27.82 55 GLN C CA 1
ATOM 4794 C C . GLN C 1 75 ? 29.437 14.299 -1.623 1.00 31.78 55 GLN C C 1
ATOM 4795 O O . GLN C 1 75 ? 29.114 13.713 -0.586 1.00 30.88 55 GLN C O 1
ATOM 4801 N N . HIS C 1 76 ? 29.208 13.797 -2.852 1.00 25.85 56 HIS C N 1
ATOM 4802 C CA . HIS C 1 76 ? 28.521 12.522 -3.065 1.00 25.22 56 HIS C CA 1
ATOM 4803 C C . HIS C 1 76 ? 29.438 11.336 -2.862 1.00 27.86 56 HIS C C 1
ATOM 4804 O O . HIS C 1 76 ? 30.645 11.466 -3.023 1.00 27.38 56 HIS C O 1
ATOM 4811 N N . LYS C 1 77 ? 28.862 10.179 -2.465 1.00 24.69 57 LYS C N 1
ATOM 4812 C CA . LYS C 1 77 ? 29.594 8.925 -2.326 1.00 21.93 57 LYS C CA 1
ATOM 4813 C C . LYS C 1 77 ? 28.900 8.007 -3.333 1.00 27.29 57 LYS C C 1
ATOM 4814 O O . LYS C 1 77 ? 27.665 8.022 -3.408 1.00 25.99 57 LYS C O 1
ATOM 4820 N N . VAL C 1 78 ? 29.668 7.273 -4.161 1.00 22.09 58 VAL C N 1
ATOM 4821 C CA . VAL C 1 78 ? 29.035 6.417 -5.178 1.00 20.97 58 VAL C CA 1
ATOM 4822 C C . VAL C 1 78 ? 29.467 4.981 -4.979 1.00 24.12 58 VAL C C 1
ATOM 4823 O O . VAL C 1 78 ? 30.661 4.694 -5.014 1.00 23.15 58 VAL C O 1
ATOM 4827 N N . LEU C 1 79 ? 28.488 4.089 -4.784 1.00 20.77 59 LEU C N 1
ATOM 4828 C CA . LEU C 1 79 ? 28.768 2.660 -4.586 1.00 20.20 59 LEU C CA 1
ATOM 4829 C C . LEU C 1 79 ? 28.173 1.847 -5.724 1.00 23.96 59 LEU C C 1
ATOM 4830 O O . LEU C 1 79 ? 26.952 1.869 -5.940 1.00 22.94 59 LEU C O 1
ATOM 4835 N N . VAL C 1 80 ? 29.043 1.106 -6.427 1.00 21.04 60 VAL C N 1
ATOM 4836 C CA . VAL C 1 80 ? 28.637 0.225 -7.522 1.00 21.04 60 VAL C CA 1
ATOM 4837 C C . VAL C 1 80 ? 28.855 -1.205 -7.056 1.00 25.06 60 VAL C C 1
ATOM 4838 O O . VAL C 1 80 ? 29.984 -1.584 -6.766 1.00 24.26 60 VAL C O 1
ATOM 4842 N N . VAL C 1 81 ? 27.779 -1.994 -6.972 1.00 21.28 61 VAL C N 1
ATOM 4843 C CA . VAL C 1 81 ? 27.882 -3.385 -6.543 1.00 20.27 61 VAL C CA 1
ATOM 4844 C C . VAL C 1 81 ? 27.813 -4.293 -7.785 1.00 23.72 61 VAL C C 1
ATOM 4845 O O . VAL C 1 81 ? 26.888 -4.163 -8.579 1.00 22.52 61 VAL C O 1
ATOM 4849 N N . LEU C 1 82 ? 28.763 -5.229 -7.919 1.00 20.43 62 LEU C N 1
ATOM 4850 C CA . LEU C 1 82 ? 28.751 -6.192 -9.019 1.00 21.03 62 LEU C CA 1
ATOM 4851 C C . LEU C 1 82 ? 28.592 -7.593 -8.442 1.00 25.07 62 LEU C C 1
ATOM 4852 O O . LEU C 1 82 ? 29.405 -8.018 -7.615 1.00 23.75 62 LEU C O 1
ATOM 4857 N N . GLN C 1 83 ? 27.550 -8.302 -8.894 1.00 21.92 63 GLN C N 1
ATOM 4858 C CA . GLN C 1 83 ? 27.316 -9.694 -8.519 1.00 22.49 63 GLN C CA 1
ATOM 4859 C C . GLN C 1 83 ? 27.080 -10.466 -9.810 1.00 27.66 63 GLN C C 1
ATOM 4860 O O . GLN C 1 83 ? 26.506 -9.923 -10.745 1.00 27.15 63 GLN C O 1
ATOM 4866 N N . ALA C 1 84 ? 27.558 -11.721 -9.869 1.00 25.16 64 ALA C N 1
ATOM 4867 C CA . ALA C 1 84 ? 27.385 -12.608 -11.010 1.00 25.41 64 ALA C CA 1
ATOM 4868 C C . ALA C 1 84 ? 27.854 -13.991 -10.631 1.00 29.12 64 ALA C C 1
ATOM 4869 O O . ALA C 1 84 ? 28.685 -14.136 -9.727 1.00 25.97 64 ALA C O 1
ATOM 4871 N N . MET C 1 85 ? 27.436 -15.000 -11.411 1.00 26.29 65 MET C N 1
ATOM 4872 C CA . MET C 1 85 ? 27.954 -16.356 -11.256 1.00 26.62 65 MET C CA 1
ATOM 4873 C C . MET C 1 85 ? 29.437 -16.271 -11.657 1.00 31.46 65 MET C C 1
ATOM 4874 O O . MET C 1 85 ? 29.833 -15.302 -12.329 1.00 28.68 65 MET C O 1
ATOM 4879 N N . ASP C 1 86 ? 30.265 -17.265 -11.255 1.00 29.58 66 ASP C N 1
ATOM 4880 C CA . ASP C 1 86 ? 31.669 -17.273 -11.675 1.00 29.24 66 ASP C CA 1
ATOM 4881 C C . ASP C 1 86 ? 31.734 -17.208 -13.210 1.00 31.30 66 ASP C C 1
ATOM 4882 O O . ASP C 1 86 ? 30.919 -17.852 -13.895 1.00 31.14 66 ASP C O 1
ATOM 4887 N N . ALA C 1 87 ? 32.663 -16.385 -13.748 1.00 27.25 67 ALA C N 1
ATOM 4888 C CA . ALA C 1 87 ? 32.849 -16.112 -15.188 1.00 27.82 67 ALA C CA 1
ATOM 4889 C C . ALA C 1 87 ? 31.731 -15.238 -15.795 1.00 30.62 67 ALA C C 1
ATOM 4890 O O . ALA C 1 87 ? 31.720 -14.994 -17.004 1.00 30.71 67 ALA C O 1
ATOM 4892 N N . GLY C 1 88 ? 30.871 -14.703 -14.939 1.00 27.05 68 GLY C N 1
ATOM 4893 C CA . GLY C 1 88 ? 29.747 -13.851 -15.321 1.00 25.96 68 GLY C CA 1
ATOM 4894 C C . GLY C 1 88 ? 30.077 -12.445 -15.775 1.00 26.86 68 GLY C C 1
ATOM 4895 O O . GLY C 1 88 ? 29.181 -11.718 -16.206 1.00 25.95 68 GLY C O 1
ATOM 4896 N N . GLY C 1 89 ? 31.338 -12.046 -15.647 1.00 24.82 69 GLY C N 1
ATOM 4897 C CA . GLY C 1 89 ? 31.822 -10.764 -16.151 1.00 24.15 69 GLY C CA 1
ATOM 4898 C C . GLY C 1 89 ? 32.181 -9.674 -15.166 1.00 26.80 69 GLY C C 1
ATOM 4899 O O . GLY C 1 89 ? 32.332 -8.531 -15.587 1.00 26.59 69 GLY C O 1
ATOM 4900 N N . LYS C 1 90 ? 32.307 -9.984 -13.854 1.00 23.51 70 LYS C N 1
ATOM 4901 C CA . LYS C 1 90 ? 32.644 -8.953 -12.840 1.00 22.03 70 LYS C CA 1
ATOM 4902 C C . LYS C 1 90 ? 33.990 -8.273 -13.133 1.00 26.01 70 LYS C C 1
ATOM 4903 O O . LYS C 1 90 ? 34.035 -7.046 -13.230 1.00 25.49 70 LYS C O 1
ATOM 4909 N N . ASP C 1 91 ? 35.066 -9.069 -13.329 1.00 23.39 71 ASP C N 1
ATOM 4910 C CA . ASP C 1 91 ? 36.406 -8.518 -13.591 1.00 24.83 71 ASP C CA 1
ATOM 4911 C C . ASP C 1 91 ? 36.458 -7.721 -14.902 1.00 29.05 71 ASP C C 1
ATOM 4912 O O . ASP C 1 91 ? 37.047 -6.632 -14.923 1.00 26.39 71 ASP C O 1
ATOM 4917 N N . GLY C 1 92 ? 35.821 -8.254 -15.961 1.00 26.76 72 GLY C N 1
ATOM 4918 C CA . GLY C 1 92 ? 35.760 -7.628 -17.285 1.00 26.52 72 GLY C CA 1
ATOM 4919 C C . GLY C 1 92 ? 34.984 -6.316 -17.291 1.00 27.04 72 GLY C C 1
ATOM 4920 O O . GLY C 1 92 ? 35.383 -5.359 -17.954 1.00 25.47 72 GLY C O 1
ATOM 4921 N N . THR C 1 93 ? 33.878 -6.246 -16.532 1.00 23.04 73 THR C N 1
ATOM 4922 C CA . THR C 1 93 ? 33.065 -5.023 -16.409 1.00 22.67 73 THR C CA 1
ATOM 4923 C C . THR C 1 93 ? 33.900 -3.918 -15.750 1.00 26.61 73 THR C C 1
ATOM 4924 O O . THR C 1 93 ? 33.908 -2.794 -16.246 1.00 27.13 73 THR C O 1
ATOM 4928 N N . ILE C 1 94 ? 34.617 -4.238 -14.668 1.00 23.91 74 ILE C N 1
ATOM 4929 C CA . ILE C 1 94 ? 35.490 -3.252 -13.999 1.00 22.54 74 ILE C CA 1
ATOM 4930 C C . ILE C 1 94 ? 36.536 -2.750 -15.004 1.00 25.79 74 ILE C C 1
ATOM 4931 O O . ILE C 1 94 ? 36.712 -1.545 -15.169 1.00 26.71 74 ILE C O 1
ATOM 4936 N N . ARG C 1 95 ? 37.223 -3.684 -15.660 1.00 22.91 75 ARG C N 1
ATOM 4937 C CA . ARG C 1 95 ? 38.289 -3.376 -16.604 1.00 24.01 75 ARG C CA 1
ATOM 4938 C C . ARG C 1 95 ? 37.811 -2.474 -17.747 1.00 27.59 75 ARG C C 1
ATOM 4939 O O . ARG C 1 95 ? 38.476 -1.498 -18.071 1.00 26.23 75 ARG C O 1
ATOM 4947 N N . VAL C 1 96 ? 36.648 -2.780 -18.345 1.00 25.60 76 VAL C N 1
ATOM 4948 C CA . VAL C 1 96 ? 36.181 -2.038 -19.531 1.00 25.29 76 VAL C CA 1
ATOM 4949 C C . VAL C 1 96 ? 35.417 -0.771 -19.161 1.00 27.91 76 VAL C C 1
ATOM 4950 O O . VAL C 1 96 ? 35.714 0.306 -19.690 1.00 26.37 76 VAL C O 1
ATOM 4954 N N . VAL C 1 97 ? 34.408 -0.892 -18.293 1.00 26.20 77 VAL C N 1
ATOM 4955 C CA . VAL C 1 97 ? 33.581 0.262 -17.921 1.00 26.78 77 VAL C CA 1
ATOM 4956 C C . VAL C 1 97 ? 34.412 1.398 -17.295 1.00 28.01 77 VAL C C 1
ATOM 4957 O O . VAL C 1 97 ? 34.177 2.566 -17.609 1.00 26.94 77 VAL C O 1
ATOM 4961 N N . PHE C 1 98 ? 35.386 1.060 -16.444 1.00 25.19 78 PHE C N 1
ATOM 4962 C CA . PHE C 1 98 ? 36.173 2.088 -15.742 1.00 24.30 78 PHE C CA 1
ATOM 4963 C C . PHE C 1 98 ? 37.513 2.384 -16.414 1.00 28.63 78 PHE C C 1
ATOM 4964 O O . PHE C 1 98 ? 38.364 3.069 -15.843 1.00 27.76 78 PHE C O 1
ATOM 4972 N N . ASP C 1 99 ? 37.667 1.922 -17.669 1.00 25.29 79 ASP C N 1
ATOM 4973 C CA . ASP C 1 99 ? 38.885 2.151 -18.444 1.00 26.24 79 ASP C CA 1
ATOM 4974 C C . ASP C 1 99 ? 39.129 3.665 -18.582 1.00 30.97 79 ASP C C 1
ATOM 4975 O O . ASP C 1 99 ? 38.274 4.383 -19.121 1.00 30.24 79 ASP C O 1
ATOM 4980 N N . GLY C 1 100 ? 40.274 4.132 -18.074 1.00 26.87 80 GLY C N 1
ATOM 4981 C CA . GLY C 1 100 ? 40.655 5.536 -18.191 1.00 26.99 80 GLY C CA 1
ATOM 4982 C C . GLY C 1 100 ? 40.164 6.419 -17.066 1.00 30.74 80 GLY C C 1
ATOM 4983 O O . GLY C 1 100 ? 40.576 7.574 -16.967 1.00 29.83 80 GLY C O 1
ATOM 4984 N N . VAL C 1 101 ? 39.321 5.881 -16.177 1.00 26.54 81 VAL C N 1
ATOM 4985 C CA . VAL C 1 101 ? 38.807 6.659 -15.049 1.00 26.86 81 VAL C CA 1
ATOM 4986 C C . VAL C 1 101 ? 39.955 6.857 -14.037 1.00 31.31 81 VAL C C 1
ATOM 4987 O O . VAL C 1 101 ? 40.670 5.909 -13.740 1.00 31.40 81 VAL C O 1
ATOM 4991 N N . ASN C 1 102 ? 40.188 8.101 -13.610 1.00 29.22 82 ASN C N 1
ATOM 4992 C CA . ASN C 1 102 ? 41.284 8.444 -12.697 1.00 28.76 82 ASN C CA 1
ATOM 4993 C C . ASN C 1 102 ? 41.352 7.527 -11.445 1.00 29.11 82 ASN C C 1
ATOM 4994 O O . ASN C 1 102 ? 40.428 7.521 -10.650 1.00 26.54 82 ASN C O 1
ATOM 4999 N N . PRO C 1 103 ? 42.471 6.773 -11.278 1.00 27.34 83 PRO C N 1
ATOM 5000 C CA . PRO C 1 103 ? 42.621 5.892 -10.105 1.00 25.31 83 PRO C CA 1
ATOM 5001 C C . PRO C 1 103 ? 42.506 6.622 -8.759 1.00 25.24 83 PRO C C 1
ATOM 5002 O O . PRO C 1 103 ? 42.183 6.010 -7.747 1.00 22.18 83 PRO C O 1
ATOM 5006 N N . SER C 1 104 ? 42.806 7.920 -8.742 1.00 22.06 84 SER C N 1
ATOM 5007 C CA . SER C 1 104 ? 42.702 8.693 -7.498 1.00 23.54 84 SER C CA 1
ATOM 5008 C C . SER C 1 104 ? 41.267 8.733 -6.951 1.00 28.65 84 SER C C 1
ATOM 5009 O O . SER C 1 104 ? 41.108 8.917 -5.743 1.00 28.11 84 SER C O 1
ATOM 5012 N N . GLY C 1 105 ? 40.252 8.591 -7.809 1.00 26.93 85 GLY C N 1
ATOM 5013 C CA . GLY C 1 105 ? 38.867 8.653 -7.334 1.00 27.74 85 GLY C CA 1
ATOM 5014 C C . GLY C 1 105 ? 38.032 7.399 -7.477 1.00 31.19 85 GLY C C 1
ATOM 5015 O O . GLY C 1 105 ? 36.832 7.416 -7.166 1.00 30.15 85 GLY C O 1
ATOM 5016 N N . VAL C 1 106 ? 38.663 6.303 -7.971 1.00 24.73 86 VAL C N 1
ATOM 5017 C CA A VAL C 1 106 ? 37.990 5.016 -8.158 0.50 23.06 86 VAL C CA 1
ATOM 5018 C CA B VAL C 1 106 ? 37.974 5.031 -8.150 0.50 23.00 86 VAL C CA 1
ATOM 5019 C C . VAL C 1 106 ? 38.743 3.937 -7.388 1.00 25.95 86 VAL C C 1
ATOM 5020 O O . VAL C 1 106 ? 39.962 3.835 -7.514 1.00 24.73 86 VAL C O 1
ATOM 5027 N N . ARG C 1 107 ? 38.019 3.168 -6.565 1.00 21.57 87 ARG C N 1
ATOM 5028 C CA . ARG C 1 107 ? 38.603 2.117 -5.748 1.00 21.82 87 ARG C CA 1
ATOM 5029 C C . ARG C 1 107 ? 37.757 0.855 -5.850 1.00 25.86 87 ARG C C 1
ATOM 5030 O O . ARG C 1 107 ? 36.528 0.921 -5.825 1.00 25.76 87 ARG C O 1
ATOM 5038 N N . VAL C 1 108 ? 38.422 -0.293 -5.971 1.00 22.53 88 VAL C N 1
ATOM 5039 C CA . VAL C 1 108 ? 37.737 -1.575 -6.004 1.00 20.53 88 VAL C CA 1
ATOM 5040 C C . VAL C 1 108 ? 37.933 -2.251 -4.638 1.00 23.72 88 VAL C C 1
ATOM 5041 O O . VAL C 1 108 ? 39.064 -2.330 -4.143 1.00 22.04 88 VAL C O 1
ATOM 5045 N N . ALA C 1 109 ? 36.846 -2.794 -4.072 1.00 21.00 89 ALA C N 1
ATOM 5046 C CA . ALA C 1 109 ? 36.915 -3.603 -2.854 1.00 20.67 89 ALA C CA 1
ATOM 5047 C C . ALA C 1 109 ? 36.380 -4.967 -3.294 1.00 25.03 89 ALA C C 1
ATOM 5048 O O . ALA C 1 109 ? 35.246 -5.058 -3.767 1.00 25.23 89 ALA C O 1
ATOM 5050 N N . SER C 1 110 ? 37.217 -6.003 -3.250 1.00 22.55 90 SER C N 1
ATOM 5051 C CA . SER C 1 110 ? 36.807 -7.346 -3.643 1.00 25.12 90 SER C CA 1
ATOM 5052 C C . SER C 1 110 ? 36.554 -8.132 -2.369 1.00 32.23 90 SER C C 1
ATOM 5053 O O . SER C 1 110 ? 37.328 -8.021 -1.423 1.00 35.35 90 SER C O 1
ATOM 5056 N N . PHE C 1 111 ? 35.465 -8.899 -2.323 1.00 25.63 91 PHE C N 1
ATOM 5057 C CA . PHE C 1 111 ? 35.136 -9.664 -1.123 1.00 24.03 91 PHE C CA 1
ATOM 5058 C C . PHE C 1 111 ? 35.216 -11.149 -1.425 1.00 30.15 91 PHE C C 1
ATOM 5059 O O . PHE C 1 111 ? 34.405 -11.670 -2.193 1.00 29.31 91 PHE C O 1
ATOM 5067 N N . GLY C 1 112 ? 36.241 -11.788 -0.879 1.00 26.84 92 GLY C N 1
ATOM 5068 C CA . GLY C 1 112 ? 36.457 -13.218 -1.033 1.00 27.03 92 GLY C CA 1
ATOM 5069 C C . GLY C 1 112 ? 36.052 -13.939 0.230 1.00 32.63 92 GLY C C 1
ATOM 5070 O O . GLY C 1 112 ? 35.258 -13.428 1.025 1.00 30.37 92 GLY C O 1
ATOM 5071 N N . VAL C 1 113 ? 36.595 -15.142 0.408 1.00 31.40 93 VAL C N 1
ATOM 5072 C CA . VAL C 1 113 ? 36.352 -16.013 1.559 1.00 31.76 93 VAL C CA 1
ATOM 5073 C C . VAL C 1 113 ? 36.689 -15.240 2.864 1.00 31.52 93 VAL C C 1
ATOM 5074 O O . VAL C 1 113 ? 37.803 -14.705 2.987 1.00 28.46 93 VAL C O 1
ATOM 5078 N N . PRO C 1 114 ? 35.732 -15.130 3.817 1.00 28.43 94 PRO C N 1
ATOM 5079 C CA . PRO C 1 114 ? 36.023 -14.388 5.069 1.00 26.86 94 PRO C CA 1
ATOM 5080 C C . PRO C 1 114 ? 37.152 -15.004 5.891 1.00 29.18 94 PRO C C 1
ATOM 5081 O O . PRO C 1 114 ? 37.285 -16.228 5.961 1.00 28.46 94 PRO C O 1
ATOM 5085 N N . THR C 1 115 ? 37.960 -14.149 6.516 1.00 24.52 95 THR C N 1
ATOM 5086 C CA . THR C 1 115 ? 39.054 -14.601 7.375 1.00 25.13 95 THR C CA 1
ATOM 5087 C C . THR C 1 115 ? 38.468 -14.808 8.776 1.00 30.21 95 THR C C 1
ATOM 5088 O O . THR C 1 115 ? 37.313 -14.434 9.029 1.00 27.77 95 THR C O 1
ATOM 5092 N N . GLU C 1 116 ? 39.283 -15.350 9.701 1.00 29.65 96 GLU C N 1
ATOM 5093 C CA . GLU C 1 116 ? 38.874 -15.530 11.102 1.00 29.41 96 GLU C CA 1
ATOM 5094 C C . GLU C 1 116 ? 38.533 -14.196 11.769 1.00 30.56 96 GLU C C 1
ATOM 5095 O O . GLU C 1 116 ? 37.552 -14.119 12.502 1.00 28.96 96 GLU C O 1
ATOM 5101 N N . GLN C 1 117 ? 39.295 -13.125 11.459 1.00 28.16 97 GLN C N 1
ATOM 5102 C CA . GLN C 1 117 ? 39.040 -11.779 12.007 1.00 26.83 97 GLN C CA 1
ATOM 5103 C C . GLN C 1 117 ? 37.681 -11.261 11.532 1.00 27.40 97 GLN C C 1
ATOM 5104 O O . GLN C 1 117 ? 36.923 -10.692 12.322 1.00 25.82 97 GLN C O 1
ATOM 5110 N N . GLU C 1 118 ? 37.388 -11.435 10.225 1.00 22.91 98 GLU C N 1
ATOM 5111 C CA . GLU C 1 118 ? 36.135 -10.958 9.647 1.00 21.17 98 GLU C CA 1
ATOM 5112 C C . GLU C 1 118 ? 34.933 -11.743 10.182 1.00 25.96 98 GLU C C 1
ATOM 5113 O O . GLU C 1 118 ? 33.879 -11.152 10.454 1.00 25.35 98 GLU C O 1
ATOM 5119 N N . LEU C 1 119 ? 35.102 -13.066 10.357 1.00 24.13 99 LEU C N 1
ATOM 5120 C CA . LEU C 1 119 ? 34.056 -13.948 10.894 1.00 24.24 99 LEU C CA 1
ATOM 5121 C C . LEU C 1 119 ? 33.835 -13.698 12.395 1.00 27.88 99 LEU C C 1
ATOM 5122 O O . LEU C 1 119 ? 32.799 -14.096 12.921 1.00 28.42 99 LEU C O 1
ATOM 5127 N N . ALA C 1 120 ? 34.793 -13.031 13.079 1.00 22.86 100 ALA C N 1
ATOM 5128 C CA . ALA C 1 120 ? 34.672 -12.752 14.514 1.00 22.21 100 ALA C CA 1
ATOM 5129 C C . ALA C 1 120 ? 33.724 -11.568 14.778 1.00 24.50 100 ALA C C 1
ATOM 5130 O O . ALA C 1 120 ? 33.342 -11.341 15.923 1.00 24.74 100 ALA C O 1
ATOM 5132 N N . ARG C 1 121 ? 33.343 -10.823 13.721 1.00 22.06 101 ARG C N 1
ATOM 5133 C CA . ARG C 1 121 ? 32.360 -9.717 13.808 1.00 22.32 101 ARG C CA 1
ATOM 5134 C C . ARG C 1 121 ? 31.187 -10.081 12.894 1.00 25.59 101 ARG C C 1
ATOM 5135 O O . ARG C 1 121 ? 31.274 -11.068 12.159 1.00 24.45 101 ARG C O 1
ATOM 5143 N N . ASP C 1 122 ? 30.095 -9.310 12.929 1.00 20.99 102 ASP C N 1
ATOM 5144 C CA . ASP C 1 122 ? 28.953 -9.561 12.041 1.00 20.08 102 ASP C CA 1
ATOM 5145 C C . ASP C 1 122 ? 29.420 -9.487 10.570 1.00 23.48 102 ASP C C 1
ATOM 5146 O O . ASP C 1 122 ? 30.408 -8.806 10.273 1.00 23.52 102 ASP C O 1
ATOM 5151 N N . TYR C 1 123 ? 28.695 -10.137 9.659 1.00 20.86 103 TYR C N 1
ATOM 5152 C CA . TYR C 1 123 ? 29.055 -10.185 8.231 1.00 20.70 103 TYR C CA 1
ATOM 5153 C C . TYR C 1 123 ? 29.114 -8.803 7.573 1.00 24.33 103 TYR C C 1
ATOM 5154 O O . TYR C 1 123 ? 29.805 -8.646 6.573 1.00 23.74 103 TYR C O 1
ATOM 5163 N N . LEU C 1 124 ? 28.393 -7.794 8.123 1.00 20.27 104 LEU C N 1
ATOM 5164 C CA . LEU C 1 124 ? 28.440 -6.444 7.543 1.00 18.08 104 LEU C CA 1
ATOM 5165 C C . LEU C 1 124 ? 29.682 -5.625 7.965 1.00 22.71 104 LEU C C 1
ATOM 5166 O O . LEU C 1 124 ? 29.994 -4.628 7.328 1.00 21.53 104 LEU C O 1
ATOM 5171 N N . TRP C 1 125 ? 30.376 -6.032 9.030 1.00 19.88 105 TRP C N 1
ATOM 5172 C CA . TRP C 1 125 ? 31.555 -5.301 9.538 1.00 19.45 105 TRP C CA 1
ATOM 5173 C C . TRP C 1 125 ? 32.628 -5.102 8.447 1.00 21.10 105 TRP C C 1
ATOM 5174 O O . TRP C 1 125 ? 33.041 -3.985 8.197 1.00 19.01 105 TRP C O 1
ATOM 5185 N N . ARG C 1 126 ? 33.047 -6.177 7.774 1.00 18.39 106 ARG C N 1
ATOM 5186 C CA . ARG C 1 126 ? 34.096 -6.050 6.740 1.00 18.37 106 ARG C CA 1
ATOM 5187 C C . ARG C 1 126 ? 33.617 -5.263 5.528 1.00 21.96 106 ARG C C 1
ATOM 5188 O O . ARG C 1 126 ? 34.420 -4.678 4.811 1.00 21.06 106 ARG C O 1
ATOM 5196 N N . VAL C 1 127 ? 32.297 -5.250 5.292 1.00 19.48 107 VAL C N 1
ATOM 5197 C CA . VAL C 1 127 ? 31.713 -4.577 4.147 1.00 17.74 107 VAL C CA 1
ATOM 5198 C C . VAL C 1 127 ? 31.600 -3.092 4.431 1.00 19.80 107 VAL C C 1
ATOM 5199 O O . VAL C 1 127 ? 31.984 -2.278 3.589 1.00 18.03 107 VAL C O 1
ATOM 5203 N N . HIS C 1 128 ? 31.060 -2.731 5.597 1.00 17.03 108 HIS C N 1
ATOM 5204 C CA . HIS C 1 128 ? 30.873 -1.342 5.979 1.00 17.11 108 HIS C CA 1
ATOM 5205 C C . HIS C 1 128 ? 32.198 -0.621 5.967 1.00 20.61 108 HIS C C 1
ATOM 5206 O O . HIS C 1 128 ? 32.246 0.518 5.550 1.00 20.00 108 HIS C O 1
ATOM 5213 N N . GLN C 1 129 ? 33.288 -1.311 6.352 1.00 19.90 109 GLN C N 1
ATOM 5214 C CA A GLN C 1 129 ? 34.623 -0.717 6.367 0.50 19.50 109 GLN C CA 1
ATOM 5215 C CA B GLN C 1 129 ? 34.645 -0.745 6.357 0.50 19.82 109 GLN C CA 1
ATOM 5216 C C . GLN C 1 129 ? 35.007 -0.099 5.006 1.00 23.05 109 GLN C C 1
ATOM 5217 O O . GLN C 1 129 ? 35.677 0.924 4.976 1.00 21.58 109 GLN C O 1
ATOM 5228 N N . GLN C 1 130 ? 34.579 -0.735 3.895 1.00 19.34 110 GLN C N 1
ATOM 5229 C CA . GLN C 1 130 ? 34.935 -0.400 2.523 1.00 19.00 110 GLN C CA 1
ATOM 5230 C C . GLN C 1 130 ? 34.039 0.554 1.792 1.00 21.97 110 GLN C C 1
ATOM 5231 O O . GLN C 1 130 ? 34.333 0.864 0.641 1.00 22.17 110 GLN C O 1
ATOM 5237 N N . VAL C 1 131 ? 32.980 1.068 2.426 1.00 18.29 111 VAL C N 1
ATOM 5238 C CA . VAL C 1 131 ? 32.062 1.964 1.728 1.00 17.78 111 VAL C CA 1
ATOM 5239 C C . VAL C 1 131 ? 32.771 3.213 1.170 1.00 22.87 111 VAL C C 1
ATOM 5240 O O . VAL C 1 131 ? 33.754 3.688 1.769 1.00 20.77 111 VAL C O 1
ATOM 5244 N N . PRO C 1 132 ? 32.259 3.798 0.061 1.00 19.08 112 PRO C N 1
ATOM 5245 C CA . PRO C 1 132 ? 32.910 5.003 -0.465 1.00 17.66 112 PRO C CA 1
ATOM 5246 C C . PRO C 1 132 ? 32.785 6.175 0.482 1.00 22.36 112 PRO C C 1
ATOM 5247 O O . PRO C 1 132 ? 31.767 6.345 1.173 1.00 20.93 112 PRO C O 1
ATOM 5251 N N . ARG C 1 133 ? 33.825 6.995 0.501 1.00 19.69 113 ARG C N 1
ATOM 5252 C CA . ARG C 1 133 ? 33.815 8.224 1.260 1.00 20.18 113 ARG C CA 1
ATOM 5253 C C . ARG C 1 133 ? 33.361 9.336 0.294 1.00 24.80 113 ARG C C 1
ATOM 5254 O O . ARG C 1 133 ? 33.187 9.093 -0.908 1.00 25.34 113 ARG C O 1
ATOM 5262 N N . LYS C 1 134 ? 33.166 10.554 0.817 1.00 21.71 114 LYS C N 1
ATOM 5263 C CA . LYS C 1 134 ? 32.755 11.697 0.003 1.00 22.36 114 LYS C CA 1
ATOM 5264 C C . LYS C 1 134 ? 33.759 11.931 -1.135 1.00 26.09 114 LYS C C 1
ATOM 5265 O O . LYS C 1 134 ? 34.974 11.880 -0.905 1.00 25.28 114 LYS C O 1
ATOM 5271 N N . GLY C 1 135 ? 33.240 12.091 -2.354 1.00 23.36 115 GLY C N 1
ATOM 5272 C CA . GLY C 1 135 ? 34.036 12.321 -3.564 1.00 23.77 115 GLY C CA 1
ATOM 5273 C C . GLY C 1 135 ? 34.612 11.080 -4.204 1.00 26.86 115 GLY C C 1
ATOM 5274 O O . GLY C 1 135 ? 35.309 11.176 -5.212 1.00 26.89 115 GLY C O 1
ATOM 5275 N N . GLU C 1 136 ? 34.303 9.905 -3.651 1.00 24.00 116 GLU C N 1
ATOM 5276 C CA . GLU C 1 136 ? 34.853 8.642 -4.127 1.00 23.55 116 GLU C CA 1
ATOM 5277 C C . GLU C 1 136 ? 33.815 7.731 -4.794 1.00 26.06 116 GLU C C 1
ATOM 5278 O O . GLU C 1 136 ? 32.640 7.698 -4.396 1.00 23.93 116 GLU C O 1
ATOM 5284 N N . LEU C 1 137 ? 34.286 6.947 -5.784 1.00 21.25 117 LEU C N 1
ATOM 5285 C CA . LEU C 1 137 ? 33.475 5.947 -6.452 1.00 20.92 117 LEU C CA 1
ATOM 5286 C C . LEU C 1 137 ? 34.082 4.609 -6.076 1.00 23.81 117 LEU C C 1
ATOM 5287 O O . LEU C 1 137 ? 35.254 4.360 -6.363 1.00 21.62 117 LEU C O 1
ATOM 5292 N N . VAL C 1 138 ? 33.298 3.749 -5.399 1.00 20.36 118 VAL C N 1
ATOM 5293 C CA . VAL C 1 138 ? 33.801 2.428 -5.003 1.00 18.44 118 VAL C CA 1
ATOM 5294 C C . VAL C 1 138 ? 33.018 1.359 -5.743 1.00 24.83 118 VAL C C 1
ATOM 5295 O O . VAL C 1 138 ? 31.784 1.455 -5.854 1.00 24.01 118 VAL C O 1
ATOM 5299 N N . ILE C 1 139 ? 33.744 0.350 -6.249 1.00 20.48 119 ILE C N 1
ATOM 5300 C CA . ILE C 1 139 ? 33.144 -0.814 -6.873 1.00 20.32 119 ILE C CA 1
ATOM 5301 C C . ILE C 1 139 ? 33.327 -2.002 -5.922 1.00 23.42 119 ILE C C 1
ATOM 5302 O O . ILE C 1 139 ? 34.453 -2.304 -5.524 1.00 22.85 119 ILE C O 1
ATOM 5307 N N . PHE C 1 140 ? 32.209 -2.672 -5.561 1.00 20.74 120 PHE C N 1
ATOM 5308 C CA . PHE C 1 140 ? 32.269 -3.891 -4.771 1.00 19.90 120 PHE C CA 1
ATOM 5309 C C . PHE C 1 140 ? 32.266 -5.048 -5.777 1.00 23.81 120 PHE C C 1
ATOM 5310 O O . PHE C 1 140 ? 31.264 -5.254 -6.480 1.00 23.60 120 PHE C O 1
ATOM 5318 N N . ASN C 1 141 ? 33.397 -5.766 -5.883 1.00 21.40 121 ASN C N 1
ATOM 5319 C CA . ASN C 1 141 ? 33.517 -6.950 -6.740 1.00 21.77 121 ASN C CA 1
ATOM 5320 C C . ASN C 1 141 ? 33.143 -8.099 -5.785 1.00 25.31 121 ASN C C 1
ATOM 5321 O O . ASN C 1 141 ? 33.965 -8.552 -4.986 1.00 23.94 121 ASN C O 1
ATOM 5326 N N . ARG C 1 142 ? 31.864 -8.508 -5.826 1.00 23.25 122 ARG C N 1
ATOM 5327 C CA . ARG C 1 142 ? 31.204 -9.362 -4.821 1.00 23.46 122 ARG C CA 1
ATOM 5328 C C . ARG C 1 142 ? 30.963 -8.401 -3.648 1.00 25.05 122 ARG C C 1
ATOM 5329 O O . ARG C 1 142 ? 31.468 -7.268 -3.674 1.00 23.26 122 ARG C O 1
ATOM 5337 N N . SER C 1 143 ? 30.137 -8.772 -2.666 1.00 21.52 123 SER C N 1
ATOM 5338 C CA . SER C 1 143 ? 29.738 -7.794 -1.647 1.00 19.37 123 SER C CA 1
ATOM 5339 C C . SER C 1 143 ? 29.067 -8.492 -0.492 1.00 21.57 123 SER C C 1
ATOM 5340 O O . SER C 1 143 ? 29.160 -9.715 -0.366 1.00 21.79 123 SER C O 1
ATOM 5343 N N . HIS C 1 144 ? 28.308 -7.725 0.308 1.00 18.59 124 HIS C N 1
ATOM 5344 C CA . HIS C 1 144 ? 27.489 -8.245 1.408 1.00 18.13 124 HIS C CA 1
ATOM 5345 C C . HIS C 1 144 ? 26.442 -9.261 0.894 1.00 24.33 124 HIS C C 1
ATOM 5346 O O . HIS C 1 144 ? 25.961 -10.091 1.676 1.00 25.40 124 HIS C O 1
ATOM 5353 N N . TYR C 1 145 ? 26.116 -9.237 -0.425 1.00 21.59 125 TYR C N 1
ATOM 5354 C CA . TYR C 1 145 ? 25.154 -10.199 -0.985 1.00 20.40 125 TYR C CA 1
ATOM 5355 C C . TYR C 1 145 ? 25.664 -11.626 -0.910 1.00 23.93 125 TYR C C 1
ATOM 5356 O O . TYR C 1 145 ? 24.852 -12.535 -0.860 1.00 24.10 125 TYR C O 1
ATOM 5365 N N . GLU C 1 146 ? 26.989 -11.832 -0.804 1.00 21.94 126 GLU C N 1
ATOM 5366 C CA . GLU C 1 146 ? 27.546 -13.190 -0.668 1.00 23.23 126 GLU C CA 1
ATOM 5367 C C . GLU C 1 146 ? 27.002 -13.877 0.599 1.00 25.59 126 GLU C C 1
ATOM 5368 O O . GLU C 1 146 ? 26.831 -15.095 0.610 1.00 25.92 126 GLU C O 1
ATOM 5374 N N . ASP C 1 147 ? 26.639 -13.075 1.618 1.00 21.74 127 ASP C N 1
ATOM 5375 C CA . ASP C 1 147 ? 26.121 -13.577 2.882 1.00 22.01 127 ASP C CA 1
ATOM 5376 C C . ASP C 1 147 ? 24.645 -14.060 2.802 1.00 26.33 127 ASP C C 1
ATOM 5377 O O . ASP C 1 147 ? 24.112 -14.580 3.787 1.00 26.39 127 ASP C O 1
ATOM 5382 N N . VAL C 1 148 ? 24.006 -13.949 1.615 1.00 24.65 128 VAL C N 1
ATOM 5383 C CA . VAL C 1 148 ? 22.663 -14.525 1.335 1.00 24.65 128 VAL C CA 1
ATOM 5384 C C . VAL C 1 148 ? 22.751 -15.415 0.073 1.00 29.06 128 VAL C C 1
ATOM 5385 O O . VAL C 1 148 ? 21.735 -15.823 -0.477 1.00 28.76 128 VAL C O 1
ATOM 5389 N N . LEU C 1 149 ? 23.974 -15.707 -0.375 1.00 26.85 129 LEU C N 1
ATOM 5390 C CA . LEU C 1 149 ? 24.170 -16.505 -1.591 1.00 28.08 129 LEU C CA 1
ATOM 5391 C C . LEU C 1 149 ? 24.880 -17.798 -1.269 1.00 35.29 129 LEU C C 1
ATOM 5392 O O . LEU C 1 149 ? 24.196 -18.785 -0.981 1.00 32.90 129 LEU C O 1
ATOM 5397 N N . VAL C 1 150 ? 26.251 -17.793 -1.298 1.00 38.45 130 VAL C N 1
ATOM 5398 C CA A VAL C 1 150 ? 27.072 -18.975 -0.982 0.50 39.80 130 VAL C CA 1
ATOM 5399 C CA B VAL C 1 150 ? 27.063 -18.974 -0.988 0.50 39.20 130 VAL C CA 1
ATOM 5400 C C . VAL C 1 150 ? 26.625 -19.535 0.367 1.00 44.61 130 VAL C C 1
ATOM 5401 O O . VAL C 1 150 ? 26.489 -20.746 0.530 1.00 45.21 130 VAL C O 1
ATOM 5408 N N . VAL C 1 151 ? 26.325 -18.641 1.308 1.00 42.20 131 VAL C N 1
ATOM 5409 C CA . VAL C 1 151 ? 25.862 -18.948 2.648 1.00 41.01 131 VAL C CA 1
ATOM 5410 C C . VAL C 1 151 ? 24.562 -19.767 2.614 1.00 44.75 131 VAL C C 1
ATOM 5411 O O . VAL C 1 151 ? 24.479 -20.802 3.278 1.00 45.55 131 VAL C O 1
ATOM 5415 N N . ARG C 1 152 ? 23.570 -19.321 1.816 1.00 39.88 132 ARG C N 1
ATOM 5416 C CA . ARG C 1 152 ? 22.268 -19.984 1.633 1.00 39.78 132 ARG C CA 1
ATOM 5417 C C . ARG C 1 152 ? 22.386 -21.309 0.850 1.00 45.43 132 ARG C C 1
ATOM 5418 O O . ARG C 1 152 ? 21.742 -22.292 1.219 1.00 46.68 132 ARG C O 1
ATOM 5426 N N . VAL C 1 153 ? 23.169 -21.318 -0.249 1.00 42.16 133 VAL C N 1
ATOM 5427 C CA . VAL C 1 153 ? 23.361 -22.479 -1.138 1.00 42.74 133 VAL C CA 1
ATOM 5428 C C . VAL C 1 153 ? 24.095 -23.635 -0.427 1.00 51.60 133 VAL C C 1
ATOM 5429 O O . VAL C 1 153 ? 23.634 -24.776 -0.488 1.00 51.57 133 VAL C O 1
ATOM 5433 N N . LYS C 1 154 ? 25.226 -23.328 0.238 1.00 51.66 134 LYS C N 1
ATOM 5434 C CA . LYS C 1 154 ? 26.078 -24.302 0.933 1.00 53.73 134 LYS C CA 1
ATOM 5435 C C . LYS C 1 154 ? 25.679 -24.562 2.391 1.00 62.33 134 LYS C C 1
ATOM 5436 O O . LYS C 1 154 ? 26.382 -25.295 3.093 1.00 63.52 134 LYS C O 1
ATOM 5442 N N . ASN C 1 155 ? 24.543 -23.979 2.837 1.00 60.68 135 ASN C N 1
ATOM 5443 C CA . ASN C 1 155 ? 23.986 -24.088 4.196 1.00 61.13 135 ASN C CA 1
ATOM 5444 C C . ASN C 1 155 ? 25.052 -23.810 5.276 1.00 63.98 135 ASN C C 1
ATOM 5445 O O . ASN C 1 155 ? 25.186 -24.574 6.233 1.00 64.79 135 ASN C O 1
ATOM 5450 N N . LEU C 1 156 ? 25.819 -22.720 5.103 1.00 58.75 136 LEU C N 1
ATOM 5451 C CA . LEU C 1 156 ? 26.886 -22.335 6.034 1.00 58.78 136 LEU C CA 1
ATOM 5452 C C . LEU C 1 156 ? 26.337 -21.829 7.384 1.00 65.02 136 LEU C C 1
ATOM 5453 O O . LEU C 1 156 ? 27.044 -21.875 8.395 1.00 65.69 136 LEU C O 1
ATOM 5458 N N . VAL C 1 157 ? 25.070 -21.354 7.383 1.00 60.70 137 VAL C N 1
ATOM 5459 C CA . VAL C 1 157 ? 24.276 -20.926 8.541 1.00 59.65 137 VAL C CA 1
ATOM 5460 C C . VAL C 1 157 ? 22.837 -21.468 8.295 1.00 61.22 137 VAL C C 1
ATOM 5461 O O . VAL C 1 157 ? 22.476 -21.608 7.122 1.00 60.34 137 VAL C O 1
ATOM 5465 N N . PRO C 1 158 ? 21.996 -21.807 9.320 1.00 56.65 138 PRO C N 1
ATOM 5466 C CA . PRO C 1 158 ? 20.625 -22.292 9.018 1.00 56.08 138 PRO C CA 1
ATOM 5467 C C . PRO C 1 158 ? 19.727 -21.229 8.364 1.00 55.68 138 PRO C C 1
ATOM 5468 O O . PRO C 1 158 ? 20.030 -20.038 8.457 1.00 54.26 138 PRO C O 1
ATOM 5472 N N . GLN C 1 159 ? 18.622 -21.664 7.710 1.00 50.30 139 GLN C N 1
ATOM 5473 C CA . GLN C 1 159 ? 17.664 -20.808 6.984 1.00 47.99 139 GLN C CA 1
ATOM 5474 C C . GLN C 1 159 ? 17.206 -19.596 7.792 1.00 49.90 139 GLN C C 1
ATOM 5475 O O . GLN C 1 159 ? 17.184 -18.495 7.257 1.00 48.39 139 GLN C O 1
ATOM 5481 N N . GLN C 1 160 ? 16.866 -19.815 9.073 1.00 46.24 140 GLN C N 1
ATOM 5482 C CA . GLN C 1 160 ? 16.426 -18.832 10.067 1.00 45.69 140 GLN C CA 1
ATOM 5483 C C . GLN C 1 160 ? 17.428 -17.671 10.120 1.00 48.60 140 GLN C C 1
ATOM 5484 O O . GLN C 1 160 ? 17.023 -16.505 10.043 1.00 49.20 140 GLN C O 1
ATOM 5490 N N . VAL C 1 161 ? 18.738 -17.997 10.161 1.00 41.41 141 VAL C N 1
ATOM 5491 C CA . VAL C 1 161 ? 19.798 -17.001 10.205 1.00 39.21 141 VAL C CA 1
ATOM 5492 C C . VAL C 1 161 ? 19.888 -16.185 8.890 1.00 42.27 141 VAL C C 1
ATOM 5493 O O . VAL C 1 161 ? 19.769 -14.960 8.960 1.00 41.34 141 VAL C O 1
ATOM 5497 N N . TRP C 1 162 ? 20.100 -16.829 7.703 1.00 37.82 142 TRP C N 1
ATOM 5498 C CA . TRP C 1 162 ? 20.247 -16.060 6.456 1.00 34.96 142 TRP C CA 1
ATOM 5499 C C . TRP C 1 162 ? 18.955 -15.369 5.992 1.00 35.31 142 TRP C C 1
ATOM 5500 O O . TRP C 1 162 ? 19.051 -14.365 5.300 1.00 32.09 142 TRP C O 1
ATOM 5511 N N . GLN C 1 163 ? 17.754 -15.871 6.378 1.00 32.70 143 GLN C N 1
ATOM 5512 C CA . GLN C 1 163 ? 16.490 -15.241 5.982 1.00 31.73 143 GLN C CA 1
ATOM 5513 C C . GLN C 1 163 ? 16.344 -13.848 6.623 1.00 32.01 143 GLN C C 1
ATOM 5514 O O . GLN C 1 163 ? 15.762 -12.953 6.009 1.00 31.74 143 GLN C O 1
ATOM 5520 N N . LYS C 1 164 ? 16.915 -13.644 7.815 1.00 25.83 144 LYS C N 1
ATOM 5521 C CA . LYS C 1 164 ? 16.832 -12.345 8.511 1.00 24.36 144 LYS C CA 1
ATOM 5522 C C . LYS C 1 164 ? 17.727 -11.288 7.851 1.00 25.57 144 LYS C C 1
ATOM 5523 O O . LYS C 1 164 ? 17.548 -10.091 8.076 1.00 23.95 144 LYS C O 1
ATOM 5529 N N . ARG C 1 165 ? 18.706 -11.735 7.054 1.00 22.30 145 ARG C N 1
ATOM 5530 C CA . ARG C 1 165 ? 19.696 -10.850 6.423 1.00 21.44 145 ARG C CA 1
ATOM 5531 C C . ARG C 1 165 ? 19.144 -10.013 5.298 1.00 26.17 145 ARG C C 1
ATOM 5532 O O . ARG C 1 165 ? 19.710 -8.959 5.020 1.00 24.05 145 ARG C O 1
ATOM 5540 N N . TYR C 1 166 ? 18.035 -10.429 4.676 1.00 23.83 146 TYR C N 1
ATOM 5541 C CA . TYR C 1 166 ? 17.425 -9.620 3.626 1.00 23.93 146 TYR C CA 1
ATOM 5542 C C . TYR C 1 166 ? 16.997 -8.264 4.231 1.00 24.87 146 TYR C C 1
ATOM 5543 O O . TYR C 1 166 ? 17.277 -7.227 3.649 1.00 23.99 146 TYR C O 1
ATOM 5552 N N . ARG C 1 167 ? 16.348 -8.275 5.404 1.00 21.51 147 ARG C N 1
ATOM 5553 C CA . ARG C 1 167 ? 15.971 -7.028 6.099 1.00 20.79 147 ARG C CA 1
ATOM 5554 C C . ARG C 1 167 ? 17.227 -6.255 6.512 1.00 23.71 147 ARG C C 1
ATOM 5555 O O . ARG C 1 167 ? 17.275 -5.042 6.294 1.00 23.26 147 ARG C O 1
ATOM 5563 N N . HIS C 1 168 ? 18.251 -6.937 7.094 1.00 20.55 148 HIS C N 1
ATOM 5564 C CA . HIS C 1 168 ? 19.497 -6.230 7.504 1.00 20.09 148 HIS C CA 1
ATOM 5565 C C . HIS C 1 168 ? 20.065 -5.454 6.304 1.00 22.32 148 HIS C C 1
ATOM 5566 O O . HIS C 1 168 ? 20.469 -4.297 6.438 1.00 20.15 148 HIS C O 1
ATOM 5573 N N . ILE C 1 169 ? 20.121 -6.114 5.139 1.00 19.15 149 ILE C N 1
ATOM 5574 C CA . ILE C 1 169 ? 20.669 -5.520 3.902 1.00 18.36 149 ILE C CA 1
ATOM 5575 C C . ILE C 1 169 ? 19.840 -4.316 3.435 1.00 21.68 149 ILE C C 1
ATOM 5576 O O . ILE C 1 169 ? 20.408 -3.259 3.165 1.00 21.15 149 ILE C O 1
ATOM 5581 N N . ARG C 1 170 ? 18.516 -4.451 3.365 1.00 21.99 150 ARG C N 1
ATOM 5582 C CA . ARG C 1 170 ? 17.653 -3.325 2.947 1.00 21.37 150 ARG C CA 1
ATOM 5583 C C . ARG C 1 170 ? 17.903 -2.116 3.867 1.00 25.33 150 ARG C C 1
ATOM 5584 O O . ARG C 1 170 ? 17.956 -0.984 3.398 1.00 24.72 150 ARG C O 1
ATOM 5592 N N . GLU C 1 171 ? 18.012 -2.372 5.185 1.00 21.03 151 GLU C N 1
ATOM 5593 C CA . GLU C 1 171 ? 18.152 -1.321 6.178 1.00 19.74 151 GLU C CA 1
ATOM 5594 C C . GLU C 1 171 ? 19.538 -0.698 6.208 1.00 24.65 151 GLU C C 1
ATOM 5595 O O . GLU C 1 171 ? 19.667 0.511 6.454 1.00 23.60 151 GLU C O 1
ATOM 5601 N N . PHE C 1 172 ? 20.572 -1.507 5.954 1.00 20.48 152 PHE C N 1
ATOM 5602 C CA . PHE C 1 172 ? 21.957 -1.010 5.867 1.00 18.97 152 PHE C CA 1
ATOM 5603 C C . PHE C 1 172 ? 22.044 -0.076 4.648 1.00 20.05 152 PHE C C 1
ATOM 5604 O O . PHE C 1 172 ? 22.570 1.026 4.741 1.00 19.41 152 PHE C O 1
ATOM 5612 N N . GLU C 1 173 ? 21.497 -0.517 3.504 1.00 19.05 153 GLU C N 1
ATOM 5613 C CA . GLU C 1 173 ? 21.504 0.299 2.279 1.00 19.03 153 GLU C CA 1
ATOM 5614 C C . GLU C 1 173 ? 20.630 1.544 2.424 1.00 22.65 153 GLU C C 1
ATOM 5615 O O . GLU C 1 173 ? 20.967 2.594 1.868 1.00 21.84 153 GLU C O 1
ATOM 5621 N N . ARG C 1 174 ? 19.517 1.447 3.177 1.00 20.54 154 ARG C N 1
ATOM 5622 C CA . ARG C 1 174 ? 18.672 2.617 3.430 1.00 21.38 154 ARG C CA 1
ATOM 5623 C C . ARG C 1 174 ? 19.473 3.676 4.194 1.00 24.83 154 ARG C C 1
ATOM 5624 O O . ARG C 1 174 ? 19.442 4.855 3.831 1.00 23.95 154 ARG C O 1
ATOM 5632 N N . MET C 1 175 ? 20.213 3.236 5.225 1.00 20.29 155 MET C N 1
ATOM 5633 C CA . MET C 1 175 ? 21.045 4.133 6.039 1.00 20.55 155 MET C CA 1
ATOM 5634 C C . MET C 1 175 ? 22.113 4.784 5.143 1.00 23.53 155 MET C C 1
ATOM 5635 O O . MET C 1 175 ? 22.248 6.000 5.183 1.00 23.22 155 MET C O 1
ATOM 5640 N N . LEU C 1 176 ? 22.834 3.987 4.308 1.00 20.00 156 LEU C N 1
ATOM 5641 C CA . LEU C 1 176 ? 23.857 4.528 3.400 1.00 18.68 156 LEU C CA 1
ATOM 5642 C C . LEU C 1 176 ? 23.259 5.575 2.444 1.00 23.77 156 LEU C C 1
ATOM 5643 O O . LEU C 1 176 ? 23.832 6.645 2.265 1.00 22.72 156 LEU C O 1
ATOM 5648 N N . ALA C 1 177 ? 22.108 5.269 1.830 1.00 21.65 157 ALA C N 1
ATOM 5649 C CA . ALA C 1 177 ? 21.470 6.183 0.882 1.00 21.56 157 ALA C CA 1
ATOM 5650 C C . ALA C 1 177 ? 20.992 7.458 1.581 1.00 25.81 157 ALA C C 1
ATOM 5651 O O . ALA C 1 177 ? 21.251 8.548 1.093 1.00 25.23 157 ALA C O 1
ATOM 5653 N N . ASP C 1 178 ? 20.326 7.320 2.747 1.00 23.82 158 ASP C N 1
ATOM 5654 C CA . ASP C 1 178 ? 19.855 8.481 3.524 1.00 23.39 158 ASP C CA 1
ATOM 5655 C C . ASP C 1 178 ? 21.011 9.396 3.875 1.00 26.42 158 ASP C C 1
ATOM 5656 O O . ASP C 1 178 ? 20.849 10.614 3.869 1.00 27.04 158 ASP C O 1
ATOM 5661 N N . GLU C 1 179 ? 22.182 8.807 4.144 1.00 22.54 159 GLU C N 1
ATOM 5662 C CA . GLU C 1 179 ? 23.367 9.556 4.563 1.00 22.65 159 GLU C CA 1
ATOM 5663 C C . GLU C 1 179 ? 24.268 10.022 3.400 1.00 26.92 159 GLU C C 1
ATOM 5664 O O . GLU C 1 179 ? 25.367 10.512 3.657 1.00 26.09 159 GLU C O 1
ATOM 5670 N N . GLY C 1 180 ? 23.795 9.921 2.155 1.00 25.06 160 GLY C N 1
ATOM 5671 C CA . GLY C 1 180 ? 24.526 10.485 1.020 1.00 24.78 160 GLY C CA 1
ATOM 5672 C C . GLY C 1 180 ? 25.156 9.590 -0.029 1.00 27.45 160 GLY C C 1
ATOM 5673 O O . GLY C 1 180 ? 25.838 10.101 -0.930 1.00 26.07 160 GLY C O 1
ATOM 5674 N N . THR C 1 181 ? 24.948 8.258 0.073 1.00 22.96 161 THR C N 1
ATOM 5675 C CA . THR C 1 181 ? 25.508 7.333 -0.926 1.00 21.54 161 THR C CA 1
ATOM 5676 C C . THR C 1 181 ? 24.518 7.027 -2.042 1.00 24.35 161 THR C C 1
ATOM 5677 O O . THR C 1 181 ? 23.384 6.638 -1.769 1.00 23.68 161 THR C O 1
ATOM 5681 N N . THR C 1 182 ? 24.961 7.176 -3.312 1.00 21.54 162 THR C N 1
ATOM 5682 C CA . THR C 1 182 ? 24.184 6.777 -4.490 1.00 22.07 162 THR C CA 1
ATOM 5683 C C . THR C 1 182 ? 24.560 5.315 -4.715 1.00 25.09 162 THR C C 1
ATOM 5684 O O . THR C 1 182 ? 25.735 5.015 -4.921 1.00 23.95 162 THR C O 1
ATOM 5688 N N . ILE C 1 183 ? 23.571 4.414 -4.660 1.00 19.23 163 ILE C N 1
ATOM 5689 C CA . ILE C 1 183 ? 23.850 2.976 -4.784 1.00 18.62 163 ILE C CA 1
ATOM 5690 C C . ILE C 1 183 ? 23.329 2.407 -6.088 1.00 23.62 163 ILE C C 1
ATOM 5691 O O . ILE C 1 183 ? 22.138 2.544 -6.380 1.00 22.96 163 ILE C O 1
ATOM 5696 N N . LEU C 1 184 ? 24.185 1.669 -6.811 1.00 21.20 164 LEU C N 1
ATOM 5697 C CA . LEU C 1 184 ? 23.789 0.953 -8.027 1.00 22.09 164 LEU C CA 1
ATOM 5698 C C . LEU C 1 184 ? 24.223 -0.482 -7.866 1.00 23.83 164 LEU C C 1
ATOM 5699 O O . LEU C 1 184 ? 25.398 -0.731 -7.614 1.00 25.18 164 LEU C O 1
ATOM 5704 N N . LYS C 1 185 ? 23.304 -1.418 -8.001 1.00 20.01 165 LYS C N 1
ATOM 5705 C CA . LYS C 1 185 ? 23.619 -2.837 -7.899 1.00 20.60 165 LYS C CA 1
ATOM 5706 C C . LYS C 1 185 ? 23.341 -3.520 -9.220 1.00 24.17 165 LYS C C 1
ATOM 5707 O O . LYS C 1 185 ? 22.230 -3.429 -9.740 1.00 24.77 165 LYS C O 1
ATOM 5713 N N . PHE C 1 186 ? 24.375 -4.169 -9.801 1.00 19.38 166 PHE C N 1
ATOM 5714 C CA . PHE C 1 186 ? 24.253 -4.838 -11.095 1.00 20.05 166 PHE C CA 1
ATOM 5715 C C . PHE C 1 186 ? 24.386 -6.341 -10.954 1.00 24.76 166 PHE C C 1
ATOM 5716 O O . PHE C 1 186 ? 25.415 -6.817 -10.450 1.00 23.73 166 PHE C O 1
ATOM 5724 N N . PHE C 1 187 ? 23.375 -7.089 -11.434 1.00 23.40 167 PHE C N 1
ATOM 5725 C CA . PHE C 1 187 ? 23.470 -8.549 -11.508 1.00 24.03 167 PHE C CA 1
ATOM 5726 C C . PHE C 1 187 ? 23.790 -8.876 -12.957 1.00 27.42 167 PHE C C 1
ATOM 5727 O O . PHE C 1 187 ? 22.957 -8.650 -13.846 1.00 27.95 167 PHE C O 1
ATOM 5735 N N . LEU C 1 188 ? 25.007 -9.376 -13.207 1.00 24.64 168 LEU C N 1
ATOM 5736 C CA . LEU C 1 188 ? 25.444 -9.704 -14.571 1.00 24.08 168 LEU C CA 1
ATOM 5737 C C . LEU C 1 188 ? 24.967 -11.105 -14.850 1.00 29.67 168 LEU C C 1
ATOM 5738 O O . LEU C 1 188 ? 25.473 -12.084 -14.296 1.00 28.36 168 LEU C O 1
ATOM 5743 N N . HIS C 1 189 ? 23.918 -11.190 -15.676 1.00 27.77 169 HIS C N 1
ATOM 5744 C CA . HIS C 1 189 ? 23.171 -12.406 -15.919 1.00 28.32 169 HIS C CA 1
ATOM 5745 C C . HIS C 1 189 ? 23.637 -13.194 -17.132 1.00 31.93 169 HIS C C 1
ATOM 5746 O O . HIS C 1 189 ? 23.442 -12.776 -18.276 1.00 30.43 169 HIS C O 1
ATOM 5753 N N . ILE C 1 190 ? 24.256 -14.365 -16.852 1.00 28.12 170 ILE C N 1
ATOM 5754 C CA . ILE C 1 190 ? 24.726 -15.277 -17.898 1.00 26.86 170 ILE C CA 1
ATOM 5755 C C . ILE C 1 190 ? 23.965 -16.613 -17.858 1.00 30.11 170 ILE C C 1
ATOM 5756 O O . ILE C 1 190 ? 23.435 -16.987 -16.806 1.00 30.93 170 ILE C O 1
ATOM 5761 N N . SER C 1 191 ? 23.909 -17.329 -18.991 1.00 29.01 171 SER C N 1
ATOM 5762 C CA . SER C 1 191 ? 23.242 -18.627 -19.044 1.00 29.03 171 SER C CA 1
ATOM 5763 C C . SER C 1 191 ? 24.222 -19.722 -18.563 1.00 35.13 171 SER C C 1
ATOM 5764 O O . SER C 1 191 ? 25.443 -19.496 -18.535 1.00 33.30 171 SER C O 1
ATOM 5767 N N . LYS C 1 192 ? 23.684 -20.899 -18.173 1.00 34.44 172 LYS C N 1
ATOM 5768 C CA . LYS C 1 192 ? 24.478 -22.051 -17.723 1.00 34.42 172 LYS C CA 1
ATOM 5769 C C . LYS C 1 192 ? 25.482 -22.505 -18.807 1.00 37.72 172 LYS C C 1
ATOM 5770 O O . LYS C 1 192 ? 26.648 -22.789 -18.488 1.00 35.85 172 LYS C O 1
ATOM 5776 N N . ASP C 1 193 ? 25.038 -22.533 -20.073 1.00 36.44 173 ASP C N 1
ATOM 5777 C CA . ASP C 1 193 ? 25.881 -22.950 -21.191 1.00 37.61 173 ASP C CA 1
ATOM 5778 C C . ASP C 1 193 ? 26.981 -21.931 -21.476 1.00 39.38 173 ASP C C 1
ATOM 5779 O O . ASP C 1 193 ? 28.105 -22.330 -21.792 1.00 36.49 173 ASP C O 1
ATOM 5784 N N . GLU C 1 194 ? 26.675 -20.622 -21.321 1.00 35.46 174 GLU C N 1
ATOM 5785 C CA . GLU C 1 194 ? 27.680 -19.565 -21.485 1.00 34.74 174 GLU C CA 1
ATOM 5786 C C . GLU C 1 194 ? 28.770 -19.708 -20.408 1.00 34.54 174 GLU C C 1
ATOM 5787 O O . GLU C 1 194 ? 29.951 -19.590 -20.729 1.00 33.36 174 GLU C O 1
ATOM 5793 N N . GLN C 1 195 ? 28.381 -20.027 -19.168 1.00 30.67 175 GLN C N 1
ATOM 5794 C CA . GLN C 1 195 ? 29.358 -20.215 -18.086 1.00 30.49 175 GLN C CA 1
ATOM 5795 C C . GLN C 1 195 ? 30.287 -21.387 -18.423 1.00 35.37 175 GLN C C 1
ATOM 5796 O O . GLN C 1 195 ? 31.510 -21.274 -18.261 1.00 32.63 175 GLN C O 1
ATOM 5802 N N . ARG C 1 196 ? 29.708 -22.497 -18.944 1.00 33.39 176 ARG C N 1
ATOM 5803 C CA . ARG C 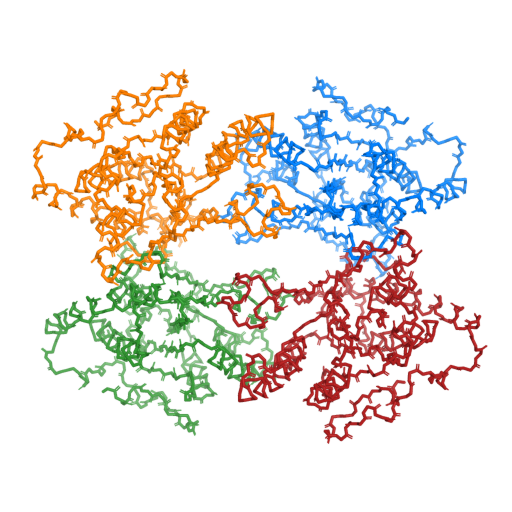1 196 ? 30.486 -23.675 -19.325 1.00 33.65 176 ARG C CA 1
ATOM 5804 C C . ARG C 1 196 ? 31.573 -23.306 -20.330 1.00 37.37 176 ARG C C 1
ATOM 5805 O O . ARG C 1 196 ? 32.720 -23.691 -20.123 1.00 36.92 176 ARG C O 1
ATOM 5813 N N . GLN C 1 197 ? 31.220 -22.546 -21.393 1.00 34.08 177 GLN C N 1
ATOM 5814 C CA . GLN C 1 197 ? 32.148 -22.109 -22.438 1.00 35.42 177 GLN C CA 1
ATOM 5815 C C . GLN C 1 197 ? 33.234 -21.210 -21.858 1.00 35.55 177 GLN C C 1
ATOM 5816 O O . GLN C 1 197 ? 34.399 -21.357 -22.208 1.00 35.34 177 GLN C O 1
ATOM 5822 N N . ARG C 1 198 ? 32.858 -20.294 -20.975 1.00 30.48 178 ARG C N 1
ATOM 5823 C CA . ARG C 1 198 ? 33.799 -19.372 -20.348 1.00 29.41 178 ARG C CA 1
ATOM 5824 C C . ARG C 1 198 ? 34.785 -20.070 -19.401 1.00 34.81 178 ARG C C 1
ATOM 5825 O O . ARG C 1 198 ? 35.972 -19.729 -19.408 1.00 33.96 178 ARG C O 1
ATOM 5833 N N . LEU C 1 199 ? 34.310 -21.062 -18.622 1.00 32.06 179 LEU C N 1
ATOM 5834 C CA . LEU C 1 199 ? 35.194 -21.796 -17.709 1.00 31.45 179 LEU C CA 1
ATOM 5835 C C . LEU C 1 199 ? 36.174 -22.652 -18.496 1.00 36.37 179 LEU C C 1
ATOM 5836 O O . LEU C 1 199 ? 37.345 -22.742 -18.124 1.00 35.60 179 LEU C O 1
ATOM 5841 N N . GLN C 1 200 ? 35.705 -23.224 -19.626 1.00 33.60 180 GLN C N 1
ATOM 5842 C CA . GLN C 1 200 ? 36.526 -24.007 -20.540 1.00 35.11 180 GLN C CA 1
ATOM 5843 C C . GLN C 1 200 ? 37.587 -23.110 -21.181 1.00 38.51 180 GLN C C 1
ATOM 5844 O O . GLN C 1 200 ? 38.734 -23.523 -21.259 1.00 38.15 180 GLN C O 1
ATOM 5850 N N . GLU C 1 201 ? 37.205 -21.883 -21.623 1.00 35.07 181 GLU C N 1
ATOM 5851 C CA . GLU C 1 201 ? 38.107 -20.888 -22.251 1.00 35.79 181 GLU C CA 1
ATOM 5852 C C . GLU C 1 201 ? 39.181 -20.462 -21.223 1.00 39.42 181 GLU C C 1
ATOM 5853 O O . GLU C 1 201 ? 40.349 -20.312 -21.587 1.00 38.43 181 GLU C O 1
ATOM 5859 N N . ARG C 1 202 ? 38.776 -20.291 -19.939 1.00 36.07 182 ARG C N 1
ATOM 5860 C CA A ARG C 1 202 ? 39.667 -19.929 -18.833 0.50 36.15 182 ARG C CA 1
ATOM 5861 C CA B ARG C 1 202 ? 39.659 -19.928 -18.823 0.50 36.68 182 ARG C CA 1
ATOM 5862 C C . ARG C 1 202 ? 40.744 -21.011 -18.668 1.00 43.98 182 ARG C C 1
ATOM 5863 O O . ARG C 1 202 ? 41.918 -20.691 -18.523 1.00 44.22 182 ARG C O 1
ATOM 5878 N N . LEU C 1 203 ? 40.343 -22.289 -18.741 1.00 45.19 183 LEU C N 1
ATOM 5879 C CA . LEU C 1 203 ? 41.220 -23.458 -18.645 1.00 47.34 183 LEU C CA 1
ATOM 5880 C C . LEU C 1 203 ? 42.181 -23.562 -19.841 1.00 48.29 183 LEU C C 1
ATOM 5881 O O . LEU C 1 203 ? 43.354 -23.859 -19.645 1.00 47.54 183 LEU C O 1
ATOM 5886 N N . ASP C 1 204 ? 41.686 -23.301 -21.066 1.00 44.41 184 ASP C N 1
ATOM 5887 C CA . ASP C 1 204 ? 42.446 -23.405 -22.322 1.00 44.90 184 ASP C CA 1
ATOM 5888 C C . ASP C 1 204 ? 43.337 -22.182 -22.651 1.00 48.16 184 ASP C C 1
ATOM 5889 O O . ASP C 1 204 ? 44.147 -22.246 -23.578 1.00 50.27 184 ASP C O 1
ATOM 5894 N N . ASN C 1 205 ? 43.202 -21.086 -21.897 1.00 41.27 185 ASN C N 1
ATOM 5895 C CA . ASN C 1 205 ? 44.021 -19.891 -22.076 1.00 39.29 185 ASN C CA 1
ATOM 5896 C C . ASN C 1 205 ? 45.142 -19.918 -21.023 1.00 40.16 185 ASN C C 1
ATOM 5897 O O . ASN C 1 205 ? 44.850 -19.909 -19.818 1.00 37.05 185 ASN C O 1
ATOM 5902 N N . PRO C 1 206 ? 46.431 -19.981 -21.454 1.00 36.99 186 PRO C N 1
ATOM 5903 C CA . PRO C 1 206 ? 47.527 -20.053 -20.476 1.00 36.39 186 PRO C CA 1
ATOM 5904 C C . PRO C 1 206 ? 47.668 -18.806 -19.606 1.00 38.80 186 PRO C C 1
ATOM 5905 O O . PRO C 1 206 ? 48.262 -18.877 -18.529 1.00 39.73 186 PRO C O 1
ATOM 5909 N N . GLU C 1 207 ? 47.090 -17.673 -20.060 1.00 33.48 187 GLU C N 1
ATOM 5910 C CA . GLU C 1 207 ? 47.116 -16.388 -19.348 1.00 32.17 187 GLU C CA 1
ATOM 5911 C C . GLU C 1 207 ? 45.877 -16.202 -18.460 1.00 34.64 187 GLU C C 1
ATOM 5912 O O . GLU C 1 207 ? 45.777 -15.210 -17.745 1.00 32.34 187 GLU C O 1
ATOM 5918 N N . LYS C 1 208 ? 44.952 -17.180 -18.472 1.00 32.09 188 LYS C N 1
ATOM 5919 C CA . LYS C 1 208 ? 43.733 -17.118 -17.659 1.00 31.01 188 LYS C CA 1
ATOM 5920 C C . LYS C 1 208 ? 43.556 -18.306 -16.704 1.00 35.35 188 LYS C C 1
ATOM 5921 O O . LYS C 1 208 ? 42.798 -18.193 -15.731 1.00 35.03 188 LYS C O 1
ATOM 5927 N N . ARG C 1 209 ? 44.256 -19.422 -16.954 1.00 32.67 189 ARG C N 1
ATOM 5928 C CA . ARG C 1 209 ? 44.179 -20.653 -16.158 1.00 33.67 189 ARG C CA 1
ATOM 5929 C C . ARG C 1 209 ? 44.337 -20.418 -14.654 1.00 38.06 189 ARG C C 1
ATOM 5930 O O . ARG C 1 209 ? 43.647 -21.077 -13.874 1.00 38.72 189 ARG C O 1
ATOM 5938 N N . TRP C 1 210 ? 45.137 -19.392 -14.261 1.00 33.19 190 TRP C N 1
ATOM 5939 C CA . TRP C 1 210 ? 45.363 -18.999 -12.866 1.00 31.73 190 TRP C CA 1
ATOM 5940 C C . TRP C 1 210 ? 44.081 -18.665 -12.116 1.00 36.60 190 TRP C C 1
ATOM 5941 O O . TRP C 1 210 ? 44.049 -18.787 -10.901 1.00 35.96 190 TRP C O 1
ATOM 5952 N N . LYS C 1 211 ? 43.045 -18.192 -12.825 1.00 36.78 191 LYS C N 1
ATOM 5953 C CA . LYS C 1 211 ? 41.759 -17.824 -12.225 1.00 38.40 191 LYS C CA 1
ATOM 5954 C C . LYS C 1 211 ? 40.948 -19.070 -11.828 1.00 50.87 191 LYS C C 1
ATOM 5955 O O . LYS C 1 211 ? 40.093 -18.986 -10.939 1.00 50.02 191 LYS C O 1
ATOM 5961 N N . PHE C 1 212 ? 41.172 -20.197 -12.536 1.00 54.55 192 PHE C N 1
ATOM 5962 C CA . PHE C 1 212 ? 40.451 -21.452 -12.314 1.00 57.68 192 PHE C CA 1
ATOM 5963 C C . PHE C 1 212 ? 40.852 -22.156 -11.036 1.00 65.87 192 PHE C C 1
ATOM 5964 O O . PHE C 1 212 ? 42.038 -22.281 -10.741 1.00 65.93 192 PHE C O 1
ATOM 5972 N N . ARG C 1 213 ? 39.843 -22.645 -10.299 1.00 66.03 193 ARG C N 1
ATOM 5973 C CA . ARG C 1 213 ? 39.979 -23.431 -9.068 1.00 67.97 193 ARG C CA 1
ATOM 5974 C C . ARG C 1 213 ? 39.055 -24.665 -9.152 1.00 75.47 193 ARG C C 1
ATOM 5975 O O . ARG C 1 213 ? 38.091 -24.659 -9.925 1.00 74.46 193 ARG C O 1
ATOM 5983 N N . MET C 1 214 ? 39.363 -25.730 -8.380 1.00 75.21 194 MET C N 1
ATOM 5984 C CA . MET C 1 214 ? 38.554 -26.960 -8.365 1.00 76.39 194 MET C CA 1
ATOM 5985 C C . MET C 1 214 ? 37.195 -26.733 -7.704 1.00 78.89 194 MET C C 1
ATOM 5986 O O . MET C 1 214 ? 36.226 -27.417 -8.043 1.00 79.34 194 MET C O 1
ATOM 5991 N N . GLY C 1 215 ? 37.139 -25.748 -6.804 1.00 73.42 195 GLY C N 1
ATOM 5992 C CA . GLY C 1 215 ? 35.922 -25.325 -6.121 1.00 72.10 195 GLY C CA 1
ATOM 5993 C C . GLY C 1 215 ? 34.911 -24.670 -7.047 1.00 73.96 195 GLY C C 1
ATOM 5994 O O . GLY C 1 215 ? 33.720 -24.639 -6.728 1.00 73.63 195 GLY C O 1
ATOM 5995 N N . ASP C 1 216 ? 35.371 -24.151 -8.209 1.00 68.94 196 ASP C N 1
ATOM 5996 C CA . ASP C 1 216 ? 34.518 -23.516 -9.218 1.00 68.09 196 ASP C CA 1
ATOM 5997 C C . ASP C 1 216 ? 33.604 -24.539 -9.917 1.00 70.17 196 ASP C C 1
ATOM 5998 O O . ASP C 1 216 ? 32.523 -24.173 -10.391 1.00 69.43 196 ASP C O 1
ATOM 6003 N N . LEU C 1 217 ? 34.036 -25.818 -9.957 1.00 65.76 197 LEU C N 1
ATOM 6004 C CA . LEU C 1 217 ? 33.276 -26.927 -10.540 1.00 66.08 197 LEU C CA 1
ATOM 6005 C C . LEU C 1 217 ? 32.126 -27.331 -9.606 1.00 67.43 197 LEU C C 1
ATOM 6006 O O . LEU C 1 217 ? 31.111 -27.845 -10.079 1.00 66.90 197 LEU C O 1
ATOM 6011 N N . GLU C 1 218 ? 32.303 -27.105 -8.282 1.00 62.23 198 GLU C N 1
ATOM 6012 C CA . GLU C 1 218 ? 31.322 -27.390 -7.225 1.00 61.58 198 GLU C CA 1
ATOM 6013 C C . GLU C 1 218 ? 30.213 -26.335 -7.250 1.00 61.22 198 GLU C C 1
ATOM 6014 O O . GLU C 1 218 ? 29.038 -26.680 -7.119 1.00 60.02 198 GLU C O 1
ATOM 6020 N N . ASP C 1 219 ? 30.592 -25.050 -7.446 1.00 56.25 199 ASP C N 1
ATOM 6021 C CA . ASP C 1 219 ? 29.658 -23.928 -7.571 1.00 54.99 199 ASP C CA 1
ATOM 6022 C C . ASP C 1 219 ? 28.838 -24.077 -8.856 1.00 59.49 199 ASP C C 1
ATOM 6023 O O . ASP C 1 219 ? 27.669 -23.687 -8.883 1.00 60.45 199 ASP C O 1
ATOM 6028 N N . ARG C 1 220 ? 29.447 -24.682 -9.908 1.00 54.61 200 ARG C N 1
ATOM 6029 C CA . ARG C 1 220 ? 28.816 -24.959 -11.200 1.00 52.99 200 ARG C CA 1
ATOM 6030 C C . ARG C 1 220 ? 27.745 -26.060 -11.050 1.00 56.14 200 ARG C C 1
ATOM 6031 O O . ARG C 1 220 ? 26.677 -25.960 -11.661 1.00 56.75 200 ARG C O 1
ATOM 6039 N N . ARG C 1 221 ? 28.019 -27.087 -10.220 1.00 51.67 201 ARG C N 1
ATOM 6040 C CA . ARG C 1 221 ? 27.085 -28.190 -9.922 1.00 52.00 201 ARG C CA 1
ATOM 6041 C C . ARG C 1 221 ? 25.805 -27.666 -9.198 1.00 53.37 201 ARG C C 1
ATOM 6042 O O . ARG C 1 221 ? 24.726 -28.219 -9.393 1.00 53.71 201 ARG C O 1
ATOM 6050 N N . LEU C 1 222 ? 25.942 -26.597 -8.371 1.00 47.51 202 LEU C N 1
ATOM 6051 C CA . LEU C 1 222 ? 24.828 -25.961 -7.641 1.00 46.15 202 LEU C CA 1
ATOM 6052 C C . LEU C 1 222 ? 24.207 -24.764 -8.438 1.00 45.52 202 LEU C C 1
ATOM 6053 O O . LEU C 1 222 ? 23.612 -23.875 -7.827 1.00 43.91 202 LEU C O 1
ATOM 6058 N N . TRP C 1 223 ? 24.336 -24.755 -9.789 1.00 39.40 203 TRP C N 1
ATOM 6059 C CA . TRP C 1 223 ? 23.817 -23.686 -10.663 1.00 36.89 203 TRP C CA 1
ATOM 6060 C C . TRP C 1 223 ? 22.389 -23.268 -10.304 1.00 40.07 203 TRP C C 1
ATOM 6061 O O . TRP C 1 223 ? 22.155 -22.093 -10.006 1.00 37.60 203 TRP C O 1
ATOM 6072 N N . ASP C 1 224 ? 21.436 -24.228 -10.339 1.00 37.38 204 ASP C N 1
ATOM 6073 C CA . ASP C 1 224 ? 20.026 -23.979 -10.049 1.00 36.79 204 ASP C CA 1
ATOM 6074 C C . ASP C 1 224 ? 19.792 -23.371 -8.675 1.00 38.46 204 ASP C C 1
ATOM 6075 O O . ASP C 1 224 ? 18.989 -22.450 -8.557 1.00 37.42 204 ASP C O 1
ATOM 6080 N N . ARG C 1 225 ? 20.510 -23.862 -7.647 1.00 35.21 205 ARG C N 1
ATOM 6081 C CA . ARG C 1 225 ? 20.387 -23.344 -6.278 1.00 33.28 205 ARG C CA 1
ATOM 6082 C C . ARG C 1 225 ? 20.869 -21.896 -6.228 1.00 35.47 205 ARG C C 1
ATOM 6083 O O . ARG C 1 225 ? 20.255 -21.084 -5.544 1.00 35.72 205 ARG C O 1
ATOM 6091 N N . TYR C 1 226 ? 21.953 -21.568 -6.958 1.00 31.98 206 TYR C N 1
ATOM 6092 C CA . TYR C 1 226 ? 22.472 -20.199 -7.001 1.00 30.94 206 TYR C CA 1
ATOM 6093 C C . TYR C 1 226 ? 21.510 -19.245 -7.704 1.00 31.49 206 TYR C C 1
ATOM 6094 O O . TYR C 1 226 ? 21.382 -18.105 -7.275 1.00 29.76 206 TYR C O 1
ATOM 6103 N N . GLN C 1 227 ? 20.879 -19.692 -8.805 1.00 30.23 207 GLN C N 1
ATOM 6104 C CA . GLN C 1 227 ? 19.914 -18.871 -9.552 1.00 29.37 207 GLN C CA 1
ATOM 6105 C C . GLN C 1 227 ? 18.713 -18.559 -8.635 1.00 32.54 207 GLN C C 1
ATOM 6106 O O . GLN C 1 227 ? 18.270 -17.416 -8.581 1.00 32.27 207 GLN C O 1
ATOM 6112 N N . GLU C 1 228 ? 18.230 -19.558 -7.878 1.00 29.61 208 GLU C N 1
ATOM 6113 C CA . GLU C 1 228 ? 17.140 -19.362 -6.914 1.00 29.13 208 GLU C CA 1
ATOM 6114 C C . GLU C 1 228 ? 17.586 -18.354 -5.826 1.00 32.60 208 GLU C C 1
ATOM 6115 O O . GLU C 1 228 ? 16.808 -17.483 -5.449 1.00 31.61 208 GLU C O 1
ATOM 6121 N N . ALA C 1 229 ? 18.840 -18.472 -5.338 1.00 29.97 209 ALA C N 1
ATOM 6122 C CA . ALA C 1 229 ? 19.389 -17.584 -4.297 1.00 28.08 209 ALA C CA 1
ATOM 6123 C C . ALA C 1 229 ? 19.497 -16.147 -4.814 1.00 29.20 209 ALA C C 1
ATOM 6124 O O . ALA C 1 229 ? 19.202 -15.200 -4.080 1.00 28.42 209 ALA C O 1
ATOM 6126 N N . TYR C 1 230 ? 19.891 -15.989 -6.085 1.00 25.48 210 TYR C N 1
ATOM 6127 C CA . TYR C 1 230 ? 19.986 -14.683 -6.732 1.00 24.24 210 TYR C CA 1
ATOM 6128 C C . TYR C 1 230 ? 18.625 -14.071 -6.905 1.00 30.07 210 TYR C C 1
ATOM 6129 O O . TYR C 1 230 ? 18.428 -12.898 -6.573 1.00 30.13 210 TYR C O 1
ATOM 6138 N N . GLU C 1 231 ? 17.662 -14.870 -7.393 1.00 27.00 211 GLU C N 1
ATOM 6139 C CA . GLU C 1 231 ? 16.306 -14.384 -7.584 1.00 26.03 211 GLU C CA 1
ATOM 6140 C C . GLU C 1 231 ? 15.731 -13.882 -6.246 1.00 30.98 211 GLU C C 1
ATOM 6141 O O . GLU C 1 231 ? 15.158 -12.794 -6.199 1.00 30.10 211 GLU C O 1
ATOM 6147 N N . ALA C 1 232 ? 15.867 -14.679 -5.171 1.00 29.34 212 ALA C N 1
ATOM 6148 C CA . ALA C 1 232 ? 15.362 -14.299 -3.856 1.00 28.25 212 ALA C CA 1
ATOM 6149 C C . ALA C 1 232 ? 16.062 -13.041 -3.344 1.00 30.44 212 ALA C C 1
ATOM 6150 O O . ALA C 1 232 ? 15.372 -12.134 -2.909 1.00 29.68 212 ALA C O 1
ATOM 6152 N N . ALA C 1 233 ? 17.411 -12.940 -3.463 1.00 27.32 213 ALA C N 1
ATOM 6153 C CA . ALA C 1 233 ? 18.143 -11.754 -3.005 1.00 25.22 213 ALA C CA 1
ATOM 6154 C C . ALA C 1 233 ? 17.687 -10.483 -3.734 1.00 28.08 213 ALA C C 1
ATOM 6155 O O . ALA C 1 233 ? 17.434 -9.466 -3.086 1.00 26.90 213 ALA C O 1
ATOM 6157 N N . ILE C 1 234 ? 17.568 -10.534 -5.065 1.00 24.84 214 ILE C N 1
ATOM 6158 C CA . ILE C 1 234 ? 17.155 -9.370 -5.853 1.00 24.06 214 ILE C CA 1
ATOM 6159 C C . ILE C 1 234 ? 15.724 -8.951 -5.538 1.00 28.92 214 ILE C C 1
ATOM 6160 O O . ILE C 1 234 ? 15.455 -7.759 -5.343 1.00 28.94 214 ILE C O 1
ATOM 6165 N N . ARG C 1 235 ? 14.809 -9.933 -5.467 1.00 26.83 215 ARG C N 1
ATOM 6166 C CA . ARG C 1 235 ? 13.401 -9.697 -5.127 1.00 28.52 215 ARG C CA 1
ATOM 6167 C C . ARG C 1 235 ? 13.272 -9.012 -3.735 1.00 32.84 215 ARG C C 1
ATOM 6168 O O . ARG C 1 235 ? 12.516 -8.053 -3.575 1.00 33.14 215 ARG C O 1
ATOM 6176 N N . GLU C 1 236 ? 14.038 -9.487 -2.751 1.00 28.10 216 GLU C N 1
ATOM 6177 C CA . GLU C 1 236 ? 13.995 -8.970 -1.374 1.00 27.23 216 GLU C CA 1
ATOM 6178 C C . GLU C 1 236 ? 14.662 -7.613 -1.191 1.00 29.78 216 GLU C C 1
ATOM 6179 O O . GLU C 1 236 ? 14.325 -6.895 -0.250 1.00 29.83 216 GLU C O 1
ATOM 6185 N N . THR C 1 237 ? 15.660 -7.283 -2.020 1.00 25.06 217 THR C N 1
ATOM 6186 C CA . THR C 1 237 ? 16.458 -6.087 -1.746 1.00 23.97 217 THR C CA 1
ATOM 6187 C C . THR C 1 237 ? 16.444 -5.004 -2.831 1.00 27.08 217 THR C C 1
ATOM 6188 O O . THR C 1 237 ? 17.093 -3.966 -2.642 1.00 24.10 217 THR C O 1
ATOM 6192 N N . SER C 1 238 ? 15.744 -5.220 -3.956 1.00 25.60 218 SER C N 1
ATOM 6193 C CA . SER C 1 238 ? 15.680 -4.139 -4.937 1.00 25.94 218 SER C CA 1
ATOM 6194 C C . SER C 1 238 ? 14.682 -3.108 -4.411 1.00 30.81 218 SER C C 1
ATOM 6195 O O . SER C 1 238 ? 13.495 -3.410 -4.265 1.00 29.42 218 SER C O 1
ATOM 6198 N N . THR C 1 239 ? 15.188 -1.922 -4.044 1.00 28.37 219 THR C N 1
ATOM 6199 C CA . THR C 1 239 ? 14.361 -0.849 -3.486 1.00 27.87 219 THR C CA 1
ATOM 6200 C C . THR C 1 239 ? 14.539 0.413 -4.325 1.00 32.54 219 THR C C 1
ATOM 6201 O O . THR C 1 239 ? 15.384 0.442 -5.214 1.00 31.21 219 THR C O 1
ATOM 6205 N N . GLU C 1 240 ? 13.775 1.470 -4.018 1.00 32.24 220 GLU C N 1
ATOM 6206 C CA . GLU C 1 240 ? 13.844 2.751 -4.720 1.00 33.32 220 GLU C CA 1
ATOM 6207 C C . GLU C 1 240 ? 15.194 3.420 -4.482 1.00 33.58 220 GLU C C 1
ATOM 6208 O O . GLU C 1 240 ? 15.762 3.987 -5.409 1.00 33.63 220 GLU C O 1
ATOM 6214 N N . TYR C 1 241 ? 15.727 3.317 -3.249 1.00 28.03 221 TYR C N 1
ATOM 6215 C CA . TYR C 1 241 ? 17.003 3.928 -2.862 1.00 26.41 221 TYR C CA 1
ATOM 6216 C C . TYR C 1 241 ? 18.210 3.065 -3.215 1.00 29.39 221 TYR C C 1
ATOM 6217 O O . TYR C 1 241 ? 19.330 3.542 -3.136 1.00 30.41 221 TYR C O 1
ATOM 6226 N N . ALA C 1 242 ? 18.008 1.778 -3.518 1.00 24.68 222 ALA C N 1
ATOM 6227 C CA . ALA C 1 242 ? 19.116 0.887 -3.861 1.00 23.18 222 ALA C CA 1
ATOM 6228 C C . ALA C 1 242 ? 18.585 -0.138 -4.882 1.00 27.55 222 ALA C C 1
ATOM 6229 O O . ALA C 1 242 ? 18.277 -1.288 -4.533 1.00 25.55 222 ALA C O 1
ATOM 6231 N N . PRO C 1 243 ? 18.410 0.297 -6.149 1.00 26.26 223 PRO C N 1
ATOM 6232 C CA . PRO C 1 243 ? 17.846 -0.621 -7.155 1.00 26.89 223 PRO C CA 1
ATOM 6233 C C . PRO C 1 243 ? 18.823 -1.675 -7.647 1.00 28.08 223 PRO C C 1
ATOM 6234 O O . PRO C 1 243 ? 20.040 -1.460 -7.688 1.00 26.06 223 PRO C O 1
ATOM 6238 N N . TRP C 1 244 ? 18.265 -2.821 -8.032 1.00 24.73 224 TRP C N 1
ATOM 6239 C CA . TRP C 1 244 ? 19.016 -3.863 -8.721 1.00 23.91 224 TRP C CA 1
ATOM 6240 C C . TRP C 1 244 ? 18.721 -3.657 -10.190 1.00 27.81 224 TRP C C 1
ATOM 6241 O O . TRP C 1 244 ? 17.586 -3.345 -10.556 1.00 28.18 224 TRP C O 1
ATOM 6252 N N . TYR C 1 245 ? 19.729 -3.877 -11.031 1.00 25.49 225 TYR C N 1
ATOM 6253 C CA . TYR C 1 245 ? 19.605 -3.869 -12.483 1.00 25.45 225 TYR C CA 1
ATOM 6254 C C . TYR C 1 245 ? 20.072 -5.244 -12.941 1.00 28.34 225 TYR C C 1
ATOM 6255 O O . TYR C 1 245 ? 21.170 -5.671 -12.561 1.00 27.30 225 TYR C O 1
ATOM 6264 N N . VAL C 1 246 ? 19.227 -5.953 -13.708 1.00 25.94 226 VAL C N 1
ATOM 6265 C CA . VAL C 1 246 ? 19.569 -7.262 -14.258 1.00 26.48 226 VAL C CA 1
ATOM 6266 C C . VAL C 1 246 ? 20.151 -6.974 -15.636 1.00 31.19 226 VAL C C 1
ATOM 6267 O O . VAL C 1 246 ? 19.463 -6.411 -16.489 1.00 32.81 226 VAL C O 1
ATOM 6271 N N . ILE C 1 247 ? 21.436 -7.310 -15.823 1.00 25.09 227 ILE C N 1
ATOM 6272 C CA . ILE C 1 247 ? 22.167 -7.045 -17.049 1.00 24.73 227 ILE C CA 1
ATOM 6273 C C . ILE C 1 247 ? 22.316 -8.321 -17.871 1.00 30.12 227 ILE C C 1
ATOM 6274 O O . ILE C 1 247 ? 23.073 -9.194 -17.450 1.00 30.04 227 ILE C O 1
ATOM 6279 N N . PRO C 1 248 ? 21.658 -8.439 -19.058 1.00 26.81 228 PRO C N 1
ATOM 6280 C CA . PRO C 1 248 ? 21.901 -9.606 -19.932 1.00 27.32 228 PRO C CA 1
ATOM 6281 C C . PRO C 1 248 ? 23.384 -9.548 -20.288 1.00 30.57 228 PRO C C 1
ATOM 6282 O O . PRO C 1 248 ? 23.862 -8.515 -20.784 1.00 28.95 228 PRO C O 1
ATOM 6286 N N . ALA C 1 249 ? 24.145 -10.578 -19.886 1.00 27.46 229 ALA C N 1
ATOM 6287 C CA . ALA C 1 249 ? 25.597 -10.481 -19.969 1.00 26.89 229 ALA C CA 1
ATOM 6288 C C . ALA C 1 249 ? 26.298 -11.567 -20.765 1.00 31.24 229 ALA C C 1
ATOM 6289 O O . ALA C 1 249 ? 27.516 -11.688 -20.662 1.00 29.15 229 ALA C O 1
ATOM 6291 N N . ASN C 1 250 ? 25.558 -12.320 -21.605 1.00 31.02 230 ASN C N 1
ATOM 6292 C CA . ASN C 1 250 ? 26.193 -13.322 -22.468 1.00 31.46 230 ASN C CA 1
ATOM 6293 C C . ASN C 1 250 ? 27.043 -12.620 -23.524 1.00 34.20 230 ASN C C 1
ATOM 6294 O O . ASN C 1 250 ? 28.040 -13.186 -23.947 1.00 32.68 230 ASN C O 1
ATOM 6299 N N . LYS C 1 251 ? 26.658 -11.379 -23.930 1.00 31.51 231 LYS C N 1
ATOM 6300 C CA . LYS C 1 251 ? 27.403 -10.564 -24.907 1.00 31.96 231 LYS C CA 1
ATOM 6301 C C . LYS C 1 251 ? 28.077 -9.457 -24.114 1.00 36.88 231 LYS C C 1
ATOM 6302 O O . LYS C 1 251 ? 27.397 -8.586 -23.574 1.00 36.23 231 LYS C O 1
ATOM 6308 N N . ASN C 1 252 ? 29.404 -9.515 -24.004 1.00 33.80 232 ASN C N 1
ATOM 6309 C CA . ASN C 1 252 ? 30.189 -8.542 -23.246 1.00 32.33 232 ASN C CA 1
ATOM 6310 C C . ASN C 1 252 ? 30.026 -7.122 -23.766 1.00 35.92 232 ASN C C 1
ATOM 6311 O O . ASN C 1 252 ? 29.910 -6.199 -22.959 1.00 34.83 232 ASN C O 1
ATOM 6316 N N . TRP C 1 253 ? 29.965 -6.943 -25.098 1.00 34.35 233 TRP C N 1
ATOM 6317 C CA . TRP C 1 253 ? 29.753 -5.615 -25.700 1.00 34.39 233 TRP C CA 1
ATOM 6318 C C . TRP C 1 253 ? 28.461 -4.965 -25.183 1.00 36.27 233 TRP C C 1
ATOM 6319 O O . TRP C 1 253 ? 28.443 -3.767 -24.903 1.00 35.14 233 TRP C O 1
ATOM 6330 N N . TYR C 1 254 ? 27.393 -5.769 -25.031 1.00 32.20 234 TYR C N 1
ATOM 6331 C CA . TYR C 1 254 ? 26.108 -5.274 -24.552 1.00 31.52 234 TYR C CA 1
ATOM 6332 C C . TYR C 1 254 ? 26.159 -4.989 -23.074 1.00 31.83 234 TYR C C 1
ATOM 6333 O O . TYR C 1 254 ? 25.678 -3.947 -22.620 1.00 28.98 234 TYR C O 1
ATOM 6342 N N . ARG C 1 255 ? 26.751 -5.926 -22.316 1.00 29.17 235 ARG C N 1
ATOM 6343 C CA . ARG C 1 255 ? 26.925 -5.805 -20.878 1.00 26.97 235 ARG C CA 1
ATOM 6344 C C . ARG C 1 255 ? 27.671 -4.499 -20.559 1.00 28.94 235 ARG C C 1
ATOM 6345 O O . ARG C 1 255 ? 27.195 -3.710 -19.744 1.00 26.86 235 ARG C O 1
ATOM 6353 N N . ASN C 1 256 ? 28.821 -4.267 -21.213 1.00 26.80 236 ASN C N 1
ATOM 6354 C CA . ASN C 1 256 ? 29.638 -3.074 -20.959 1.00 27.89 236 ASN C CA 1
ATOM 6355 C C . ASN C 1 256 ? 28.915 -1.783 -21.311 1.00 30.98 236 ASN C C 1
ATOM 6356 O O . ASN C 1 256 ? 28.983 -0.823 -20.543 1.00 29.08 236 ASN C O 1
ATOM 6361 N N . TRP C 1 257 ? 28.220 -1.765 -22.453 1.00 28.95 237 TRP C N 1
ATOM 6362 C CA . TRP C 1 257 ? 27.452 -0.592 -22.892 1.00 29.84 237 TRP C CA 1
ATOM 6363 C C . TRP C 1 257 ? 26.318 -0.273 -21.898 1.00 31.79 237 TRP C C 1
ATOM 6364 O O . TRP C 1 257 ? 26.165 0.884 -21.484 1.00 29.15 237 TRP C O 1
ATOM 6375 N N . LEU C 1 258 ? 25.512 -1.298 -21.536 1.00 27.78 238 LEU C N 1
ATOM 6376 C CA . LEU C 1 258 ? 24.367 -1.123 -20.642 1.00 27.06 238 LEU C CA 1
ATOM 6377 C C . LEU C 1 258 ? 24.764 -0.677 -19.237 1.00 28.62 238 LEU C C 1
ATOM 6378 O O . LEU C 1 258 ? 24.161 0.254 -18.697 1.00 28.27 238 LEU C O 1
ATOM 6383 N N . VAL C 1 259 ? 25.792 -1.299 -18.660 1.00 24.31 239 VAL C N 1
ATOM 6384 C CA . VAL C 1 259 ? 26.250 -0.882 -17.335 1.00 22.22 239 VAL C CA 1
ATOM 6385 C C . VAL C 1 259 ? 26.735 0.581 -17.426 1.00 25.91 239 VAL C C 1
ATOM 6386 O O . VAL C 1 259 ? 26.319 1.395 -16.615 1.00 23.01 239 VAL C O 1
ATOM 6390 N N . SER C 1 260 ? 27.527 0.927 -18.485 1.00 24.41 240 SER C N 1
ATOM 6391 C CA . SER C 1 260 ? 28.008 2.315 -18.674 1.00 24.54 240 SER C CA 1
ATOM 6392 C C . SER C 1 260 ? 26.835 3.307 -18.844 1.00 28.28 240 SER C C 1
ATOM 6393 O O . SER C 1 260 ? 26.867 4.389 -18.268 1.00 27.95 240 SER C O 1
ATOM 6396 N N . HIS C 1 261 ? 25.811 2.939 -19.620 1.00 27.25 241 HIS C N 1
ATOM 6397 C CA . HIS C 1 261 ? 24.655 3.819 -19.831 1.00 28.77 241 HIS C CA 1
ATOM 6398 C C . HIS C 1 261 ? 23.971 4.123 -18.496 1.00 31.04 241 HIS C C 1
ATOM 6399 O O . HIS C 1 261 ? 23.755 5.298 -18.163 1.00 30.09 241 HIS C O 1
ATOM 6406 N N . ILE C 1 262 ? 23.651 3.066 -17.726 1.00 26.42 242 ILE C N 1
ATOM 6407 C CA . ILE C 1 262 ? 22.972 3.234 -16.434 1.00 25.79 242 ILE C CA 1
ATOM 6408 C C . ILE C 1 262 ? 23.803 4.080 -15.460 1.00 28.50 242 ILE C C 1
ATOM 6409 O O . ILE C 1 262 ? 23.263 4.955 -14.783 1.00 28.68 242 ILE C O 1
ATOM 6414 N N . LEU C 1 263 ? 25.111 3.811 -15.383 1.00 24.42 243 LEU C N 1
ATOM 6415 C CA . LEU C 1 263 ? 25.982 4.527 -14.462 1.00 24.14 243 LEU C CA 1
ATOM 6416 C C . LEU C 1 263 ? 26.103 6.012 -14.828 1.00 27.49 243 LEU C C 1
ATOM 6417 O O . LEU C 1 263 ? 25.990 6.879 -13.952 1.00 27.22 243 LEU C O 1
ATOM 6422 N N . VAL C 1 264 ? 26.355 6.299 -16.100 1.00 23.89 244 VAL C N 1
ATOM 6423 C CA . VAL C 1 264 ? 26.487 7.687 -16.562 1.00 25.06 244 VAL C CA 1
ATOM 6424 C C . VAL C 1 264 ? 25.195 8.482 -16.313 1.00 29.53 244 VAL C C 1
ATOM 6425 O O . VAL C 1 264 ? 25.258 9.596 -15.804 1.00 28.97 244 VAL C O 1
ATOM 6429 N N . GLU C 1 265 ? 24.042 7.905 -16.667 1.00 28.09 245 GLU C N 1
ATOM 6430 C CA . GLU C 1 265 ? 22.740 8.553 -16.472 1.00 29.58 245 GLU C CA 1
ATOM 6431 C C . GLU C 1 265 ? 22.527 8.865 -14.985 1.00 30.41 245 GLU C C 1
ATOM 6432 O O . GLU C 1 265 ? 22.096 9.964 -14.648 1.00 29.32 245 GLU C O 1
ATOM 6438 N N . THR C 1 266 ? 22.861 7.910 -14.105 1.00 25.73 246 THR C N 1
ATOM 6439 C CA . THR C 1 266 ? 22.723 8.106 -12.667 1.00 25.16 246 THR C CA 1
ATOM 6440 C C . THR C 1 266 ? 23.620 9.266 -12.187 1.00 29.46 246 THR C C 1
ATOM 6441 O O . THR C 1 266 ? 23.143 10.149 -11.493 1.00 29.62 246 THR C O 1
ATOM 6445 N N . LEU C 1 267 ? 24.901 9.264 -12.578 1.00 25.73 247 LEU C N 1
ATOM 6446 C CA . LEU C 1 267 ? 25.832 10.311 -12.172 1.00 26.19 247 LEU C CA 1
ATOM 6447 C C . LEU C 1 267 ? 25.430 11.683 -12.710 1.00 30.49 247 LEU C C 1
ATOM 6448 O O . LEU C 1 267 ? 25.570 12.670 -11.988 1.00 32.13 247 LEU C O 1
ATOM 6453 N N . GLU C 1 268 ? 24.926 11.751 -13.966 1.00 27.73 248 GLU C N 1
ATOM 6454 C CA . GLU C 1 268 ? 24.444 13.017 -14.546 1.00 29.13 248 GLU C CA 1
ATOM 6455 C C . GLU C 1 268 ? 23.296 13.593 -13.718 1.00 32.73 248 GLU C C 1
ATOM 6456 O O . GLU C 1 268 ? 23.253 14.809 -13.501 1.00 32.12 248 GLU C O 1
ATOM 6462 N N . GLY C 1 269 ? 22.403 12.714 -13.254 1.00 29.33 249 GLY C N 1
ATOM 6463 C CA . GLY C 1 269 ? 21.245 13.096 -12.452 1.00 30.35 249 GLY C CA 1
ATOM 6464 C C . GLY C 1 269 ? 21.591 13.705 -11.098 1.00 32.19 249 GLY C C 1
ATOM 6465 O O . GLY C 1 269 ? 20.727 14.292 -10.448 1.00 32.45 249 GLY C O 1
ATOM 6466 N N . LEU C 1 270 ? 22.853 13.571 -10.654 1.00 27.45 250 LEU C N 1
ATOM 6467 C CA . LEU C 1 270 ? 23.294 14.155 -9.381 1.00 25.87 250 LEU C CA 1
ATOM 6468 C C . LEU C 1 270 ? 23.511 15.670 -9.488 1.00 31.49 250 LEU C C 1
ATOM 6469 O O . LEU C 1 270 ? 23.551 16.347 -8.453 1.00 31.62 250 LEU C O 1
ATOM 6474 N N . ALA C 1 271 ? 23.662 16.190 -10.718 1.00 29.44 251 ALA C N 1
ATOM 6475 C CA . ALA C 1 271 ? 23.859 17.623 -11.022 1.00 31.56 251 ALA C CA 1
ATOM 6476 C C . ALA C 1 271 ? 25.050 18.203 -10.238 1.00 37.72 251 ALA C C 1
ATOM 6477 O O . ALA C 1 271 ? 24.943 19.254 -9.591 1.00 37.98 251 ALA C O 1
ATOM 6479 N N . MET C 1 272 ? 26.181 17.486 -10.270 1.00 32.20 252 MET C N 1
ATOM 6480 C CA . MET C 1 272 ? 27.391 17.900 -9.540 1.00 31.69 252 MET C CA 1
ATOM 6481 C C . MET C 1 272 ? 27.995 19.162 -10.126 1.00 37.25 252 MET C C 1
ATOM 6482 O O . MET C 1 272 ? 27.907 19.360 -11.333 1.00 37.85 252 MET C O 1
ATOM 6487 N N . GLN C 1 273 ? 28.539 20.048 -9.265 1.00 33.91 253 GLN C N 1
ATOM 6488 C CA . GLN C 1 273 ? 29.118 21.335 -9.668 1.00 34.54 253 GLN C CA 1
ATOM 6489 C C . GLN C 1 273 ? 30.541 21.446 -9.130 1.00 37.86 253 GLN C C 1
ATOM 6490 O O . GLN C 1 273 ? 30.795 21.044 -7.993 1.00 35.24 253 GLN C O 1
ATOM 6496 N N . TYR C 1 274 ? 31.459 22.011 -9.921 1.00 36.24 254 TYR C N 1
ATOM 6497 C CA . TYR C 1 274 ? 32.823 22.266 -9.463 1.00 37.15 254 TYR C CA 1
ATOM 6498 C C . TYR C 1 274 ? 32.760 23.321 -8.348 1.00 43.38 254 TYR C C 1
ATOM 6499 O O . TYR C 1 274 ? 32.088 24.329 -8.538 1.00 45.77 254 TYR C O 1
ATOM 6508 N N . PRO C 1 275 ? 33.436 23.121 -7.190 1.00 39.56 255 PRO C N 1
ATOM 6509 C CA . PRO C 1 275 ? 33.414 24.147 -6.132 1.00 40.52 255 PRO C CA 1
ATOM 6510 C C . PRO C 1 275 ? 33.953 25.496 -6.590 1.00 47.87 255 PRO C C 1
ATOM 6511 O O . PRO C 1 275 ? 34.851 25.553 -7.439 1.00 48.22 255 PRO C O 1
ATOM 6515 N N . GLN C 1 276 ? 33.400 26.585 -6.030 1.00 47.30 256 GLN C N 1
ATOM 6516 C CA . GLN C 1 276 ? 33.835 27.950 -6.362 1.00 90.88 256 GLN C CA 1
ATOM 6517 C C . GLN C 1 276 ? 34.548 28.610 -5.188 1.00 115.28 256 GLN C C 1
ATOM 6518 O O . GLN C 1 276 ? 35.775 28.652 -5.165 1.00 80.90 256 GLN C O 1
ATOM 6524 N N . MET D 1 21 ? 15.586 -4.389 37.696 1.00 67.45 1 MET D N 1
ATOM 6525 C CA . MET D 1 21 ? 15.790 -4.903 36.339 1.00 66.92 1 MET D CA 1
ATOM 6526 C C . MET D 1 21 ? 14.587 -4.565 35.454 1.00 70.45 1 MET D C 1
ATOM 6527 O O . MET D 1 21 ? 14.759 -3.894 34.441 1.00 68.22 1 MET D O 1
ATOM 6532 N N . LYS D 1 22 ? 13.369 -4.994 35.872 1.00 68.28 2 LYS D N 1
ATOM 6533 C CA . LYS D 1 22 ? 12.076 -4.763 35.211 1.00 67.71 2 LYS D CA 1
ATOM 6534 C C . LYS D 1 22 ? 11.707 -3.275 35.205 1.00 67.56 2 LYS D C 1
ATOM 6535 O O . LYS D 1 22 ? 11.326 -2.746 34.159 1.00 66.83 2 LYS D O 1
ATOM 6541 N N . LYS D 1 23 ? 11.801 -2.613 36.382 1.00 61.19 3 LYS D N 1
ATOM 6542 C CA . LYS D 1 23 ? 11.453 -1.197 36.550 1.00 59.60 3 LYS D CA 1
ATOM 6543 C C . LYS D 1 23 ? 12.354 -0.230 35.760 1.00 55.52 3 LYS D C 1
ATOM 6544 O O . LYS D 1 23 ? 11.851 0.748 35.204 1.00 56.35 3 LYS D O 1
ATOM 6550 N N . TYR D 1 24 ? 13.658 -0.528 35.671 1.00 44.42 4 TYR D N 1
ATOM 6551 C CA . TYR D 1 24 ? 14.623 0.329 34.963 1.00 39.92 4 TYR D CA 1
ATOM 6552 C C . TYR D 1 24 ? 14.744 0.033 33.478 1.00 40.50 4 TYR D C 1
ATOM 6553 O O . TYR D 1 24 ? 15.262 0.880 32.745 1.00 37.11 4 TYR D O 1
ATOM 6562 N N . ARG D 1 25 ? 14.226 -1.131 33.023 1.00 37.63 5 ARG D N 1
ATOM 6563 C CA . ARG D 1 25 ? 14.234 -1.506 31.611 1.00 36.23 5 ARG D CA 1
ATOM 6564 C C . ARG D 1 25 ? 13.128 -0.737 30.888 1.00 41.00 5 ARG D C 1
ATOM 6565 O O . ARG D 1 25 ? 11.970 -0.804 31.286 1.00 42.03 5 ARG D O 1
ATOM 6573 N N . VAL D 1 26 ? 13.485 -0.010 29.828 1.00 36.90 6 VAL D N 1
ATOM 6574 C CA . VAL D 1 26 ? 12.505 0.749 29.052 1.00 37.93 6 VAL D CA 1
ATOM 6575 C C . VAL D 1 26 ? 11.798 -0.221 28.081 1.00 43.74 6 VAL D C 1
ATOM 6576 O O . VAL D 1 26 ? 12.436 -0.785 27.187 1.00 41.18 6 VAL D O 1
ATOM 6580 N N . GLN D 1 27 ? 10.493 -0.450 28.305 1.00 44.33 7 GLN D N 1
ATOM 6581 C CA . GLN D 1 27 ? 9.682 -1.358 27.480 1.00 45.54 7 GLN D CA 1
ATOM 6582 C C . GLN D 1 27 ? 9.556 -0.839 26.053 1.00 50.58 7 GLN D C 1
ATOM 6583 O O . GLN D 1 27 ? 9.493 0.373 25.864 1.00 49.66 7 GLN D O 1
ATOM 6589 N N . PRO D 1 28 ? 9.545 -1.728 25.029 1.00 49.04 8 PRO D N 1
ATOM 6590 C CA . PRO D 1 28 ? 9.458 -1.247 23.637 1.00 48.54 8 PRO D CA 1
ATOM 6591 C C . PRO D 1 28 ? 8.040 -0.863 23.182 1.00 56.30 8 PRO D C 1
ATOM 6592 O O . PRO D 1 28 ? 7.610 -1.260 22.101 1.00 57.27 8 PRO D O 1
ATOM 6596 N N . ASP D 1 29 ? 7.327 -0.066 23.985 1.00 55.20 9 ASP D N 1
ATOM 6597 C CA . ASP D 1 29 ? 5.957 0.364 23.681 1.00 57.23 9 ASP D CA 1
ATOM 6598 C C . ASP D 1 29 ? 5.857 1.816 23.161 1.00 62.91 9 ASP D C 1
ATOM 6599 O O . ASP D 1 29 ? 4.747 2.308 22.911 1.00 64.34 9 ASP D O 1
ATOM 6604 N N . GLY D 1 30 ? 7.004 2.489 23.040 1.00 58.49 10 GLY D N 1
ATOM 6605 C CA . GLY D 1 30 ? 7.103 3.874 22.586 1.00 58.32 10 GLY D CA 1
ATOM 6606 C C . GLY D 1 30 ? 6.379 4.864 23.477 1.00 63.59 10 GLY D C 1
ATOM 6607 O O . GLY D 1 30 ? 5.906 5.896 22.990 1.00 65.59 10 GLY D O 1
ATOM 6608 N N . ARG D 1 31 ? 6.269 4.549 24.786 1.00 58.50 11 ARG D N 1
ATOM 6609 C CA . ARG D 1 31 ? 5.559 5.382 25.763 1.00 59.48 11 ARG D CA 1
ATOM 6610 C C . ARG D 1 31 ? 6.464 5.891 26.900 1.00 59.61 11 ARG D C 1
ATOM 6611 O O . ARG D 1 31 ? 5.970 6.386 27.919 1.00 60.96 11 ARG D O 1
ATOM 6619 N N . PHE D 1 32 ? 7.791 5.783 26.715 1.00 51.09 12 PHE D N 1
ATOM 6620 C CA . PHE D 1 32 ? 8.765 6.214 27.714 1.00 47.76 12 PHE D CA 1
ATOM 6621 C C . PHE D 1 32 ? 8.675 7.697 28.035 1.00 51.03 12 PHE D C 1
ATOM 6622 O O . PHE D 1 32 ? 8.634 8.519 27.127 1.00 49.92 12 PHE D O 1
ATOM 6630 N N . GLU D 1 33 ? 8.673 8.030 29.331 1.00 48.55 13 GLU D N 1
ATOM 6631 C CA . GLU D 1 33 ? 8.677 9.392 29.849 1.00 49.65 13 GLU D CA 1
ATOM 6632 C C . GLU D 1 33 ? 9.809 9.488 30.865 1.00 52.67 13 GLU D C 1
ATOM 6633 O O . GLU D 1 33 ? 9.774 8.801 31.891 1.00 52.70 13 GLU D O 1
ATOM 6639 N N . LEU D 1 34 ? 10.824 10.310 30.567 1.00 48.05 14 LEU D N 1
ATOM 6640 C CA . LEU D 1 34 ? 11.992 10.521 31.423 1.00 47.60 14 LEU D CA 1
ATOM 6641 C C . LEU D 1 34 ? 11.627 11.089 32.803 1.00 53.12 14 LEU D C 1
ATOM 6642 O O . LEU D 1 34 ? 12.292 10.742 33.772 1.00 52.45 14 LEU D O 1
ATOM 6647 N N . LYS D 1 35 ? 10.554 11.898 32.898 1.00 52.45 15 LYS D N 1
ATOM 6648 C CA . LYS D 1 35 ? 10.063 12.476 34.170 1.00 55.54 15 LYS D CA 1
ATOM 6649 C C . LYS D 1 35 ? 9.673 11.414 35.225 1.00 62.29 15 LYS D C 1
ATOM 6650 O O . LYS D 1 35 ? 9.613 11.728 36.410 1.00 63.37 15 LYS D O 1
ATOM 6656 N N . ARG D 1 36 ? 9.419 10.163 34.787 1.00 59.16 16 ARG D N 1
ATOM 6657 C CA . ARG D 1 36 ? 9.047 9.050 35.664 1.00 59.22 16 ARG D CA 1
ATOM 6658 C C . ARG D 1 36 ? 10.262 8.433 36.372 1.00 60.60 16 ARG D C 1
ATOM 6659 O O . ARG D 1 36 ? 10.098 7.582 37.253 1.00 61.54 16 ARG D O 1
ATOM 6667 N N . PHE D 1 37 ? 11.468 8.881 36.014 1.00 53.36 17 PHE D N 1
ATOM 6668 C CA . PHE D 1 37 ? 12.708 8.399 36.612 1.00 51.81 17 PHE D CA 1
ATOM 6669 C C . PHE D 1 37 ? 13.374 9.523 37.384 1.00 55.47 17 PHE D C 1
ATOM 6670 O O . PHE D 1 37 ? 13.676 10.581 36.827 1.00 56.38 17 PHE D O 1
ATOM 6678 N N . ASP D 1 38 ? 13.578 9.297 38.673 1.00 50.97 18 ASP D N 1
ATOM 6679 C CA . ASP D 1 38 ? 14.177 10.268 39.576 1.00 50.36 18 ASP D CA 1
ATOM 6680 C C . ASP D 1 38 ? 15.667 9.952 39.728 1.00 51.93 18 ASP D C 1
ATOM 6681 O O . ASP D 1 38 ? 16.007 8.854 40.182 1.00 50.01 18 ASP D O 1
ATOM 6686 N N . PRO D 1 39 ? 16.575 10.905 39.388 1.00 48.54 19 PRO D N 1
ATOM 6687 C CA . PRO D 1 39 ? 18.024 10.641 39.547 1.00 47.50 19 PRO D CA 1
ATOM 6688 C C . PRO D 1 39 ? 18.475 10.225 40.957 1.00 52.09 19 PRO D C 1
ATOM 6689 O O . PRO D 1 39 ? 19.509 9.561 41.087 1.00 50.05 19 PRO D O 1
ATOM 6693 N N . ASP D 1 40 ? 17.699 10.601 41.998 1.00 50.70 20 ASP D N 1
ATOM 6694 C CA . ASP D 1 40 ? 17.968 10.301 43.414 1.00 52.40 20 ASP D CA 1
ATOM 6695 C C . ASP D 1 40 ? 17.323 9.003 43.935 1.00 56.98 20 ASP D C 1
ATOM 6696 O O . ASP D 1 40 ? 17.473 8.671 45.114 1.00 56.97 20 ASP D O 1
ATOM 6701 N N . ASP D 1 41 ? 16.628 8.269 43.059 1.00 53.75 21 ASP D N 1
ATOM 6702 C CA . ASP D 1 41 ? 15.948 7.019 43.394 1.00 54.46 21 ASP D CA 1
ATOM 6703 C C . ASP D 1 41 ? 16.941 5.907 43.712 1.00 57.95 21 ASP D C 1
ATOM 6704 O O . ASP D 1 41 ? 17.860 5.669 42.934 1.00 56.51 21 ASP D O 1
ATOM 6709 N N . THR D 1 42 ? 16.786 5.250 44.872 1.00 55.68 22 THR D N 1
ATOM 6710 C CA . THR D 1 42 ? 17.649 4.131 45.259 1.00 55.57 22 THR D CA 1
ATOM 6711 C C . THR D 1 42 ? 16.785 2.942 45.724 1.00 63.14 22 THR D C 1
ATOM 6712 O O . THR D 1 42 ? 17.278 2.063 46.431 1.00 64.10 22 THR D O 1
ATOM 6716 N N . SER D 1 43 ? 15.502 2.911 45.308 1.00 62.03 23 SER D N 1
ATOM 6717 C CA . SER D 1 43 ? 14.481 1.961 45.776 1.00 63.76 23 SER D CA 1
ATOM 6718 C C . SER D 1 43 ? 14.737 0.466 45.486 1.00 67.39 23 SER D C 1
ATOM 6719 O O . SER D 1 43 ? 14.165 -0.365 46.202 1.00 68.88 23 SER D O 1
ATOM 6722 N N . ALA D 1 44 ? 15.579 0.110 44.493 1.00 60.08 24 ALA D N 1
ATOM 6723 C CA . ALA D 1 44 ? 15.856 -1.309 44.216 1.00 59.31 24 ALA D CA 1
ATOM 6724 C C . ALA D 1 44 ? 16.864 -1.914 45.211 1.00 63.45 24 ALA D C 1
ATOM 6725 O O . ALA D 1 44 ? 17.007 -3.139 45.265 1.00 64.32 24 ALA D O 1
ATOM 6727 N N . PHE D 1 45 ? 17.557 -1.067 45.992 1.00 58.04 25 PHE D N 1
ATOM 6728 C CA . PHE D 1 45 ? 18.517 -1.529 46.991 1.00 57.85 25 PHE D CA 1
ATOM 6729 C C . PHE D 1 45 ? 18.088 -1.112 48.410 1.00 67.13 25 PHE D C 1
ATOM 6730 O O . PHE D 1 45 ? 17.844 0.061 48.653 1.00 67.33 25 PHE D O 1
ATOM 6738 N N . GLU D 1 46 ? 18.097 -2.042 49.369 1.00 68.06 26 GLU D N 1
ATOM 6739 C CA . GLU D 1 46 ? 17.634 -1.722 50.721 1.00 71.12 26 GLU D CA 1
ATOM 6740 C C . GLU D 1 46 ? 18.660 -1.140 51.718 1.00 76.06 26 GLU D C 1
ATOM 6741 O O . GLU D 1 46 ? 18.311 -0.210 52.451 1.00 78.93 26 GLU D O 1
ATOM 6747 N N . GLY D 1 47 ? 19.849 -1.730 51.809 1.00 69.61 27 GLY D N 1
ATOM 6748 C CA . GLY D 1 47 ? 20.834 -1.415 52.844 1.00 69.67 27 GLY D CA 1
ATOM 6749 C C . GLY D 1 47 ? 21.599 -0.106 52.948 1.00 72.14 27 GLY D C 1
ATOM 6750 O O . GLY D 1 47 ? 22.279 0.101 53.958 1.00 72.03 27 GLY D O 1
ATOM 6751 N N . GLY D 1 48 ? 21.561 0.745 51.924 1.00 67.58 28 GLY D N 1
ATOM 6752 C CA . GLY D 1 48 ? 22.339 1.989 51.921 1.00 66.39 28 GLY D CA 1
ATOM 6753 C C . GLY D 1 48 ? 23.737 1.817 51.337 1.00 65.64 28 GLY D C 1
ATOM 6754 O O . GLY D 1 48 ? 24.096 0.698 50.950 1.00 64.73 28 GLY D O 1
ATOM 6755 N N . LYS D 1 49 ? 24.547 2.924 51.280 1.00 58.87 29 LYS D N 1
ATOM 6756 C CA . LYS D 1 49 ? 25.896 2.982 50.683 1.00 55.79 29 LYS D CA 1
ATOM 6757 C C . LYS D 1 49 ? 26.833 1.852 51.115 1.00 58.84 29 LYS D C 1
ATOM 6758 O O . LYS D 1 49 ? 27.336 1.140 50.248 1.00 56.21 29 LYS D O 1
ATOM 6764 N N . GLN D 1 50 ? 27.051 1.670 52.428 1.00 56.86 30 GLN D N 1
ATOM 6765 C CA . GLN D 1 50 ? 27.975 0.644 52.911 1.00 56.58 30 GLN D CA 1
ATOM 6766 C C . GLN D 1 50 ? 27.581 -0.766 52.490 1.00 59.58 30 GLN D C 1
ATOM 6767 O O . GLN D 1 50 ? 28.445 -1.492 51.994 1.00 58.49 30 GLN D O 1
ATOM 6773 N N . ALA D 1 51 ? 26.291 -1.134 52.625 1.00 55.85 31 ALA D N 1
ATOM 6774 C CA . ALA D 1 51 ? 25.809 -2.451 52.202 1.00 54.34 31 ALA D CA 1
ATOM 6775 C C . ALA D 1 51 ? 25.947 -2.613 50.682 1.00 54.19 31 ALA D C 1
ATOM 6776 O O . ALA D 1 51 ? 26.286 -3.706 50.223 1.00 51.16 31 ALA D O 1
ATOM 6778 N N . ALA D 1 52 ? 25.704 -1.526 49.908 1.00 49.30 32 ALA D N 1
ATOM 6779 C CA . ALA D 1 52 ? 25.814 -1.552 48.446 1.00 47.21 32 ALA D CA 1
ATOM 6780 C C . ALA D 1 52 ? 27.239 -1.772 47.969 1.00 49.40 32 ALA D C 1
ATOM 6781 O O . ALA D 1 52 ? 27.422 -2.405 46.929 1.00 48.63 32 ALA D O 1
ATOM 6783 N N . LEU D 1 53 ? 28.237 -1.257 48.705 1.00 45.27 33 LEU D N 1
ATOM 6784 C CA . LEU D 1 53 ? 29.650 -1.439 48.351 1.00 44.74 33 LEU D CA 1
ATOM 6785 C C . LEU D 1 53 ? 30.034 -2.915 48.466 1.00 47.12 33 LEU D C 1
ATOM 6786 O O . LEU D 1 53 ? 30.734 -3.429 47.601 1.00 44.35 33 LEU D O 1
ATOM 6791 N N . GLU D 1 54 ? 29.530 -3.599 49.510 1.00 45.04 34 GLU D N 1
ATOM 6792 C CA . GLU D 1 54 ? 29.764 -5.030 49.734 1.00 44.33 34 GLU D CA 1
ATOM 6793 C C . GLU D 1 54 ? 29.047 -5.848 48.660 1.00 44.22 34 GLU D C 1
ATOM 6794 O O . GLU D 1 54 ? 29.643 -6.780 48.128 1.00 41.57 34 GLU D O 1
ATOM 6800 N N . ALA D 1 55 ? 27.775 -5.499 48.341 1.00 40.67 35 ALA D N 1
ATOM 6801 C CA . ALA D 1 55 ? 26.979 -6.164 47.297 1.00 39.91 35 ALA D CA 1
ATOM 6802 C C . ALA D 1 55 ? 27.656 -5.985 45.931 1.00 42.82 35 ALA D C 1
ATOM 6803 O O . ALA D 1 55 ? 27.698 -6.930 45.140 1.00 41.66 35 ALA D O 1
ATOM 6805 N N . LEU D 1 56 ? 28.210 -4.788 45.673 1.00 37.85 36 LEU D N 1
ATOM 6806 C CA . LEU D 1 56 ? 28.919 -4.489 44.431 1.00 36.37 36 LEU D CA 1
ATOM 6807 C C . LEU D 1 56 ? 30.173 -5.367 44.309 1.00 41.78 36 LEU D C 1
ATOM 6808 O O . LEU D 1 56 ? 30.414 -5.889 43.228 1.00 40.86 36 LEU D O 1
ATOM 6813 N N . ALA D 1 57 ? 30.946 -5.553 45.403 1.00 38.30 37 ALA D N 1
ATOM 6814 C CA . ALA D 1 57 ? 32.160 -6.396 45.378 1.00 37.80 37 ALA D CA 1
ATOM 6815 C C . ALA D 1 57 ? 31.821 -7.857 45.007 1.00 39.00 37 ALA D C 1
ATOM 6816 O O . ALA D 1 57 ? 32.554 -8.478 44.235 1.00 35.93 37 ALA D O 1
ATOM 6818 N N . VAL D 1 58 ? 30.685 -8.379 45.522 1.00 35.18 38 VAL D N 1
ATOM 6819 C CA . VAL D 1 58 ? 30.189 -9.730 45.209 1.00 36.42 38 VAL D CA 1
ATOM 6820 C C . VAL D 1 58 ? 29.810 -9.802 43.707 1.00 37.97 38 VAL D C 1
ATOM 6821 O O . VAL D 1 58 ? 30.222 -10.741 43.023 1.00 38.68 38 VAL D O 1
ATOM 6825 N N . LEU D 1 59 ? 29.066 -8.799 43.194 1.00 32.82 39 LEU D N 1
ATOM 6826 C CA . LEU D 1 59 ? 28.688 -8.746 41.774 1.00 32.37 39 LEU D CA 1
ATOM 6827 C C . LEU D 1 59 ? 29.923 -8.622 40.882 1.00 36.24 39 LEU D C 1
ATOM 6828 O O . LEU D 1 59 ? 29.968 -9.254 39.825 1.00 34.61 39 LEU D O 1
ATOM 6833 N N . ASN D 1 60 ? 30.930 -7.831 41.319 1.00 33.54 40 ASN D N 1
ATOM 6834 C CA . ASN D 1 60 ? 32.170 -7.622 40.563 1.00 33.39 40 ASN D CA 1
ATOM 6835 C C . ASN D 1 60 ? 32.907 -8.942 40.392 1.00 39.04 40 ASN D C 1
ATOM 6836 O O . ASN D 1 60 ? 33.324 -9.254 39.277 1.00 38.65 40 ASN D O 1
ATOM 6841 N N . ARG D 1 61 ? 33.018 -9.734 41.477 1.00 36.43 41 ARG D N 1
ATOM 6842 C CA . ARG D 1 61 ? 33.669 -11.040 41.411 1.00 36.78 41 ARG D CA 1
ATOM 6843 C C . ARG D 1 61 ? 32.905 -11.972 40.451 1.00 38.49 41 ARG D C 1
ATOM 6844 O O . ARG D 1 61 ? 33.537 -12.665 39.674 1.00 36.31 41 ARG D O 1
ATOM 6852 N N . ARG D 1 62 ? 31.554 -11.950 40.479 1.00 35.19 42 ARG D N 1
ATOM 6853 C CA . ARG D 1 62 ? 30.721 -12.735 39.556 1.00 34.74 42 ARG D CA 1
ATOM 6854 C C . ARG D 1 62 ? 30.980 -12.286 38.107 1.00 35.24 42 ARG D C 1
ATOM 6855 O O . ARG D 1 62 ? 31.079 -13.130 37.214 1.00 35.09 42 ARG D O 1
ATOM 6863 N N . LEU D 1 63 ? 31.095 -10.957 37.884 1.00 29.28 43 LEU D N 1
ATOM 6864 C CA . LEU D 1 63 ? 31.367 -10.394 36.550 1.00 27.55 43 LEU D CA 1
ATOM 6865 C C . LEU D 1 63 ? 32.725 -10.849 36.025 1.00 33.16 43 LEU D C 1
ATOM 6866 O O . LEU D 1 63 ? 32.840 -11.195 34.844 1.00 33.03 43 LEU D O 1
ATOM 6871 N N . GLU D 1 64 ? 33.755 -10.844 36.894 1.00 31.01 44 GLU D N 1
ATOM 6872 C CA . GLU D 1 64 ? 35.096 -11.290 36.502 1.00 31.87 44 GLU D CA 1
ATOM 6873 C C . GLU D 1 64 ? 35.037 -12.746 36.003 1.00 36.66 44 GLU D C 1
ATOM 6874 O O . GLU D 1 64 ? 35.606 -13.038 34.962 1.00 35.02 44 GLU D O 1
ATOM 6880 N N . LYS D 1 65 ? 34.298 -13.638 36.716 1.00 33.06 45 LYS D N 1
ATOM 6881 C CA . LYS D 1 65 ? 34.145 -15.047 36.326 1.00 32.25 45 LYS D CA 1
ATOM 6882 C C . LYS D 1 65 ? 33.320 -15.201 35.036 1.00 35.80 45 LYS D C 1
ATOM 6883 O O . LYS D 1 65 ? 33.642 -16.041 34.195 1.00 35.43 45 LYS D O 1
ATOM 6889 N N . LEU D 1 66 ? 32.269 -14.392 34.873 1.00 31.36 46 LEU D N 1
ATOM 6890 C CA . LEU D 1 66 ? 31.449 -14.420 33.657 1.00 30.80 46 LEU D CA 1
ATOM 6891 C C . LEU D 1 66 ? 32.256 -13.942 32.439 1.00 32.37 46 LEU D C 1
ATOM 6892 O O . LEU D 1 66 ? 32.094 -14.500 31.351 1.00 31.87 46 LEU D O 1
ATOM 6897 N N . GLN D 1 67 ? 33.141 -12.941 32.620 1.00 27.89 47 GLN D N 1
ATOM 6898 C CA . GLN D 1 67 ? 33.978 -12.468 31.508 1.00 27.51 47 GLN D CA 1
ATOM 6899 C C . GLN D 1 67 ? 34.947 -13.575 31.079 1.00 32.17 47 GLN D C 1
ATOM 6900 O O . GLN D 1 67 ? 35.139 -13.763 29.883 1.00 30.60 47 GLN D O 1
ATOM 6906 N N . GLU D 1 68 ? 35.568 -14.282 32.051 1.00 31.12 48 GLU D N 1
ATOM 6907 C CA . GLU D 1 68 ? 36.523 -15.360 31.742 1.00 31.58 48 GLU D CA 1
ATOM 6908 C C . GLU D 1 68 ? 35.841 -16.464 30.922 1.00 34.78 48 GLU D C 1
ATOM 6909 O O . GLU D 1 68 ? 36.424 -16.980 29.970 1.00 32.10 48 GLU D O 1
ATOM 6915 N N . LEU D 1 69 ? 34.576 -16.746 31.250 1.00 31.69 49 LEU D N 1
ATOM 6916 C CA . LEU D 1 69 ? 33.718 -17.705 30.570 1.00 32.64 49 LEU D CA 1
ATOM 6917 C C . LEU D 1 69 ? 33.328 -17.197 29.163 1.00 32.40 49 LEU D C 1
ATOM 6918 O O . LEU D 1 69 ? 33.412 -17.957 28.213 1.00 31.66 49 LEU D O 1
ATOM 6923 N N . LEU D 1 70 ? 32.921 -15.930 29.043 1.00 27.47 50 LEU D N 1
ATOM 6924 C CA . LEU D 1 70 ? 32.600 -15.301 27.755 1.00 26.12 50 LEU D CA 1
ATOM 6925 C C . LEU D 1 70 ? 33.779 -15.457 26.791 1.00 29.44 50 LEU D C 1
ATOM 6926 O O . LEU D 1 70 ? 33.599 -15.878 25.644 1.00 29.03 50 LEU D O 1
ATOM 6931 N N . TYR D 1 71 ? 34.988 -15.145 27.280 1.00 27.99 51 TYR D N 1
ATOM 6932 C CA . TYR D 1 71 ? 36.226 -15.207 26.504 1.00 27.38 51 TYR D CA 1
ATOM 6933 C C . TYR D 1 71 ? 36.583 -16.645 26.113 1.00 31.61 51 TYR D C 1
ATOM 6934 O O . TYR D 1 71 ? 36.921 -16.882 24.950 1.00 30.21 51 TYR D O 1
ATOM 6943 N N . ALA D 1 72 ? 36.493 -17.602 27.077 1.00 29.18 52 ALA D N 1
ATOM 6944 C CA . ALA D 1 72 ? 36.787 -19.024 26.863 1.00 29.67 52 ALA D CA 1
ATOM 6945 C C . ALA D 1 72 ? 35.836 -19.656 25.846 1.00 33.51 52 ALA D C 1
ATOM 6946 O O . ALA D 1 72 ? 36.294 -20.369 24.954 1.00 33.05 52 ALA D O 1
ATOM 6948 N N . GLU D 1 73 ? 34.519 -19.409 25.995 1.00 30.62 53 GLU D N 1
ATOM 6949 C CA . GLU D 1 73 ? 33.500 -19.941 25.080 1.00 31.14 53 GLU D CA 1
ATOM 6950 C C . GLU D 1 73 ? 33.694 -19.352 23.664 1.00 34.65 53 GLU D C 1
ATOM 6951 O O . GLU D 1 73 ? 33.536 -20.070 22.679 1.00 34.73 53 GLU D O 1
ATOM 6957 N N . GLY D 1 74 ? 34.076 -18.074 23.589 1.00 29.81 54 GLY D N 1
ATOM 6958 C CA . GLY D 1 74 ? 34.382 -17.382 22.343 1.00 28.00 54 GLY D CA 1
ATOM 6959 C C . GLY D 1 74 ? 33.284 -17.371 21.298 1.00 31.20 54 GLY D C 1
ATOM 6960 O O . GLY D 1 74 ? 33.579 -17.427 20.108 1.00 29.69 54 GLY D O 1
ATOM 6961 N N . GLN D 1 75 ? 32.016 -17.282 21.724 1.00 29.17 55 GLN D N 1
ATOM 6962 C CA . GLN D 1 75 ? 30.879 -17.275 20.796 1.00 30.42 55 GLN D CA 1
ATOM 6963 C C . GLN D 1 75 ? 30.099 -15.969 20.854 1.00 32.83 55 GLN D C 1
ATOM 6964 O O . GLN D 1 75 ? 29.833 -15.388 19.811 1.00 33.49 55 GLN D O 1
ATOM 6970 N N . HIS D 1 76 ? 29.712 -15.522 22.060 1.00 27.04 56 HIS D N 1
ATOM 6971 C CA . HIS D 1 76 ? 28.933 -14.294 22.247 1.00 25.81 56 HIS D CA 1
ATOM 6972 C C . HIS D 1 76 ? 29.805 -13.045 22.123 1.00 28.66 56 HIS D C 1
ATOM 6973 O O . HIS D 1 76 ? 31.006 -13.095 22.383 1.00 28.41 56 HIS D O 1
ATOM 6980 N N . LYS D 1 77 ? 29.202 -11.940 21.681 1.00 25.70 57 LYS D N 1
ATOM 6981 C CA . LYS D 1 77 ? 29.837 -10.629 21.595 1.00 23.53 57 LYS D CA 1
ATOM 6982 C C . LYS D 1 77 ? 28.986 -9.792 22.555 1.00 26.29 57 LYS D C 1
ATOM 6983 O O . LYS D 1 77 ? 27.754 -9.929 22.561 1.00 24.56 57 LYS D O 1
ATOM 6989 N N . VAL D 1 78 ? 29.610 -8.991 23.416 1.00 23.47 58 VAL D N 1
ATOM 6990 C CA . VAL D 1 78 ? 28.829 -8.204 24.392 1.00 21.64 58 VAL D CA 1
ATOM 6991 C C . VAL D 1 78 ? 29.131 -6.736 24.223 1.00 24.83 58 VAL D C 1
ATOM 6992 O O . VAL D 1 78 ? 30.288 -6.329 24.331 1.00 24.51 58 VAL D O 1
ATOM 6996 N N . LEU D 1 79 ? 28.091 -5.941 23.969 1.00 20.28 59 LEU D N 1
ATOM 6997 C CA . LEU D 1 79 ? 28.246 -4.509 23.786 1.00 19.45 59 LEU D CA 1
ATOM 6998 C C . LEU D 1 79 ? 27.521 -3.769 24.886 1.00 23.17 59 LEU D C 1
ATOM 6999 O O . LEU D 1 79 ? 26.299 -3.904 25.032 1.00 22.96 59 LEU D O 1
ATOM 7004 N N . VAL D 1 80 ? 28.264 -2.936 25.619 1.00 19.99 60 VAL D N 1
ATOM 7005 C CA . VAL D 1 80 ? 27.686 -2.103 26.683 1.00 20.16 60 VAL D CA 1
ATOM 7006 C C . VAL D 1 80 ? 27.794 -0.665 26.198 1.00 23.74 60 VAL D C 1
ATOM 7007 O O . VAL D 1 80 ? 28.891 -0.180 25.958 1.00 23.29 60 VAL D O 1
ATOM 7011 N N . VAL D 1 81 ? 26.669 0.008 26.047 1.00 21.92 61 VAL D N 1
ATOM 7012 C CA . VAL D 1 81 ? 26.649 1.403 25.624 1.00 22.25 61 VAL D CA 1
ATOM 7013 C C . VAL D 1 81 ? 26.423 2.279 26.860 1.00 26.13 61 VAL D C 1
ATOM 7014 O O . VAL D 1 81 ? 25.467 2.057 27.600 1.00 27.38 61 VAL D O 1
ATOM 7018 N N . LEU D 1 82 ? 27.250 3.310 27.033 1.00 22.75 62 LEU D N 1
ATOM 7019 C CA . LEU D 1 82 ? 27.079 4.254 28.120 1.00 23.85 62 LEU D CA 1
ATOM 7020 C C . LEU D 1 82 ? 26.796 5.634 27.553 1.00 28.20 62 LEU D C 1
ATOM 7021 O O . LEU D 1 82 ? 27.590 6.149 26.769 1.00 27.37 62 LEU D O 1
ATOM 7026 N N . GLN D 1 83 ? 25.659 6.215 27.928 1.00 25.40 63 GLN D N 1
ATOM 7027 C CA . GLN D 1 83 ? 25.299 7.582 27.537 1.00 26.55 63 GLN D CA 1
ATOM 7028 C C . GLN D 1 83 ? 24.907 8.311 28.809 1.00 32.53 63 GLN D C 1
ATOM 7029 O O . GLN D 1 83 ? 24.350 7.700 29.731 1.00 31.98 63 GLN D O 1
ATOM 7035 N N . ALA D 1 84 ? 25.235 9.604 28.881 1.00 30.69 64 ALA D N 1
ATOM 7036 C CA . ALA D 1 84 ? 24.927 10.458 30.038 1.00 32.09 64 ALA D CA 1
ATOM 7037 C C . ALA D 1 84 ? 25.272 11.882 29.682 1.00 38.43 64 ALA D C 1
ATOM 7038 O O . ALA D 1 84 ? 26.107 12.117 28.803 1.00 37.08 64 ALA D O 1
ATOM 7040 N N . MET D 1 85 ? 24.714 12.838 30.425 1.00 37.76 65 MET D N 1
ATOM 7041 C CA . MET D 1 85 ? 25.100 14.242 30.299 1.00 38.40 65 MET D CA 1
ATOM 7042 C C . MET D 1 85 ? 26.555 14.304 30.783 1.00 41.22 65 MET D C 1
ATOM 7043 O O . MET D 1 85 ? 27.006 13.369 31.466 1.00 38.53 65 MET D O 1
ATOM 7048 N N . ASP D 1 86 ? 27.297 15.379 30.453 1.00 40.21 66 ASP D N 1
ATOM 7049 C CA . ASP D 1 86 ? 28.683 15.499 30.929 1.00 40.50 66 ASP D CA 1
ATOM 7050 C C . ASP D 1 86 ? 28.683 15.441 32.466 1.00 43.30 66 ASP D C 1
ATOM 7051 O O . ASP D 1 86 ? 27.772 15.988 33.096 1.00 44.20 66 ASP D O 1
ATOM 7056 N N . ALA D 1 87 ? 29.646 14.706 33.052 1.00 38.33 67 ALA D N 1
ATOM 7057 C CA . ALA D 1 87 ? 29.777 14.449 34.502 1.00 39.00 67 ALA D CA 1
ATOM 7058 C C . ALA D 1 87 ? 28.718 13.454 35.045 1.00 42.27 67 ALA D C 1
ATOM 7059 O O . ALA D 1 87 ? 28.652 13.209 36.254 1.00 41.17 67 ALA D O 1
ATOM 7061 N N . GLY D 1 88 ? 27.968 12.834 34.125 1.00 38.06 68 GLY D N 1
ATOM 7062 C CA . GLY D 1 88 ? 26.929 11.853 34.418 1.00 36.56 68 GLY D CA 1
ATOM 7063 C C . GLY D 1 88 ? 27.395 10.513 34.954 1.00 37.52 68 GLY D C 1
ATOM 7064 O O . GLY D 1 88 ? 26.574 9.701 35.386 1.00 37.41 68 GLY D O 1
ATOM 7065 N N . GLY D 1 89 ? 28.700 10.256 34.897 1.00 32.28 69 GLY D N 1
ATOM 7066 C CA . GLY D 1 89 ? 29.280 9.035 35.449 1.00 32.02 69 GLY D CA 1
ATOM 7067 C C . GLY D 1 89 ? 29.792 7.978 34.493 1.00 35.04 69 GLY D C 1
ATOM 7068 O O . GLY D 1 89 ? 30.032 6.846 34.932 1.00 35.53 69 GLY D O 1
ATOM 7069 N N . LYS D 1 90 ? 29.986 8.317 33.207 1.00 28.68 70 LYS D N 1
ATOM 7070 C CA . LYS D 1 90 ? 30.451 7.332 32.212 1.00 27.10 70 LYS D CA 1
ATOM 7071 C C . LYS D 1 90 ? 31.850 6.797 32.559 1.00 31.15 70 LYS D C 1
ATOM 7072 O O . LYS D 1 90 ? 32.033 5.581 32.637 1.00 30.46 70 LYS D O 1
ATOM 7078 N N . ASP D 1 91 ? 32.814 7.699 32.821 1.00 29.26 71 ASP D N 1
ATOM 7079 C CA . ASP D 1 91 ? 34.171 7.297 33.180 1.00 29.37 71 ASP D CA 1
ATOM 7080 C C . ASP D 1 91 ? 34.249 6.489 34.483 1.00 34.40 71 ASP D C 1
ATOM 7081 O O . ASP D 1 91 ? 34.955 5.478 34.549 1.00 34.03 71 ASP D O 1
ATOM 7086 N N . GLY D 1 92 ? 33.522 6.940 35.499 1.00 31.13 72 GLY D N 1
ATOM 7087 C CA . GLY D 1 92 ? 33.453 6.299 36.810 1.00 29.92 72 GLY D CA 1
ATOM 7088 C C . GLY D 1 92 ? 32.836 4.915 36.757 1.00 31.55 72 GLY D C 1
ATOM 7089 O O . GLY D 1 92 ? 33.325 4.011 37.435 1.00 31.14 72 GLY D O 1
ATOM 7090 N N . THR D 1 93 ? 31.776 4.726 35.936 1.00 26.25 73 THR D N 1
ATOM 7091 C CA . THR D 1 93 ? 31.106 3.436 35.755 1.00 25.81 73 THR D CA 1
ATOM 7092 C C . THR D 1 93 ? 32.089 2.444 35.150 1.00 30.12 73 THR D C 1
ATOM 7093 O O . THR D 1 93 ? 32.187 1.326 35.644 1.00 30.54 73 THR D O 1
ATOM 7097 N N . ILE D 1 94 ? 32.837 2.848 34.099 1.00 26.80 74 ILE D N 1
ATOM 7098 C CA . ILE D 1 94 ? 33.830 1.957 33.492 1.00 25.16 74 ILE D CA 1
ATOM 7099 C C . ILE D 1 94 ? 34.865 1.538 34.539 1.00 29.78 74 ILE D C 1
ATOM 7100 O O . ILE D 1 94 ? 35.137 0.349 34.714 1.00 28.03 74 ILE D O 1
ATOM 7105 N N . ARG D 1 95 ? 35.433 2.529 35.226 1.00 28.46 75 ARG D N 1
ATOM 7106 C CA . ARG D 1 95 ? 36.467 2.324 36.224 1.00 29.53 75 ARG D CA 1
ATOM 7107 C C . ARG D 1 95 ? 36.016 1.375 37.347 1.00 32.56 75 ARG D C 1
ATOM 7108 O O . ARG D 1 95 ? 36.765 0.464 37.711 1.00 32.35 75 ARG D O 1
ATOM 7116 N N . VAL D 1 96 ? 34.807 1.573 37.883 1.00 28.59 76 VAL D N 1
ATOM 7117 C CA . VAL D 1 96 ? 34.348 0.791 39.056 1.00 27.75 76 VAL D CA 1
ATOM 7118 C C . VAL D 1 96 ? 33.715 -0.542 38.664 1.00 29.85 76 VAL D C 1
ATOM 7119 O O . VAL D 1 96 ? 34.093 -1.580 39.206 1.00 27.86 76 VAL D O 1
ATOM 7123 N N . VAL D 1 97 ? 32.745 -0.520 37.747 1.00 28.94 77 VAL D N 1
ATOM 7124 C CA . VAL D 1 97 ? 32.050 -1.746 37.323 1.00 28.38 77 VAL D CA 1
ATOM 7125 C C . VAL D 1 97 ? 33.019 -2.798 36.743 1.00 31.21 77 VAL D C 1
ATOM 7126 O O . VAL D 1 97 ? 32.872 -3.983 37.047 1.00 30.27 77 VAL D O 1
ATOM 7130 N N . PHE D 1 98 ? 34.014 -2.369 35.953 1.00 27.65 78 PHE D N 1
ATOM 7131 C CA . PHE D 1 98 ? 34.924 -3.300 35.301 1.00 26.53 78 PHE D CA 1
ATOM 7132 C C . PHE D 1 98 ? 36.264 -3.461 36.033 1.00 31.59 78 PHE D C 1
ATOM 7133 O O . PHE D 1 98 ? 37.214 -4.039 35.491 1.00 30.04 78 PHE D O 1
ATOM 7141 N N . ASP D 1 99 ? 36.314 -3.002 37.288 1.00 28.93 79 ASP D N 1
ATOM 7142 C CA . ASP D 1 99 ? 37.481 -3.130 38.140 1.00 29.73 79 ASP D CA 1
ATOM 7143 C C . ASP D 1 99 ? 37.866 -4.620 38.300 1.00 34.76 79 ASP D C 1
ATOM 7144 O O . ASP D 1 99 ? 37.069 -5.418 38.790 1.00 34.97 79 ASP D O 1
ATOM 7149 N N . GLY D 1 100 ? 39.079 -4.968 37.862 1.00 31.55 80 GLY D N 1
ATOM 7150 C CA . GLY D 1 100 ? 39.593 -6.328 37.977 1.00 32.19 80 GLY D CA 1
ATOM 7151 C C . GLY D 1 100 ? 39.215 -7.252 36.839 1.00 34.70 80 GLY D C 1
ATOM 7152 O O . GLY D 1 100 ? 39.708 -8.380 36.777 1.00 36.25 80 GLY D O 1
ATOM 7153 N N . VAL D 1 101 ? 38.367 -6.788 35.922 1.00 28.36 81 VAL D N 1
ATOM 7154 C CA . VAL D 1 101 ? 37.962 -7.595 34.775 1.00 27.79 81 VAL D CA 1
ATOM 7155 C C . VAL D 1 101 ? 39.163 -7.668 33.822 1.00 31.44 81 VAL D C 1
ATOM 7156 O O . VAL D 1 101 ? 39.789 -6.647 33.546 1.00 31.19 81 VAL D O 1
ATOM 7160 N N . ASN D 1 102 ? 39.512 -8.883 33.387 1.00 28.00 82 ASN D N 1
ATOM 7161 C CA . ASN D 1 102 ? 40.683 -9.147 32.558 1.00 27.31 82 ASN D CA 1
ATOM 7162 C C . ASN D 1 102 ? 40.759 -8.227 31.323 1.00 29.23 82 ASN D C 1
ATOM 7163 O O . ASN D 1 102 ? 39.863 -8.295 30.482 1.00 27.05 82 ASN D O 1
ATOM 7168 N N . PRO D 1 103 ? 41.818 -7.368 31.228 1.00 26.39 83 PRO D N 1
ATOM 7169 C CA . PRO D 1 103 ? 41.966 -6.462 30.068 1.00 25.81 83 PRO D CA 1
ATOM 7170 C C . PRO D 1 103 ? 41.994 -7.200 28.717 1.00 27.25 83 PRO D C 1
ATOM 7171 O O . PRO D 1 103 ? 41.699 -6.618 27.685 1.00 25.22 83 PRO D O 1
ATOM 7175 N N . SER D 1 104 ? 42.377 -8.488 28.723 1.00 24.09 84 SER D N 1
ATOM 7176 C CA . SER D 1 104 ? 42.396 -9.271 27.472 1.00 24.29 84 SER D CA 1
ATOM 7177 C C . SER D 1 104 ? 40.994 -9.428 26.859 1.00 26.77 84 SER D C 1
ATOM 7178 O O . SER D 1 104 ? 40.890 -9.609 25.653 1.00 25.92 84 SER D O 1
ATOM 7181 N N . GLY D 1 105 ? 39.938 -9.370 27.679 1.00 23.84 85 GLY D N 1
ATOM 7182 C CA . GLY D 1 105 ? 38.589 -9.557 27.154 1.00 23.94 85 GLY D CA 1
ATOM 7183 C C . GLY D 1 105 ? 37.655 -8.365 27.247 1.00 27.88 85 GLY D C 1
ATOM 7184 O O . GLY D 1 105 ? 36.479 -8.485 26.892 1.00 26.44 85 GLY D O 1
ATOM 7185 N N . VAL D 1 106 ? 38.168 -7.209 27.729 1.00 23.09 86 VAL D N 1
ATOM 7186 C CA A VAL D 1 106 ? 37.387 -5.979 27.888 0.50 22.22 86 VAL D CA 1
ATOM 7187 C CA B VAL D 1 106 ? 37.374 -5.994 27.876 0.50 21.03 86 VAL D CA 1
ATOM 7188 C C . VAL D 1 106 ? 38.079 -4.833 27.174 1.00 25.00 86 VAL D C 1
ATOM 7189 O O . VAL D 1 106 ? 39.285 -4.622 27.366 1.00 24.09 86 VAL D O 1
ATOM 7196 N N . ARG D 1 107 ? 37.322 -4.111 26.337 1.00 22.60 87 ARG D N 1
ATOM 7197 C CA . ARG D 1 107 ? 37.867 -2.993 25.551 1.00 22.71 87 ARG D CA 1
ATOM 7198 C C . ARG D 1 107 ? 36.911 -1.821 25.594 1.00 26.08 87 ARG D C 1
ATOM 7199 O O . ARG D 1 107 ? 35.685 -2.002 25.492 1.00 25.83 87 ARG D O 1
ATOM 7207 N N . VAL D 1 108 ? 37.462 -0.618 25.731 1.00 21.87 88 VAL D N 1
ATOM 7208 C CA . VAL D 1 108 ? 36.641 0.606 25.722 1.00 21.46 88 VAL D CA 1
ATOM 7209 C C . VAL D 1 108 ? 36.850 1.299 24.376 1.00 23.68 88 VAL D C 1
ATOM 7210 O O . VAL D 1 108 ? 37.991 1.443 23.939 1.00 23.49 88 VAL D O 1
ATOM 7214 N N . ALA D 1 109 ? 35.772 1.726 23.743 1.00 20.89 89 ALA D N 1
ATOM 7215 C CA . ALA D 1 109 ? 35.811 2.541 22.520 1.00 22.07 89 ALA D CA 1
ATOM 7216 C C . ALA D 1 109 ? 35.105 3.854 22.916 1.00 26.79 89 ALA D C 1
ATOM 7217 O O . ALA D 1 109 ? 33.948 3.821 23.325 1.00 25.62 89 ALA D O 1
ATOM 7219 N N . SER D 1 110 ? 35.830 4.974 22.907 1.00 24.38 90 SER D N 1
ATOM 7220 C CA . SER D 1 110 ? 35.263 6.276 23.251 1.00 25.79 90 SER D CA 1
ATOM 7221 C C . SER D 1 110 ? 34.995 7.027 21.959 1.00 30.69 90 SER D C 1
ATOM 7222 O O . SER D 1 110 ? 35.825 6.996 21.058 1.00 31.71 90 SER D O 1
ATOM 7225 N N . PHE D 1 111 ? 33.839 7.677 21.857 1.00 25.88 91 PHE D N 1
ATOM 7226 C CA . PHE D 1 111 ? 33.492 8.427 20.660 1.00 24.76 91 PHE D CA 1
ATOM 7227 C C . PHE D 1 111 ? 33.387 9.913 20.972 1.00 35.40 91 PHE D C 1
ATOM 7228 O O . PHE D 1 111 ? 32.434 10.341 21.631 1.00 37.80 91 PHE D O 1
ATOM 7236 N N . GLY D 1 112 ? 34.366 10.677 20.508 1.00 33.47 92 GLY D N 1
ATOM 7237 C CA . GLY D 1 112 ? 34.384 12.121 20.673 1.00 35.13 92 GLY D CA 1
ATOM 7238 C C . GLY D 1 112 ? 33.920 12.809 19.405 1.00 41.25 92 GLY D C 1
ATOM 7239 O O . GLY D 1 112 ? 33.258 12.190 18.565 1.00 37.69 92 GLY D O 1
ATOM 7240 N N . VAL D 1 113 ? 34.271 14.097 19.261 1.00 41.98 93 VAL D N 1
ATOM 7241 C CA . VAL D 1 113 ? 33.928 14.884 18.072 1.00 42.32 93 VAL D CA 1
ATOM 7242 C C . VAL D 1 113 ? 34.475 14.202 16.787 1.00 41.36 93 VAL D C 1
ATOM 7243 O O . VAL D 1 113 ? 35.652 13.819 16.732 1.00 39.09 93 VAL D O 1
ATOM 7247 N N . PRO D 1 114 ? 33.601 13.955 15.787 1.00 37.02 94 PRO D N 1
ATOM 7248 C CA . PRO D 1 114 ? 34.061 13.278 14.558 1.00 35.39 94 PRO D CA 1
ATOM 7249 C C . PRO D 1 114 ? 35.139 14.036 13.796 1.00 39.19 94 PRO D C 1
ATOM 7250 O O . PRO D 1 114 ? 35.105 15.267 13.727 1.00 40.87 94 PRO D O 1
ATOM 7254 N N . THR D 1 115 ? 36.096 13.300 13.232 1.00 33.93 95 THR D N 1
ATOM 7255 C CA . THR D 1 115 ? 37.158 13.869 12.412 1.00 33.94 95 THR D CA 1
ATOM 7256 C C . THR D 1 115 ? 36.605 14.039 10.977 1.00 37.96 95 THR D C 1
ATOM 7257 O O . THR D 1 115 ? 35.510 13.540 10.675 1.00 34.38 95 THR D O 1
ATOM 7261 N N . GLU D 1 116 ? 37.383 14.690 10.091 1.00 36.41 96 GLU D N 1
ATOM 7262 C CA . GLU D 1 116 ? 37.014 14.874 8.697 1.00 37.36 96 GLU D CA 1
ATOM 7263 C C . GLU D 1 116 ? 36.876 13.518 7.982 1.00 39.03 96 GLU D C 1
ATOM 7264 O O . GLU D 1 116 ? 35.933 13.335 7.213 1.00 37.89 96 GLU D O 1
ATOM 7270 N N . GLN D 1 117 ? 37.756 12.547 8.295 1.00 34.43 97 GLN D N 1
ATOM 7271 C CA . GLN D 1 117 ? 37.687 11.189 7.717 1.00 32.85 97 GLN D CA 1
ATOM 7272 C C . GLN D 1 117 ? 36.402 10.475 8.138 1.00 32.38 97 GLN D C 1
ATOM 7273 O O . GLN D 1 117 ? 35.767 9.805 7.324 1.00 29.95 97 GLN D O 1
ATOM 7279 N N . GLU D 1 118 ? 36.028 10.610 9.413 1.00 28.66 98 GLU D N 1
ATOM 7280 C CA . GLU D 1 118 ? 34.818 9.973 9.947 1.00 26.03 98 GLU D CA 1
ATOM 7281 C C . GLU D 1 118 ? 33.565 10.603 9.364 1.00 27.61 98 GLU D C 1
ATOM 7282 O O . GLU D 1 118 ? 32.626 9.879 9.021 1.00 26.80 98 GLU D O 1
ATOM 7288 N N . LEU D 1 119 ? 33.559 11.939 9.212 1.00 25.92 99 LEU D N 1
ATOM 7289 C CA . LEU D 1 119 ? 32.448 12.693 8.615 1.00 26.98 99 LEU D CA 1
ATOM 7290 C C . LEU D 1 119 ? 32.338 12.447 7.089 1.00 31.44 99 LEU D C 1
ATOM 7291 O O . LEU D 1 119 ? 31.288 12.731 6.502 1.00 30.41 99 LEU D O 1
ATOM 7296 N N . ALA D 1 120 ? 33.401 11.907 6.455 1.00 27.19 100 ALA D N 1
ATOM 7297 C CA . ALA D 1 120 ? 33.395 11.605 5.011 1.00 26.80 100 ALA D CA 1
ATOM 7298 C C . ALA D 1 120 ? 32.629 10.293 4.703 1.00 26.41 100 ALA D C 1
ATOM 7299 O O . ALA D 1 120 ? 32.379 9.977 3.541 1.00 23.33 100 ALA D O 1
ATOM 7301 N N . ARG D 1 121 ? 32.270 9.520 5.749 1.00 23.79 101 ARG D N 1
ATOM 7302 C CA . ARG D 1 121 ? 31.455 8.302 5.601 1.00 23.62 101 ARG D CA 1
ATOM 7303 C C . ARG D 1 121 ? 30.203 8.526 6.451 1.00 27.18 101 ARG D C 1
ATOM 7304 O O . ARG D 1 121 ? 30.155 9.495 7.214 1.00 27.75 101 ARG D O 1
ATOM 7312 N N . ASP D 1 122 ? 29.195 7.662 6.332 1.00 23.34 102 ASP D N 1
ATOM 7313 C CA . ASP D 1 122 ? 27.988 7.748 7.164 1.00 21.89 102 ASP D CA 1
ATOM 7314 C C . ASP D 1 122 ? 28.382 7.716 8.650 1.00 25.09 102 ASP D C 1
ATOM 7315 O O . ASP D 1 122 ? 29.435 7.163 9.020 1.00 24.58 102 ASP D O 1
ATOM 7320 N N . TYR D 1 123 ? 27.535 8.288 9.520 1.00 22.61 103 TYR D N 1
ATOM 7321 C CA . TYR D 1 123 ? 27.805 8.360 10.962 1.00 20.94 103 TYR D CA 1
ATOM 7322 C C . TYR D 1 123 ? 27.991 6.975 11.631 1.00 22.89 103 TYR D C 1
ATOM 7323 O O . TYR D 1 123 ? 28.635 6.877 12.669 1.00 22.96 103 TYR D O 1
ATOM 7332 N N . LEU D 1 124 ? 27.436 5.909 11.043 1.00 20.05 104 LEU D N 1
ATOM 7333 C CA . LEU D 1 124 ? 27.607 4.579 11.637 1.00 19.37 104 LEU D CA 1
ATOM 7334 C C . LEU D 1 124 ? 28.963 3.915 11.298 1.00 22.76 104 LEU D C 1
ATOM 7335 O O . LEU D 1 124 ? 29.352 2.965 11.963 1.00 23.01 104 LEU D O 1
ATOM 7340 N N . TRP D 1 125 ? 29.660 4.399 10.267 1.00 19.38 105 TRP D N 1
ATOM 7341 C CA . TRP D 1 125 ? 30.941 3.819 9.844 1.00 19.05 105 TRP D CA 1
ATOM 7342 C C . TRP D 1 125 ? 31.965 3.699 10.974 1.00 23.18 105 TRP D C 1
ATOM 7343 O O . TRP D 1 125 ? 32.478 2.599 11.218 1.00 21.15 105 TRP D O 1
ATOM 7354 N N . ARG D 1 126 ? 32.244 4.805 11.686 1.00 20.21 106 ARG D N 1
ATOM 7355 C CA . ARG D 1 126 ? 33.241 4.792 12.756 1.00 20.09 106 ARG D CA 1
ATOM 7356 C C . ARG D 1 126 ? 32.794 3.956 13.938 1.00 21.92 106 ARG D C 1
ATOM 7357 O O . ARG D 1 126 ? 33.622 3.473 14.713 1.00 21.71 106 ARG D O 1
ATOM 7365 N N . VAL D 1 127 ? 31.473 3.829 14.099 1.00 18.86 107 VAL D N 1
ATOM 7366 C CA . VAL D 1 127 ? 30.895 3.085 15.208 1.00 19.13 107 VAL D CA 1
ATOM 7367 C C . VAL D 1 127 ? 30.976 1.578 14.930 1.00 21.71 107 VAL D C 1
ATOM 7368 O O . VAL D 1 127 ? 31.432 0.820 15.783 1.00 18.84 107 VAL D O 1
ATOM 7372 N N . HIS D 1 128 ? 30.539 1.160 13.737 1.00 19.91 108 HIS D N 1
ATOM 7373 C CA . HIS D 1 128 ? 30.538 -0.247 13.343 1.00 18.90 108 HIS D CA 1
ATOM 7374 C C . HIS D 1 128 ? 31.949 -0.814 13.435 1.00 20.44 108 HIS D C 1
ATOM 7375 O O . HIS D 1 128 ? 32.089 -1.951 13.838 1.00 21.51 108 HIS D O 1
ATOM 7382 N N . GLN D 1 129 ? 32.987 -0.010 13.103 1.00 19.05 109 GLN D N 1
ATOM 7383 C CA A GLN D 1 129 ? 34.399 -0.425 13.192 0.50 19.38 109 GLN D CA 1
ATOM 7384 C CA B GLN D 1 129 ? 34.380 -0.473 13.183 0.50 19.34 109 GLN D CA 1
ATOM 7385 C C . GLN D 1 129 ? 34.742 -1.028 14.567 1.00 23.08 109 GLN D C 1
ATOM 7386 O O . GLN D 1 129 ? 35.518 -1.974 14.659 1.00 23.33 109 GLN D O 1
ATOM 7397 N N . GLN D 1 130 ? 34.188 -0.451 15.628 1.00 19.89 110 GLN D N 1
ATOM 7398 C CA . GLN D 1 130 ? 34.503 -0.787 17.021 1.00 18.42 110 GLN D CA 1
ATOM 7399 C C . GLN D 1 130 ? 33.660 -1.836 17.707 1.00 21.50 110 GLN D C 1
ATOM 7400 O O . GLN D 1 130 ? 33.905 -2.122 18.894 1.00 21.87 110 GLN D O 1
ATOM 7406 N N . VAL D 1 131 ? 32.683 -2.426 17.010 1.00 18.49 111 VAL D N 1
ATOM 7407 C CA . VAL D 1 131 ? 31.816 -3.423 17.667 1.00 18.12 111 VAL D CA 1
ATOM 7408 C C . VAL D 1 131 ? 32.610 -4.591 18.295 1.00 21.37 111 VAL D C 1
ATOM 7409 O O . VAL D 1 131 ? 33.667 -4.955 17.770 1.00 21.47 111 VAL D O 1
ATOM 7413 N N . PRO D 1 132 ? 32.095 -5.231 19.362 1.00 20.19 112 PRO D N 1
ATOM 7414 C CA . PRO D 1 132 ? 32.844 -6.363 19.945 1.00 20.81 112 PRO D CA 1
ATOM 7415 C C . PRO D 1 132 ? 32.917 -7.541 18.996 1.00 23.75 112 PRO D C 1
ATOM 7416 O O . PRO D 1 132 ? 31.986 -7.785 18.237 1.00 22.57 112 PRO D O 1
ATOM 7420 N N . ARG D 1 133 ? 34.042 -8.261 19.050 1.00 20.07 113 ARG D N 1
ATOM 7421 C CA . ARG D 1 133 ? 34.232 -9.486 18.301 1.00 20.95 113 ARG D CA 1
ATOM 7422 C C . ARG D 1 133 ? 33.776 -10.655 19.228 1.00 25.23 113 ARG D C 1
ATOM 7423 O O . ARG D 1 133 ? 33.481 -10.429 20.412 1.00 25.43 113 ARG D O 1
ATOM 7431 N N . LYS D 1 134 ? 33.733 -11.888 18.697 1.00 20.65 114 LYS D N 1
ATOM 7432 C CA . LYS D 1 134 ? 33.340 -13.068 19.484 1.00 22.67 114 LYS D CA 1
ATOM 7433 C C . LYS D 1 134 ? 34.262 -13.224 20.705 1.00 25.70 114 LYS D C 1
ATOM 7434 O O . LYS D 1 134 ? 35.478 -13.066 20.575 1.00 25.19 114 LYS D O 1
ATOM 7440 N N . GLY D 1 135 ? 33.662 -13.451 21.867 1.00 23.42 115 GLY D N 1
ATOM 7441 C CA . GLY D 1 135 ? 34.368 -13.624 23.143 1.00 23.42 115 GLY D CA 1
ATOM 7442 C C . GLY D 1 135 ? 34.800 -12.335 23.823 1.00 26.93 115 GLY D C 1
ATOM 7443 O O . GLY D 1 135 ? 35.423 -12.371 24.885 1.00 26.59 115 GLY D O 1
ATOM 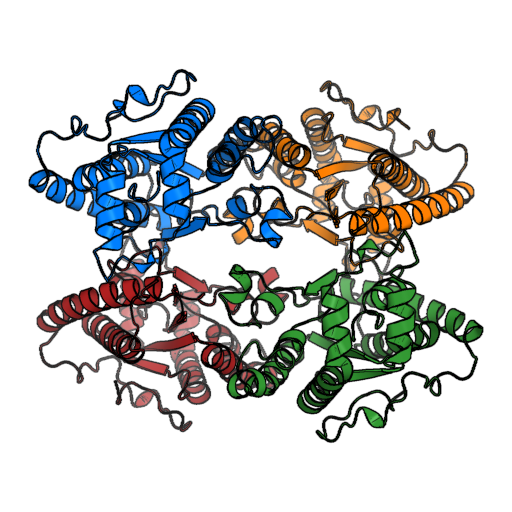7444 N N . GLU D 1 136 ? 34.441 -11.175 23.249 1.00 22.07 116 GLU D N 1
ATOM 7445 C CA . GLU D 1 136 ? 34.854 -9.868 23.749 1.00 20.54 116 GLU D CA 1
ATOM 7446 C C . GLU D 1 136 ? 33.706 -9.062 24.325 1.00 23.77 116 GLU D C 1
ATOM 7447 O O . GLU D 1 136 ? 32.573 -9.152 23.848 1.00 23.49 116 GLU D O 1
ATOM 7453 N N . LEU D 1 137 ? 34.015 -8.263 25.357 1.00 21.87 117 LEU D N 1
ATOM 7454 C CA . LEU D 1 137 ? 33.082 -7.331 25.968 1.00 22.07 117 LEU D CA 1
ATOM 7455 C C . LEU D 1 137 ? 33.583 -5.925 25.627 1.00 24.93 117 LEU D C 1
ATOM 7456 O O . LEU D 1 137 ? 34.706 -5.563 25.985 1.00 24.61 117 LEU D O 1
ATOM 7461 N N . VAL D 1 138 ? 32.771 -5.143 24.913 1.00 21.02 118 VAL D N 1
ATOM 7462 C CA . VAL D 1 138 ? 33.165 -3.780 24.531 1.00 20.84 118 VAL D CA 1
ATOM 7463 C C . VAL D 1 138 ? 32.261 -2.790 25.203 1.00 25.26 118 VAL D C 1
ATOM 7464 O O . VAL D 1 138 ? 31.051 -3.006 25.251 1.00 24.94 118 VAL D O 1
ATOM 7468 N N . ILE D 1 139 ? 32.855 -1.705 25.743 1.00 20.79 119 ILE D N 1
ATOM 7469 C CA . ILE D 1 139 ? 32.102 -0.602 26.316 1.00 20.35 119 ILE D CA 1
ATOM 7470 C C . ILE D 1 139 ? 32.222 0.603 25.376 1.00 24.65 119 ILE D C 1
ATOM 7471 O O . ILE D 1 139 ? 33.338 1.007 25.038 1.00 24.36 119 ILE D O 1
ATOM 7476 N N . PHE D 1 140 ? 31.078 1.160 24.953 1.00 20.81 120 PHE D N 1
ATOM 7477 C CA . PHE D 1 140 ? 31.060 2.378 24.141 1.00 20.44 120 PHE D CA 1
ATOM 7478 C C . PHE D 1 140 ? 30.876 3.533 25.133 1.00 24.83 120 PHE D C 1
ATOM 7479 O O . PHE D 1 140 ? 29.827 3.633 25.771 1.00 23.48 120 PHE D O 1
ATOM 7487 N N . ASN D 1 141 ? 31.916 4.357 25.312 1.00 22.76 121 ASN D N 1
ATOM 7488 C CA . ASN D 1 141 ? 31.853 5.556 26.151 1.00 23.10 121 ASN D CA 1
ATOM 7489 C C . ASN D 1 141 ? 31.396 6.649 25.158 1.00 25.45 121 ASN D C 1
ATOM 7490 O O . ASN D 1 141 ? 32.191 7.187 24.393 1.00 24.22 121 ASN D O 1
ATOM 7495 N N . ARG D 1 142 ? 30.083 6.902 25.127 1.00 23.37 122 ARG D N 1
ATOM 7496 C CA . ARG D 1 142 ? 29.369 7.675 24.095 1.00 24.02 122 ARG D CA 1
ATOM 7497 C C . ARG D 1 142 ? 29.313 6.709 22.892 1.00 27.66 122 ARG D C 1
ATOM 7498 O O . ARG D 1 142 ? 29.948 5.648 22.938 1.00 27.00 122 ARG D O 1
ATOM 7506 N N . SER D 1 143 ? 28.510 7.001 21.865 1.00 23.78 123 SER D N 1
ATOM 7507 C CA . SER D 1 143 ? 28.285 6.016 20.822 1.00 22.37 123 SER D CA 1
ATOM 7508 C C . SER D 1 143 ? 27.605 6.657 19.610 1.00 25.11 123 SER D C 1
ATOM 7509 O O . SER D 1 143 ? 27.536 7.881 19.499 1.00 25.12 123 SER D O 1
ATOM 7512 N N . HIS D 1 144 ? 27.002 5.811 18.780 1.00 21.17 124 HIS D N 1
ATOM 7513 C CA . HIS D 1 144 ? 26.166 6.229 17.634 1.00 21.66 124 HIS D CA 1
ATOM 7514 C C . HIS D 1 144 ? 24.979 7.106 18.085 1.00 26.76 124 HIS D C 1
ATOM 7515 O O . HIS D 1 144 ? 24.447 7.858 17.267 1.00 28.05 124 HIS D O 1
ATOM 7522 N N . TYR D 1 145 ? 24.581 7.040 19.386 1.00 23.90 125 TYR D N 1
ATOM 7523 C CA . TYR D 1 145 ? 23.482 7.884 19.905 1.00 23.67 125 TYR D CA 1
ATOM 7524 C C . TYR D 1 145 ? 23.806 9.366 19.846 1.00 26.01 125 TYR D C 1
ATOM 7525 O O . TYR D 1 145 ? 22.895 10.165 19.742 1.00 26.55 125 TYR D O 1
ATOM 7534 N N . GLU D 1 146 ? 25.092 9.731 19.808 1.00 22.69 126 GLU D N 1
ATOM 7535 C CA . GLU D 1 146 ? 25.477 11.144 19.696 1.00 24.41 126 GLU D CA 1
ATOM 7536 C C . GLU D 1 146 ? 24.913 11.762 18.396 1.00 28.93 126 GLU D C 1
ATOM 7537 O O . GLU D 1 146 ? 24.597 12.943 18.371 1.00 30.35 126 GLU D O 1
ATOM 7543 N N . ASP D 1 147 ? 24.693 10.931 17.366 1.00 25.42 127 ASP D N 1
ATOM 7544 C CA . ASP D 1 147 ? 24.181 11.375 16.070 1.00 25.36 127 ASP D CA 1
ATOM 7545 C C . ASP D 1 147 ? 22.655 11.653 16.055 1.00 30.06 127 ASP D C 1
ATOM 7546 O O . ASP D 1 147 ? 22.133 12.091 15.039 1.00 30.26 127 ASP D O 1
ATOM 7551 N N . VAL D 1 148 ? 21.969 11.471 17.196 1.00 27.34 128 VAL D N 1
ATOM 7552 C CA . VAL D 1 148 ? 20.555 11.859 17.395 1.00 27.67 128 VAL D CA 1
ATOM 7553 C C . VAL D 1 148 ? 20.458 12.731 18.661 1.00 31.12 128 VAL D C 1
ATOM 7554 O O . VAL D 1 148 ? 19.358 12.978 19.166 1.00 31.22 128 VAL D O 1
ATOM 7558 N N . LEU D 1 149 ? 21.607 13.191 19.163 1.00 29.26 129 LEU D N 1
ATOM 7559 C CA . LEU D 1 149 ? 21.649 14.009 20.373 1.00 30.38 129 LEU D CA 1
ATOM 7560 C C . LEU D 1 149 ? 22.103 15.454 20.018 1.00 37.99 129 LEU D C 1
ATOM 7561 O O . LEU D 1 149 ? 21.225 16.307 19.812 1.00 36.12 129 LEU D O 1
ATOM 7566 N N . VAL D 1 150 ? 23.404 15.716 19.807 1.00 37.02 130 VAL D N 1
ATOM 7567 C CA . VAL D 1 150 ? 23.935 17.057 19.463 1.00 37.88 130 VAL D CA 1
ATOM 7568 C C . VAL D 1 150 ? 23.283 17.723 18.198 1.00 39.67 130 VAL D C 1
ATOM 7569 O O . VAL D 1 150 ? 22.934 18.902 18.274 1.00 37.40 130 VAL D O 1
ATOM 7573 N N . VAL D 1 151 ? 23.121 16.992 17.049 1.00 37.04 131 VAL D N 1
ATOM 7574 C CA . VAL D 1 151 ? 22.504 17.591 15.832 1.00 37.86 131 VAL D CA 1
ATOM 7575 C C . VAL D 1 151 ? 21.042 17.968 16.052 1.00 42.56 131 VAL D C 1
ATOM 7576 O O . VAL D 1 151 ? 20.555 18.917 15.426 1.00 45.54 131 VAL D O 1
ATOM 7580 N N . ARG D 1 152 ? 20.330 17.230 16.913 1.00 36.00 132 ARG D N 1
ATOM 7581 C CA . ARG D 1 152 ? 18.943 17.571 17.206 1.00 36.68 132 ARG D CA 1
ATOM 7582 C C . ARG D 1 152 ? 18.912 18.780 18.140 1.00 42.68 132 ARG D C 1
ATOM 7583 O O . ARG D 1 152 ? 18.257 19.787 17.839 1.00 44.17 132 ARG D O 1
ATOM 7591 N N . VAL D 1 153 ? 19.623 18.682 19.283 1.00 37.93 133 VAL D N 1
ATOM 7592 C CA . VAL D 1 153 ? 19.676 19.734 20.308 1.00 37.71 133 VAL D CA 1
ATOM 7593 C C . VAL D 1 153 ? 20.040 21.103 19.734 1.00 43.85 133 VAL D C 1
ATOM 7594 O O . VAL D 1 153 ? 19.405 22.119 20.066 1.00 44.61 133 VAL D O 1
ATOM 7598 N N . LYS D 1 154 ? 21.064 21.128 18.884 1.00 41.89 134 LYS D N 1
ATOM 7599 C CA . LYS D 1 154 ? 21.525 22.379 18.293 1.00 44.30 134 LYS D CA 1
ATOM 7600 C C . LYS D 1 154 ? 20.964 22.630 16.885 1.00 50.63 134 LYS D C 1
ATOM 7601 O O . LYS D 1 154 ? 21.293 23.659 16.298 1.00 51.98 134 LYS D O 1
ATOM 7607 N N . ASN D 1 155 ? 20.098 21.715 16.359 1.00 46.06 135 ASN D N 1
ATOM 7608 C CA . ASN D 1 155 ? 19.469 21.810 15.022 1.00 46.21 135 ASN D CA 1
ATOM 7609 C C . ASN D 1 155 ? 20.497 22.068 13.908 1.00 50.36 135 ASN D C 1
ATOM 7610 O O . ASN D 1 155 ? 20.319 22.963 13.083 1.00 51.15 135 ASN D O 1
ATOM 7615 N N . LEU D 1 156 ? 21.599 21.323 13.938 1.00 45.99 136 LEU D N 1
ATOM 7616 C CA . LEU D 1 156 ? 22.667 21.444 12.952 1.00 46.42 136 LEU D CA 1
ATOM 7617 C C . LEU D 1 156 ? 22.257 20.808 11.618 1.00 50.12 136 LEU D C 1
ATOM 7618 O O . LEU D 1 156 ? 22.798 21.183 10.578 1.00 52.41 136 LEU D O 1
ATOM 7623 N N . VAL D 1 157 ? 21.327 19.823 11.662 1.00 41.65 137 VAL D N 1
ATOM 7624 C CA . VAL D 1 157 ? 20.776 19.157 10.484 1.00 38.77 137 VAL D CA 1
ATOM 7625 C C . VAL D 1 157 ? 19.265 19.242 10.608 1.00 39.11 137 VAL D C 1
ATOM 7626 O O . VAL D 1 157 ? 18.764 19.299 11.737 1.00 38.82 137 VAL D O 1
ATOM 7630 N N . PRO D 1 158 ? 18.520 19.283 9.481 1.00 33.55 138 PRO D N 1
ATOM 7631 C CA . PRO D 1 158 ? 17.060 19.329 9.586 1.00 34.06 138 PRO D CA 1
ATOM 7632 C C . PRO D 1 158 ? 16.486 18.065 10.230 1.00 35.70 138 PRO D C 1
ATOM 7633 O O . PRO D 1 158 ? 17.127 17.004 10.202 1.00 31.37 138 PRO D O 1
ATOM 7637 N N . GLN D 1 159 ? 15.268 18.179 10.800 1.00 35.45 139 GLN D N 1
ATOM 7638 C CA . GLN D 1 159 ? 14.547 17.072 11.426 1.00 34.72 139 GLN D CA 1
ATOM 7639 C C . GLN D 1 159 ? 14.405 15.930 10.419 1.00 38.83 139 GLN D C 1
ATOM 7640 O O . GLN D 1 159 ? 14.549 14.784 10.799 1.00 36.94 139 GLN D O 1
ATOM 7646 N N . GLN D 1 160 ? 14.220 16.256 9.130 1.00 38.31 140 GLN D N 1
ATOM 7647 C CA . GLN D 1 160 ? 14.096 15.286 8.040 1.00 38.10 140 GLN D CA 1
ATOM 7648 C C . GLN D 1 160 ? 15.303 14.342 7.952 1.00 41.41 140 GLN D C 1
ATOM 7649 O O . GLN D 1 160 ? 15.143 13.203 7.543 1.00 41.93 140 GLN D O 1
ATOM 7655 N N . VAL D 1 161 ? 16.487 14.809 8.377 1.00 36.51 141 VAL D N 1
ATOM 7656 C CA . VAL D 1 161 ? 17.729 14.039 8.411 1.00 34.14 141 VAL D CA 1
ATOM 7657 C C . VAL D 1 161 ? 17.835 13.206 9.709 1.00 34.66 141 VAL D C 1
ATOM 7658 O O . VAL D 1 161 ? 17.925 11.983 9.625 1.00 33.41 141 VAL D O 1
ATOM 7662 N N . TRP D 1 162 ? 17.817 13.835 10.887 1.00 29.87 142 TRP D N 1
ATOM 7663 C CA . TRP D 1 162 ? 18.040 13.073 12.111 1.00 28.53 142 TRP D CA 1
ATOM 7664 C C . TRP D 1 162 ? 16.879 12.172 12.531 1.00 32.47 142 TRP D C 1
ATOM 7665 O O . TRP D 1 162 ? 17.126 11.134 13.150 1.00 31.92 142 TRP D O 1
ATOM 7676 N N . GLN D 1 163 ? 15.637 12.500 12.141 1.00 29.58 143 GLN D N 1
ATOM 7677 C CA . GLN D 1 163 ? 14.483 11.656 12.479 1.00 28.76 143 GLN D CA 1
ATOM 7678 C C . GLN D 1 163 ? 14.612 10.283 11.812 1.00 30.30 143 GLN D C 1
ATOM 7679 O O . GLN D 1 163 ? 14.193 9.288 12.399 1.00 29.34 143 GLN D O 1
ATOM 7685 N N . LYS D 1 164 ? 15.245 10.215 10.625 1.00 26.17 144 LYS D N 1
ATOM 7686 C CA . LYS D 1 164 ? 15.443 8.942 9.924 1.00 25.48 144 LYS D CA 1
ATOM 7687 C C . LYS D 1 164 ? 16.432 8.034 10.643 1.00 28.60 144 LYS D C 1
ATOM 7688 O O . LYS D 1 164 ? 16.405 6.825 10.433 1.00 27.61 144 LYS D O 1
ATOM 7694 N N . ARG D 1 165 ? 17.294 8.602 11.487 1.00 25.04 145 ARG D N 1
ATOM 7695 C CA . ARG D 1 165 ? 18.346 7.868 12.185 1.00 23.40 145 ARG D CA 1
ATOM 7696 C C . ARG D 1 165 ? 17.843 6.964 13.302 1.00 27.09 145 ARG D C 1
ATOM 7697 O O . ARG D 1 165 ? 18.528 6.003 13.637 1.00 25.27 145 ARG D O 1
ATOM 7705 N N . TYR D 1 166 ? 16.655 7.235 13.879 1.00 24.09 146 TYR D N 1
ATOM 7706 C CA . TYR D 1 166 ? 16.112 6.321 14.891 1.00 24.02 146 TYR D CA 1
ATOM 7707 C C . TYR D 1 166 ? 15.907 4.937 14.248 1.00 27.51 146 TYR D C 1
ATOM 7708 O O . TYR D 1 166 ? 16.281 3.930 14.852 1.00 26.74 146 TYR D O 1
ATOM 7717 N N . ARG D 1 167 ? 15.310 4.891 13.035 1.00 25.25 147 ARG D N 1
ATOM 7718 C CA . ARG D 1 167 ? 15.127 3.625 12.305 1.00 24.54 147 ARG D CA 1
ATOM 7719 C C . ARG D 1 167 ? 16.493 3.021 11.969 1.00 26.21 147 ARG D C 1
ATOM 7720 O O . ARG D 1 167 ? 16.674 1.827 12.174 1.00 25.16 147 ARG D O 1
ATOM 7728 N N . HIS D 1 168 ? 17.451 3.824 11.464 1.00 22.20 148 HIS D N 1
ATOM 7729 C CA . HIS D 1 168 ? 18.787 3.277 11.108 1.00 20.79 148 HIS D CA 1
ATOM 7730 C C . HIS D 1 168 ? 19.398 2.577 12.336 1.00 24.34 148 HIS D C 1
ATOM 7731 O O . HIS D 1 168 ? 19.960 1.488 12.207 1.00 23.66 148 HIS D O 1
ATOM 7738 N N . ILE D 1 169 ? 19.312 3.231 13.513 1.00 21.99 149 ILE D N 1
ATOM 7739 C CA . ILE D 1 169 ? 19.860 2.714 14.773 1.00 21.59 149 ILE D CA 1
ATOM 7740 C C . ILE D 1 169 ? 19.155 1.426 15.197 1.00 24.13 149 ILE D C 1
ATOM 7741 O O . ILE D 1 169 ? 19.843 0.455 15.502 1.00 23.62 149 ILE D O 1
ATOM 7746 N N . ARG D 1 170 ? 17.807 1.401 15.197 1.00 22.02 150 ARG D N 1
ATOM 7747 C CA . ARG D 1 170 ? 17.062 0.180 15.553 1.00 21.67 150 ARG D CA 1
ATOM 7748 C C . ARG D 1 170 ? 17.487 -0.980 14.652 1.00 24.37 150 ARG D C 1
ATOM 7749 O O . ARG D 1 170 ? 17.658 -2.106 15.125 1.00 24.20 150 ARG D O 1
ATOM 7757 N N . GLU D 1 171 ? 17.654 -0.705 13.342 1.00 20.28 151 GLU D N 1
ATOM 7758 C CA . GLU D 1 171 ? 17.975 -1.738 12.381 1.00 19.97 151 GLU D CA 1
ATOM 7759 C C . GLU D 1 171 ? 19.426 -2.191 12.421 1.00 23.27 151 GLU D C 1
ATOM 7760 O O . GLU D 1 171 ? 19.705 -3.363 12.167 1.00 23.32 151 GLU D O 1
ATOM 7766 N N . PHE D 1 172 ? 20.338 -1.282 12.731 1.00 20.10 152 PHE D N 1
ATOM 7767 C CA . PHE D 1 172 ? 21.768 -1.602 12.888 1.00 18.59 152 PHE D CA 1
ATOM 7768 C C . PHE D 1 172 ? 21.890 -2.516 14.131 1.00 22.19 152 PHE D C 1
ATOM 7769 O O . PHE D 1 172 ? 22.541 -3.555 14.073 1.00 19.50 152 PHE D O 1
ATOM 7777 N N . GLU D 1 173 ? 21.240 -2.131 15.241 1.00 20.47 153 GLU D N 1
ATOM 7778 C CA . GLU D 1 173 ? 21.248 -2.944 16.464 1.00 21.01 153 GLU D CA 1
ATOM 7779 C C . GLU D 1 173 ? 20.534 -4.291 16.262 1.00 23.95 153 GLU D C 1
ATOM 7780 O O . GLU D 1 173 ? 20.961 -5.295 16.833 1.00 23.12 153 GLU D O 1
ATOM 7786 N N . ARG D 1 174 ? 19.478 -4.328 15.429 1.00 20.81 154 ARG D N 1
ATOM 7787 C CA . ARG D 1 174 ? 18.782 -5.596 15.139 1.00 20.29 154 ARG D CA 1
ATOM 7788 C C . ARG D 1 174 ? 19.743 -6.533 14.415 1.00 23.25 154 ARG D C 1
ATOM 7789 O O . ARG D 1 174 ? 19.830 -7.709 14.778 1.00 23.30 154 ARG D O 1
ATOM 7797 N N . MET D 1 175 ? 20.513 -6.001 13.440 1.00 18.12 155 MET D N 1
ATOM 7798 C CA . MET D 1 175 ? 21.483 -6.790 12.677 1.00 18.13 155 MET D CA 1
ATOM 7799 C C . MET D 1 175 ? 22.573 -7.312 13.642 1.00 21.49 155 MET D C 1
ATOM 7800 O O . MET D 1 175 ? 22.858 -8.503 13.643 1.00 18.98 155 MET D O 1
ATOM 7805 N N . LEU D 1 176 ? 23.133 -6.438 14.495 1.00 19.56 156 LEU D N 1
ATOM 7806 C CA . LEU D 1 176 ? 24.154 -6.864 15.478 1.00 19.11 156 LEU D CA 1
ATOM 7807 C C . LEU D 1 176 ? 23.615 -7.975 16.392 1.00 22.17 156 LEU D C 1
ATOM 7808 O O . LEU D 1 176 ? 24.315 -8.973 16.588 1.00 21.03 156 LEU D O 1
ATOM 7813 N N . ALA D 1 177 ? 22.392 -7.813 16.929 1.00 20.14 157 ALA D N 1
ATOM 7814 C CA . ALA D 1 177 ? 21.781 -8.796 17.836 1.00 21.82 157 ALA D CA 1
ATOM 7815 C C . ALA D 1 177 ? 21.506 -10.115 17.117 1.00 25.75 157 ALA D C 1
ATOM 7816 O O . ALA D 1 177 ? 21.847 -11.176 17.648 1.00 24.73 157 ALA D O 1
ATOM 7818 N N . ASP D 1 178 ? 20.922 -10.061 15.902 1.00 22.56 158 ASP D N 1
ATOM 7819 C CA . ASP D 1 178 ? 20.648 -11.264 15.118 1.00 23.42 158 ASP D CA 1
ATOM 7820 C C . ASP D 1 178 ? 21.923 -12.046 14.853 1.00 26.94 158 ASP D C 1
ATOM 7821 O O . ASP D 1 178 ? 21.916 -13.277 14.878 1.00 27.08 158 ASP D O 1
ATOM 7826 N N . GLU D 1 179 ? 23.025 -11.326 14.660 1.00 22.29 159 GLU D N 1
ATOM 7827 C CA . GLU D 1 179 ? 24.308 -11.944 14.338 1.00 21.53 159 GLU D CA 1
ATOM 7828 C C . GLU D 1 179 ? 25.152 -12.322 15.578 1.00 24.46 159 GLU D C 1
ATOM 7829 O O . GLU D 1 179 ? 26.287 -12.759 15.421 1.00 24.51 159 GLU D O 1
ATOM 7835 N N . GLY D 1 180 ? 24.584 -12.231 16.779 1.00 21.87 160 GLY D N 1
ATOM 7836 C CA . GLY D 1 180 ? 25.262 -12.711 17.977 1.00 22.91 160 GLY D CA 1
ATOM 7837 C C . GLY D 1 180 ? 25.698 -11.721 19.032 1.00 27.12 160 GLY D C 1
ATOM 7838 O O . GLY D 1 180 ? 26.320 -12.132 20.008 1.00 25.51 160 GLY D O 1
ATOM 7839 N N . THR D 1 181 ? 25.357 -10.440 18.902 1.00 22.40 161 THR D N 1
ATOM 7840 C CA . THR D 1 181 ? 25.739 -9.462 19.930 1.00 21.96 161 THR D CA 1
ATOM 7841 C C . THR D 1 181 ? 24.644 -9.259 20.971 1.00 25.93 161 THR D C 1
ATOM 7842 O O . THR D 1 181 ? 23.499 -9.004 20.612 1.00 26.61 161 THR D O 1
ATOM 7846 N N . THR D 1 182 ? 25.002 -9.357 22.261 1.00 21.16 162 THR D N 1
ATOM 7847 C CA . THR D 1 182 ? 24.104 -9.040 23.380 1.00 22.36 162 THR D CA 1
ATOM 7848 C C . THR D 1 182 ? 24.339 -7.551 23.616 1.00 26.47 162 THR D C 1
ATOM 7849 O O . THR D 1 182 ? 25.475 -7.133 23.886 1.00 24.05 162 THR D O 1
ATOM 7853 N N . ILE D 1 183 ? 23.285 -6.756 23.522 1.00 23.51 163 ILE D N 1
ATOM 7854 C CA . ILE D 1 183 ? 23.430 -5.306 23.657 1.00 23.15 163 ILE D CA 1
ATOM 7855 C C . ILE D 1 183 ? 22.766 -4.804 24.919 1.00 27.46 163 ILE D C 1
ATOM 7856 O O . ILE D 1 183 ? 21.597 -5.110 25.145 1.00 26.51 163 ILE D O 1
ATOM 7861 N N . LEU D 1 184 ? 23.483 -3.983 25.703 1.00 24.76 164 LEU D N 1
ATOM 7862 C CA . LEU D 1 184 ? 22.932 -3.350 26.899 1.00 25.70 164 LEU D CA 1
ATOM 7863 C C . LEU D 1 184 ? 23.234 -1.873 26.758 1.00 27.64 164 LEU D C 1
ATOM 7864 O O . LEU D 1 184 ? 24.384 -1.495 26.574 1.00 27.19 164 LEU D O 1
ATOM 7869 N N . LYS D 1 185 ? 22.215 -1.047 26.850 1.00 24.78 165 LYS D N 1
ATOM 7870 C CA . LYS D 1 185 ? 22.376 0.403 26.753 1.00 23.61 165 LYS D CA 1
ATOM 7871 C C . LYS D 1 185 ? 21.958 1.014 28.069 1.00 27.14 165 LYS D C 1
ATOM 7872 O O . LYS D 1 185 ? 20.834 0.801 28.554 1.00 26.54 165 LYS D O 1
ATOM 7878 N N . PHE D 1 186 ? 22.889 1.755 28.669 1.00 24.44 166 PHE D N 1
ATOM 7879 C CA . PHE D 1 186 ? 22.639 2.409 29.946 1.00 23.90 166 PHE D CA 1
ATOM 7880 C C . PHE D 1 186 ? 22.621 3.907 29.819 1.00 29.45 166 PHE D C 1
ATOM 7881 O O . PHE D 1 186 ? 23.608 4.496 29.376 1.00 29.48 166 PHE D O 1
ATOM 7889 N N . PHE D 1 187 ? 21.524 4.533 30.256 1.00 28.13 167 PHE D N 1
ATOM 7890 C CA . PHE D 1 187 ? 21.459 5.986 30.335 1.00 28.65 167 PHE D CA 1
ATOM 7891 C C . PHE D 1 187 ? 21.678 6.332 31.805 1.00 31.82 167 PHE D C 1
ATOM 7892 O O . PHE D 1 187 ? 20.836 6.018 32.652 1.00 33.62 167 PHE D O 1
ATOM 7900 N N . LEU D 1 188 ? 22.818 6.953 32.111 1.00 28.46 168 LEU D N 1
ATOM 7901 C CA . LEU D 1 188 ? 23.161 7.315 33.496 1.00 29.87 168 LEU D CA 1
ATOM 7902 C C . LEU D 1 188 ? 22.526 8.662 33.748 1.00 36.82 168 LEU D C 1
ATOM 7903 O O . LEU D 1 188 ? 22.946 9.676 33.183 1.00 35.70 168 LEU D O 1
ATOM 7908 N N . HIS D 1 189 ? 21.428 8.642 34.521 1.00 34.64 169 HIS D N 1
ATOM 7909 C CA . HIS D 1 189 ? 20.557 9.777 34.721 1.00 35.35 169 HIS D CA 1
ATOM 7910 C C . HIS D 1 189 ? 20.869 10.604 35.978 1.00 40.17 169 HIS D C 1
ATOM 7911 O O . HIS D 1 189 ? 20.612 10.167 37.105 1.00 40.51 169 HIS D O 1
ATOM 7918 N N . ILE D 1 190 ? 21.471 11.790 35.778 1.00 36.43 170 ILE D N 1
ATOM 7919 C CA . ILE D 1 190 ? 21.766 12.738 36.864 1.00 37.77 170 ILE D CA 1
ATOM 7920 C C . ILE D 1 190 ? 20.860 13.966 36.718 1.00 43.12 170 ILE D C 1
ATOM 7921 O O . ILE D 1 190 ? 20.338 14.207 35.625 1.00 42.84 170 ILE D O 1
ATOM 7926 N N . SER D 1 191 ? 20.666 14.726 37.816 1.00 41.05 171 SER D N 1
ATOM 7927 C CA . SER D 1 191 ? 19.871 15.952 37.823 1.00 42.58 171 SER D CA 1
ATOM 7928 C C . SER D 1 191 ? 20.756 17.131 37.395 1.00 47.74 171 SER D C 1
ATOM 7929 O O . SER D 1 191 ? 21.982 17.021 37.442 1.00 45.23 171 SER D O 1
ATOM 7932 N N . LYS D 1 192 ? 20.131 18.253 36.973 1.00 48.35 172 LYS D N 1
ATOM 7933 C CA . LYS D 1 192 ? 20.823 19.485 36.549 1.00 49.43 172 LYS D CA 1
ATOM 7934 C C . LYS D 1 192 ? 21.701 20.047 37.678 1.00 52.92 172 LYS D C 1
ATOM 7935 O O . LYS D 1 192 ? 22.841 20.443 37.424 1.00 51.49 172 LYS D O 1
ATOM 7941 N N . ASP D 1 193 ? 21.191 20.029 38.918 1.00 51.46 173 ASP D N 1
ATOM 7942 C CA . ASP D 1 193 ? 21.927 20.520 40.085 1.00 52.60 173 ASP D CA 1
ATOM 7943 C C . ASP D 1 193 ? 23.120 19.626 40.424 1.00 54.24 173 ASP D C 1
ATOM 7944 O O . ASP D 1 193 ? 24.182 20.140 40.787 1.00 52.83 173 ASP D O 1
ATOM 7949 N N . GLU D 1 194 ? 22.960 18.289 40.263 1.00 50.35 174 GLU D N 1
ATOM 7950 C CA . GLU D 1 194 ? 24.048 17.340 40.492 1.00 49.11 174 GLU D CA 1
ATOM 7951 C C . GLU D 1 194 ? 25.171 17.595 39.485 1.00 50.50 174 GLU D C 1
ATOM 7952 O O . GLU D 1 194 ? 26.344 17.591 39.868 1.00 48.64 174 GLU D O 1
ATOM 7958 N N . GLN D 1 195 ? 24.804 17.861 38.208 1.00 47.09 175 GLN D N 1
ATOM 7959 C CA . GLN D 1 195 ? 25.781 18.170 37.169 1.00 46.19 175 GLN D CA 1
ATOM 7960 C C . GLN D 1 195 ? 26.605 19.387 37.561 1.00 53.11 175 GLN D C 1
ATOM 7961 O O . GLN D 1 195 ? 27.837 19.335 37.487 1.00 52.50 175 GLN D O 1
ATOM 7967 N N . ARG D 1 196 ? 25.923 20.459 38.019 1.00 52.62 176 ARG D N 1
ATOM 7968 C CA . ARG D 1 196 ? 26.555 21.705 38.453 1.00 54.61 176 ARG D CA 1
ATOM 7969 C C . ARG D 1 196 ? 27.628 21.459 39.533 1.00 59.30 176 ARG D C 1
ATOM 7970 O O . ARG D 1 196 ? 28.748 21.956 39.402 1.00 59.11 176 ARG D O 1
ATOM 7978 N N . GLN D 1 197 ? 27.291 20.670 40.568 1.00 56.53 177 GLN D N 1
ATOM 7979 C CA . GLN D 1 197 ? 28.197 20.336 41.669 1.00 56.74 177 GLN D CA 1
ATOM 7980 C C . GLN D 1 197 ? 29.407 19.560 41.172 1.00 59.07 177 GLN D C 1
ATOM 7981 O O . GLN D 1 197 ? 30.535 19.840 41.588 1.00 59.64 177 GLN D O 1
ATOM 7987 N N . ARG D 1 198 ? 29.174 18.595 40.274 1.00 52.85 178 ARG D N 1
ATOM 7988 C CA . ARG D 1 198 ? 30.229 17.755 39.720 1.00 50.89 178 ARG D CA 1
ATOM 7989 C C . ARG D 1 198 ? 31.174 18.526 38.820 1.00 57.23 178 ARG D C 1
ATOM 7990 O O . ARG D 1 198 ? 32.383 18.291 38.882 1.00 56.80 178 ARG D O 1
ATOM 7998 N N . LEU D 1 199 ? 30.629 19.450 37.988 1.00 54.84 179 LEU D N 1
ATOM 7999 C CA . LEU D 1 199 ? 31.428 20.285 37.088 1.00 55.03 179 LEU D CA 1
ATOM 8000 C C . LEU D 1 199 ? 32.304 21.262 37.877 1.00 62.52 179 LEU D C 1
ATOM 8001 O O . LEU D 1 199 ? 33.436 21.531 37.473 1.00 63.05 179 LEU D O 1
ATOM 8006 N N . GLN D 1 200 ? 31.799 21.746 39.024 1.00 60.93 180 GLN D N 1
ATOM 8007 C CA . GLN D 1 200 ? 32.527 22.622 39.938 1.00 63.12 180 GLN D CA 1
ATOM 8008 C C . GLN D 1 200 ? 33.645 21.827 40.629 1.00 68.21 180 GLN D C 1
ATOM 8009 O O . GLN D 1 200 ? 34.764 22.323 40.718 1.00 68.71 180 GLN D O 1
ATOM 8015 N N . GLU D 1 201 ? 33.350 20.590 41.085 1.00 65.52 181 GLU D N 1
ATOM 8016 C CA . GLU D 1 201 ? 34.314 19.695 41.736 1.00 65.98 181 GLU D CA 1
ATOM 8017 C C . GLU D 1 201 ? 35.449 19.314 40.768 1.00 70.69 181 GLU D C 1
ATOM 8018 O O . GLU D 1 201 ? 36.610 19.259 41.178 1.00 70.13 181 GLU D O 1
ATOM 8024 N N . ARG D 1 202 ? 35.109 19.088 39.484 1.00 68.17 182 ARG D N 1
ATOM 8025 C CA . ARG D 1 202 ? 36.059 18.754 38.416 1.00 67.79 182 ARG D CA 1
ATOM 8026 C C . ARG D 1 202 ? 37.063 19.901 38.231 1.00 76.04 182 ARG D C 1
ATOM 8027 O O . ARG D 1 202 ? 38.268 19.660 38.120 1.00 75.53 182 ARG D O 1
ATOM 8035 N N . LEU D 1 203 ? 36.552 21.142 38.254 1.00 75.93 183 LEU D N 1
ATOM 8036 C CA . LEU D 1 203 ? 37.319 22.376 38.134 1.00 78.05 183 LEU D CA 1
ATOM 8037 C C . LEU D 1 203 ? 38.248 22.591 39.345 1.00 83.84 183 LEU D C 1
ATOM 8038 O O . LEU D 1 203 ? 39.399 22.987 39.161 1.00 84.44 183 LEU D O 1
ATOM 8043 N N . ASP D 1 204 ? 37.747 22.326 40.573 1.00 80.56 184 ASP D N 1
ATOM 8044 C CA . ASP D 1 204 ? 38.478 22.525 41.829 1.00 81.53 184 ASP D CA 1
ATOM 8045 C C . ASP D 1 204 ? 39.462 21.382 42.184 1.00 84.29 184 ASP D C 1
ATOM 8046 O O . ASP D 1 204 ? 40.256 21.531 43.116 1.00 84.72 184 ASP D O 1
ATOM 8051 N N . ASN D 1 205 ? 39.421 20.261 41.434 1.00 79.04 185 ASN D N 1
ATOM 8052 C CA . ASN D 1 205 ? 40.332 19.131 41.641 1.00 77.92 185 ASN D CA 1
ATOM 8053 C C . ASN D 1 205 ? 41.501 19.241 40.643 1.00 82.03 185 ASN D C 1
ATOM 8054 O O . ASN D 1 205 ? 41.267 19.214 39.423 1.00 80.68 185 ASN D O 1
ATOM 8059 N N . PRO D 1 206 ? 42.760 19.362 41.143 1.00 79.30 186 PRO D N 1
ATOM 8060 C CA . PRO D 1 206 ? 43.910 19.497 40.228 1.00 78.71 186 PRO D CA 1
ATOM 8061 C C . PRO D 1 206 ? 44.193 18.255 39.381 1.00 79.31 186 PRO D C 1
ATOM 8062 O O . PRO D 1 206 ? 44.818 18.377 38.329 1.00 78.31 186 PRO D O 1
ATOM 8066 N N . GLU D 1 207 ? 43.716 17.075 39.824 1.00 73.68 187 GLU D N 1
ATOM 8067 C CA . GLU D 1 207 ? 43.879 15.805 39.111 1.00 71.14 187 GLU D CA 1
ATOM 8068 C C . GLU D 1 207 ? 42.693 15.516 38.169 1.00 71.72 187 GLU D C 1
ATOM 8069 O O . GLU D 1 207 ? 42.724 14.526 37.437 1.00 68.37 187 GLU D O 1
ATOM 8075 N N . LYS D 1 208 ? 41.661 16.386 38.180 1.00 69.28 188 LYS D N 1
ATOM 8076 C CA . LYS D 1 208 ? 40.470 16.227 37.335 1.00 68.11 188 LYS D CA 1
ATOM 8077 C C . LYS D 1 208 ? 40.265 17.367 36.321 1.00 71.95 188 LYS D C 1
ATOM 8078 O O . LYS D 1 208 ? 39.617 17.137 35.300 1.00 70.06 188 LYS D O 1
ATOM 8084 N N . ARG D 1 209 ? 40.807 18.584 36.604 1.00 69.83 189 ARG D N 1
ATOM 8085 C CA . ARG D 1 209 ? 40.688 19.792 35.770 1.00 70.29 189 ARG D CA 1
ATOM 8086 C C . ARG D 1 209 ? 40.988 19.568 34.275 1.00 71.71 189 ARG D C 1
ATOM 8087 O O . ARG D 1 209 ? 40.293 20.142 33.433 1.00 70.39 189 ARG D O 1
ATOM 8095 N N . TRP D 1 210 ? 42.009 18.733 33.954 1.00 67.43 190 TRP D N 1
ATOM 8096 C CA . TRP D 1 210 ? 42.437 18.397 32.584 1.00 66.64 190 TRP D CA 1
ATOM 8097 C C . TRP D 1 210 ? 41.279 17.926 31.676 1.00 72.16 190 TRP D C 1
ATOM 8098 O O . TRP D 1 210 ? 41.331 18.131 30.463 1.00 70.92 190 TRP D O 1
ATOM 8109 N N . LYS D 1 211 ? 40.246 17.304 32.279 1.00 71.52 191 LYS D N 1
ATOM 8110 C CA . LYS D 1 211 ? 39.041 16.794 31.612 1.00 71.86 191 LYS D CA 1
ATOM 8111 C C . LYS D 1 211 ? 38.113 17.930 31.165 1.00 81.29 191 LYS D C 1
ATOM 8112 O O . LYS D 1 211 ? 37.481 17.813 30.115 1.00 79.90 191 LYS D O 1
ATOM 8118 N N . PHE D 1 212 ? 38.002 19.002 31.988 1.00 83.64 192 PHE D N 1
ATOM 8119 C CA . PHE D 1 212 ? 37.120 20.154 31.759 1.00 86.55 192 PHE D CA 1
ATOM 8120 C C . PHE D 1 212 ? 37.455 20.970 30.511 1.00 93.44 192 PHE D C 1
ATOM 8121 O O . PHE D 1 212 ? 38.611 21.346 30.297 1.00 93.59 192 PHE D O 1
ATOM 8129 N N . ARG D 1 213 ? 36.408 21.278 29.721 1.00 91.92 193 ARG D N 1
ATOM 8130 C CA . ARG D 1 213 ? 36.455 22.082 28.496 1.00 92.95 193 ARG D CA 1
ATOM 8131 C C . ARG D 1 213 ? 35.418 23.207 28.588 1.00 98.48 193 ARG D C 1
ATOM 8132 O O . ARG D 1 213 ? 34.404 23.047 29.272 1.00 97.63 193 ARG D O 1
ATOM 8140 N N . MET D 1 214 ? 35.675 24.341 27.906 1.00 97.09 194 MET D N 1
ATOM 8141 C CA . MET D 1 214 ? 34.765 25.490 27.913 1.00 98.87 194 MET D CA 1
ATOM 8142 C C . MET D 1 214 ? 33.408 25.173 27.274 1.00 99.94 194 MET D C 1
ATOM 8143 O O . MET D 1 214 ? 32.389 25.713 27.713 1.00 100.12 194 MET D O 1
ATOM 8148 N N . GLY D 1 215 ? 33.413 24.266 26.294 1.00 93.79 195 GLY D N 1
ATOM 8149 C CA . GLY D 1 215 ? 32.229 23.805 25.576 1.00 92.47 195 GLY D CA 1
ATOM 8150 C C . GLY D 1 215 ? 31.207 23.087 26.437 1.00 94.74 195 GLY D C 1
ATOM 8151 O O . GLY D 1 215 ? 30.038 22.992 26.051 1.00 94.27 195 GLY D O 1
ATOM 8152 N N . ASP D 1 216 ? 31.636 22.583 27.613 1.00 90.07 196 ASP D N 1
ATOM 8153 C CA . ASP D 1 216 ? 30.776 21.901 28.585 1.00 89.05 196 ASP D CA 1
ATOM 8154 C C . ASP D 1 216 ? 29.751 22.874 29.202 1.00 92.25 196 ASP D C 1
ATOM 8155 O O . ASP D 1 216 ? 28.646 22.446 29.550 1.00 91.92 196 ASP D O 1
ATOM 8160 N N . LEU D 1 217 ? 30.111 24.182 29.301 1.00 87.85 197 LEU D N 1
ATOM 8161 C CA . LEU D 1 217 ? 29.235 25.243 29.824 1.00 88.39 197 LEU D CA 1
ATOM 8162 C C . LEU D 1 217 ? 28.163 25.634 28.798 1.00 89.75 197 LEU D C 1
ATOM 8163 O O . LEU D 1 217 ? 27.039 25.962 29.177 1.00 90.13 197 LEU D O 1
ATOM 8168 N N . GLU D 1 218 ? 28.536 25.613 27.501 1.00 83.81 198 GLU D N 1
ATOM 8169 C CA . GLU D 1 218 ? 27.685 25.908 26.343 1.00 83.06 198 GLU D CA 1
ATOM 8170 C C . GLU D 1 218 ? 26.522 24.887 26.257 1.00 81.27 198 GLU D C 1
ATOM 8171 O O . GLU D 1 218 ? 25.382 25.270 25.970 1.00 81.85 198 GLU D O 1
ATOM 8177 N N . ASP D 1 219 ? 26.819 23.602 26.541 1.00 71.85 199 ASP D N 1
ATOM 8178 C CA . ASP D 1 219 ? 25.841 22.520 26.544 1.00 68.81 199 ASP D CA 1
ATOM 8179 C C . ASP D 1 219 ? 24.931 22.570 27.778 1.00 70.96 199 ASP D C 1
ATOM 8180 O O . ASP D 1 219 ? 23.838 22.000 27.752 1.00 70.07 199 ASP D O 1
ATOM 8185 N N . ARG D 1 220 ? 25.374 23.251 28.854 1.00 66.78 200 ARG D N 1
ATOM 8186 C CA . ARG D 1 220 ? 24.604 23.359 30.092 1.00 66.42 200 ARG D CA 1
ATOM 8187 C C . ARG D 1 220 ? 23.353 24.226 29.941 1.00 68.83 200 ARG D C 1
ATOM 8188 O O . ARG D 1 220 ? 22.324 23.898 30.524 1.00 69.14 200 ARG D O 1
ATOM 8196 N N . ARG D 1 221 ? 23.430 25.304 29.137 1.00 63.86 201 ARG D N 1
ATOM 8197 C CA . ARG D 1 221 ? 22.304 26.190 28.821 1.00 64.04 201 ARG D CA 1
ATOM 8198 C C . ARG D 1 221 ? 21.219 25.374 28.069 1.00 62.32 201 ARG D C 1
ATOM 8199 O O . ARG D 1 221 ? 20.024 25.650 28.207 1.00 62.45 201 ARG D O 1
ATOM 8207 N N . LEU D 1 222 ? 21.657 24.351 27.299 1.00 54.21 202 LEU D N 1
ATOM 8208 C CA . LEU D 1 222 ? 20.801 23.467 26.509 1.00 51.54 202 LEU D CA 1
ATOM 8209 C C . LEU D 1 222 ? 20.347 22.207 27.275 1.00 51.47 202 LEU D C 1
ATOM 8210 O O . LEU D 1 222 ? 19.883 21.257 26.644 1.00 49.31 202 LEU D O 1
ATOM 8215 N N . TRP D 1 223 ? 20.462 22.197 28.622 1.00 47.50 203 TRP D N 1
ATOM 8216 C CA . TRP D 1 223 ? 20.075 21.062 29.469 1.00 45.82 203 TRP D CA 1
ATOM 8217 C C . TRP D 1 223 ? 18.721 20.445 29.064 1.00 45.99 203 TRP D C 1
ATOM 8218 O O . TRP D 1 223 ? 18.651 19.250 28.785 1.00 41.01 203 TRP D O 1
ATOM 8229 N N . ASP D 1 224 ? 17.653 21.261 29.070 1.00 44.77 204 ASP D N 1
ATOM 8230 C CA . ASP D 1 224 ? 16.295 20.839 28.722 1.00 44.78 204 ASP D CA 1
ATOM 8231 C C . ASP D 1 224 ? 16.185 20.216 27.343 1.00 45.98 204 ASP D C 1
ATOM 8232 O O . ASP D 1 224 ? 15.513 19.193 27.204 1.00 45.22 204 ASP D O 1
ATOM 8237 N N . ARG D 1 225 ? 16.867 20.792 26.335 1.00 42.41 205 ARG D N 1
ATOM 8238 C CA . ARG D 1 225 ? 16.865 20.259 24.968 1.00 41.19 205 ARG D CA 1
ATOM 8239 C C . ARG D 1 225 ? 17.576 18.904 24.896 1.00 43.28 205 ARG D C 1
ATOM 8240 O O . ARG D 1 225 ? 17.168 18.060 24.095 1.00 43.19 205 ARG D O 1
ATOM 8248 N N . TYR D 1 226 ? 18.621 18.689 25.729 1.00 38.72 206 TYR D N 1
ATOM 8249 C CA . TYR D 1 226 ? 19.330 17.404 25.790 1.00 36.43 206 TYR D CA 1
ATOM 8250 C C . TYR D 1 226 ? 18.460 16.345 26.462 1.00 37.91 206 TYR D C 1
ATOM 8251 O O . TYR D 1 226 ? 18.457 15.200 26.019 1.00 35.59 206 TYR D O 1
ATOM 8260 N N . GLN D 1 227 ? 17.706 16.729 27.513 1.00 35.30 207 GLN D N 1
ATOM 8261 C CA . GLN D 1 227 ? 16.806 15.804 28.226 1.00 36.27 207 GLN D CA 1
ATOM 8262 C C . GLN D 1 227 ? 15.723 15.309 27.277 1.00 40.34 207 GLN D C 1
ATOM 8263 O O . GLN D 1 227 ? 15.437 14.106 27.249 1.00 38.56 207 GLN D O 1
ATOM 8269 N N . GLU D 1 228 ? 15.153 16.236 26.479 1.00 38.60 208 GLU D N 1
ATOM 8270 C CA . GLU D 1 228 ? 14.149 15.929 25.461 1.00 38.94 208 GLU D CA 1
ATOM 8271 C C . GLU D 1 228 ? 14.740 15.015 24.381 1.00 40.19 208 GLU D C 1
ATOM 8272 O O . GLU D 1 228 ? 14.082 14.050 23.979 1.00 39.93 208 GLU D O 1
ATOM 8278 N N . ALA D 1 229 ? 15.974 15.316 23.907 1.00 35.11 209 ALA D N 1
ATOM 8279 C CA . ALA D 1 229 ? 16.661 14.507 22.889 1.00 32.40 209 ALA D CA 1
ATOM 8280 C C . ALA D 1 229 ? 16.916 13.095 23.407 1.00 35.09 209 ALA D C 1
ATOM 8281 O O . ALA D 1 229 ? 16.665 12.135 22.677 1.00 33.43 209 ALA D O 1
ATOM 8283 N N . TYR D 1 230 ? 17.340 12.962 24.681 1.00 32.18 210 TYR D N 1
ATOM 8284 C CA . TYR D 1 230 ? 17.567 11.661 25.325 1.00 31.42 210 TYR D CA 1
ATOM 8285 C C . TYR D 1 230 ? 16.280 10.868 25.442 1.00 36.78 210 TYR D C 1
ATOM 8286 O O . TYR D 1 230 ? 16.259 9.706 25.059 1.00 36.05 210 TYR D O 1
ATOM 8295 N N . GLU D 1 231 ? 15.203 11.505 25.928 1.00 35.22 211 GLU D N 1
ATOM 8296 C CA . GLU D 1 231 ? 13.898 10.867 26.061 1.00 35.64 211 GLU D CA 1
ATOM 8297 C C . GLU D 1 231 ? 13.426 10.317 24.711 1.00 38.82 211 GLU D C 1
ATOM 8298 O O . GLU D 1 231 ? 13.029 9.152 24.638 1.00 38.12 211 GLU D O 1
ATOM 8304 N N . ALA D 1 232 ? 13.497 11.144 23.653 1.00 35.75 212 ALA D N 1
ATOM 8305 C CA . ALA D 1 232 ? 13.091 10.737 22.300 1.00 35.78 212 ALA D CA 1
ATOM 8306 C C . ALA D 1 232 ? 13.957 9.587 21.789 1.00 37.48 212 ALA D C 1
ATOM 8307 O O . ALA D 1 232 ? 13.396 8.607 21.302 1.00 36.50 212 ALA D O 1
ATOM 8309 N N . ALA D 1 233 ? 15.300 9.653 21.972 1.00 33.51 213 ALA D N 1
ATOM 8310 C CA . ALA D 1 233 ? 16.198 8.577 21.509 1.00 31.17 213 ALA D CA 1
ATOM 8311 C C . ALA D 1 233 ? 15.883 7.263 22.224 1.00 33.45 213 ALA D C 1
ATOM 8312 O O . ALA D 1 233 ? 15.774 6.218 21.578 1.00 31.59 213 ALA D O 1
ATOM 8314 N N . ILE D 1 234 ? 15.660 7.329 23.542 1.00 30.40 214 ILE D N 1
ATOM 8315 C CA . ILE D 1 234 ? 15.351 6.154 24.348 1.00 30.82 214 ILE D CA 1
ATOM 8316 C C . ILE D 1 234 ? 14.021 5.527 23.923 1.00 35.81 214 ILE D C 1
ATOM 8317 O O . ILE D 1 234 ? 13.964 4.314 23.700 1.00 35.64 214 ILE D O 1
ATOM 8322 N N . ARG D 1 235 ? 12.971 6.346 23.805 1.00 33.89 215 ARG D N 1
ATOM 8323 C CA . ARG D 1 235 ? 11.625 5.937 23.374 1.00 34.79 215 ARG D CA 1
ATOM 8324 C C . ARG D 1 235 ? 11.674 5.226 22.009 1.00 37.77 215 ARG D C 1
ATOM 8325 O O . ARG D 1 235 ? 11.026 4.188 21.803 1.00 37.87 215 ARG D O 1
ATOM 8333 N N . GLU D 1 236 ? 12.415 5.814 21.077 1.00 31.86 216 GLU D N 1
ATOM 8334 C CA . GLU D 1 236 ? 12.511 5.314 19.704 1.00 29.89 216 GLU D CA 1
ATOM 8335 C C . GLU D 1 236 ? 13.340 4.063 19.548 1.00 35.17 216 GLU D C 1
ATOM 8336 O O . GLU D 1 236 ? 13.123 3.313 18.594 1.00 36.79 216 GLU D O 1
ATOM 8342 N N . THR D 1 237 ? 14.343 3.867 20.405 1.00 30.38 217 THR D N 1
ATOM 8343 C CA . THR D 1 237 ? 15.298 2.771 20.173 1.00 28.83 217 THR D CA 1
ATOM 8344 C C . THR D 1 237 ? 15.353 1.693 21.248 1.00 31.66 217 THR D C 1
ATOM 8345 O O . THR D 1 237 ? 16.136 0.750 21.093 1.00 29.91 217 THR D O 1
ATOM 8349 N N . SER D 1 238 ? 14.536 1.786 22.312 1.00 29.08 218 SER D N 1
ATOM 8350 C CA . SER D 1 238 ? 14.562 0.718 23.299 1.00 29.10 218 SER D CA 1
ATOM 8351 C C . SER D 1 238 ? 13.721 -0.413 22.734 1.00 35.87 218 SER D C 1
ATOM 8352 O O . SER D 1 238 ? 12.527 -0.254 22.489 1.00 35.90 218 SER D O 1
ATOM 8355 N N . THR D 1 239 ? 14.375 -1.515 22.410 1.00 31.29 219 THR D N 1
ATOM 8356 C CA . THR D 1 239 ? 13.694 -2.655 21.808 1.00 31.07 219 THR D CA 1
ATOM 8357 C C . THR D 1 239 ? 13.959 -3.894 22.667 1.00 34.88 219 THR D C 1
ATOM 8358 O O . THR D 1 239 ? 14.763 -3.837 23.593 1.00 34.65 219 THR D O 1
ATOM 8362 N N . GLU D 1 240 ? 13.324 -5.020 22.334 1.00 32.65 220 GLU D N 1
ATOM 8363 C CA . GLU D 1 240 ? 13.507 -6.283 23.043 1.00 33.90 220 GLU D CA 1
ATOM 8364 C C . GLU D 1 240 ? 14.952 -6.800 22.874 1.00 36.19 220 GLU D C 1
ATOM 8365 O O . GLU D 1 240 ? 15.536 -7.322 23.826 1.00 36.63 220 GLU D O 1
ATOM 8371 N N . TYR D 1 241 ? 15.524 -6.642 21.665 1.00 29.96 221 TYR D N 1
ATOM 8372 C CA . TYR D 1 241 ? 16.872 -7.111 21.342 1.00 28.58 221 TYR D CA 1
ATOM 8373 C C . TYR D 1 241 ? 17.962 -6.109 21.745 1.00 31.78 221 TYR D C 1
ATOM 8374 O O . TYR D 1 241 ? 19.136 -6.450 21.719 1.00 32.05 221 TYR D O 1
ATOM 8383 N N . ALA D 1 242 ? 17.591 -4.856 22.037 1.00 27.12 222 ALA D N 1
ATOM 8384 C CA . ALA D 1 242 ? 18.574 -3.830 22.439 1.00 25.29 222 ALA D CA 1
ATOM 8385 C C . ALA D 1 242 ? 17.886 -2.878 23.431 1.00 28.14 222 ALA D C 1
ATOM 8386 O O . ALA D 1 242 ? 17.465 -1.776 23.070 1.00 26.90 222 ALA D O 1
ATOM 8388 N N . PRO D 1 243 ? 17.710 -3.329 24.686 1.00 27.16 223 PRO D N 1
ATOM 8389 C CA . PRO D 1 243 ? 16.989 -2.487 25.660 1.00 28.90 223 PRO D CA 1
ATOM 8390 C C . PRO D 1 243 ? 17.798 -1.330 26.204 1.00 29.96 223 PRO D C 1
ATOM 8391 O O . PRO D 1 243 ? 19.017 -1.406 26.313 1.00 28.46 223 PRO D O 1
ATOM 8395 N N . TRP D 1 244 ? 17.109 -0.253 26.539 1.00 28.19 224 TRP D N 1
ATOM 8396 C CA . TRP D 1 244 ? 17.696 0.859 27.279 1.00 28.73 224 TRP D CA 1
ATOM 8397 C C . TRP D 1 244 ? 17.339 0.617 28.735 1.00 32.59 224 TRP D C 1
ATOM 8398 O O . TRP D 1 244 ? 16.229 0.166 29.029 1.00 33.03 224 TRP D O 1
ATOM 8409 N N . TYR D 1 245 ? 18.261 0.950 29.640 1.00 27.70 225 TYR D N 1
ATOM 8410 C CA . TYR D 1 245 ? 18.065 0.922 31.089 1.00 29.46 225 TYR D CA 1
ATOM 8411 C C . TYR D 1 245 ? 18.358 2.324 31.568 1.00 32.48 225 TYR D C 1
ATOM 8412 O O . TYR D 1 245 ? 19.416 2.870 31.236 1.00 29.50 225 TYR D O 1
ATOM 8421 N N . VAL D 1 246 ? 17.418 2.922 32.298 1.00 31.70 226 VAL D N 1
ATOM 8422 C CA . VAL D 1 246 ? 17.606 4.250 32.879 1.00 32.21 226 VAL D CA 1
ATOM 8423 C C . VAL D 1 246 ? 18.154 4.031 34.288 1.00 36.71 226 VAL D C 1
ATOM 8424 O O . VAL D 1 246 ? 17.517 3.376 35.108 1.00 37.54 226 VAL D O 1
ATOM 8428 N N . ILE D 1 247 ? 19.368 4.528 34.535 1.00 32.98 227 ILE D N 1
ATOM 8429 C CA . ILE D 1 247 ? 20.040 4.336 35.813 1.00 33.01 227 ILE D CA 1
ATOM 8430 C C . ILE D 1 247 ? 20.021 5.616 36.649 1.00 37.51 227 ILE D C 1
ATOM 8431 O O . ILE D 1 247 ? 20.724 6.561 36.276 1.00 36.78 227 ILE D O 1
ATOM 8436 N N . PRO D 1 248 ? 19.284 5.663 37.799 1.00 36.58 228 PRO D N 1
ATOM 8437 C CA . PRO D 1 248 ? 19.356 6.852 38.681 1.00 37.33 228 PRO D CA 1
ATOM 8438 C C . PRO D 1 248 ? 20.814 6.945 39.113 1.00 40.94 228 PRO D C 1
ATOM 8439 O O . PRO D 1 248 ? 21.365 5.955 39.617 1.00 38.98 228 PRO D O 1
ATOM 8443 N N . ALA D 1 249 ? 21.486 8.049 38.757 1.00 37.87 229 ALA D N 1
ATOM 8444 C CA . ALA D 1 249 ? 22.935 8.101 38.905 1.00 35.99 229 ALA D CA 1
ATOM 8445 C C . ALA D 1 249 ? 23.484 9.253 39.740 1.00 39.50 229 ALA D C 1
ATOM 8446 O O . ALA D 1 249 ? 24.703 9.477 39.723 1.00 37.36 229 ALA D O 1
ATOM 8448 N N . ASN D 1 250 ? 22.632 9.937 40.523 1.00 37.00 230 ASN D N 1
ATOM 8449 C CA . ASN D 1 250 ? 23.116 10.987 41.427 1.00 38.62 230 ASN D CA 1
ATOM 8450 C C . ASN D 1 250 ? 23.963 10.372 42.540 1.00 43.85 230 ASN D C 1
ATOM 8451 O O . ASN D 1 250 ? 24.877 11.031 43.038 1.00 43.93 230 ASN D O 1
ATOM 8456 N N . LYS D 1 251 ? 23.668 9.104 42.916 1.00 40.08 231 LYS D N 1
ATOM 8457 C CA . LYS D 1 251 ? 24.425 8.358 43.930 1.00 40.12 231 LYS D CA 1
ATOM 8458 C C . LYS D 1 251 ? 25.265 7.329 43.171 1.00 43.70 231 LYS D C 1
ATOM 8459 O O . LYS D 1 251 ? 24.713 6.394 42.595 1.00 43.79 231 LYS D O 1
ATOM 8465 N N . ASN D 1 252 ? 26.584 7.526 43.133 1.00 39.03 232 ASN D N 1
ATOM 8466 C CA . ASN D 1 252 ? 27.512 6.640 42.429 1.00 37.14 232 ASN D CA 1
ATOM 8467 C C . ASN D 1 252 ? 27.469 5.209 42.940 1.00 40.45 232 ASN D C 1
ATOM 8468 O O . ASN D 1 252 ? 27.492 4.273 42.133 1.00 38.00 232 ASN D O 1
ATOM 8473 N N . TRP D 1 253 ? 27.330 5.035 44.269 1.00 38.98 233 TRP D N 1
ATOM 8474 C CA . TRP D 1 253 ? 27.220 3.706 44.860 1.00 38.64 233 TRP D CA 1
ATOM 8475 C C . TRP D 1 253 ? 26.037 2.925 44.272 1.00 41.16 233 TRP D C 1
ATOM 8476 O O . TRP D 1 253 ? 26.161 1.736 43.987 1.00 39.98 233 TRP D O 1
ATOM 8487 N N . TYR D 1 254 ? 24.911 3.604 44.063 1.00 38.01 234 TYR D N 1
ATOM 8488 C CA . TYR D 1 254 ? 23.717 2.977 43.518 1.00 37.86 234 TYR D CA 1
ATOM 8489 C C . TYR D 1 254 ? 23.871 2.701 42.037 1.00 39.02 234 TYR D C 1
ATOM 8490 O O . TYR D 1 254 ? 23.519 1.612 41.561 1.00 38.66 234 TYR D O 1
ATOM 8499 N N . ARG D 1 255 ? 24.414 3.686 41.309 1.00 33.88 235 ARG D N 1
ATOM 8500 C CA . ARG D 1 255 ? 24.674 3.581 39.872 1.00 32.42 235 ARG D CA 1
ATOM 8501 C C . ARG D 1 255 ? 25.566 2.354 39.601 1.00 34.41 235 ARG D C 1
ATOM 8502 O O . ARG D 1 255 ? 25.210 1.516 38.763 1.00 32.15 235 ARG D O 1
ATOM 8510 N N . ASN D 1 256 ? 26.681 2.214 40.358 1.00 32.77 236 ASN D N 1
ATOM 8511 C CA . ASN D 1 256 ? 27.625 1.113 40.141 1.00 32.28 236 ASN D CA 1
ATOM 8512 C C . ASN D 1 256 ? 27.007 -0.229 40.447 1.00 36.55 236 ASN D C 1
ATOM 8513 O O . ASN D 1 256 ? 27.158 -1.156 39.647 1.00 34.56 236 ASN D O 1
ATOM 8518 N N . TRP D 1 257 ? 26.259 -0.310 41.564 1.00 34.40 237 TRP D N 1
ATOM 8519 C CA . TRP D 1 257 ? 25.594 -1.541 41.971 1.00 34.34 237 TRP D CA 1
ATOM 8520 C C . TRP D 1 257 ? 24.559 -1.985 40.928 1.00 36.60 237 TRP D C 1
ATOM 8521 O O . TRP D 1 257 ? 24.552 -3.154 40.535 1.00 32.58 237 TRP D O 1
ATOM 8532 N N . LEU D 1 258 ? 23.682 -1.057 40.501 1.00 34.52 238 LEU D N 1
ATOM 8533 C CA . LEU D 1 258 ? 22.609 -1.346 39.555 1.00 33.87 238 LEU D CA 1
ATOM 8534 C C . LEU D 1 258 ? 23.118 -1.761 38.183 1.00 33.30 238 LEU D C 1
ATOM 8535 O O . LEU D 1 258 ? 22.616 -2.744 37.628 1.00 31.31 238 LEU D O 1
ATOM 8540 N N . VAL D 1 259 ? 24.125 -1.043 37.648 1.00 29.77 239 VAL D N 1
ATOM 8541 C CA . VAL D 1 259 ? 24.741 -1.391 36.360 1.00 28.44 239 VAL D CA 1
ATOM 8542 C C . VAL D 1 259 ? 25.364 -2.801 36.456 1.00 32.78 239 VAL D C 1
ATOM 8543 O O . VAL D 1 259 ? 25.141 -3.636 35.571 1.00 30.19 239 VAL D O 1
ATOM 8547 N N . SER D 1 260 ? 26.098 -3.076 37.560 1.00 30.72 240 SER D N 1
ATOM 8548 C CA . SER D 1 260 ? 26.708 -4.389 37.758 1.00 30.29 240 SER D CA 1
ATOM 8549 C C . SER D 1 260 ? 25.630 -5.467 37.838 1.00 35.10 240 SER D C 1
ATOM 8550 O O . SER D 1 260 ? 25.779 -6.508 37.204 1.00 34.67 240 SER D O 1
ATOM 8553 N N . HIS D 1 261 ? 24.525 -5.190 38.581 1.00 32.89 241 HIS D N 1
ATOM 8554 C CA . HIS D 1 261 ? 23.407 -6.118 38.741 1.00 33.94 241 HIS D CA 1
ATOM 8555 C C . HIS D 1 261 ? 22.822 -6.530 37.387 1.00 35.59 241 HIS D C 1
ATOM 8556 O O . HIS D 1 261 ? 22.700 -7.720 37.109 1.00 35.67 241 HIS D O 1
ATOM 8563 N N . ILE D 1 262 ? 22.456 -5.541 36.561 1.00 30.44 242 ILE D N 1
ATOM 8564 C CA . ILE D 1 262 ? 21.853 -5.767 35.246 1.00 30.09 242 ILE D CA 1
ATOM 8565 C C . ILE D 1 262 ? 22.812 -6.494 34.319 1.00 33.43 242 ILE D C 1
ATOM 8566 O O . ILE D 1 262 ? 22.403 -7.435 33.631 1.00 33.15 242 ILE D O 1
ATOM 8571 N N . LEU D 1 263 ? 24.092 -6.090 34.318 1.00 30.43 243 LEU D N 1
ATOM 8572 C CA . LEU D 1 263 ? 25.083 -6.731 33.439 1.00 29.03 243 LEU D CA 1
ATOM 8573 C C . LEU D 1 263 ? 25.291 -8.208 33.823 1.00 31.89 243 LEU D C 1
ATOM 8574 O O . LEU D 1 263 ? 25.296 -9.083 32.957 1.00 29.71 243 LEU D O 1
ATOM 8579 N N . VAL D 1 264 ? 25.447 -8.479 35.120 1.00 30.25 244 VAL D N 1
ATOM 8580 C CA . VAL D 1 264 ? 25.654 -9.841 35.611 1.00 30.64 244 VAL D CA 1
ATOM 8581 C C . VAL D 1 264 ? 24.436 -10.726 35.278 1.00 34.23 244 VAL D C 1
ATOM 8582 O O . VAL D 1 264 ? 24.614 -11.831 34.769 1.00 33.86 244 VAL D O 1
ATOM 8586 N N . GLU D 1 265 ? 23.223 -10.220 35.518 1.00 31.93 245 GLU D N 1
ATOM 8587 C CA . GLU D 1 265 ? 21.992 -10.951 35.219 1.00 33.73 245 GLU D CA 1
ATOM 8588 C C . GLU D 1 265 ? 21.916 -11.265 33.730 1.00 35.18 245 GLU D C 1
ATOM 8589 O O . GLU D 1 265 ? 21.609 -12.397 33.360 1.00 34.99 245 GLU D O 1
ATOM 8595 N N . THR D 1 266 ? 22.241 -10.288 32.879 1.00 32.02 246 THR D N 1
ATOM 8596 C CA . THR D 1 266 ? 22.224 -10.497 31.431 1.00 30.11 246 THR D CA 1
ATOM 8597 C C . THR D 1 266 ? 23.217 -11.575 31.009 1.00 33.17 246 THR D C 1
ATOM 8598 O O . THR D 1 266 ? 22.838 -12.478 30.268 1.00 33.25 246 THR D O 1
ATOM 8602 N N . LEU D 1 267 ? 24.471 -11.489 31.482 1.00 29.14 247 LEU D N 1
ATOM 8603 C CA . LEU D 1 267 ? 25.521 -12.461 31.147 1.00 28.56 247 LEU D CA 1
ATOM 8604 C C . LEU D 1 267 ? 25.157 -13.860 31.627 1.00 32.63 247 LEU D C 1
ATOM 8605 O O . LEU D 1 267 ? 25.378 -14.822 30.888 1.00 32.34 247 LEU D O 1
ATOM 8610 N N . GLU D 1 268 ? 24.514 -13.969 32.828 1.00 29.35 248 GLU D N 1
ATOM 8611 C CA . GLU D 1 268 ? 24.050 -15.258 33.378 1.00 30.21 248 GLU D CA 1
ATOM 8612 C C . GLU D 1 268 ? 22.982 -15.888 32.507 1.00 36.23 248 GLU D C 1
ATOM 8613 O O . GLU D 1 268 ? 23.012 -17.097 32.283 1.00 36.55 248 GLU D O 1
ATOM 8619 N N . GLY D 1 269 ? 22.089 -15.055 31.978 1.00 35.31 249 GLY D N 1
ATOM 8620 C CA . GLY D 1 269 ? 21.019 -15.488 31.081 1.00 36.20 249 GLY D CA 1
ATOM 8621 C C . GLY D 1 269 ? 21.515 -16.109 29.788 1.00 38.59 249 GLY D C 1
ATOM 8622 O O . GLY D 1 269 ? 20.760 -16.820 29.130 1.00 38.56 249 GLY D O 1
ATOM 8623 N N . LEU D 1 270 ? 22.797 -15.873 29.420 1.00 34.01 250 LEU D N 1
ATOM 8624 C CA . LEU D 1 270 ? 23.373 -16.449 28.196 1.00 32.31 250 LEU D CA 1
ATOM 8625 C C . LEU D 1 270 ? 23.706 -17.938 28.375 1.00 39.83 250 LEU D C 1
ATOM 8626 O O . LEU D 1 270 ? 23.851 -18.646 27.379 1.00 39.64 250 LEU D O 1
ATOM 8631 N N . ALA D 1 271 ? 23.809 -18.411 29.654 1.00 38.30 251 ALA D N 1
ATOM 8632 C CA . ALA D 1 271 ? 24.103 -19.802 30.035 1.00 39.77 251 ALA D CA 1
ATOM 8633 C C . ALA D 1 271 ? 25.354 -20.322 29.297 1.00 42.06 251 ALA D C 1
ATOM 8634 O O . ALA D 1 271 ? 25.335 -21.383 28.671 1.00 42.60 251 ALA D O 1
ATOM 8636 N N . MET D 1 272 ? 26.431 -19.526 29.348 1.00 36.68 252 MET D N 1
ATOM 8637 C CA . MET D 1 272 ? 27.701 -19.838 28.676 1.00 35.81 252 MET D CA 1
ATOM 8638 C C . MET D 1 272 ? 28.351 -21.076 29.271 1.00 42.07 252 MET D C 1
ATOM 8639 O O . MET D 1 272 ? 28.207 -21.316 30.464 1.00 42.39 252 MET D O 1
ATOM 8644 N N . GLN D 1 273 ? 28.989 -21.898 28.418 1.00 39.40 253 GLN D N 1
ATOM 8645 C CA . GLN D 1 273 ? 29.640 -23.142 28.833 1.00 40.99 253 GLN D CA 1
ATOM 8646 C C . GLN D 1 273 ? 31.095 -23.120 28.398 1.00 43.21 253 GLN D C 1
ATOM 8647 O O . GLN D 1 273 ? 31.391 -22.672 27.282 1.00 41.33 253 GLN D O 1
ATOM 8653 N N . TYR D 1 274 ? 32.004 -23.621 29.258 1.00 39.62 254 TYR D N 1
ATOM 8654 C CA . TYR D 1 274 ? 33.413 -23.731 28.896 1.00 39.09 254 TYR D CA 1
ATOM 8655 C C . TYR D 1 274 ? 33.519 -24.785 27.781 1.00 45.18 254 TYR D C 1
ATOM 8656 O O . TYR D 1 274 ? 32.929 -25.857 27.928 1.00 46.16 254 TYR D O 1
ATOM 8665 N N . PRO D 1 275 ? 34.231 -24.527 26.664 1.00 42.88 255 PRO D N 1
ATOM 8666 C CA . PRO D 1 275 ? 34.345 -25.569 25.624 1.00 44.85 255 PRO D CA 1
ATOM 8667 C C . PRO D 1 275 ? 35.043 -26.826 26.132 1.00 54.59 255 PRO D C 1
ATOM 8668 O O . PRO D 1 275 ? 35.916 -26.755 27.009 1.00 53.35 255 PRO D O 1
ATOM 8672 N N . GLN D 1 276 ? 34.654 -27.979 25.598 1.00 57.12 256 GLN D N 1
ATOM 8673 C CA . GLN D 1 276 ? 35.307 -29.225 25.985 1.00 61.30 256 GLN D CA 1
ATOM 8674 C C . GLN D 1 276 ? 35.932 -29.879 24.739 1.00 71.05 256 GLN D C 1
ATOM 8675 O O . GLN D 1 276 ? 35.332 -30.801 24.178 1.00 72.39 256 GLN D O 1
ATOM 8681 N N . PRO D 1 277 ? 37.109 -29.382 24.252 1.00 69.87 257 PRO D N 1
ATOM 8682 C CA . PRO D 1 277 ? 37.716 -29.993 23.044 1.00 76.52 257 PRO D CA 1
ATOM 8683 C C . PRO D 1 277 ? 38.157 -31.440 23.231 1.00 107.73 257 PRO D C 1
ATOM 8684 O O . PRO D 1 277 ? 38.434 -31.861 24.348 1.00 79.45 257 PRO D O 1
#

Radius of gyration: 30.43 Å; Cα contacts (8 Å, |Δi|>4): 1785; chains: 4; bounding box: 71×64×87 Å

B-factor: mean 37.14, std 19.08, range [12.3, 142.59]